Protein AF-0000000080382868 (afdb_homodimer)

Secondary structure (DSSP, 8-state):
-----B-S----EEEEEEEEEBTEEEETT--EEEESSHHHHT-TT-BT-HHHHHHHHHHHHH-S---TTEE-HHHHHHHHHHHHHHS--EEEEESSHHHHHHHHHHHHHHHHHHTT-SS-EEEEETT----SSHHHHHTS--GGGGTTS-SPP--EEEE-TT-HHHHHHHHHHHTTTEEEEEE-SEETTTT-EEPPHHHHHHHHHHHHHHT-EEEEE-TTTTTTTTSSSSGGGGGT---SEEEE-GGGTTTS--EEEEE-HHHHTT--TTSS--SSTT-HHHHHHHHHHHHHHHHTTHHHHHHHHHHHHHHHHHHHTTTSTTEEEEEEETTEEEEEESS--THHHHHHHHHH-EE-EEETTTEEEE---TT--HHHHHHHHHHHHHHHHT-/-----B-S----EEEEEEEEEBTEEEETT--EEEESSHHHHT-TT-BT-HHHHHHHHHHHHH-S---TTEE-HHHHHHHHHHHHHHS--EEEEESSHHHHHHHHHHHHHHHHHHTT-SS-EEEEETT----SSHHHHHTS--GGGGTTS-SPP--EEEE-TT-HHHHHHHHHHHTTTEEEEEE-SEETTTT-EEPPHHHHHHHHHHHHHHT-EEEEE-TTTTTTTTSSSSGGGGGT---SEEEE-GGGTTTS--EEEEE-HHHHTT--TTSS--SSTT-HHHHHHHHHHHHHHHHTTHHHHHHHHHHHHHHHHHHHTTTSTTEEEEEEETTEEEEEESS--THHHHHHHHHH-EE-EEETTTEEEE---TT--HHHHHHHHHHHHHHHHT-

Nearest PDB structures (foldseek):
  4jev-assembly1_B  TM=9.498E-01  e=2.005E-46  Salmonella enterica subsp. enterica serovar Typhimurium str. LT2
  4jey-assembly1_B  TM=9.393E-01  e=4.406E-46  Salmonella enterica subsp. enterica serovar Typhimurium str. LT2
  7lom-assembly1_A  TM=9.506E-01  e=3.240E-43  Homo sapiens
  1szk-assembly1_D  TM=9.385E-01  e=1.085E-40  Escherichia coli
  3q8n-assembly2_B  TM=9.377E-01  e=1.557E-39  Mycolicibacterium smegmatis MC2 155

Radius of gyration: 25.49 Å; Cα contacts (8 Å, |Δi|>4): 1921; chains: 2; bounding box: 60×80×65 Å

Solvent-accessible surface area (backbone atoms only — not comparable to full-atom values): 37354 Å² total; per-residue (Å²): 126,85,84,75,16,50,40,44,25,59,78,44,49,100,45,41,66,59,33,29,47,45,54,34,37,24,32,77,88,65,50,66,27,45,39,30,20,24,45,74,33,13,24,32,78,22,28,45,34,68,70,54,29,48,50,50,32,54,31,35,57,24,38,39,61,65,36,62,60,31,48,48,69,34,30,50,54,31,22,46,54,49,20,67,74,67,72,34,43,17,29,43,46,25,42,29,44,34,50,9,41,43,51,48,54,49,46,33,34,36,52,13,40,76,70,70,26,84,69,34,26,33,37,25,28,54,53,27,79,39,41,68,41,64,53,26,38,42,48,24,43,56,73,63,58,46,60,66,54,60,84,63,44,68,49,58,45,76,37,57,68,87,37,66,66,49,53,52,50,48,40,71,76,43,45,84,34,43,17,23,38,43,43,47,60,50,30,58,72,62,41,30,51,68,58,51,48,67,53,55,45,48,50,51,53,52,22,64,75,68,69,28,41,40,30,36,48,26,31,64,42,25,71,22,34,44,30,35,58,38,55,58,56,80,43,72,57,81,69,42,30,40,24,30,12,42,29,45,28,45,40,45,62,30,10,27,27,35,13,29,60,77,60,28,57,71,45,40,65,57,46,49,73,50,78,56,29,41,27,40,44,46,21,42,36,30,42,48,45,55,48,47,38,61,74,66,43,24,28,59,36,10,35,53,48,14,51,50,41,53,51,46,37,46,72,70,36,42,76,40,89,56,37,70,45,66,42,59,50,25,38,38,35,14,43,29,37,82,47,80,45,54,66,49,34,58,47,34,36,73,76,66,26,31,41,52,40,50,34,85,40,26,14,40,37,37,20,36,24,39,72,60,48,70,69,54,41,51,49,51,48,52,50,54,38,54,56,58,71,71,102,126,84,82,75,17,51,38,44,26,59,78,43,48,101,45,42,66,59,32,30,47,46,56,32,36,23,32,77,86,65,52,65,27,45,38,30,20,24,45,74,32,13,23,33,79,22,29,45,34,67,69,56,28,49,50,50,34,54,30,34,58,24,38,37,61,64,37,62,60,31,48,49,69,34,30,50,52,33,22,44,54,49,19,67,73,67,73,34,42,17,29,44,46,26,42,29,43,35,52,8,41,44,52,49,53,49,46,33,35,36,51,13,40,75,70,70,26,84,71,33,26,33,38,23,29,55,53,27,79,42,41,71,41,63,53,26,39,45,46,24,42,57,72,64,58,46,61,66,56,61,82,62,44,70,50,59,45,75,36,57,68,88,37,68,65,50,53,52,51,48,41,73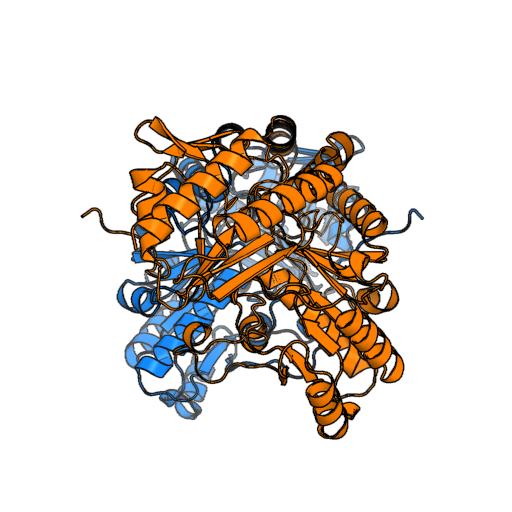,74,41,45,85,34,43,18,23,38,45,44,48,62,51,30,59,72,64,41,30,50,68,57,51,47,67,54,55,44,49,48,53,51,51,21,64,76,66,69,28,40,40,30,35,49,27,32,65,38,25,70,24,33,44,30,36,58,38,56,58,57,81,44,72,58,81,70,43,28,40,26,30,12,42,29,45,28,47,42,45,61,30,11,27,27,34,13,28,60,77,59,29,56,70,44,39,64,58,45,50,74,51,78,56,28,43,28,40,44,44,20,41,36,29,42,50,45,55,49,47,37,61,77,67,43,25,28,59,37,10,36,51,46,13,51,52,42,53,50,47,37,45,70,70,37,41,76,41,89,58,40,71,45,66,43,60,48,25,38,38,34,15,44,28,38,81,47,79,45,54,66,50,32,57,46,34,36,73,75,67,26,31,40,53,40,49,32,86,39,25,14,41,37,38,22,37,22,38,71,60,48,71,68,53,41,50,48,52,46,53,50,53,39,52,57,58,70,71,101

Structure (mmCIF, N/CA/C/O backbone):
data_AF-0000000080382868-model_v1
#
loop_
_entity.id
_entity.type
_entity.pdbx_description
1 polymer 'Acetylornithine aminotransferase'
#
loop_
_atom_site.group_PDB
_atom_site.id
_atom_site.type_symbol
_atom_site.label_atom_id
_atom_site.label_alt_id
_atom_site.label_comp_id
_atom_site.label_asym_id
_atom_site.label_entity_id
_atom_site.label_seq_id
_atom_site.pdbx_PDB_ins_code
_atom_site.Cartn_x
_atom_site.Cartn_y
_atom_site.Cartn_z
_atom_site.occupancy
_atom_site.B_iso_or_equiv
_atom_site.auth_seq_id
_atom_site.auth_comp_id
_atom_site.auth_asym_id
_atom_site.auth_atom_id
_atom_site.pdbx_PDB_model_num
ATOM 1 N N . MET A 1 1 ? -24.797 -14.016 15.398 1 31.77 1 MET A N 1
ATOM 2 C CA . MET A 1 1 ? -23.594 -14.039 14.562 1 31.77 1 MET A CA 1
ATOM 3 C C . MET A 1 1 ? -22.781 -12.758 14.727 1 31.77 1 MET A C 1
ATOM 5 O O . MET A 1 1 ? -23.312 -11.656 14.57 1 31.77 1 MET A O 1
ATOM 9 N N . SER A 1 2 ? -21.859 -12.617 15.641 1 42.12 2 SER A N 1
ATOM 10 C CA . SER A 1 2 ? -21.156 -11.406 16.062 1 42.12 2 SER A CA 1
ATOM 11 C C . SER A 1 2 ? -20.922 -10.477 14.867 1 42.12 2 SER A C 1
ATOM 13 O O . SER A 1 2 ? -20.578 -10.93 13.781 1 42.12 2 SER A O 1
ATOM 15 N N . ALA A 1 3 ? -21.531 -9.281 14.805 1 57.56 3 ALA A N 1
ATOM 16 C CA . ALA A 1 3 ? -21.609 -8.281 13.742 1 57.56 3 ALA A CA 1
ATOM 17 C C . ALA A 1 3 ? -20.234 -8.047 13.109 1 57.56 3 ALA A C 1
ATOM 19 O O . ALA A 1 3 ? -19.266 -7.75 13.805 1 57.56 3 ALA A O 1
ATOM 20 N N . HIS A 1 4 ? -19.844 -8.578 11.789 1 88.12 4 HIS A N 1
ATOM 21 C CA . HIS A 1 4 ? -18.578 -8.414 11.062 1 88.12 4 HIS A CA 1
ATOM 22 C C . HIS A 1 4 ? -18.391 -6.973 10.602 1 88.12 4 HIS A C 1
ATOM 24 O O . HIS A 1 4 ? -19.344 -6.336 10.133 1 88.12 4 HIS A O 1
ATOM 30 N N . HIS A 1 5 ? -17.406 -6.348 11.156 1 97.62 5 HIS A N 1
ATOM 31 C CA . HIS A 1 5 ? -17.109 -4.953 10.836 1 97.62 5 HIS A CA 1
ATOM 32 C C . HIS A 1 5 ? -16.141 -4.84 9.672 1 97.62 5 HIS A C 1
ATOM 34 O O . HIS A 1 5 ? -15.281 -3.955 9.664 1 97.62 5 HIS A O 1
ATOM 40 N N . LEU A 1 6 ? -16.25 -5.898 8.836 1 98.31 6 LEU A N 1
ATOM 41 C CA . LEU A 1 6 ? -15.438 -5.887 7.629 1 98.31 6 LEU A CA 1
ATOM 42 C C . LEU A 1 6 ? -16.312 -5.816 6.383 1 98.31 6 LEU A C 1
ATOM 44 O O . LEU A 1 6 ? -17.375 -6.426 6.336 1 98.31 6 LEU A O 1
ATOM 48 N N . MET A 1 7 ? -15.883 -5.023 5.391 1 98.25 7 MET A N 1
ATOM 49 C CA . MET A 1 7 ? -16.562 -5.066 4.102 1 98.25 7 MET A CA 1
ATOM 50 C C . MET A 1 7 ? -16.531 -6.477 3.518 1 98.25 7 MET A C 1
ATOM 52 O O . MET A 1 7 ? -15.547 -7.195 3.672 1 98.25 7 MET A O 1
ATOM 56 N N . PRO A 1 8 ? -17.609 -6.914 2.869 1 96.31 8 PRO A N 1
ATOM 57 C CA . PRO A 1 8 ? -17.703 -8.297 2.389 1 96.31 8 PRO A CA 1
ATOM 58 C C . PRO A 1 8 ? -16.984 -8.508 1.058 1 96.31 8 PRO A C 1
ATOM 60 O O . PRO A 1 8 ? -17.594 -8.969 0.091 1 96.31 8 PRO A O 1
ATOM 63 N N . THR A 1 9 ? -15.68 -8.32 1.041 1 95.69 9 THR A N 1
ATOM 64 C CA . THR A 1 9 ? -14.883 -8.453 -0.176 1 95.69 9 THR A CA 1
ATOM 65 C C . THR A 1 9 ? -14.289 -9.852 -0.289 1 95.69 9 THR A C 1
ATOM 67 O O . THR A 1 9 ? -13.852 -10.258 -1.366 1 95.69 9 THR A O 1
ATOM 70 N N . TYR A 1 10 ? -14.234 -10.586 0.855 1 93.56 10 TYR A N 1
ATOM 71 C CA . TYR A 1 10 ? -13.672 -11.93 0.896 1 93.56 10 TYR A CA 1
ATOM 72 C C . TYR A 1 10 ? -14.711 -12.945 1.37 1 93.56 10 TYR A C 1
ATOM 74 O O . TYR A 1 10 ? -15.734 -12.57 1.937 1 93.56 10 TYR A O 1
ATOM 82 N N . GLN A 1 11 ? -14.453 -14.195 1.038 1 92.19 11 GLN A N 1
ATOM 83 C CA . GLN A 1 11 ? -15.188 -15.352 1.556 1 92.19 11 GLN A CA 1
ATOM 84 C C . GLN A 1 11 ? -14.242 -16.375 2.182 1 92.19 11 GLN A C 1
ATOM 86 O O . GLN A 1 11 ? -13.984 -17.422 1.602 1 92.19 11 GLN A O 1
ATOM 91 N N . PRO A 1 12 ? -13.828 -16.047 3.334 1 94.88 12 PRO A N 1
ATOM 92 C CA . PRO A 1 12 ? -12.812 -16.922 3.945 1 94.88 12 PRO A CA 1
ATOM 93 C C . PRO A 1 12 ? -13.352 -18.297 4.301 1 94.88 12 PRO A C 1
ATOM 95 O O . PRO A 1 12 ? -14.523 -18.438 4.672 1 94.88 12 PRO A O 1
ATOM 98 N N . LEU A 1 13 ? -12.469 -19.312 4.168 1 96.12 13 LEU A N 1
ATOM 99 C CA . LEU A 1 13 ? -12.773 -20.609 4.781 1 96.12 13 LEU A CA 1
ATOM 100 C C . LEU A 1 13 ? -12.984 -20.453 6.285 1 96.12 13 LEU A C 1
ATOM 102 O O . LEU A 1 13 ? -12.477 -19.5 6.895 1 96.12 13 LEU A O 1
ATOM 106 N N . PRO A 1 14 ? -13.789 -21.281 6.832 1 94.62 14 PRO A N 1
ATOM 107 C CA . PRO A 1 14 ? -13.992 -21.203 8.281 1 94.62 14 PRO A CA 1
ATOM 108 C C . PRO A 1 14 ? -12.789 -21.703 9.07 1 94.62 14 PRO A C 1
ATOM 110 O O . PRO A 1 14 ? -12.906 -22.672 9.836 1 94.62 14 PRO A O 1
ATOM 113 N N . LEU A 1 15 ? -11.641 -21.125 8.805 1 97 15 LEU A N 1
ATOM 114 C CA . LEU A 1 15 ? -10.367 -21.422 9.453 1 97 15 LEU A CA 1
ATOM 115 C C . LEU A 1 15 ? -9.719 -20.141 9.977 1 97 15 LEU A C 1
ATOM 117 O O . LEU A 1 15 ? -9.812 -19.078 9.344 1 97 15 LEU A O 1
ATOM 121 N N . MET A 1 16 ? -9.18 -20.203 11.086 1 97.62 16 MET A N 1
ATOM 122 C CA . MET A 1 16 ? -8.391 -19.156 11.711 1 97.62 16 MET A CA 1
ATOM 123 C C . MET A 1 16 ? -7.129 -19.719 12.344 1 97.62 16 MET A C 1
ATOM 125 O O . MET A 1 16 ? -7.195 -20.688 13.102 1 97.62 16 MET A O 1
ATOM 129 N N . PHE A 1 17 ? -6.055 -19.109 12.102 1 98.56 17 PHE A N 1
ATOM 130 C CA . PHE A 1 17 ? -4.785 -19.656 12.57 1 98.56 17 PHE A CA 1
ATOM 131 C C . PHE A 1 17 ? -4.23 -18.812 13.719 1 98.56 17 PHE A C 1
ATOM 133 O O . PHE A 1 17 ? -4.328 -17.578 13.703 1 98.56 17 PHE A O 1
ATOM 140 N N . SER A 1 18 ? -3.613 -19.484 14.648 1 98.12 18 SER A N 1
ATOM 141 C CA . SER A 1 18 ? -3.049 -18.797 15.812 1 98.12 18 SER A CA 1
ATOM 142 C C . SER A 1 18 ? -1.556 -18.547 15.633 1 98.12 18 SER A C 1
ATOM 144 O O . SER A 1 18 ? -1.031 -17.531 16.094 1 98.12 18 SER A O 1
ATOM 146 N N . HIS A 1 19 ? -0.896 -19.5 15.023 1 98.62 19 HIS A N 1
ATOM 147 C CA . HIS A 1 19 ? 0.542 -19.375 14.82 1 98.62 19 HIS A CA 1
ATOM 148 C C . HIS A 1 19 ? 1.031 -20.266 13.688 1 98.62 19 HIS A C 1
ATOM 150 O O . HIS A 1 19 ? 0.293 -21.125 13.211 1 98.62 19 HIS A O 1
ATOM 156 N N . GLY A 1 20 ? 2.193 -19.953 13.156 1 98.69 20 GLY A N 1
ATOM 157 C CA . GLY A 1 20 ? 2.855 -20.734 12.125 1 98.69 20 GLY A CA 1
ATOM 158 C C . GLY A 1 20 ? 4.34 -20.906 12.375 1 98.69 20 GLY A C 1
ATOM 159 O O . GLY A 1 20 ? 4.957 -20.109 13.086 1 98.69 20 GLY A O 1
ATOM 160 N N . ARG A 1 21 ? 4.91 -21.969 11.836 1 98.56 21 ARG A N 1
ATOM 161 C CA . ARG A 1 21 ? 6.332 -22.281 11.891 1 98.56 21 ARG A CA 1
ATOM 162 C C . ARG A 1 21 ? 6.773 -23.047 10.641 1 98.56 21 ARG A C 1
ATOM 164 O O . ARG A 1 21 ? 6.242 -24.109 10.352 1 98.56 21 ARG A O 1
ATOM 171 N N . GLY A 1 22 ? 7.793 -22.484 10.031 1 98.5 22 GLY A N 1
ATOM 172 C CA . GLY A 1 22 ? 8.211 -23.156 8.805 1 98.5 22 GLY A CA 1
ATOM 173 C C . GLY A 1 22 ? 7.086 -23.297 7.797 1 98.5 22 GLY A C 1
ATOM 174 O O . GLY A 1 22 ? 6.426 -22.328 7.445 1 98.5 22 GLY A O 1
ATOM 175 N N . THR A 1 23 ? 6.789 -24.531 7.398 1 98.81 23 THR A N 1
ATOM 176 C CA . THR A 1 23 ? 5.75 -24.812 6.41 1 98.81 23 THR A CA 1
ATOM 177 C C . THR A 1 23 ? 4.438 -25.172 7.09 1 98.81 23 THR A C 1
ATOM 179 O O . THR A 1 23 ? 3.52 -25.688 6.441 1 98.81 23 THR A O 1
ATOM 182 N N . ARG A 1 24 ? 4.336 -24.875 8.406 1 98.81 24 ARG A N 1
ATOM 183 C CA . ARG A 1 24 ? 3.174 -25.344 9.156 1 98.81 24 ARG A CA 1
ATOM 184 C C . ARG A 1 24 ? 2.387 -24.188 9.742 1 98.81 24 ARG A C 1
ATOM 186 O O . ARG A 1 24 ? 2.963 -23.141 10.086 1 98.81 24 ARG A O 1
ATOM 193 N N . LEU A 1 25 ? 1.116 -24.344 9.812 1 98.81 25 LEU A N 1
ATOM 194 C CA . LEU A 1 25 ? 0.186 -23.469 10.508 1 98.81 25 LEU A CA 1
ATOM 195 C C . LEU A 1 25 ? -0.655 -24.25 11.516 1 98.81 25 LEU A C 1
ATOM 197 O O . LEU A 1 25 ? -0.974 -25.422 11.289 1 98.81 25 LEU A O 1
ATOM 201 N N . TRP A 1 26 ? -1.01 -23.641 12.562 1 98.81 26 TRP A N 1
ATOM 202 C CA . TRP A 1 26 ? -1.921 -24.219 13.555 1 98.81 26 TRP A CA 1
ATOM 203 C C . TRP A 1 26 ? -3.152 -23.328 13.734 1 98.81 26 TRP A C 1
ATOM 205 O O . TRP A 1 26 ? -3.029 -22.125 13.93 1 98.81 26 TRP A O 1
ATOM 215 N N . ASP A 1 27 ? -4.332 -23.938 13.617 1 98.19 27 ASP A N 1
ATOM 216 C CA . ASP A 1 27 ? -5.555 -23.156 13.82 1 98.19 27 ASP A CA 1
ATOM 217 C C . ASP A 1 27 ? -5.828 -22.938 15.305 1 98.19 27 ASP A C 1
ATOM 219 O O . ASP A 1 27 ? -5.055 -23.375 16.156 1 98.19 27 ASP A O 1
ATOM 223 N N . THR A 1 28 ? -6.852 -22.266 15.648 1 96.94 28 THR A N 1
ATOM 224 C CA . THR A 1 28 ? -7.148 -21.859 17.016 1 96.94 28 THR A CA 1
ATOM 225 C C . THR A 1 28 ? -7.562 -23.062 17.859 1 96.94 28 THR A C 1
ATOM 227 O O . THR A 1 28 ? -7.555 -22.984 19.094 1 96.94 28 THR A O 1
ATOM 230 N N . ALA A 1 29 ? -7.867 -24.172 17.234 1 97.25 29 ALA A N 1
ATOM 231 C CA . ALA A 1 29 ? -8.211 -25.391 17.953 1 97.25 29 ALA A CA 1
ATOM 232 C C . ALA A 1 29 ? -6.98 -26.281 18.125 1 97.25 29 ALA A C 1
ATOM 234 O O . ALA A 1 29 ? -7.059 -27.344 18.766 1 97.25 29 ALA A O 1
ATOM 235 N N . GLY A 1 30 ? -5.863 -25.922 17.531 1 98.06 30 GLY A N 1
ATOM 236 C CA . GLY A 1 30 ? -4.613 -26.625 17.734 1 98.06 30 GLY A CA 1
ATOM 237 C C . GLY A 1 30 ? -4.289 -27.609 16.625 1 98.06 30 GLY A C 1
ATOM 238 O O . GLY A 1 30 ? -3.27 -28.312 16.688 1 98.06 30 GLY A O 1
ATOM 239 N N . ARG A 1 31 ? -5.105 -27.672 15.648 1 98.44 31 ARG A N 1
ATOM 240 C CA . ARG A 1 31 ? -4.836 -28.562 14.531 1 98.44 31 ARG A CA 1
ATOM 241 C C . ARG A 1 31 ? -3.752 -28 13.625 1 98.44 31 ARG A C 1
ATOM 243 O O . ARG A 1 31 ? -3.73 -26.797 13.344 1 98.44 31 ARG A O 1
ATOM 250 N N . GLU A 1 32 ? -2.898 -28.938 13.188 1 98.69 32 GLU A N 1
ATOM 251 C CA . GLU A 1 32 ? -1.775 -28.562 12.328 1 98.69 32 GLU A CA 1
ATOM 252 C C . GLU A 1 32 ? -2.137 -28.719 10.852 1 98.69 32 GLU A C 1
ATOM 254 O O . GLU A 1 32 ? -2.82 -29.672 10.469 1 98.69 32 GLU A O 1
ATOM 259 N N . TYR A 1 33 ? -1.642 -27.781 10.031 1 98.88 33 TYR A N 1
ATOM 260 C CA . TYR A 1 33 ? -1.825 -27.797 8.586 1 98.88 33 TYR A CA 1
ATOM 261 C C . TYR A 1 33 ? -0.493 -27.641 7.863 1 98.88 33 TYR A C 1
ATOM 263 O O . TYR A 1 33 ? 0.356 -26.859 8.281 1 98.88 33 TYR A O 1
ATOM 271 N N . LEU A 1 34 ? -0.28 -28.438 6.812 1 98.94 34 LEU A N 1
ATOM 272 C CA . LEU A 1 34 ? 0.799 -28.156 5.871 1 98.94 34 LEU A CA 1
ATOM 273 C C . LEU A 1 34 ? 0.405 -27.031 4.922 1 98.94 34 LEU A C 1
ATOM 275 O O . LEU A 1 34 ? -0.639 -27.109 4.266 1 98.94 34 LEU A O 1
ATOM 279 N N . ASP A 1 35 ? 1.186 -26.047 4.895 1 98.81 35 ASP A N 1
ATOM 280 C CA . ASP A 1 35 ? 0.912 -24.875 4.07 1 98.81 35 ASP A CA 1
ATOM 281 C C . ASP A 1 35 ? 1.501 -25.031 2.67 1 98.81 35 ASP A C 1
ATOM 283 O O . ASP A 1 35 ? 2.693 -24.797 2.461 1 98.81 35 ASP A O 1
ATOM 287 N N . ALA A 1 36 ? 0.71 -25.297 1.686 1 98.88 36 ALA A N 1
ATOM 288 C CA . ALA A 1 36 ? 1.163 -25.438 0.303 1 98.88 36 ALA A CA 1
ATOM 289 C C . ALA A 1 36 ? 0.803 -24.188 -0.512 1 98.88 36 ALA A C 1
ATOM 291 O O . ALA A 1 36 ? 0.75 -24.25 -1.742 1 98.88 36 ALA A O 1
ATOM 292 N N . LEU A 1 37 ? 0.557 -23.094 0.195 1 98.44 37 LEU A N 1
ATOM 293 C CA . LEU A 1 37 ? 0.085 -21.891 -0.459 1 98.44 37 LEU A CA 1
ATOM 294 C C . LEU A 1 37 ? 0.955 -20.688 -0.081 1 98.44 37 LEU A C 1
ATOM 296 O O . LEU A 1 37 ? 1.104 -19.75 -0.867 1 98.44 37 LEU A O 1
ATOM 300 N N . ALA A 1 38 ? 1.438 -20.672 1.196 1 98.31 38 ALA A N 1
ATOM 301 C CA . ALA A 1 38 ? 2.289 -19.609 1.734 1 98.31 38 ALA A CA 1
ATOM 302 C C . ALA A 1 38 ? 1.607 -18.25 1.629 1 98.31 38 ALA A C 1
ATOM 304 O O . ALA A 1 38 ? 2.234 -17.266 1.238 1 98.31 38 ALA A O 1
ATOM 305 N N . GLY A 1 39 ? 0.307 -18.188 1.893 1 98.12 39 GLY A N 1
ATOM 306 C CA . GLY A 1 39 ? -0.418 -16.922 1.81 1 98.12 39 GLY A CA 1
ATOM 307 C C . GLY A 1 39 ? -0.44 -16.344 0.411 1 98.12 39 GLY A C 1
ATOM 308 O O . GLY A 1 39 ? -0.399 -15.117 0.242 1 98.12 39 GLY A O 1
ATOM 309 N N . VAL A 1 40 ? -0.392 -17.156 -0.602 1 97.88 40 VAL A N 1
ATOM 310 C CA . VAL A 1 40 ? -0.294 -16.828 -2.021 1 97.88 40 VAL A CA 1
ATOM 311 C C . VAL A 1 40 ? 1.094 -16.266 -2.328 1 97.88 40 VAL A C 1
ATOM 313 O O . VAL A 1 40 ? 1.228 -15.125 -2.768 1 97.88 40 VAL A O 1
ATOM 316 N N . ALA A 1 41 ? 2.076 -17.047 -2.092 1 98.56 41 ALA A N 1
ATOM 317 C CA . ALA A 1 41 ? 3.477 -16.844 -2.457 1 98.56 41 ALA A CA 1
ATOM 318 C C . ALA A 1 41 ? 4.121 -15.766 -1.599 1 98.56 41 ALA A C 1
ATOM 320 O O . ALA A 1 41 ? 5.004 -15.039 -2.062 1 98.56 41 ALA A O 1
ATOM 321 N N . VAL A 1 42 ? 3.709 -15.609 -0.339 1 98.81 42 VAL A N 1
ATOM 322 C CA . VAL A 1 42 ? 4.188 -14.516 0.495 1 98.81 42 VAL A CA 1
ATOM 323 C C . VAL A 1 42 ? 5.25 -15.031 1.464 1 98.81 42 VAL A C 1
ATOM 325 O O . VAL A 1 42 ? 6.367 -14.508 1.509 1 98.81 42 VAL A O 1
ATOM 328 N N . THR A 1 43 ? 4.961 -16.109 2.209 1 98.75 43 THR A N 1
ATOM 329 C CA . THR A 1 43 ? 5.855 -16.594 3.252 1 98.75 43 THR A CA 1
ATOM 330 C C . THR A 1 43 ? 6.852 -17.594 2.684 1 98.75 43 THR A C 1
ATOM 332 O O . THR A 1 43 ? 6.883 -18.75 3.111 1 98.75 43 THR A O 1
ATOM 335 N N . SER A 1 44 ? 7.711 -17.094 1.873 1 98.5 44 SER A N 1
ATOM 336 C CA . SER A 1 44 ? 8.57 -17.938 1.055 1 98.5 44 SER A CA 1
ATOM 337 C C . SER A 1 44 ? 9.648 -18.609 1.898 1 98.5 44 SER A C 1
ATOM 339 O O . SER A 1 44 ? 10.094 -19.719 1.584 1 98.5 44 SER A O 1
ATOM 341 N N . VAL A 1 45 ? 10.109 -17.984 3.002 1 98.88 45 VAL A N 1
ATOM 342 C CA . VAL A 1 45 ? 11.164 -18.594 3.807 1 98.88 45 VAL A CA 1
ATOM 343 C C . VAL A 1 45 ? 10.555 -19.281 5.023 1 98.88 45 VAL A C 1
ATOM 345 O O . VAL A 1 45 ? 11.273 -19.688 5.938 1 98.88 45 VAL A O 1
ATOM 348 N N . GLY A 1 46 ? 9.227 -19.422 5.004 1 98.69 46 GLY A N 1
ATOM 349 C CA . GLY A 1 46 ? 8.516 -20.094 6.082 1 98.69 46 GLY A CA 1
ATOM 350 C C . GLY A 1 46 ? 7.973 -19.141 7.129 1 98.69 46 GLY A C 1
ATOM 351 O O . GLY A 1 46 ? 8.43 -18 7.238 1 98.69 46 GLY A O 1
ATOM 352 N N . HIS A 1 47 ? 7.039 -19.641 7.902 1 98.75 47 HIS A N 1
ATOM 353 C CA . HIS A 1 47 ? 6.426 -18.859 8.977 1 98.75 47 HIS A CA 1
ATOM 354 C C . HIS A 1 47 ? 7.371 -18.734 10.164 1 98.75 47 HIS A C 1
ATOM 356 O O . HIS A 1 47 ? 8.047 -19.688 10.547 1 98.75 47 HIS A O 1
ATOM 362 N N . SER A 1 48 ? 7.422 -17.531 10.688 1 98.44 48 SER A N 1
ATOM 363 C CA . SER A 1 48 ? 8.117 -17.234 11.938 1 98.44 48 SER A CA 1
ATOM 364 C C . SER A 1 48 ? 9.562 -17.719 11.891 1 98.44 48 SER A C 1
ATOM 366 O O . SER A 1 48 ? 10.039 -18.359 12.836 1 98.44 48 SER A O 1
ATOM 368 N N . HIS A 1 49 ? 10.164 -17.578 10.711 1 98.75 49 HIS A N 1
ATOM 369 C CA . HIS A 1 49 ? 11.594 -17.859 10.656 1 98.75 49 HIS A CA 1
ATOM 370 C C . HIS A 1 49 ? 12.352 -17.094 11.727 1 98.75 49 HIS A C 1
ATOM 372 O O . HIS A 1 49 ? 12.18 -15.875 11.867 1 98.75 49 HIS A O 1
ATOM 378 N N . PRO A 1 50 ? 13.227 -17.703 12.484 1 98.69 50 PRO A N 1
ATOM 379 C CA . PRO A 1 50 ? 13.859 -17.047 13.633 1 98.69 50 PRO A CA 1
ATOM 380 C C . PRO A 1 50 ? 14.609 -15.781 13.25 1 98.69 50 PRO A C 1
ATOM 382 O O . PRO A 1 50 ? 14.578 -14.789 13.984 1 98.69 50 PRO A O 1
ATOM 385 N N . ASP A 1 51 ? 15.312 -15.766 12.117 1 98.81 51 ASP A N 1
ATOM 386 C CA . ASP A 1 51 ? 16.062 -14.586 11.68 1 98.81 51 ASP A CA 1
ATOM 387 C C . ASP A 1 51 ? 15.117 -13.43 11.344 1 98.81 51 ASP A C 1
ATOM 389 O O . ASP A 1 51 ? 15.438 -12.266 11.594 1 98.81 51 ASP A O 1
ATOM 393 N N . VAL A 1 52 ? 13.977 -13.742 10.734 1 98.88 52 VAL A N 1
ATOM 394 C CA . VAL A 1 52 ? 12.992 -12.719 10.398 1 98.88 52 VAL A CA 1
ATOM 395 C C . VAL A 1 52 ? 12.391 -12.141 11.68 1 98.88 52 VAL A C 1
ATOM 397 O O . VAL A 1 52 ? 12.266 -10.922 11.82 1 98.88 52 VAL A O 1
ATOM 400 N N . VAL A 1 53 ? 12.016 -13.039 12.633 1 98.88 53 VAL A N 1
ATOM 401 C CA . VAL A 1 53 ? 11.438 -12.625 13.898 1 98.88 53 VAL A CA 1
ATOM 402 C C . VAL A 1 53 ? 12.406 -11.703 14.641 1 98.88 53 VAL A C 1
ATOM 404 O O . VAL A 1 53 ? 12.008 -10.656 15.156 1 98.88 53 VAL A O 1
ATOM 407 N N . ALA A 1 54 ? 13.664 -12.062 14.664 1 98.88 54 ALA A N 1
ATOM 408 C CA . ALA A 1 54 ? 14.68 -11.273 15.352 1 98.88 54 ALA A CA 1
ATOM 409 C C . ALA A 1 54 ? 14.836 -9.898 14.719 1 98.88 54 ALA A C 1
ATOM 411 O O . ALA A 1 54 ? 14.93 -8.891 15.422 1 98.88 54 ALA A O 1
ATOM 412 N N . ALA A 1 55 ? 14.891 -9.867 13.391 1 98.88 55 ALA A N 1
ATOM 413 C CA . ALA A 1 55 ? 15.031 -8.602 12.664 1 98.88 55 ALA A CA 1
ATOM 414 C C . ALA A 1 55 ? 13.859 -7.668 12.969 1 98.88 55 ALA A C 1
ATOM 416 O O . ALA A 1 55 ? 14.062 -6.469 13.195 1 98.88 55 ALA A O 1
ATOM 417 N N . ILE A 1 56 ? 12.656 -8.242 12.977 1 98.88 56 ILE A N 1
ATOM 418 C CA . ILE A 1 56 ? 11.461 -7.441 13.219 1 98.88 56 ILE A CA 1
ATOM 419 C C . ILE A 1 56 ? 11.477 -6.91 14.648 1 98.88 56 ILE A C 1
ATOM 421 O O . ILE A 1 56 ? 11.25 -5.719 14.875 1 98.88 56 ILE A O 1
ATOM 425 N N . ALA A 1 57 ? 11.727 -7.762 15.586 1 98.81 57 ALA A N 1
ATOM 426 C CA . ALA A 1 57 ? 11.711 -7.383 17 1 98.81 57 ALA A CA 1
ATOM 427 C C . ALA A 1 57 ? 12.758 -6.312 17.297 1 98.81 57 ALA A C 1
ATOM 429 O O . ALA A 1 57 ? 12.461 -5.32 17.969 1 98.81 57 ALA A O 1
ATOM 430 N N . GLU A 1 58 ? 13.953 -6.523 16.781 1 98.81 58 GLU A N 1
ATOM 431 C CA . GLU A 1 58 ? 15.031 -5.566 17.031 1 98.81 58 GLU A CA 1
ATOM 432 C C . GLU A 1 58 ? 14.711 -4.207 16.406 1 98.81 58 GLU A C 1
ATOM 434 O O . GLU A 1 58 ? 14.867 -3.174 17.062 1 98.81 58 GLU A O 1
ATOM 439 N N . GLN A 1 59 ? 14.281 -4.191 15.164 1 98.81 59 GLN A N 1
ATOM 440 C CA . GLN A 1 59 ? 14.023 -2.939 14.453 1 98.81 59 GLN A CA 1
ATOM 441 C C . GLN A 1 59 ? 12.867 -2.176 15.094 1 98.81 59 GLN A C 1
ATOM 443 O O . GLN A 1 59 ? 12.867 -0.943 15.109 1 98.81 59 GLN A O 1
ATOM 448 N N . ALA A 1 60 ? 11.852 -2.938 15.609 1 98.62 60 ALA A N 1
ATOM 449 C CA . ALA A 1 60 ? 10.727 -2.312 16.297 1 98.62 60 ALA A CA 1
ATOM 450 C C . ALA A 1 60 ? 11.203 -1.487 17.484 1 98.62 60 ALA A C 1
ATOM 452 O O . ALA A 1 60 ? 10.617 -0.449 17.812 1 98.62 60 ALA A O 1
ATOM 453 N N . GLY A 1 61 ? 12.25 -1.926 18.109 1 98.44 61 GLY A N 1
ATOM 454 C CA . GLY A 1 61 ? 12.781 -1.243 19.281 1 98.44 61 GLY A CA 1
ATOM 455 C C . GLY A 1 61 ? 13.727 -0.107 18.922 1 98.44 61 GLY A C 1
ATOM 456 O O . GLY A 1 61 ? 14.086 0.695 19.797 1 98.44 61 GLY A O 1
ATOM 457 N N . LEU A 1 62 ? 14.133 -0.013 17.688 1 98.56 62 LEU A N 1
ATOM 458 C CA . LEU A 1 62 ? 15.078 1.007 17.25 1 98.56 62 LEU A CA 1
ATOM 459 C C . LEU A 1 62 ? 14.359 2.156 16.547 1 98.56 62 LEU A C 1
ATOM 461 O O . LEU A 1 62 ? 14.352 3.283 17.047 1 98.56 62 LEU A O 1
ATOM 465 N N . LEU A 1 63 ? 13.688 1.803 15.453 1 98.5 63 LEU A N 1
ATOM 466 C CA . LEU A 1 63 ? 13.117 2.848 14.609 1 98.5 63 LEU A CA 1
ATOM 467 C C . LEU A 1 63 ? 12.203 2.246 13.547 1 98.5 63 LEU A C 1
ATOM 469 O O . LEU A 1 63 ? 12.656 1.471 12.695 1 98.5 63 LEU A O 1
ATOM 473 N N . LEU A 1 64 ? 10.977 2.691 13.602 1 98.56 64 LEU A N 1
ATOM 474 C CA . LEU A 1 64 ? 10.016 2.156 12.641 1 98.56 64 LEU A CA 1
ATOM 475 C C . LEU A 1 64 ? 9.852 3.102 11.453 1 98.56 64 LEU A C 1
ATOM 477 O O . LEU A 1 64 ? 9.594 2.658 10.336 1 98.56 64 LEU A O 1
ATOM 481 N N . HIS A 1 65 ? 9.938 4.398 11.703 1 98.38 65 HIS A N 1
ATOM 482 C CA . HIS A 1 65 ? 9.555 5.348 10.664 1 98.38 65 HIS A CA 1
ATOM 483 C C . HIS A 1 65 ? 10.148 6.727 10.922 1 98.38 65 HIS A C 1
ATOM 485 O O . HIS A 1 65 ? 10.102 7.219 12.055 1 98.38 65 HIS A O 1
ATOM 491 N N . THR A 1 66 ? 10.695 7.387 9.891 1 96.44 66 THR A N 1
ATOM 492 C CA . THR A 1 66 ? 11.156 8.766 9.969 1 96.44 66 THR A CA 1
ATOM 493 C C . THR A 1 66 ? 10.641 9.578 8.781 1 96.44 66 THR A C 1
ATOM 495 O O . THR A 1 66 ? 10.719 10.805 8.781 1 96.44 66 THR A O 1
ATOM 498 N N . SER A 1 67 ? 10.086 8.945 7.758 1 93.81 67 SER A N 1
ATOM 499 C CA . SER A 1 67 ? 9.727 9.492 6.449 1 93.81 67 SER A CA 1
ATOM 500 C C . SER A 1 67 ? 10.938 9.539 5.52 1 93.81 67 SER A C 1
ATOM 502 O O . SER A 1 67 ? 12.07 9.32 5.953 1 93.81 67 SER A O 1
ATOM 504 N N . ASN A 1 68 ? 10.68 9.852 4.297 1 94.44 68 ASN A N 1
ATOM 505 C CA . ASN A 1 68 ? 11.734 9.93 3.289 1 94.44 68 ASN A CA 1
ATOM 506 C C . ASN A 1 68 ? 12.32 11.336 3.199 1 94.44 68 ASN A C 1
ATOM 508 O O . ASN A 1 68 ? 13.047 11.648 2.252 1 94.44 68 ASN A O 1
ATOM 512 N N . LEU A 1 69 ? 12 12.18 4.211 1 95.94 69 LEU A N 1
ATOM 513 C CA . LEU A 1 69 ? 12.672 13.469 4.355 1 95.94 69 LEU A CA 1
ATOM 514 C C . LEU A 1 69 ? 14.117 13.281 4.809 1 95.94 69 LEU A C 1
ATOM 516 O O . LEU A 1 69 ? 14.922 14.211 4.715 1 95.94 69 LEU A O 1
ATOM 520 N N . TYR A 1 70 ? 14.391 12.102 5.301 1 97.5 70 TYR A N 1
ATOM 521 C CA . TYR A 1 70 ? 15.727 11.734 5.773 1 97.5 70 TYR A CA 1
ATOM 522 C C . TYR A 1 70 ? 16.219 10.469 5.082 1 97.5 70 TYR A C 1
ATOM 524 O O . TYR A 1 70 ? 15.438 9.742 4.469 1 97.5 70 TYR A O 1
ATOM 532 N N . ALA A 1 71 ? 17.516 10.273 5.145 1 96.88 71 ALA A N 1
ATOM 533 C CA . ALA A 1 71 ? 18.078 9.047 4.602 1 96.88 71 ALA A CA 1
ATOM 534 C C . ALA A 1 71 ? 17.734 7.844 5.48 1 96.88 71 ALA A C 1
ATOM 536 O O . ALA A 1 71 ? 17.719 7.953 6.711 1 96.88 71 ALA A O 1
ATOM 537 N N . ILE A 1 72 ? 17.5 6.734 4.879 1 97.44 72 ILE A N 1
ATOM 538 C CA . ILE A 1 72 ? 17.156 5.5 5.574 1 97.44 72 ILE A CA 1
ATOM 539 C C . ILE A 1 72 ? 18.141 4.398 5.184 1 97.44 72 ILE A C 1
ATOM 541 O O . ILE A 1 72 ? 18.156 3.951 4.035 1 97.44 72 ILE A O 1
ATOM 545 N N . ASP A 1 73 ? 18.875 3.947 6.094 1 97.19 73 ASP A N 1
ATOM 546 C CA . ASP A 1 73 ? 19.984 3.021 5.852 1 97.19 73 ASP A CA 1
ATOM 547 C C . ASP A 1 73 ? 19.484 1.718 5.238 1 97.19 73 ASP A C 1
ATOM 549 O O . ASP A 1 73 ? 20 1.273 4.207 1 97.19 73 ASP A O 1
ATOM 553 N N . TRP A 1 74 ? 18.484 1.13 5.824 1 98.44 74 TRP A N 1
ATOM 554 C CA . TRP A 1 74 ? 17.984 -0.166 5.371 1 98.44 74 TRP A CA 1
ATOM 555 C C . TRP A 1 74 ? 17.375 -0.059 3.975 1 98.44 74 TRP A C 1
ATOM 557 O O . TRP A 1 74 ? 17.438 -1.011 3.193 1 98.44 74 TRP A O 1
ATOM 567 N N . GLN A 1 75 ? 16.797 1.111 3.646 1 98.38 75 GLN A N 1
ATOM 568 C CA . GLN A 1 75 ? 16.297 1.357 2.299 1 98.38 75 GLN A CA 1
ATOM 569 C C . GLN A 1 75 ? 17.422 1.272 1.27 1 98.38 75 GLN A C 1
ATOM 571 O O . GLN A 1 75 ? 17.266 0.644 0.22 1 98.38 75 GLN A O 1
ATOM 576 N N . GLN A 1 76 ? 18.531 1.865 1.581 1 97.88 76 GLN A N 1
ATOM 577 C CA . GLN A 1 76 ? 19.688 1.863 0.7 1 97.88 76 GLN A CA 1
ATOM 578 C C . GLN A 1 76 ? 20.281 0.461 0.567 1 97.88 76 GLN A C 1
ATOM 580 O O . GLN A 1 76 ? 20.625 0.031 -0.534 1 97.88 76 GLN A O 1
ATOM 585 N N . ARG A 1 77 ? 20.359 -0.245 1.663 1 98.62 77 ARG A N 1
ATOM 586 C CA . ARG A 1 77 ? 20.922 -1.593 1.661 1 98.62 77 ARG A CA 1
ATOM 587 C C . ARG A 1 77 ? 20.078 -2.539 0.817 1 98.62 77 ARG A C 1
ATOM 589 O O . ARG A 1 77 ? 20.609 -3.314 0.022 1 98.62 77 ARG A O 1
ATOM 596 N N . LEU A 1 78 ? 18.781 -2.457 0.984 1 98.88 78 LEU A N 1
ATOM 597 C CA . LEU A 1 78 ? 17.906 -3.328 0.202 1 98.88 78 LEU A CA 1
ATOM 598 C C . LEU A 1 78 ? 17.969 -2.975 -1.279 1 98.88 78 LEU A C 1
ATOM 600 O O . LEU A 1 78 ? 17.984 -3.863 -2.135 1 98.88 78 LEU A O 1
ATOM 604 N N . GLY A 1 79 ? 17.969 -1.621 -1.575 1 98.81 79 GLY A N 1
ATOM 605 C CA . GLY A 1 79 ? 18.141 -1.206 -2.959 1 98.81 79 GLY A CA 1
ATOM 606 C C . GLY A 1 79 ? 19.391 -1.785 -3.604 1 98.81 79 GLY A C 1
ATOM 607 O O . GLY A 1 79 ? 19.328 -2.273 -4.734 1 98.81 79 GLY A O 1
ATOM 608 N N . ALA A 1 80 ? 20.453 -1.794 -2.879 1 98.75 80 ALA A N 1
ATOM 609 C CA . ALA A 1 80 ? 21.719 -2.297 -3.387 1 98.75 80 ALA A CA 1
ATOM 610 C C . ALA A 1 80 ? 21.656 -3.803 -3.629 1 98.75 80 ALA A C 1
ATOM 612 O O . ALA A 1 80 ? 22.156 -4.293 -4.648 1 98.75 80 ALA A O 1
ATOM 613 N N . LYS A 1 81 ? 21.109 -4.562 -2.721 1 98.81 81 LYS A N 1
ATOM 614 C CA . LYS A 1 81 ? 21.016 -6.012 -2.861 1 98.81 81 LYS A CA 1
ATOM 615 C C . LYS A 1 81 ? 20.141 -6.391 -4.055 1 98.81 81 LYS A C 1
ATOM 617 O O . LYS A 1 81 ? 20.469 -7.316 -4.801 1 98.81 81 LYS A O 1
ATOM 622 N N . LEU A 1 82 ? 19.047 -5.68 -4.223 1 98.94 82 LEU A N 1
ATOM 623 C CA . LEU A 1 82 ? 18.141 -5.973 -5.328 1 98.94 82 LEU A CA 1
ATOM 624 C C . LEU A 1 82 ? 18.781 -5.617 -6.664 1 98.94 82 LEU A C 1
ATOM 626 O O . LEU A 1 82 ? 18.562 -6.309 -7.664 1 98.94 82 LEU A O 1
ATOM 630 N N . ALA A 1 83 ? 19.5 -4.516 -6.645 1 98.75 83 ALA A N 1
ATOM 631 C CA . ALA A 1 83 ? 20.219 -4.152 -7.859 1 98.75 83 ALA A CA 1
ATOM 632 C C . ALA A 1 83 ? 21.203 -5.25 -8.266 1 98.75 83 ALA A C 1
ATOM 634 O O . ALA A 1 83 ? 21.281 -5.621 -9.438 1 98.75 83 ALA A O 1
ATOM 635 N N . GLU A 1 84 ? 21.891 -5.734 -7.336 1 98.56 84 GLU A N 1
ATOM 636 C CA . GLU A 1 84 ? 22.875 -6.785 -7.578 1 98.56 84 GLU A CA 1
ATOM 637 C C . GLU A 1 84 ? 22.219 -8.039 -8.141 1 98.56 84 GLU A C 1
ATOM 639 O O . GLU A 1 84 ? 22.703 -8.617 -9.117 1 98.56 84 GLU A O 1
ATOM 644 N N . LYS A 1 85 ? 21.156 -8.438 -7.613 1 98.75 85 LYS A N 1
ATOM 645 C CA . LYS A 1 85 ? 20.531 -9.719 -7.949 1 98.75 85 LYS A CA 1
ATOM 646 C C . LYS A 1 85 ? 19.719 -9.617 -9.242 1 98.75 85 LYS A C 1
ATOM 648 O O . LYS A 1 85 ? 19.547 -10.609 -9.945 1 98.75 85 LYS A O 1
ATOM 653 N N . SER A 1 86 ? 19.219 -8.438 -9.547 1 98.75 86 SER A N 1
ATOM 654 C CA . SER A 1 86 ? 18.328 -8.273 -10.695 1 98.75 86 SER A CA 1
ATOM 655 C C . SER A 1 86 ? 19.094 -7.812 -11.93 1 98.75 86 SER A C 1
ATOM 657 O O . SER A 1 86 ? 18.641 -8.008 -13.062 1 98.75 86 SER A O 1
ATOM 659 N N . GLY A 1 87 ? 20.234 -7.16 -11.711 1 98.44 87 GLY A N 1
ATOM 660 C CA . GLY A 1 87 ? 20.938 -6.508 -12.805 1 98.44 87 GLY A CA 1
ATOM 661 C C . GLY A 1 87 ? 20.344 -5.156 -13.164 1 98.44 87 GLY A C 1
ATOM 662 O O . GLY A 1 87 ? 20.828 -4.484 -14.078 1 98.44 87 GLY A O 1
ATOM 663 N N . LEU A 1 88 ? 19.297 -4.766 -12.516 1 98.5 88 LEU A N 1
ATOM 664 C CA . LEU A 1 88 ? 18.75 -3.418 -12.641 1 98.5 88 LEU A CA 1
ATOM 665 C C . LEU A 1 88 ? 19.438 -2.461 -11.68 1 98.5 88 LEU A C 1
ATOM 667 O O . LEU A 1 88 ? 20.219 -2.889 -10.82 1 98.5 88 LEU A O 1
ATOM 671 N N . ALA A 1 89 ? 19.172 -1.126 -11.773 1 98.25 89 ALA A N 1
ATOM 672 C CA . ALA A 1 89 ? 20.062 -0.171 -11.125 1 98.25 89 ALA A CA 1
ATOM 673 C C . ALA A 1 89 ? 19.375 0.525 -9.961 1 98.25 89 ALA A C 1
ATOM 675 O O . ALA A 1 89 ? 20 0.818 -8.938 1 98.25 89 ALA A O 1
ATOM 676 N N . LEU A 1 90 ? 18.062 0.799 -10.141 1 98.75 90 LEU A N 1
ATOM 677 C CA . LEU A 1 90 ? 17.406 1.685 -9.188 1 98.75 90 LEU A CA 1
ATOM 678 C C . LEU A 1 90 ? 16.109 1.064 -8.68 1 98.75 90 LEU A C 1
ATOM 680 O O . LEU A 1 90 ? 15.383 0.408 -9.438 1 98.75 90 LEU A O 1
ATOM 684 N N . ALA A 1 91 ? 15.828 1.302 -7.445 1 98.88 91 ALA A N 1
ATOM 685 C CA . ALA A 1 91 ? 14.602 0.806 -6.828 1 98.88 91 ALA A CA 1
ATOM 686 C C . ALA A 1 91 ? 13.758 1.954 -6.281 1 98.88 91 ALA A C 1
ATOM 688 O O . ALA A 1 91 ? 14.297 2.955 -5.805 1 98.88 91 ALA A O 1
ATOM 689 N N . PHE A 1 92 ? 12.508 1.885 -6.414 1 98.81 92 PHE A N 1
ATOM 690 C CA . PHE A 1 92 ? 11.531 2.602 -5.598 1 98.81 92 PHE A CA 1
ATOM 691 C C . PHE A 1 92 ? 10.703 1.63 -4.762 1 98.81 92 PHE A C 1
ATOM 693 O O . PHE A 1 92 ? 10.172 0.652 -5.285 1 98.81 92 PHE A O 1
ATOM 700 N N . PHE A 1 93 ? 10.602 1.931 -3.473 1 98.81 93 PHE A N 1
ATOM 701 C CA . PHE A 1 93 ? 9.906 1.015 -2.572 1 98.81 93 PHE A CA 1
ATOM 702 C C . PHE A 1 93 ? 8.492 1.503 -2.285 1 98.81 93 PHE A C 1
ATOM 704 O O . PHE A 1 93 ? 8.273 2.699 -2.076 1 98.81 93 PHE A O 1
ATOM 711 N N . ASN A 1 94 ? 7.57 0.552 -2.375 1 98.5 94 ASN A N 1
ATOM 712 C CA . ASN A 1 94 ? 6.152 0.729 -2.086 1 98.5 94 ASN A CA 1
ATOM 713 C C . ASN A 1 94 ? 5.691 -0.185 -0.954 1 98.5 94 ASN A C 1
ATOM 715 O O . ASN A 1 94 ? 6.512 -0.702 -0.195 1 98.5 94 ASN A O 1
ATOM 719 N N . ASN A 1 95 ? 4.312 -0.311 -0.805 1 98.69 95 ASN A N 1
ATOM 720 C CA . ASN A 1 95 ? 3.768 -1.089 0.303 1 98.69 95 ASN A CA 1
ATOM 721 C C . ASN A 1 95 ? 3.062 -2.35 -0.191 1 98.69 95 ASN A C 1
ATOM 723 O O . ASN A 1 95 ? 2.652 -3.191 0.611 1 98.69 95 ASN A O 1
ATOM 727 N N . SER A 1 96 ? 2.9 -2.488 -1.505 1 98.81 96 SER A N 1
ATOM 728 C CA . SER A 1 96 ? 2.199 -3.625 -2.096 1 98.81 96 SER A CA 1
ATOM 729 C C . SER A 1 96 ? 2.592 -3.816 -3.557 1 98.81 96 SER A C 1
ATOM 731 O O . SER A 1 96 ? 3.277 -2.973 -4.137 1 98.81 96 SER A O 1
ATOM 733 N N . GLY A 1 97 ? 2.184 -4.961 -4.109 1 98.75 97 GLY A N 1
ATOM 734 C CA . GLY A 1 97 ? 2.379 -5.191 -5.535 1 98.75 97 GLY A CA 1
ATOM 735 C C . GLY A 1 97 ? 1.615 -4.211 -6.402 1 98.75 97 GLY A C 1
ATOM 736 O O . GLY A 1 97 ? 2.115 -3.775 -7.445 1 98.75 97 GLY A O 1
ATOM 737 N N . ALA A 1 98 ? 0.378 -3.865 -5.996 1 98.69 98 ALA A N 1
ATOM 738 C CA . ALA A 1 98 ? -0.425 -2.896 -6.738 1 98.69 98 ALA A CA 1
ATOM 739 C C . ALA A 1 98 ? 0.292 -1.553 -6.836 1 98.69 98 ALA A C 1
ATOM 741 O O . ALA A 1 98 ? 0.329 -0.94 -7.906 1 98.69 98 ALA A O 1
ATOM 742 N N . GLU A 1 99 ? 0.884 -1.11 -5.758 1 98.88 99 GLU A N 1
ATOM 743 C CA . GLU A 1 99 ? 1.6 0.162 -5.766 1 98.88 99 GLU A CA 1
ATOM 744 C C . GLU A 1 99 ? 2.887 0.066 -6.578 1 98.88 99 GLU A C 1
ATOM 746 O O . GLU A 1 99 ? 3.295 1.034 -7.223 1 98.88 99 GLU A O 1
ATOM 751 N N . ALA A 1 100 ? 3.533 -1.08 -6.539 1 98.94 100 ALA A N 1
ATOM 752 C CA . ALA A 1 100 ? 4.707 -1.283 -7.383 1 98.94 100 ALA A CA 1
ATOM 753 C C . ALA A 1 100 ? 4.344 -1.181 -8.859 1 98.94 100 ALA A C 1
ATOM 755 O O . ALA A 1 100 ? 5.066 -0.554 -9.641 1 98.94 100 ALA A O 1
ATOM 756 N N . ASN A 1 101 ? 3.219 -1.775 -9.234 1 98.88 101 ASN A N 1
ATOM 757 C CA . ASN A 1 101 ? 2.777 -1.713 -10.625 1 98.88 101 ASN A CA 1
ATOM 758 C C . ASN A 1 101 ? 2.279 -0.318 -10.992 1 98.88 101 ASN A C 1
ATOM 760 O O . ASN A 1 101 ? 2.428 0.117 -12.133 1 98.88 101 ASN A O 1
ATOM 764 N N . GLU A 1 102 ? 1.704 0.422 -10.016 1 98.19 102 GLU A N 1
ATOM 765 C CA . GLU A 1 102 ? 1.416 1.837 -10.227 1 98.19 102 GLU A CA 1
ATOM 766 C C . GLU A 1 102 ? 2.68 2.607 -10.594 1 98.19 102 GLU A C 1
ATOM 768 O O . GLU A 1 102 ? 2.652 3.471 -11.477 1 98.19 102 GLU A O 1
ATOM 773 N N . THR A 1 103 ? 3.746 2.318 -9.883 1 98.69 103 THR A N 1
ATOM 774 C CA . THR A 1 103 ? 5.023 2.961 -10.164 1 98.69 103 THR A CA 1
ATOM 775 C C . THR A 1 103 ? 5.508 2.607 -11.57 1 98.69 103 THR A C 1
ATOM 777 O O . THR A 1 103 ? 5.949 3.484 -12.32 1 98.69 103 THR A O 1
ATOM 780 N N . ALA A 1 104 ? 5.387 1.334 -11.938 1 98.81 104 ALA A N 1
ATOM 781 C CA . ALA A 1 104 ? 5.801 0.875 -13.266 1 98.81 104 ALA A CA 1
ATOM 782 C C . ALA A 1 104 ? 4.98 1.544 -14.359 1 98.81 104 ALA A C 1
ATOM 784 O O . ALA A 1 104 ? 5.523 1.964 -15.383 1 98.81 104 ALA A O 1
ATOM 785 N N . LEU A 1 105 ? 3.684 1.622 -14.164 1 97.75 105 LEU A N 1
ATOM 786 C CA . LEU A 1 105 ? 2.801 2.236 -15.148 1 97.75 105 LEU A CA 1
ATOM 787 C C . LEU A 1 105 ? 3.119 3.719 -15.32 1 97.75 105 LEU A C 1
ATOM 789 O O . LEU A 1 105 ? 3.023 4.258 -16.422 1 97.75 105 LEU A O 1
ATOM 793 N N . LYS A 1 106 ? 3.482 4.387 -14.266 1 97.06 106 LYS A N 1
ATOM 794 C CA . LYS A 1 106 ? 3.887 5.785 -14.359 1 97.06 106 LYS A CA 1
ATOM 795 C C . LYS A 1 106 ? 5.207 5.93 -15.117 1 97.06 106 LYS A C 1
ATOM 797 O O . LYS A 1 106 ? 5.387 6.871 -15.891 1 97.06 106 LYS A O 1
ATOM 802 N N . LEU A 1 107 ? 6.137 4.984 -14.859 1 98.38 107 LEU A N 1
ATOM 803 C CA . LEU A 1 107 ? 7.379 4.984 -15.625 1 98.38 107 LEU A CA 1
ATOM 804 C C . LEU A 1 107 ? 7.102 4.836 -17.109 1 98.38 107 LEU A C 1
ATOM 806 O O . LEU A 1 107 ? 7.746 5.488 -17.938 1 98.38 107 LEU A O 1
ATOM 810 N N . ALA A 1 108 ? 6.145 3.947 -17.438 1 98 108 ALA A N 1
ATOM 811 C CA . ALA A 1 108 ? 5.773 3.758 -18.844 1 98 108 ALA A CA 1
ATOM 812 C C . ALA A 1 108 ? 5.258 5.055 -19.453 1 98 108 ALA A C 1
ATOM 814 O O . ALA A 1 108 ? 5.609 5.398 -20.594 1 98 108 ALA A O 1
ATOM 815 N N . ARG A 1 109 ? 4.414 5.754 -18.75 1 96.56 109 ARG A N 1
ATOM 816 C CA . ARG A 1 109 ? 3.893 7.035 -19.234 1 96.56 109 ARG A CA 1
ATOM 817 C C . ARG A 1 109 ? 5.02 8.047 -19.422 1 96.56 109 ARG A C 1
ATOM 819 O O . ARG A 1 109 ? 5.074 8.727 -20.453 1 96.56 109 ARG A O 1
ATOM 826 N N . LEU A 1 110 ? 5.879 8.172 -18.406 1 97.31 110 LEU A N 1
ATOM 827 C CA . LEU A 1 110 ? 7.004 9.102 -18.484 1 97.31 110 LEU A CA 1
ATOM 828 C C . LEU A 1 110 ? 7.902 8.773 -19.672 1 97.31 110 LEU A C 1
ATOM 830 O O . LEU A 1 110 ? 8.359 9.672 -20.375 1 97.31 110 LEU A O 1
ATOM 834 N N . HIS A 1 111 ? 8.125 7.48 -19.844 1 98.12 111 HIS A N 1
ATOM 835 C CA . HIS A 1 111 ? 8.922 7.035 -20.984 1 98.12 111 HIS A CA 1
ATOM 836 C C . HIS A 1 111 ? 8.281 7.434 -22.312 1 98.12 111 HIS A C 1
ATOM 838 O O . HIS A 1 111 ? 8.953 7.984 -23.188 1 98.12 111 HIS A O 1
ATOM 844 N N . GLY A 1 112 ? 7 7.172 -22.453 1 97.69 112 GLY A N 1
ATOM 845 C CA . GLY A 1 112 ? 6.289 7.57 -23.656 1 97.69 112 GLY A CA 1
ATOM 846 C C . GLY A 1 112 ? 6.363 9.062 -23.938 1 97.69 112 GLY A C 1
ATOM 847 O O . GLY A 1 112 ? 6.668 9.477 -25.062 1 97.69 112 GLY A O 1
ATOM 848 N N . HIS A 1 113 ? 6.137 9.812 -22.938 1 96.25 113 HIS A N 1
ATOM 849 C CA . HIS A 1 113 ? 6.164 11.266 -23.094 1 96.25 113 HIS A CA 1
ATOM 850 C C . HIS A 1 113 ? 7.559 11.75 -23.453 1 96.25 113 HIS A C 1
ATOM 852 O O . HIS A 1 113 ? 7.711 12.68 -24.25 1 96.25 113 HIS A O 1
ATOM 858 N N . SER A 1 114 ? 8.523 11.148 -22.828 1 95.94 114 SER A N 1
ATOM 859 C CA . SER A 1 114 ? 9.906 11.531 -23.125 1 95.94 114 SER A CA 1
ATOM 860 C C . SER A 1 114 ? 10.25 11.258 -24.578 1 95.94 114 SER A C 1
ATOM 862 O O . SER A 1 114 ? 11.172 11.852 -25.141 1 95.94 114 SER A O 1
ATOM 864 N N . ARG A 1 115 ? 9.453 10.445 -25.234 1 96.25 115 ARG A N 1
ATOM 865 C CA . ARG A 1 115 ? 9.672 10.086 -26.625 1 96.25 115 ARG A CA 1
ATOM 866 C C . ARG A 1 115 ? 8.719 10.836 -27.547 1 96.25 115 ARG A C 1
ATOM 868 O O . ARG A 1 115 ? 8.641 10.547 -28.734 1 96.25 115 ARG A O 1
ATOM 875 N N . GLY A 1 116 ? 7.949 11.727 -26.969 1 96 116 GLY A N 1
ATOM 876 C CA . GLY A 1 116 ? 7.082 12.586 -27.766 1 96 116 GLY A CA 1
ATOM 877 C C . GLY A 1 116 ? 5.703 11.992 -27.984 1 96 116 GLY A C 1
ATOM 878 O O . GLY A 1 116 ? 4.938 12.492 -28.812 1 96 116 GLY A O 1
ATOM 879 N N . ILE A 1 117 ? 5.371 10.945 -27.266 1 96.38 117 ILE A N 1
ATOM 880 C CA . ILE A 1 117 ? 4.055 10.336 -27.406 1 96.38 117 ILE A CA 1
ATOM 881 C C . ILE A 1 117 ? 3.061 11.055 -26.5 1 96.38 117 ILE A C 1
ATOM 883 O O . ILE A 1 117 ? 3.209 11.031 -25.266 1 96.38 117 ILE A O 1
ATOM 887 N N . ALA A 1 118 ? 2.031 11.617 -26.984 1 92.94 118 ALA A N 1
ATOM 888 C CA . ALA A 1 118 ? 1.089 12.438 -26.219 1 92.94 118 ALA A CA 1
ATOM 889 C C . ALA A 1 118 ? 0.216 11.562 -25.328 1 92.94 118 ALA A C 1
ATOM 891 O O . ALA A 1 118 ? -0.087 11.945 -24.188 1 92.94 118 ALA A O 1
ATOM 892 N N . LYS A 1 119 ? -0.201 10.398 -25.844 1 93.12 119 LYS A N 1
ATOM 893 C CA . LYS A 1 119 ? -1.046 9.445 -25.125 1 93.12 119 LYS A CA 1
ATOM 894 C C . LYS A 1 119 ? -0.462 8.039 -25.188 1 93.12 119 LYS A C 1
ATOM 896 O O . LYS A 1 119 ? -0.964 7.188 -25.938 1 93.12 119 LYS A O 1
ATOM 901 N N . PRO A 1 120 ? 0.504 7.801 -24.375 1 96.31 120 PRO A N 1
ATOM 902 C CA . PRO A 1 120 ? 1.207 6.516 -24.438 1 96.31 120 PRO A CA 1
ATOM 903 C C . PRO A 1 120 ? 0.307 5.332 -24.078 1 96.31 120 PRO A C 1
ATOM 905 O O . PRO A 1 120 ? -0.575 5.457 -23.234 1 96.31 120 PRO A O 1
ATOM 908 N N . LEU A 1 121 ? 0.542 4.219 -24.75 1 97.62 121 LEU A N 1
ATOM 909 C CA . LEU A 1 121 ? -0.176 2.973 -24.5 1 97.62 121 LEU A CA 1
ATOM 910 C C . LEU A 1 121 ? 0.752 1.92 -23.906 1 97.62 121 LEU A C 1
ATOM 912 O O . LEU A 1 121 ? 1.947 1.896 -24.203 1 97.62 121 LEU A O 1
ATOM 916 N N . VAL A 1 122 ? 0.226 1.125 -23.047 1 98.44 122 VAL A N 1
ATOM 917 C CA . VAL A 1 122 ? 0.921 -0.045 -22.516 1 98.44 122 VAL A CA 1
ATOM 918 C C . VAL A 1 122 ? 0.227 -1.318 -23 1 98.44 122 VAL A C 1
ATOM 920 O O . VAL A 1 122 ? -0.983 -1.477 -22.812 1 98.44 122 VAL A O 1
ATOM 923 N N . VAL A 1 123 ? 0.976 -2.172 -23.641 1 98.81 123 VAL A N 1
ATOM 924 C CA . VAL A 1 123 ? 0.452 -3.48 -24.016 1 98.81 123 VAL A CA 1
ATOM 925 C C . VAL A 1 123 ? 0.426 -4.395 -22.797 1 98.81 123 VAL A C 1
ATOM 927 O O . VAL A 1 123 ? 1.44 -4.555 -22.109 1 98.81 123 VAL A O 1
ATOM 930 N N . VAL A 1 124 ? -0.74 -4.961 -22.469 1 98.56 124 VAL A N 1
ATOM 931 C CA . VAL A 1 124 ? -0.907 -5.918 -21.375 1 98.56 124 VAL A CA 1
ATOM 932 C C . VAL A 1 124 ? -1.503 -7.219 -21.922 1 98.56 124 VAL A C 1
ATOM 934 O O . VAL A 1 124 ? -1.73 -7.348 -23.125 1 98.56 124 VAL A O 1
ATOM 937 N N . MET A 1 125 ? -1.721 -8.195 -21.062 1 98.75 125 MET A N 1
ATOM 938 C CA . MET A 1 125 ? -2.059 -9.531 -21.547 1 98.75 125 MET A CA 1
ATOM 939 C C . MET A 1 125 ? -3.475 -9.914 -21.141 1 98.75 125 MET A C 1
ATOM 941 O O . MET A 1 125 ? -3.939 -9.523 -20.062 1 98.75 125 MET A O 1
ATOM 945 N N . ASP A 1 126 ? -4.062 -10.711 -21.984 1 97.38 126 ASP A N 1
ATOM 946 C CA . ASP A 1 126 ? -5.258 -11.422 -21.547 1 97.38 126 ASP A CA 1
ATOM 947 C C . ASP A 1 126 ? -4.977 -12.258 -20.297 1 97.38 126 ASP A C 1
ATOM 949 O O . ASP A 1 126 ? -3.904 -12.844 -20.156 1 97.38 126 ASP A O 1
ATOM 953 N N . ASN A 1 127 ? -5.895 -12.195 -19.312 1 95.88 127 ASN A N 1
ATOM 954 C CA . ASN A 1 127 ? -5.879 -13.008 -18.094 1 95.88 127 ASN A CA 1
ATOM 955 C C . ASN A 1 127 ? -4.832 -12.516 -17.094 1 95.88 127 ASN A C 1
ATOM 957 O O . ASN A 1 127 ? -4.555 -13.18 -16.094 1 95.88 127 ASN A O 1
ATOM 961 N N . ALA A 1 128 ? -4.289 -11.328 -17.359 1 97.75 128 ALA A N 1
ATOM 962 C CA . ALA A 1 128 ? -3.27 -10.781 -16.469 1 97.75 128 ALA A CA 1
ATOM 963 C C . ALA A 1 128 ? -3.891 -10.297 -15.164 1 97.75 128 ALA A C 1
ATOM 965 O O . ALA A 1 128 ? -5.098 -10.055 -15.094 1 97.75 128 ALA A O 1
ATOM 966 N N . PHE A 1 129 ? -3.166 -10.211 -14.148 1 97.75 129 PHE A N 1
ATOM 967 C CA . PHE A 1 129 ? -3.5 -9.594 -12.875 1 97.75 129 PHE A CA 1
ATOM 968 C C . PHE A 1 129 ? -2.344 -8.742 -12.367 1 97.75 129 PHE A C 1
ATOM 970 O O . PHE A 1 129 ? -1.254 -9.25 -12.102 1 97.75 129 PHE A O 1
ATOM 977 N N . HIS A 1 130 ? -2.615 -7.43 -12.141 1 98.31 130 HIS A N 1
ATOM 978 C CA . HIS A 1 130 ? -1.529 -6.527 -11.773 1 98.31 130 HIS A CA 1
ATOM 979 C C . HIS A 1 130 ? -1.879 -5.723 -10.523 1 98.31 130 HIS A C 1
ATOM 981 O O . HIS A 1 130 ? -1.141 -4.816 -10.141 1 98.31 130 HIS A O 1
ATOM 987 N N . GLY A 1 131 ? -2.994 -6.012 -9.891 1 97 131 GLY A N 1
ATOM 988 C CA . GLY A 1 131 ? -3.357 -5.32 -8.664 1 97 131 GLY A CA 1
ATOM 989 C C . GLY A 1 131 ? -4.785 -4.809 -8.672 1 97 131 GLY A C 1
ATOM 990 O O . GLY A 1 131 ? -5.52 -5.008 -9.641 1 97 131 GLY A O 1
ATOM 991 N N . ARG A 1 132 ? -5.184 -4.102 -7.594 1 96.38 132 ARG A N 1
ATOM 992 C CA . ARG A 1 132 ? -6.59 -3.766 -7.395 1 96.38 132 ARG A CA 1
ATOM 993 C C . ARG A 1 132 ? -6.793 -2.254 -7.367 1 96.38 132 ARG A C 1
ATOM 995 O O . ARG A 1 132 ? -7.879 -1.774 -7.027 1 96.38 132 ARG A O 1
ATOM 1002 N N . THR A 1 133 ? -5.789 -1.401 -7.648 1 96.31 133 THR A N 1
ATOM 1003 C CA . THR A 1 133 ? -6.074 0.005 -7.914 1 96.31 133 THR A CA 1
ATOM 1004 C C . THR A 1 133 ? -6.777 0.17 -9.258 1 96.31 133 THR A C 1
ATOM 1006 O O . THR A 1 133 ? -6.754 -0.738 -10.094 1 96.31 133 THR A O 1
ATOM 1009 N N . LEU A 1 134 ? -7.355 1.3 -9.508 1 95.44 134 LEU A N 1
ATOM 1010 C CA . LEU A 1 134 ? -8.102 1.502 -10.742 1 95.44 134 LEU A CA 1
ATOM 1011 C C . LEU A 1 134 ? -7.188 1.364 -11.961 1 95.44 134 LEU A C 1
ATOM 1013 O O . LEU A 1 134 ? -7.555 0.733 -12.953 1 95.44 134 LEU A O 1
ATOM 1017 N N . ALA A 1 135 ? -5.953 1.878 -11.867 1 95.38 135 ALA A N 1
ATOM 1018 C CA . ALA A 1 135 ? -5.027 1.793 -12.992 1 95.38 135 ALA A CA 1
ATOM 1019 C C . ALA A 1 135 ? -4.527 0.365 -13.188 1 95.38 135 ALA A C 1
ATOM 1021 O O . ALA A 1 135 ? -4.41 -0.112 -14.32 1 95.38 135 ALA A O 1
ATOM 1022 N N . THR A 1 136 ? -4.223 -0.308 -12.062 1 96.81 136 THR A N 1
ATOM 1023 C CA . THR A 1 136 ? -3.715 -1.669 -12.188 1 96.81 136 THR A CA 1
ATOM 1024 C C . THR A 1 136 ? -4.828 -2.625 -12.617 1 96.81 136 THR A C 1
ATOM 1026 O O . THR A 1 136 ? -4.574 -3.605 -13.312 1 96.81 136 THR A O 1
ATOM 1029 N N . LEU A 1 137 ? -6.062 -2.326 -12.273 1 95.56 137 LEU A N 1
ATOM 1030 C CA . LEU A 1 137 ? -7.195 -3.109 -12.758 1 95.56 137 LEU A CA 1
ATOM 1031 C C . LEU A 1 137 ? -7.336 -2.982 -14.273 1 95.56 137 LEU A C 1
ATOM 1033 O O . LEU A 1 137 ? -7.625 -3.967 -14.953 1 95.56 137 LEU A O 1
ATOM 1037 N N . ALA A 1 138 ? -7.129 -1.75 -14.719 1 94.5 138 ALA A N 1
ATOM 1038 C CA . ALA A 1 138 ? -7.199 -1.526 -16.156 1 94.5 138 ALA A CA 1
ATOM 1039 C C . ALA A 1 138 ? -6.145 -2.354 -16.891 1 94.5 138 ALA A C 1
ATOM 1041 O O . ALA A 1 138 ? -6.371 -2.795 -18.016 1 94.5 138 ALA A O 1
ATOM 1042 N N . ALA A 1 139 ? -5.043 -2.605 -16.234 1 96.5 139 ALA A N 1
ATOM 1043 C CA . ALA A 1 139 ? -3.951 -3.381 -16.812 1 96.5 139 ALA A CA 1
ATOM 1044 C C . ALA A 1 139 ? -4.168 -4.875 -16.594 1 96.5 139 ALA A C 1
ATOM 1046 O O . ALA A 1 139 ? -3.416 -5.699 -17.125 1 96.5 139 ALA A O 1
ATOM 1047 N N . SER A 1 140 ? -5.164 -5.195 -15.797 1 96.31 140 SER A N 1
ATOM 1048 C CA . SER A 1 140 ? -5.523 -6.586 -15.523 1 96.31 140 SER A CA 1
ATOM 1049 C C . SER A 1 140 ? -6.676 -7.047 -16.406 1 96.31 140 SER A C 1
ATOM 1051 O O . SER A 1 140 ? -7.211 -6.266 -17.188 1 96.31 140 SER A O 1
ATOM 1053 N N . ASP A 1 141 ? -6.941 -8.359 -16.328 1 90.19 141 ASP A N 1
ATOM 1054 C CA . ASP A 1 141 ? -8.039 -8.914 -17.109 1 90.19 141 ASP A CA 1
ATOM 1055 C C . ASP A 1 141 ? -8.93 -9.805 -16.25 1 90.19 141 ASP A C 1
ATOM 1057 O O . ASP A 1 141 ? -8.453 -10.445 -15.312 1 90.19 141 ASP A O 1
ATOM 1061 N N . GLY A 1 142 ? -10.234 -9.734 -16.562 1 78.88 142 GLY A N 1
ATOM 1062 C CA . GLY A 1 142 ? -11.25 -10.5 -15.859 1 78.88 142 GLY A CA 1
ATOM 1063 C C . GLY A 1 142 ? -12.484 -9.68 -15.516 1 78.88 142 GLY A C 1
ATOM 1064 O O . GLY A 1 142 ? -12.398 -8.703 -14.781 1 78.88 142 GLY A O 1
ATOM 1065 N N . ALA A 1 143 ? -13.578 -10 -16.078 1 74.12 143 ALA A N 1
ATOM 1066 C CA . ALA A 1 143 ? -14.828 -9.266 -15.906 1 74.12 143 ALA A CA 1
ATOM 1067 C C . ALA A 1 143 ? -15.195 -9.148 -14.43 1 74.12 143 ALA A C 1
ATOM 1069 O O . ALA A 1 143 ? -15.703 -8.117 -13.984 1 74.12 143 ALA A O 1
ATOM 1070 N N . HIS A 1 144 ? -14.75 -10.141 -13.703 1 77.31 144 HIS A N 1
ATOM 1071 C CA . HIS A 1 144 ? -15.133 -10.188 -12.297 1 77.31 144 HIS A CA 1
ATOM 1072 C C . HIS A 1 144 ? -14.32 -9.188 -11.477 1 77.31 144 HIS A C 1
ATOM 1074 O O . HIS A 1 144 ? -14.789 -8.719 -10.438 1 77.31 144 HIS A O 1
ATOM 1080 N N . LEU A 1 145 ? -13.227 -8.797 -11.922 1 79.88 145 LEU A N 1
ATOM 1081 C CA . LEU A 1 145 ? -12.344 -7.902 -11.18 1 79.88 145 LEU A CA 1
ATOM 1082 C C . LEU A 1 145 ? -12.867 -6.469 -11.219 1 79.88 145 LEU A C 1
ATOM 1084 O O . LEU A 1 145 ? -12.633 -5.695 -10.281 1 79.88 145 LEU A O 1
ATOM 1088 N N . SER A 1 146 ? -13.594 -6.176 -12.258 1 78.94 146 SER A N 1
ATOM 1089 C CA . SER A 1 146 ? -14.016 -4.789 -12.43 1 78.94 146 SER A CA 1
ATOM 1090 C C . SER A 1 146 ? -15.539 -4.668 -12.438 1 78.94 146 SER A C 1
ATOM 1092 O O . SER A 1 146 ? -16.078 -3.643 -12.844 1 78.94 146 SER A O 1
ATOM 1094 N N . ALA A 1 147 ? -16.109 -5.656 -12.016 1 81.56 147 ALA A N 1
ATOM 1095 C CA . ALA A 1 147 ? -17.578 -5.652 -12.031 1 81.56 147 ALA A CA 1
ATOM 1096 C C . ALA A 1 147 ? -18.125 -4.461 -11.258 1 81.56 147 ALA A C 1
ATOM 1098 O O . ALA A 1 147 ? -17.719 -4.199 -10.125 1 81.56 147 ALA A O 1
ATOM 1099 N N . GLY A 1 148 ? -18.922 -3.721 -11.945 1 83.25 148 GLY A N 1
ATOM 1100 C CA . GLY A 1 148 ? -19.625 -2.625 -11.289 1 83.25 148 GLY A CA 1
ATOM 1101 C C . GLY A 1 148 ? -18.828 -1.325 -11.305 1 83.25 148 GLY A C 1
ATOM 1102 O O . GLY A 1 148 ? -19.359 -0.267 -10.969 1 83.25 148 GLY A O 1
ATOM 1103 N N . LEU A 1 149 ? -17.641 -1.352 -11.781 1 87.38 149 LEU A N 1
ATOM 1104 C CA . LEU A 1 149 ? -16.797 -0.163 -11.703 1 87.38 149 LEU A CA 1
ATOM 1105 C C . LEU A 1 149 ? -16.875 0.64 -13 1 87.38 149 LEU A C 1
ATOM 1107 O O . LEU A 1 149 ? -16.312 1.736 -13.086 1 87.38 149 LEU A O 1
ATOM 1111 N N . GLY A 1 150 ? -17.562 0.128 -13.938 1 84.44 150 GLY A N 1
ATOM 1112 C CA . GLY A 1 150 ? -17.672 0.815 -15.211 1 84.44 150 GLY A CA 1
ATOM 1113 C C . GLY A 1 150 ? -16.375 0.819 -15.992 1 84.44 150 GLY A C 1
ATOM 1114 O O . GLY A 1 150 ? -15.539 -0.077 -15.828 1 84.44 150 GLY A O 1
ATOM 1115 N N . GLN A 1 151 ? -16.266 1.795 -16.844 1 82 151 GLN A N 1
ATOM 1116 C CA . GLN A 1 151 ? -15.07 1.893 -17.672 1 82 151 GLN A CA 1
ATOM 1117 C C . GLN A 1 151 ? -13.859 2.307 -16.844 1 82 151 GLN A C 1
ATOM 1119 O O . GLN A 1 151 ? -13.914 3.291 -16.094 1 82 151 GLN A O 1
ATOM 1124 N N . LEU A 1 152 ? -12.891 1.458 -16.953 1 85.81 152 LEU A N 1
ATOM 1125 C CA . LEU A 1 152 ? -11.664 1.765 -16.219 1 85.81 152 LEU A CA 1
ATOM 1126 C C . LEU A 1 152 ? -10.773 2.709 -17.016 1 85.81 152 LEU A C 1
ATOM 1128 O O . LEU A 1 152 ? -10.688 2.594 -18.25 1 85.81 152 LEU A O 1
ATOM 1132 N N . PRO A 1 153 ? -10.172 3.625 -16.203 1 72.56 153 PRO A N 1
ATOM 1133 C CA . PRO A 1 153 ? -9.273 4.562 -16.875 1 72.56 153 PRO A CA 1
ATOM 1134 C C . PRO A 1 153 ? -7.91 3.949 -17.188 1 72.56 153 PRO A C 1
ATOM 1136 O O . PRO A 1 153 ? -7.41 3.121 -16.422 1 72.56 153 PRO A O 1
ATOM 1139 N N . GLY A 1 154 ? -7.496 3.988 -18.469 1 72.12 154 GLY A N 1
ATOM 1140 C CA . GLY A 1 154 ? -6.121 3.564 -18.688 1 72.12 154 GLY A CA 1
ATOM 1141 C C . GLY A 1 154 ? -5.754 3.459 -20.156 1 72.12 154 GLY A C 1
ATOM 1142 O O . GLY A 1 154 ? -6.621 3.541 -21.031 1 72.12 154 GLY A O 1
ATOM 1143 N N . ASP A 1 155 ? -4.688 3.525 -20.375 1 88.06 155 ASP A N 1
ATOM 1144 C CA . ASP A 1 155 ? -4.066 3.518 -21.688 1 88.06 155 ASP A CA 1
ATOM 1145 C C . ASP A 1 155 ? -3.393 2.18 -21.984 1 88.06 155 ASP A C 1
ATOM 1147 O O . ASP A 1 155 ? -2.225 2.139 -22.375 1 88.06 155 ASP A O 1
ATOM 1151 N N . CYS A 1 156 ? -4.324 1.076 -21.844 1 95.5 156 CYS A N 1
ATOM 1152 C CA . CYS A 1 156 ? -3.779 -0.26 -22.062 1 95.5 156 CYS A CA 1
ATOM 1153 C C . CYS A 1 156 ? -4.402 -0.912 -23.297 1 95.5 156 CYS A C 1
ATOM 1155 O O . CYS A 1 156 ? -5.555 -0.637 -23.625 1 95.5 156 CYS A O 1
ATOM 1157 N N . ILE A 1 157 ? -3.662 -1.647 -23.984 1 97.06 157 ILE A N 1
ATOM 1158 C CA . ILE A 1 157 ? -4.121 -2.529 -25.062 1 97.06 157 ILE A CA 1
ATOM 1159 C C . ILE A 1 157 ? -3.832 -3.982 -24.688 1 97.06 157 ILE A C 1
ATOM 1161 O O . ILE A 1 157 ? -2.697 -4.328 -24.359 1 97.06 157 ILE A O 1
ATOM 1165 N N . LYS A 1 158 ? -4.863 -4.824 -24.781 1 97.5 158 LYS A N 1
ATOM 1166 C CA . LYS A 1 158 ? -4.719 -6.211 -24.344 1 97.5 158 LYS A CA 1
ATOM 1167 C C . LYS A 1 158 ? -4.516 -7.141 -25.547 1 97.5 158 LYS A C 1
ATOM 1169 O O . LYS A 1 158 ? -5.176 -6.988 -26.578 1 97.5 158 LYS A O 1
ATOM 1174 N N . ILE A 1 159 ? -3.566 -7.992 -25.391 1 98.5 159 ILE A N 1
ATOM 1175 C CA . ILE A 1 159 ? -3.355 -9.023 -26.406 1 98.5 159 ILE A CA 1
ATOM 1176 C C . ILE A 1 159 ? -3.307 -10.398 -25.75 1 98.5 159 ILE A C 1
ATOM 1178 O O . ILE A 1 159 ? -3.152 -10.5 -24.531 1 98.5 159 ILE A O 1
ATOM 1182 N N . ARG A 1 160 ? -3.354 -11.492 -26.578 1 98.44 160 ARG A N 1
ATOM 1183 C CA . ARG A 1 160 ? -3.301 -12.859 -26.062 1 98.44 160 ARG A CA 1
ATOM 1184 C C . ARG A 1 160 ? -1.916 -13.188 -25.516 1 98.44 160 ARG A C 1
ATOM 1186 O O . ARG A 1 160 ? -0.903 -12.898 -26.156 1 98.44 160 ARG A O 1
ATOM 1193 N N . PHE A 1 161 ? -1.915 -13.766 -24.422 1 98.31 161 PHE A N 1
ATOM 1194 C CA . PHE A 1 161 ? -0.688 -14.188 -23.766 1 98.31 161 PHE A CA 1
ATOM 1195 C C . PHE A 1 161 ? 0.062 -15.211 -24.609 1 98.31 161 PHE A C 1
ATOM 1197 O O . PHE A 1 161 ? -0.536 -16.156 -25.109 1 98.31 161 PHE A O 1
ATOM 1204 N N . GLY A 1 162 ? 1.346 -14.922 -24.812 1 98.12 162 GLY A N 1
ATOM 1205 C CA . GLY A 1 162 ? 2.178 -15.867 -25.547 1 98.12 162 GLY A CA 1
ATOM 1206 C C . GLY A 1 162 ? 1.974 -15.797 -27.047 1 98.12 162 GLY A C 1
ATOM 1207 O O . GLY A 1 162 ? 2.4 -16.703 -27.781 1 98.12 162 GLY A O 1
ATOM 1208 N N . ASP A 1 163 ? 1.355 -14.789 -27.609 1 98.5 163 ASP A N 1
ATOM 1209 C CA . ASP A 1 163 ? 0.969 -14.695 -29.016 1 98.5 163 ASP A CA 1
ATOM 1210 C C . ASP A 1 163 ? 1.756 -13.602 -29.734 1 98.5 163 ASP A C 1
ATOM 1212 O O . ASP A 1 163 ? 1.348 -12.438 -29.734 1 98.5 163 ASP A O 1
ATOM 1216 N N . LEU A 1 164 ? 2.789 -14.031 -30.484 1 98.31 164 LEU A N 1
ATOM 1217 C CA . LEU A 1 164 ? 3.646 -13.07 -31.172 1 98.31 164 LEU A CA 1
ATOM 1218 C C . LEU A 1 164 ? 2.926 -12.445 -32.375 1 98.31 164 LEU A C 1
ATOM 1220 O O . LEU A 1 164 ? 3.238 -11.32 -32.75 1 98.31 164 LEU A O 1
ATOM 1224 N N . ASP A 1 165 ? 1.957 -13.148 -32.906 1 98.56 165 ASP A N 1
ATOM 1225 C CA . ASP A 1 165 ? 1.158 -12.562 -34 1 98.56 165 ASP A CA 1
ATOM 1226 C C . ASP A 1 165 ? 0.309 -11.406 -33.469 1 98.56 165 ASP A C 1
ATOM 1228 O O . ASP A 1 165 ? 0.182 -10.375 -34.125 1 98.56 165 ASP A O 1
ATOM 1232 N N . ALA A 1 166 ? -0.264 -11.625 -32.312 1 98.62 166 ALA A N 1
ATOM 1233 C CA . ALA A 1 166 ? -1.029 -10.547 -31.703 1 98.62 166 ALA A CA 1
ATOM 1234 C C . ALA A 1 166 ? -0.146 -9.336 -31.422 1 98.62 166 ALA A C 1
ATOM 1236 O O . ALA A 1 166 ? -0.581 -8.195 -31.594 1 98.62 166 ALA A O 1
ATOM 1237 N N . LEU A 1 167 ? 1.075 -9.594 -31 1 98.62 167 LEU A N 1
ATOM 1238 C CA . LEU A 1 167 ? 2.035 -8.516 -30.766 1 98.62 167 LEU A CA 1
ATOM 1239 C C . LEU A 1 167 ? 2.33 -7.766 -32.062 1 98.62 167 LEU A C 1
ATOM 1241 O O . LEU A 1 167 ? 2.375 -6.531 -32.062 1 98.62 167 LEU A O 1
ATOM 1245 N N . ALA A 1 168 ? 2.527 -8.484 -33.125 1 98.44 168 ALA A N 1
ATOM 1246 C CA . ALA A 1 168 ? 2.797 -7.879 -34.438 1 98.44 168 ALA A CA 1
ATOM 1247 C C . ALA A 1 168 ? 1.617 -7.027 -34.906 1 98.44 168 ALA A C 1
ATOM 1249 O O . ALA A 1 168 ? 1.806 -5.93 -35.438 1 98.44 168 ALA A O 1
ATOM 1250 N N . ASN A 1 169 ? 0.457 -7.512 -34.688 1 98.69 169 ASN A N 1
ATOM 1251 C CA . ASN A 1 169 ? -0.751 -6.816 -35.125 1 98.69 169 ASN A CA 1
ATOM 1252 C C . ASN A 1 169 ? -0.927 -5.492 -34.406 1 98.69 169 ASN A C 1
ATOM 1254 O O . ASN A 1 169 ? -1.225 -4.465 -35 1 98.69 169 ASN A O 1
ATOM 1258 N N . VAL A 1 170 ? -0.737 -5.535 -33.094 1 98.44 170 VAL A N 1
ATOM 1259 C CA . VAL A 1 170 ? -0.926 -4.301 -32.312 1 98.44 170 VAL A CA 1
ATOM 1260 C C . VAL A 1 170 ? 0.197 -3.32 -32.656 1 98.44 170 VAL A C 1
ATOM 1262 O O . VAL A 1 170 ? 0.003 -2.104 -32.594 1 98.44 170 VAL A O 1
ATOM 1265 N N . THR A 1 171 ? 1.372 -3.832 -32.938 1 98.62 171 THR A N 1
ATOM 1266 C CA . THR A 1 171 ? 2.477 -2.973 -33.344 1 98.62 171 THR A CA 1
ATOM 1267 C C . THR A 1 171 ? 2.137 -2.232 -34.656 1 98.62 171 THR A C 1
ATOM 1269 O O . THR A 1 171 ? 2.395 -1.034 -34.75 1 98.62 171 THR A O 1
ATOM 1272 N N . GLN A 1 172 ? 1.565 -2.926 -35.562 1 98.38 172 GLN A N 1
ATOM 1273 C CA . GLN A 1 172 ? 1.176 -2.314 -36.812 1 98.38 172 GLN A CA 1
ATOM 1274 C C . GLN A 1 172 ? 0.105 -1.247 -36.625 1 98.38 172 GLN A C 1
ATOM 1276 O O . GLN A 1 172 ? 0.164 -0.173 -37.219 1 98.38 172 GLN A O 1
ATOM 1281 N N . ALA A 1 173 ? -0.782 -1.495 -35.781 1 98.19 173 ALA A N 1
ATOM 1282 C CA . ALA A 1 173 ? -1.944 -0.63 -35.594 1 98.19 173 ALA A CA 1
ATOM 1283 C C . ALA A 1 173 ? -1.604 0.563 -34.688 1 98.19 173 ALA A C 1
ATOM 1285 O O . ALA A 1 173 ? -2.09 1.674 -34.938 1 98.19 173 ALA A O 1
ATOM 1286 N N . PHE A 1 174 ? -0.742 0.3 -33.594 1 97.75 174 PHE A N 1
ATOM 1287 C CA . PHE A 1 174 ? -0.617 1.3 -32.562 1 97.75 174 PHE A CA 1
ATOM 1288 C C . PHE A 1 174 ? 0.848 1.543 -32.219 1 97.75 174 PHE A C 1
ATOM 1290 O O . PHE A 1 174 ? 1.156 2.238 -31.234 1 97.75 174 PHE A O 1
ATOM 1297 N N . GLY A 1 175 ? 1.747 1.029 -32.938 1 97.44 175 GLY A N 1
ATOM 1298 C CA . GLY A 1 175 ? 3.16 0.987 -32.594 1 97.44 175 GLY A CA 1
ATOM 1299 C C . GLY A 1 175 ? 3.729 2.35 -32.25 1 97.44 175 GLY A C 1
ATOM 1300 O O . GLY A 1 175 ? 4.586 2.461 -31.375 1 97.44 175 GLY A O 1
ATOM 1301 N N . GLN A 1 176 ? 3.232 3.373 -32.812 1 97.06 176 GLN A N 1
ATOM 1302 C CA . GLN A 1 176 ? 3.75 4.723 -32.625 1 97.06 176 GLN A CA 1
ATOM 1303 C C . GLN A 1 176 ? 3.326 5.27 -31.25 1 97.06 176 GLN A C 1
ATOM 1305 O O . GLN A 1 176 ? 3.912 6.23 -30.75 1 97.06 176 GLN A O 1
ATOM 1310 N N . ARG A 1 177 ? 2.373 4.617 -30.656 1 97.62 177 ARG A N 1
ATOM 1311 C CA . ARG A 1 177 ? 1.848 5.105 -29.375 1 97.62 177 ARG A CA 1
ATOM 1312 C C . ARG A 1 177 ? 2.256 4.191 -28.234 1 97.62 177 ARG A C 1
ATOM 1314 O O . ARG A 1 177 ? 2.117 4.555 -27.062 1 97.62 177 ARG A O 1
ATOM 1321 N N . ILE A 1 178 ? 2.775 3.049 -28.516 1 98.69 178 ILE A N 1
ATOM 1322 C CA . ILE A 1 178 ? 3.076 2.08 -27.469 1 98.69 178 ILE A CA 1
ATOM 1323 C C . ILE A 1 178 ? 4.398 2.439 -26.797 1 98.69 178 ILE A C 1
ATOM 1325 O O . ILE A 1 178 ? 5.406 2.65 -27.469 1 98.69 178 ILE A O 1
ATOM 1329 N N . ALA A 1 179 ? 4.324 2.525 -25.422 1 98.44 179 ALA A N 1
ATOM 1330 C CA . ALA A 1 179 ? 5.504 2.9 -24.656 1 98.44 179 ALA A CA 1
ATOM 1331 C C . ALA A 1 179 ? 6.121 1.682 -23.969 1 98.44 179 ALA A C 1
ATOM 1333 O O . ALA A 1 179 ? 7.316 1.673 -23.672 1 98.44 179 ALA A O 1
ATOM 1334 N N . ALA A 1 180 ? 5.285 0.66 -23.734 1 98.88 180 ALA A N 1
ATOM 1335 C CA . ALA A 1 180 ? 5.773 -0.45 -22.922 1 98.88 180 ALA A CA 1
ATOM 1336 C C . ALA A 1 180 ? 4.902 -1.689 -23.094 1 98.88 180 ALA A C 1
ATOM 1338 O O . ALA A 1 180 ? 3.781 -1.6 -23.594 1 98.88 180 ALA A O 1
ATOM 1339 N N . VAL A 1 181 ? 5.457 -2.805 -22.781 1 98.94 181 VAL A N 1
ATOM 1340 C CA . VAL A 1 181 ? 4.746 -4.062 -22.562 1 98.94 181 VAL A CA 1
ATOM 1341 C C . VAL A 1 181 ? 4.879 -4.488 -21.094 1 98.94 181 VAL A C 1
ATOM 1343 O O . VAL A 1 181 ? 5.969 -4.445 -20.531 1 98.94 181 VAL A O 1
ATOM 1346 N N . LEU A 1 182 ? 3.742 -4.789 -20.469 1 98.94 182 LEU A N 1
ATOM 1347 C CA . LEU A 1 182 ? 3.701 -5.277 -19.094 1 98.94 182 LEU A CA 1
ATOM 1348 C C . LEU A 1 182 ? 3.084 -6.672 -19.031 1 98.94 182 LEU A C 1
ATOM 1350 O O . LEU A 1 182 ? 1.978 -6.891 -19.531 1 98.94 182 LEU A O 1
ATOM 1354 N N . LEU A 1 183 ? 3.799 -7.629 -18.438 1 98.88 183 LEU A N 1
ATOM 1355 C CA . LEU A 1 183 ? 3.236 -8.969 -18.297 1 98.88 183 LEU A CA 1
ATOM 1356 C C . LEU A 1 183 ? 3.875 -9.711 -17.141 1 98.88 183 LEU A C 1
ATOM 1358 O O . LEU A 1 183 ? 4.926 -9.297 -16.641 1 98.88 183 LEU A O 1
ATOM 1362 N N . GLU A 1 184 ? 3.229 -10.719 -16.672 1 98.88 184 GLU A N 1
ATOM 1363 C CA . GLU A 1 184 ? 3.795 -11.711 -15.766 1 98.88 184 GLU A CA 1
ATOM 1364 C C . GLU A 1 184 ? 4.555 -12.789 -16.531 1 98.88 184 GLU A C 1
ATOM 1366 O O . GLU A 1 184 ? 4.031 -13.375 -17.484 1 98.88 184 GLU A O 1
ATOM 1371 N N . PRO A 1 185 ? 5.762 -13.109 -16.062 1 98.88 185 PRO A N 1
ATOM 1372 C CA . PRO A 1 185 ? 6.406 -14.25 -16.719 1 98.88 185 PRO A CA 1
ATOM 1373 C C . PRO A 1 185 ? 5.621 -15.547 -16.547 1 98.88 185 PRO A C 1
ATOM 1375 O O . PRO A 1 185 ? 5.68 -16.422 -17.422 1 98.88 185 PRO A O 1
ATOM 1378 N N . ILE A 1 186 ? 5 -15.711 -15.414 1 98.88 186 ILE A N 1
ATOM 1379 C CA . ILE A 1 186 ? 4.023 -16.75 -15.141 1 98.88 186 ILE A CA 1
ATOM 1380 C C . ILE A 1 186 ? 2.736 -16.125 -14.609 1 98.88 186 ILE A C 1
ATOM 1382 O O . ILE A 1 186 ? 2.748 -15.445 -13.578 1 98.88 186 ILE A O 1
ATOM 1386 N N . GLN A 1 187 ? 1.651 -16.312 -15.352 1 98.56 187 GLN A N 1
ATOM 1387 C CA . GLN A 1 187 ? 0.375 -15.789 -14.875 1 98.56 187 GLN A CA 1
ATOM 1388 C C . GLN A 1 187 ? -0.19 -16.656 -13.758 1 98.56 187 GLN A C 1
ATOM 1390 O O . GLN A 1 187 ? -0.808 -17.688 -14.016 1 98.56 187 GLN A O 1
ATOM 1395 N N . GLY A 1 188 ? -0.045 -16.188 -12.547 1 97.81 188 GLY A N 1
ATOM 1396 C CA . GLY A 1 188 ? -0.423 -16.969 -11.375 1 97.81 188 GLY A CA 1
ATOM 1397 C C . GLY A 1 188 ? -1.924 -17.031 -11.156 1 97.81 188 GLY A C 1
ATOM 1398 O O . GLY A 1 188 ? -2.498 -18.109 -11.07 1 97.81 188 GLY A O 1
ATOM 1399 N N . GLU A 1 189 ? -2.59 -15.891 -11.156 1 95.94 189 GLU A N 1
ATOM 1400 C CA . GLU A 1 189 ? -4.008 -15.789 -10.828 1 95.94 189 GLU A CA 1
ATOM 1401 C C . GLU A 1 189 ? -4.863 -16.516 -11.867 1 95.94 189 GLU A C 1
ATOM 1403 O O . GLU A 1 189 ? -5.934 -17.031 -11.539 1 95.94 189 GLU A O 1
ATOM 1408 N N . SER A 1 190 ? -4.363 -16.594 -13.094 1 96.06 190 SER A N 1
ATOM 1409 C CA . SER A 1 190 ? -5.191 -17.156 -14.156 1 96.06 190 SER A CA 1
ATOM 1410 C C . SER A 1 190 ? -4.988 -18.656 -14.273 1 96.06 190 SER A C 1
ATOM 1412 O O . SER A 1 190 ? -5.668 -19.312 -15.062 1 96.06 190 SER A O 1
ATOM 1414 N N . GLY A 1 191 ? -4.062 -19.219 -13.492 1 97.44 191 GLY A N 1
ATOM 1415 C CA . GLY A 1 191 ? -3.951 -20.672 -13.508 1 97.44 191 GLY A CA 1
ATOM 1416 C C . GLY A 1 191 ? -2.543 -21.156 -13.789 1 97.44 191 GLY A C 1
ATOM 1417 O O . GLY A 1 191 ? -2.355 -22.234 -14.367 1 97.44 191 GLY A O 1
ATOM 1418 N N . VAL A 1 192 ? -1.549 -20.328 -13.5 1 98.5 192 VAL A N 1
ATOM 1419 C CA . VAL A 1 192 ? -0.133 -20.672 -13.602 1 98.5 192 VAL A CA 1
ATOM 1420 C C . VAL A 1 192 ? 0.234 -20.953 -15.055 1 98.5 192 VAL A C 1
ATOM 1422 O O . VAL A 1 192 ? 0.782 -22.016 -15.367 1 98.5 192 VAL A O 1
ATOM 1425 N N . HIS A 1 193 ? -0.05 -20.047 -15.906 1 98.56 193 HIS A N 1
ATOM 1426 C CA . HIS A 1 193 ? 0.364 -20.141 -17.297 1 98.56 193 HIS A CA 1
ATOM 1427 C C . HIS A 1 193 ? 1.775 -19.594 -17.5 1 98.56 193 HIS A C 1
ATOM 1429 O O . HIS A 1 193 ? 2.018 -18.391 -17.297 1 98.56 193 HIS A O 1
ATOM 1435 N N . VAL A 1 194 ? 2.686 -20.453 -17.922 1 98.62 194 VAL A N 1
ATOM 1436 C CA . VAL A 1 194 ? 4.105 -20.125 -18 1 98.62 194 VAL A CA 1
ATOM 1437 C C . VAL A 1 194 ? 4.445 -19.594 -19.391 1 98.62 194 VAL A C 1
ATOM 1439 O O . VAL A 1 194 ? 4.18 -20.25 -20.391 1 98.62 194 VAL A O 1
ATOM 1442 N N . ALA A 1 195 ? 4.98 -18.375 -19.469 1 98.56 195 ALA A N 1
ATOM 1443 C CA . ALA A 1 195 ? 5.543 -17.906 -20.719 1 98.56 195 ALA A CA 1
ATOM 1444 C C . ALA A 1 195 ? 6.77 -18.719 -21.125 1 98.56 195 ALA A C 1
ATOM 1446 O O . ALA A 1 195 ? 7.625 -19.016 -20.281 1 98.56 195 ALA A O 1
ATOM 1447 N N . SER A 1 196 ? 6.859 -19.109 -22.359 1 98.38 196 SER A N 1
ATOM 1448 C CA . SER A 1 196 ? 8.07 -19.797 -22.812 1 98.38 196 SER A CA 1
ATOM 1449 C C . SER A 1 196 ? 9.266 -18.844 -22.844 1 98.38 196 SER A C 1
ATOM 1451 O O . SER A 1 196 ? 9.094 -17.625 -23 1 98.38 196 SER A O 1
ATOM 1453 N N . THR A 1 197 ? 10.438 -19.391 -22.656 1 98.31 197 THR A N 1
ATOM 1454 C CA . THR A 1 197 ? 11.641 -18.562 -22.734 1 98.31 197 THR A CA 1
ATOM 1455 C C . THR A 1 197 ? 11.797 -17.969 -24.125 1 98.31 197 THR A C 1
ATOM 1457 O O . THR A 1 197 ? 12.273 -16.828 -24.266 1 98.31 197 THR A O 1
ATOM 1460 N N . ALA A 1 198 ? 11.359 -18.703 -25.156 1 98.5 198 ALA A N 1
ATOM 1461 C CA . ALA A 1 198 ? 11.398 -18.188 -26.516 1 98.5 198 ALA A CA 1
ATOM 1462 C C . ALA A 1 198 ? 10.508 -16.953 -26.672 1 98.5 198 ALA A C 1
ATOM 1464 O O . ALA A 1 198 ? 10.883 -15.984 -27.328 1 98.5 198 ALA A O 1
ATOM 1465 N N . TYR A 1 199 ? 9.336 -17.031 -26.141 1 98.62 199 TYR A N 1
ATOM 1466 C CA . TYR A 1 199 ? 8.406 -15.898 -26.172 1 98.62 199 TYR A CA 1
ATOM 1467 C C . TYR A 1 199 ? 9 -14.68 -25.469 1 98.62 199 TYR A C 1
ATOM 1469 O O . TYR A 1 199 ? 8.953 -13.57 -26 1 98.62 199 TYR A O 1
ATOM 1477 N N . LEU A 1 200 ? 9.586 -14.828 -24.25 1 98.88 200 LEU A N 1
ATOM 1478 C CA . LEU A 1 200 ? 10.172 -13.734 -23.484 1 98.88 200 LEU A CA 1
ATOM 1479 C C . LEU A 1 200 ? 11.344 -13.109 -24.25 1 98.88 200 LEU A C 1
ATOM 1481 O O . LEU A 1 200 ? 11.5 -11.891 -24.25 1 98.88 200 LEU A O 1
ATOM 1485 N N . ARG A 1 201 ? 12.172 -13.984 -24.906 1 98.88 201 ARG A N 1
ATOM 1486 C CA . ARG A 1 201 ? 13.289 -13.484 -25.703 1 98.88 201 ARG A CA 1
ATOM 1487 C C . ARG A 1 201 ? 12.781 -12.672 -26.891 1 98.88 201 ARG A C 1
ATOM 1489 O O . ARG A 1 201 ? 13.344 -11.625 -27.219 1 98.88 201 ARG A O 1
ATOM 1496 N N . ALA A 1 202 ? 11.742 -13.18 -27.484 1 98.81 202 ALA A N 1
ATOM 1497 C CA . ALA A 1 202 ? 11.156 -12.469 -28.609 1 98.81 202 ALA A CA 1
ATOM 1498 C C . ALA A 1 202 ? 10.586 -11.117 -28.188 1 98.81 202 ALA A C 1
ATOM 1500 O O . ALA A 1 202 ? 10.703 -10.125 -28.906 1 98.81 202 ALA A O 1
ATOM 1501 N N . LEU A 1 203 ? 9.914 -11.047 -27.047 1 98.75 203 LEU A N 1
ATOM 1502 C CA . LEU A 1 203 ? 9.398 -9.797 -26.5 1 98.75 203 LEU A CA 1
ATOM 1503 C C . LEU A 1 203 ? 10.531 -8.797 -26.25 1 98.75 203 LEU A C 1
ATOM 1505 O O . LEU A 1 203 ? 10.398 -7.613 -26.562 1 98.75 203 LEU A O 1
ATOM 1509 N N . ARG A 1 204 ? 11.602 -9.297 -25.625 1 98.81 204 ARG A N 1
ATOM 1510 C CA . ARG A 1 204 ? 12.75 -8.438 -25.344 1 98.81 204 ARG A CA 1
ATOM 1511 C C . ARG A 1 204 ? 13.297 -7.812 -26.625 1 98.81 204 ARG A C 1
ATOM 1513 O O . ARG A 1 204 ? 13.547 -6.605 -26.672 1 98.81 204 ARG A O 1
ATOM 1520 N N . GLU A 1 205 ? 13.484 -8.672 -27.625 1 98.75 205 GLU A N 1
ATOM 1521 C CA . GLU A 1 205 ? 13.992 -8.203 -28.906 1 98.75 205 GLU A CA 1
ATOM 1522 C C . GLU A 1 205 ? 13.031 -7.199 -29.531 1 98.75 205 GLU A C 1
ATOM 1524 O O . GLU A 1 205 ? 13.461 -6.168 -30.062 1 98.75 205 GLU A O 1
ATOM 1529 N N . HIS A 1 206 ? 11.766 -7.527 -29.516 1 98.81 206 HIS A N 1
ATOM 1530 C CA . HIS A 1 206 ? 10.742 -6.664 -30.094 1 98.81 206 HIS A CA 1
ATOM 1531 C C . HIS A 1 206 ? 10.734 -5.293 -29.422 1 98.81 206 HIS A C 1
ATOM 1533 O O . HIS A 1 206 ? 10.672 -4.266 -30.109 1 98.81 206 HIS A O 1
ATOM 1539 N N . CYS A 1 207 ? 10.773 -5.289 -28.109 1 98.75 207 CYS A N 1
ATOM 1540 C CA . CYS A 1 207 ? 10.789 -4.035 -27.359 1 98.75 207 CYS A CA 1
ATOM 1541 C C . CYS A 1 207 ? 12.023 -3.21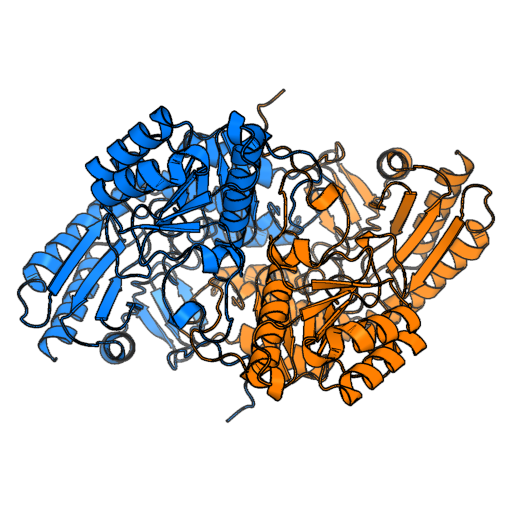1 -27.703 1 98.75 207 CYS A C 1
ATOM 1543 O O . CYS A 1 207 ? 11.938 -1.994 -27.875 1 98.75 207 CYS A O 1
ATOM 1545 N N . ASP A 1 208 ? 13.195 -3.863 -27.844 1 98.5 208 ASP A N 1
ATOM 1546 C CA . ASP A 1 208 ? 14.422 -3.174 -28.219 1 98.5 208 ASP A CA 1
ATOM 1547 C C . ASP A 1 208 ? 14.281 -2.51 -29.594 1 98.5 208 ASP A C 1
ATOM 1549 O O . ASP A 1 208 ? 14.68 -1.357 -29.766 1 98.5 208 ASP A O 1
ATOM 1553 N N . ASN A 1 209 ? 13.688 -3.211 -30.469 1 98.38 209 ASN A N 1
ATOM 1554 C CA . ASN A 1 209 ? 13.586 -2.746 -31.844 1 98.38 209 ASN A CA 1
ATOM 1555 C C . ASN A 1 209 ? 12.625 -1.564 -31.969 1 98.38 209 ASN A C 1
ATOM 1557 O O . ASN A 1 209 ? 12.688 -0.806 -32.938 1 98.38 209 ASN A O 1
ATOM 1561 N N . HIS A 1 210 ? 11.742 -1.342 -31.016 1 98.44 210 HIS A N 1
ATOM 1562 C CA . HIS A 1 210 ? 10.711 -0.326 -31.156 1 98.44 210 HIS A CA 1
ATOM 1563 C C . HIS A 1 210 ? 10.836 0.749 -30.094 1 98.44 210 HIS A C 1
ATOM 1565 O O . HIS A 1 210 ? 10.023 1.67 -30.031 1 98.44 210 HIS A O 1
ATOM 1571 N N . GLY A 1 211 ? 11.82 0.58 -29.203 1 98.19 211 GLY A N 1
ATOM 1572 C CA . GLY A 1 211 ? 12 1.535 -28.109 1 98.19 211 GLY A CA 1
ATOM 1573 C C . GLY A 1 211 ? 10.953 1.412 -27.031 1 98.19 211 GLY A C 1
ATOM 1574 O O . GLY A 1 211 ? 10.602 2.402 -26.375 1 98.19 211 GLY A O 1
ATOM 1575 N N . TRP A 1 212 ? 10.273 0.236 -26.891 1 98.81 212 TRP A N 1
ATOM 1576 C CA . TRP A 1 212 ? 9.305 -0.031 -25.812 1 98.81 212 TRP A CA 1
ATOM 1577 C C . TRP A 1 212 ? 10.016 -0.52 -24.562 1 98.81 212 TRP A C 1
ATOM 1579 O O . TRP A 1 212 ? 11.086 -1.122 -24.625 1 98.81 212 TRP A O 1
ATOM 1589 N N . LEU A 1 213 ? 9.477 -0.185 -23.406 1 98.94 213 LEU A N 1
ATOM 1590 C CA . LEU A 1 213 ? 9.961 -0.811 -22.172 1 98.94 213 LEU A CA 1
ATOM 1591 C C . LEU A 1 213 ? 9.414 -2.227 -22.031 1 98.94 213 LEU A C 1
ATOM 1593 O O . LEU A 1 213 ? 8.227 -2.465 -22.281 1 98.94 213 LEU A O 1
ATOM 1597 N N . LEU A 1 214 ? 10.258 -3.162 -21.734 1 98.94 214 LEU A N 1
ATOM 1598 C CA . LEU A 1 214 ? 9.805 -4.457 -21.234 1 98.94 214 LEU A CA 1
ATOM 1599 C C . LEU A 1 214 ? 9.672 -4.445 -19.719 1 98.94 214 LEU A C 1
ATOM 1601 O O . LEU A 1 214 ? 10.68 -4.363 -19 1 98.94 214 LEU A O 1
ATOM 1605 N N . MET A 1 215 ? 8.461 -4.512 -19.219 1 99 215 MET A N 1
ATOM 1606 C CA . MET A 1 215 ? 8.172 -4.5 -17.797 1 99 215 MET A CA 1
ATOM 1607 C C . MET A 1 215 ? 7.617 -5.848 -17.344 1 99 215 MET A C 1
ATOM 1609 O O . MET A 1 215 ? 6.633 -6.34 -17.906 1 99 215 MET A O 1
ATOM 1613 N N . LEU A 1 216 ? 8.242 -6.398 -16.344 1 99 216 LEU A N 1
ATOM 1614 C CA . LEU A 1 216 ? 7.828 -7.723 -15.883 1 99 216 LEU A CA 1
ATOM 1615 C C . LEU A 1 216 ? 7.297 -7.656 -14.453 1 99 216 LEU A C 1
ATOM 1617 O O . LEU A 1 216 ? 7.996 -7.195 -13.547 1 99 216 LEU A O 1
ATOM 1621 N N . ASP A 1 217 ? 6.07 -8.078 -14.305 1 98.94 217 ASP A N 1
ATOM 1622 C CA . ASP A 1 217 ? 5.457 -8.258 -12.984 1 98.94 217 ASP A CA 1
ATOM 1623 C C . ASP A 1 217 ? 5.914 -9.562 -12.344 1 98.94 217 ASP A C 1
ATOM 1625 O O . ASP A 1 217 ? 5.355 -10.625 -12.625 1 98.94 217 ASP A O 1
ATOM 1629 N N . GLU A 1 218 ? 6.891 -9.469 -11.477 1 98.94 218 GLU A N 1
ATOM 1630 C CA . GLU A 1 218 ? 7.461 -10.633 -10.805 1 98.94 218 GLU A CA 1
ATOM 1631 C C . GLU A 1 218 ? 7.035 -10.688 -9.336 1 98.94 218 GLU A C 1
ATOM 1633 O O . GLU A 1 218 ? 7.793 -11.156 -8.484 1 98.94 218 GLU A O 1
ATOM 1638 N N . ILE A 1 219 ? 5.898 -10.195 -9.07 1 98.94 219 ILE A N 1
ATOM 1639 C CA . ILE A 1 219 ? 5.371 -10.133 -7.711 1 98.94 219 ILE A CA 1
ATOM 1640 C C . ILE A 1 219 ? 5.184 -11.547 -7.168 1 98.94 219 ILE A C 1
ATOM 1642 O O . ILE A 1 219 ? 5.5 -11.82 -6.008 1 98.94 219 ILE A O 1
ATOM 1646 N N . GLN A 1 220 ? 4.711 -12.484 -7.992 1 98.75 220 GLN A N 1
ATOM 1647 C CA . GLN A 1 220 ? 4.559 -13.859 -7.527 1 98.75 220 GLN A CA 1
ATOM 1648 C C . GLN A 1 220 ? 5.801 -14.688 -7.844 1 98.75 220 GLN A C 1
ATOM 1650 O O . GLN A 1 220 ? 6.203 -15.547 -7.051 1 98.75 220 GLN A O 1
ATOM 1655 N N . THR A 1 221 ? 6.473 -14.422 -8.977 1 98.81 221 THR A N 1
ATOM 1656 C CA . THR A 1 221 ? 7.551 -15.281 -9.461 1 98.81 221 THR A CA 1
ATOM 1657 C C . THR A 1 221 ? 8.875 -14.898 -8.812 1 98.81 221 THR A C 1
ATOM 1659 O O . THR A 1 221 ? 9.766 -15.742 -8.656 1 98.81 221 THR A O 1
ATOM 1662 N N . GLY A 1 222 ? 9.016 -13.602 -8.531 1 98.19 222 GLY A N 1
ATOM 1663 C CA . GLY A 1 222 ? 10.281 -13.133 -7.992 1 98.19 222 GLY A CA 1
ATOM 1664 C C . GLY A 1 222 ? 10.562 -13.648 -6.594 1 98.19 222 GLY A C 1
ATOM 1665 O O . GLY A 1 222 ? 9.688 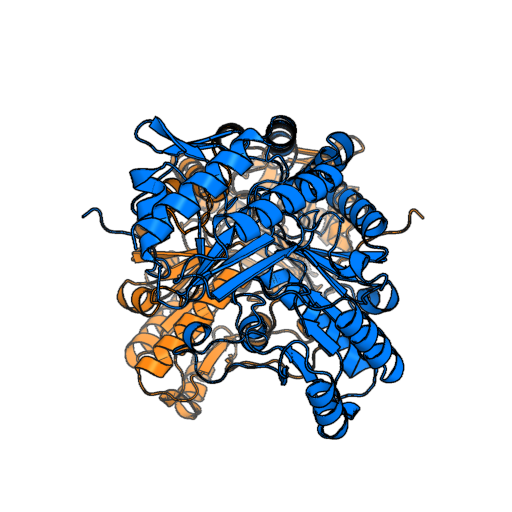-14.234 -5.953 1 98.19 222 GLY A O 1
ATOM 1666 N N . ILE A 1 223 ? 11.75 -13.477 -6.227 1 98.62 223 ILE A N 1
ATOM 1667 C CA . ILE A 1 223 ? 12.484 -13.766 -4.996 1 98.62 223 ILE A CA 1
ATOM 1668 C C . ILE A 1 223 ? 12.562 -15.273 -4.789 1 98.62 223 ILE A C 1
ATOM 1670 O O . ILE A 1 223 ? 12.109 -15.797 -3.771 1 98.62 223 ILE A O 1
ATOM 1674 N N . GLY A 1 224 ? 12.938 -16.031 -5.848 1 98.81 224 GLY A N 1
ATOM 1675 C CA . GLY A 1 224 ? 13.398 -17.391 -5.707 1 98.81 224 GLY A CA 1
ATOM 1676 C C . GLY A 1 224 ? 12.352 -18.422 -6.086 1 98.81 224 GLY A C 1
ATOM 1677 O O . GLY A 1 224 ? 12.633 -19.625 -6.121 1 98.81 224 GLY A O 1
ATOM 1678 N N . ARG A 1 225 ? 11.086 -18.047 -6.461 1 98.88 225 ARG A N 1
ATOM 1679 C CA . ARG A 1 225 ? 9.93 -18.922 -6.625 1 98.88 225 ARG A CA 1
ATOM 1680 C C . ARG A 1 225 ? 10.18 -19.969 -7.707 1 98.88 225 ARG A C 1
ATOM 1682 O O . ARG A 1 225 ? 9.773 -21.109 -7.566 1 98.88 225 ARG A O 1
ATOM 1689 N N . THR A 1 226 ? 10.969 -19.609 -8.789 1 98.81 226 THR A N 1
ATOM 1690 C CA . THR A 1 226 ? 11.109 -20.469 -9.961 1 98.81 226 THR A CA 1
ATOM 1691 C C . THR A 1 226 ? 12.484 -21.141 -9.969 1 98.81 226 THR A C 1
ATOM 1693 O O . THR A 1 226 ? 12.852 -21.812 -10.938 1 98.81 226 THR A O 1
ATOM 1696 N N . GLY A 1 227 ? 13.227 -20.922 -8.938 1 98.81 227 GLY A N 1
ATOM 1697 C CA . GLY A 1 227 ? 14.547 -21.516 -8.859 1 98.81 227 GLY A CA 1
ATOM 1698 C C . GLY A 1 227 ? 15.656 -20.531 -9.188 1 98.81 227 GLY A C 1
ATOM 1699 O O . GLY A 1 227 ? 16.844 -20.844 -9.023 1 98.81 227 GLY A O 1
ATOM 1700 N N . GLN A 1 228 ? 15.336 -19.391 -9.703 1 98.81 228 GLN A N 1
ATOM 1701 C CA . GLN A 1 228 ? 16.203 -18.219 -9.859 1 98.81 228 GLN A CA 1
ATOM 1702 C C . GLN A 1 228 ? 15.672 -17.031 -9.047 1 98.81 228 GLN A C 1
ATOM 1704 O O . GLN A 1 228 ? 14.531 -17.062 -8.57 1 98.81 228 GLN A O 1
ATOM 1709 N N . TRP A 1 229 ? 16.516 -16.031 -8.82 1 98.94 229 TRP A N 1
ATOM 1710 C CA . TRP A 1 229 ? 16.016 -14.859 -8.102 1 98.94 229 TRP A CA 1
ATOM 1711 C C . TRP A 1 229 ? 14.766 -14.297 -8.766 1 98.94 229 TRP A C 1
ATOM 1713 O O . TRP A 1 229 ? 13.805 -13.922 -8.086 1 98.94 229 TRP A O 1
ATOM 1723 N N . PHE A 1 230 ? 14.828 -14.258 -10.109 1 98.94 230 PHE A N 1
ATOM 1724 C CA . PHE A 1 230 ? 13.734 -13.766 -10.938 1 98.94 230 PHE A CA 1
ATOM 1725 C C . PHE A 1 230 ? 13.5 -14.688 -12.125 1 98.94 230 PHE A C 1
ATOM 1727 O O . PHE A 1 230 ? 14.453 -15.219 -12.703 1 98.94 230 PHE A O 1
ATOM 1734 N N . ALA A 1 231 ? 12.25 -14.828 -12.516 1 98.94 231 ALA A N 1
ATOM 1735 C CA . ALA A 1 231 ? 11.859 -15.789 -13.547 1 98.94 231 ALA A CA 1
ATOM 1736 C C . ALA A 1 231 ? 12.484 -15.43 -14.891 1 98.94 231 ALA A C 1
ATOM 1738 O O . ALA A 1 231 ? 12.844 -16.312 -15.672 1 98.94 231 ALA A O 1
ATOM 1739 N N . TYR A 1 232 ? 12.617 -14.125 -15.203 1 98.88 232 TYR A N 1
ATOM 1740 C CA . TYR A 1 232 ? 13.125 -13.703 -16.5 1 98.88 232 TYR A CA 1
ATOM 1741 C C . TYR A 1 232 ? 14.547 -14.203 -16.719 1 98.88 232 TYR A C 1
ATOM 1743 O O . TYR A 1 232 ? 15.016 -14.273 -17.859 1 98.88 232 TYR A O 1
ATOM 1751 N N . GLN A 1 233 ? 15.227 -14.539 -15.656 1 98.88 233 GLN A N 1
ATOM 1752 C CA . GLN A 1 233 ? 16.625 -14.984 -15.75 1 98.88 233 GLN A CA 1
ATOM 1753 C C . GLN A 1 233 ? 16.719 -16.328 -16.453 1 98.88 233 GLN A C 1
ATOM 1755 O O . GLN A 1 233 ? 17.75 -16.641 -17.062 1 98.88 233 GLN A O 1
ATOM 1760 N N . HIS A 1 234 ? 15.648 -17.141 -16.391 1 98.75 234 HIS A N 1
ATOM 1761 C CA . HIS A 1 234 ? 15.617 -18.406 -17.125 1 98.75 234 HIS A CA 1
ATOM 1762 C C . HIS A 1 234 ? 15.703 -18.172 -18.625 1 98.75 234 HIS A C 1
ATOM 1764 O O . HIS A 1 234 ? 16.172 -19.047 -19.359 1 98.75 234 HIS A O 1
ATOM 1770 N N . ALA A 1 235 ? 15.242 -17 -19.078 1 98.75 235 ALA A N 1
ATOM 1771 C CA . ALA A 1 235 ? 15.242 -16.688 -20.5 1 98.75 235 ALA A CA 1
ATOM 1772 C C . ALA A 1 235 ? 16.531 -15.961 -20.906 1 98.75 235 ALA A C 1
ATOM 1774 O O . ALA A 1 235 ? 16.75 -15.695 -22.094 1 98.75 235 ALA A O 1
ATOM 1775 N N . GLY A 1 236 ? 17.375 -15.602 -19.953 1 98.56 236 GLY A N 1
ATOM 1776 C CA . GLY A 1 236 ? 18.625 -14.898 -20.234 1 98.56 236 GLY A CA 1
ATOM 1777 C C . GLY A 1 236 ? 18.406 -13.492 -20.766 1 98.56 236 GLY A C 1
ATOM 1778 O O . GLY A 1 236 ? 19.188 -13.008 -21.578 1 98.56 236 GLY A O 1
ATOM 1779 N N . ILE A 1 237 ? 17.328 -12.836 -20.375 1 98.75 237 ILE A N 1
ATOM 1780 C CA . ILE A 1 237 ? 17.047 -11.484 -20.844 1 98.75 237 ILE A CA 1
ATOM 1781 C C . ILE A 1 237 ? 17.188 -10.5 -19.688 1 98.75 237 ILE A C 1
ATOM 1783 O O . ILE A 1 237 ? 17.312 -10.898 -18.531 1 98.75 237 ILE A O 1
ATOM 1787 N N . GLN A 1 238 ? 17.219 -9.227 -20 1 98.69 238 GLN A N 1
ATOM 1788 C CA . GLN A 1 238 ? 17.219 -8.133 -19.031 1 98.69 238 GLN A CA 1
ATOM 1789 C C . GLN A 1 238 ? 16.031 -7.195 -19.281 1 98.69 238 GLN A C 1
ATOM 1791 O O . GLN A 1 238 ? 15.992 -6.48 -20.281 1 98.69 238 GLN A O 1
ATOM 1796 N N . PRO A 1 239 ? 15.047 -7.223 -18.406 1 98.88 239 PRO A N 1
ATOM 1797 C CA . PRO A 1 239 ? 13.945 -6.266 -18.547 1 98.88 239 PRO A CA 1
ATOM 1798 C C . PRO A 1 239 ? 14.367 -4.836 -18.203 1 98.88 239 PRO A C 1
ATOM 1800 O O . PRO A 1 239 ? 15.461 -4.617 -17.688 1 98.88 239 PRO A O 1
ATOM 1803 N N . ASP A 1 240 ? 13.477 -3.873 -18.516 1 98.94 240 ASP A N 1
ATOM 1804 C CA . ASP A 1 240 ? 13.719 -2.48 -18.156 1 98.94 240 ASP A CA 1
ATOM 1805 C C . ASP A 1 240 ? 13.164 -2.172 -16.766 1 98.94 240 ASP A C 1
ATOM 1807 O O . ASP A 1 240 ? 13.656 -1.278 -16.078 1 98.94 240 ASP A O 1
ATOM 1811 N N . VAL A 1 241 ? 12.102 -2.861 -16.438 1 98.94 241 VAL A N 1
ATOM 1812 C CA . VAL A 1 241 ? 11.391 -2.664 -15.164 1 98.94 241 VAL A CA 1
ATOM 1813 C C . VAL A 1 241 ? 10.938 -4.012 -14.609 1 98.94 241 VAL A C 1
ATOM 1815 O O . VAL A 1 241 ? 10.484 -4.879 -15.367 1 98.94 241 VAL A O 1
ATOM 1818 N N . VAL A 1 242 ? 11.086 -4.219 -13.328 1 99 242 VAL A N 1
ATOM 1819 C CA . VAL A 1 242 ? 10.594 -5.398 -12.625 1 99 242 VAL A CA 1
ATOM 1820 C C . VAL A 1 242 ? 9.883 -4.973 -11.344 1 99 242 VAL A C 1
ATOM 1822 O O . VAL A 1 242 ? 10.383 -4.141 -10.586 1 99 242 VAL A O 1
ATOM 1825 N N . THR A 1 243 ? 8.695 -5.488 -11.141 1 98.94 243 THR A N 1
ATOM 1826 C CA . THR A 1 243 ? 7.98 -5.188 -9.906 1 98.94 243 THR A CA 1
ATOM 1827 C C . THR A 1 243 ? 7.98 -6.395 -8.977 1 98.94 243 THR A C 1
ATOM 1829 O O . THR A 1 243 ? 7.91 -7.539 -9.43 1 98.94 243 THR A O 1
ATOM 1832 N N . LEU A 1 244 ? 8.141 -6.125 -7.68 1 98.94 244 LEU A N 1
ATOM 1833 C CA . LEU A 1 244 ? 8.25 -7.137 -6.633 1 98.94 244 LEU A CA 1
ATOM 1834 C C . LEU A 1 244 ? 7.309 -6.824 -5.477 1 98.94 244 LEU A C 1
ATOM 1836 O O . LEU A 1 244 ? 6.926 -5.668 -5.273 1 98.94 244 LEU A O 1
ATOM 1840 N N . ALA A 1 245 ? 6.938 -7.809 -4.742 1 98.88 245 ALA A N 1
ATOM 1841 C CA . ALA A 1 245 ? 6.234 -7.746 -3.463 1 98.88 245 ALA A CA 1
ATOM 1842 C C . ALA A 1 245 ? 6.234 -9.102 -2.768 1 98.88 245 ALA A C 1
ATOM 1844 O O . ALA A 1 245 ? 7.266 -9.781 -2.713 1 98.88 245 ALA A O 1
ATOM 1845 N N . LYS A 1 246 ? 5.27 -9.422 -2.119 1 98.69 246 LYS A N 1
ATOM 1846 C CA . LYS A 1 246 ? 4.961 -10.719 -1.525 1 98.69 246 LYS A CA 1
ATOM 1847 C C . LYS A 1 246 ? 6.195 -11.32 -0.857 1 98.69 246 LYS A C 1
ATOM 1849 O O . LYS A 1 246 ? 6.605 -10.875 0.214 1 98.69 246 LYS A O 1
ATOM 1854 N N . ALA A 1 247 ? 6.906 -12.227 -1.512 1 98.88 247 ALA A N 1
ATOM 1855 C CA . ALA A 1 247 ? 8.031 -12.969 -0.948 1 98.88 247 ALA A CA 1
ATOM 1856 C C . ALA A 1 247 ? 9.109 -12.023 -0.429 1 98.88 247 ALA A C 1
ATOM 1858 O O . ALA A 1 247 ? 9.867 -12.375 0.475 1 98.88 247 ALA A O 1
ATOM 1859 N N . LEU A 1 248 ? 9.133 -10.82 -0.923 1 98.88 248 LEU A N 1
ATOM 1860 C CA . LEU A 1 248 ? 10.156 -9.852 -0.563 1 98.88 248 LEU A CA 1
ATOM 1861 C C . LEU A 1 248 ? 10.133 -9.562 0.935 1 98.88 248 LEU A C 1
ATOM 1863 O O . LEU A 1 248 ? 11.188 -9.359 1.548 1 98.88 248 LEU A O 1
ATOM 1867 N N . GLY A 1 249 ? 8.945 -9.562 1.521 1 98.69 249 GLY A N 1
ATOM 1868 C CA . GLY A 1 249 ? 8.812 -9.164 2.914 1 98.69 249 GLY A CA 1
ATOM 1869 C C . GLY A 1 249 ? 8.422 -10.312 3.828 1 98.69 249 GLY A C 1
ATOM 1870 O O . GLY A 1 249 ? 8.297 -10.125 5.043 1 98.69 249 GLY A O 1
ATOM 1871 N N . ASN A 1 250 ? 8.078 -11.492 3.24 1 98.81 250 ASN A N 1
ATOM 1872 C CA . ASN A 1 250 ? 7.699 -12.68 3.994 1 98.81 250 ASN A CA 1
ATOM 1873 C C . ASN A 1 250 ? 6.59 -12.375 4.992 1 98.81 250 ASN A C 1
ATOM 1875 O O . ASN A 1 250 ? 6.605 -12.875 6.121 1 98.81 250 ASN A O 1
ATOM 1879 N N . GLY A 1 251 ? 5.715 -11.57 4.656 1 98.5 251 GLY A N 1
ATOM 1880 C CA . GLY A 1 251 ? 4.578 -11.273 5.516 1 98.5 251 GLY A CA 1
ATOM 1881 C C . GLY A 1 251 ? 4.473 -9.797 5.871 1 98.5 251 GLY A C 1
ATOM 1882 O O . GLY A 1 251 ? 3.385 -9.297 6.156 1 98.5 251 GLY A O 1
ATOM 1883 N N . ILE A 1 252 ? 5.562 -9.039 5.875 1 98.75 252 ILE A N 1
ATOM 1884 C CA . ILE A 1 252 ? 5.578 -7.594 6.078 1 98.75 252 ILE A CA 1
ATOM 1885 C C . ILE A 1 252 ? 5.199 -6.887 4.781 1 98.75 252 ILE A C 1
ATOM 1887 O O . ILE A 1 252 ? 5.77 -7.168 3.723 1 98.75 252 ILE A O 1
ATOM 1891 N N . PRO A 1 253 ? 4.254 -5.934 4.824 1 98.69 253 PRO A N 1
ATOM 1892 C CA . PRO A 1 253 ? 3.879 -5.215 3.604 1 98.69 253 PRO A CA 1
ATOM 1893 C C . PRO A 1 253 ? 5.059 -4.488 2.959 1 98.69 253 PRO A C 1
ATOM 1895 O O . PRO A 1 253 ? 5.734 -3.697 3.621 1 98.69 253 PRO A O 1
ATOM 1898 N N . ILE A 1 254 ? 5.324 -4.77 1.688 1 98.81 254 ILE A N 1
ATOM 1899 C CA . ILE A 1 254 ? 6.383 -4.125 0.918 1 98.81 254 ILE A CA 1
ATOM 1900 C C . ILE A 1 254 ? 6.168 -4.383 -0.571 1 98.81 254 ILE A C 1
ATOM 1902 O O . ILE A 1 254 ? 5.648 -5.434 -0.957 1 98.81 254 ILE A O 1
ATOM 1906 N N . GLY A 1 255 ? 6.363 -3.447 -1.389 1 98.81 255 GLY A N 1
ATOM 1907 C CA . GLY A 1 255 ? 6.52 -3.527 -2.832 1 98.81 255 GLY A CA 1
ATOM 1908 C C . GLY A 1 255 ? 7.75 -2.805 -3.344 1 98.81 255 GLY A C 1
ATOM 1909 O O . GLY A 1 255 ? 8.297 -1.938 -2.658 1 98.81 255 GLY A O 1
ATOM 1910 N N . ALA A 1 256 ? 8.219 -3.191 -4.465 1 98.94 256 ALA A N 1
ATOM 1911 C CA . ALA A 1 256 ? 9.352 -2.521 -5.094 1 98.94 256 ALA A CA 1
ATOM 1912 C C . ALA A 1 256 ? 9.188 -2.469 -6.609 1 98.94 256 ALA A C 1
ATOM 1914 O O . ALA A 1 256 ? 8.664 -3.406 -7.219 1 98.94 256 ALA A O 1
ATOM 1915 N N . CYS A 1 257 ? 9.523 -1.427 -7.156 1 98.94 257 CYS A N 1
ATOM 1916 C CA . CYS A 1 257 ? 9.703 -1.27 -8.594 1 98.94 257 CYS A CA 1
ATOM 1917 C C . CYS A 1 257 ? 11.164 -1.035 -8.945 1 98.94 257 CYS A C 1
ATOM 1919 O O . CYS A 1 257 ? 11.75 -0.031 -8.531 1 98.94 257 CYS A O 1
ATOM 1921 N N . LEU A 1 258 ? 11.773 -1.963 -9.594 1 98.94 258 LEU A N 1
ATOM 1922 C CA . LEU A 1 258 ? 13.156 -1.861 -10.047 1 98.94 258 LEU A CA 1
ATOM 1923 C C . LEU A 1 258 ? 13.219 -1.387 -11.492 1 98.94 258 LEU A C 1
ATOM 1925 O O . LEU A 1 258 ? 12.352 -1.728 -12.297 1 98.94 258 LEU A O 1
ATOM 1929 N N . ALA A 1 259 ? 14.258 -0.633 -11.812 1 98.94 259 ALA A N 1
ATOM 1930 C CA . ALA A 1 259 ? 14.398 -0.147 -13.18 1 98.94 259 ALA A CA 1
ATOM 1931 C C . ALA A 1 259 ? 15.867 0.067 -13.539 1 98.94 259 ALA A C 1
ATOM 1933 O O . ALA A 1 259 ? 16.719 0.192 -12.656 1 98.94 259 ALA A O 1
ATOM 1934 N N . SER A 1 260 ? 16.156 0.056 -14.828 1 98.62 260 SER A N 1
ATOM 1935 C CA . SER A 1 260 ? 17.453 0.53 -15.297 1 98.62 260 SER A CA 1
ATOM 1936 C C . SER A 1 260 ? 17.688 1.985 -14.906 1 98.62 260 SER A C 1
ATOM 1938 O O . SER A 1 260 ? 16.75 2.689 -14.531 1 98.62 260 SER A O 1
ATOM 1940 N N . THR A 1 261 ? 18.938 2.393 -14.977 1 97.88 261 THR A N 1
ATOM 1941 C CA . THR A 1 261 ? 19.297 3.762 -14.609 1 97.88 261 THR A CA 1
ATOM 1942 C C . THR A 1 261 ? 18.5 4.762 -15.445 1 97.88 261 THR A C 1
ATOM 1944 O O . THR A 1 261 ? 17.922 5.703 -14.914 1 97.88 261 THR A O 1
ATOM 1947 N N . THR A 1 262 ? 18.453 4.508 -16.734 1 98 262 THR A N 1
ATOM 1948 C CA . THR A 1 262 ? 17.812 5.434 -17.672 1 98 262 THR A CA 1
ATOM 1949 C C . THR A 1 262 ? 16.328 5.562 -17.359 1 98 262 THR A C 1
ATOM 1951 O O . THR A 1 262 ? 15.781 6.668 -17.359 1 98 262 THR A O 1
ATOM 1954 N N . VAL A 1 263 ? 15.68 4.438 -17.094 1 98.56 263 VAL A N 1
ATOM 1955 C CA . VAL A 1 263 ? 14.234 4.438 -16.875 1 98.56 263 VAL A CA 1
ATOM 1956 C C . VAL A 1 263 ? 13.922 5 -15.492 1 98.56 263 VAL A C 1
ATOM 1958 O O . VAL A 1 263 ? 13.008 5.816 -15.336 1 98.56 263 VAL A O 1
ATOM 1961 N N . GLY A 1 264 ? 14.688 4.578 -14.477 1 98.19 264 GLY A N 1
ATOM 1962 C CA . GLY A 1 264 ? 14.453 5.039 -13.117 1 98.19 264 GLY A CA 1
ATOM 1963 C C . GLY A 1 264 ? 14.641 6.539 -12.953 1 98.19 264 GLY A C 1
ATOM 1964 O O . GLY A 1 264 ? 13.969 7.164 -12.133 1 98.19 264 GLY A O 1
ATOM 1965 N N . ARG A 1 265 ? 15.5 7.148 -13.734 1 97.56 265 ARG A N 1
ATOM 1966 C CA . ARG A 1 265 ? 15.828 8.562 -13.617 1 97.56 265 ARG A CA 1
ATOM 1967 C C . ARG A 1 265 ? 14.781 9.43 -14.312 1 97.56 265 ARG A C 1
ATOM 1969 O O . ARG A 1 265 ? 14.883 10.656 -14.305 1 97.56 265 ARG A O 1
ATOM 1976 N N . LEU A 1 266 ? 13.781 8.773 -14.898 1 97.31 266 LEU A N 1
ATOM 1977 C CA . LEU A 1 266 ? 12.656 9.547 -15.414 1 97.31 266 LEU A CA 1
ATOM 1978 C C . LEU A 1 266 ? 11.883 10.195 -14.273 1 97.31 266 LEU A C 1
ATOM 1980 O O . LEU A 1 266 ? 11.188 11.195 -14.477 1 97.31 266 LEU A O 1
ATOM 1984 N N . PHE A 1 267 ? 11.953 9.57 -13.102 1 96.5 267 PHE A N 1
ATOM 1985 C CA . PHE A 1 267 ? 11.398 10.227 -11.914 1 96.5 267 PHE A CA 1
ATOM 1986 C C . PHE A 1 267 ? 12.336 11.32 -11.422 1 96.5 267 PHE A C 1
ATOM 1988 O O . PHE A 1 267 ? 13.555 11.211 -11.547 1 96.5 267 PHE A O 1
ATOM 1995 N N . THR A 1 268 ? 11.75 12.336 -10.875 1 94.12 268 THR A N 1
ATOM 1996 C CA . THR A 1 268 ? 12.477 13.461 -10.289 1 94.12 268 THR A CA 1
ATOM 1997 C C . THR A 1 268 ? 11.984 13.742 -8.875 1 94.12 268 THR A C 1
ATOM 1999 O O . THR A 1 268 ? 10.945 13.219 -8.461 1 94.12 268 THR A O 1
ATOM 2002 N N . PRO A 1 269 ? 12.688 14.5 -8.133 1 91.88 269 PRO A N 1
ATOM 2003 C CA . PRO A 1 269 ? 12.242 14.797 -6.77 1 91.88 269 PRO A CA 1
ATOM 2004 C C . PRO A 1 269 ? 10.82 15.359 -6.723 1 91.88 269 PRO A C 1
ATOM 2006 O O . PRO A 1 269 ? 10.516 16.328 -7.426 1 91.88 269 PRO A O 1
ATOM 2009 N N . GLY A 1 270 ? 10.016 14.688 -5.953 1 90.56 270 GLY A N 1
ATOM 2010 C CA . GLY A 1 270 ? 8.648 15.141 -5.793 1 90.56 270 GLY A CA 1
ATOM 2011 C C . GLY A 1 270 ? 7.684 14.492 -6.77 1 90.56 270 GLY A C 1
ATOM 2012 O O . GLY A 1 270 ? 6.465 14.539 -6.578 1 90.56 270 GLY A O 1
ATOM 2013 N N . SER A 1 271 ? 8.156 13.812 -7.785 1 92.5 271 SER A N 1
ATOM 2014 C CA . SER A 1 271 ? 7.305 13.281 -8.844 1 92.5 271 SER A CA 1
ATOM 2015 C C . SER A 1 271 ? 6.574 12.023 -8.383 1 92.5 271 SER A C 1
ATOM 2017 O O . SER A 1 271 ? 5.559 11.641 -8.969 1 92.5 271 SER A O 1
ATOM 2019 N N . HIS A 1 272 ? 7.121 11.398 -7.453 1 95.62 272 HIS A N 1
ATOM 2020 C CA . HIS A 1 272 ? 6.512 10.219 -6.848 1 95.62 272 HIS A CA 1
ATOM 2021 C C . HIS A 1 272 ? 6.938 10.062 -5.391 1 95.62 272 HIS A C 1
ATOM 2023 O O . HIS A 1 272 ? 7.832 10.773 -4.922 1 95.62 272 HIS A O 1
ATOM 2029 N N . GLY A 1 273 ? 6.152 9.234 -4.695 1 96 273 GLY A N 1
ATOM 2030 C CA . GLY A 1 273 ? 6.477 9.062 -3.289 1 96 273 GLY A CA 1
ATOM 2031 C C . GLY A 1 273 ? 5.523 8.125 -2.57 1 96 273 GLY A C 1
ATOM 2032 O O . GLY A 1 273 ? 4.504 7.719 -3.131 1 96 273 GLY A O 1
ATOM 2033 N N . SER A 1 274 ? 5.898 7.781 -1.432 1 97.62 274 SER A N 1
ATOM 2034 C CA . SER A 1 274 ? 5.141 6.938 -0.513 1 97.62 274 SER A CA 1
ATOM 2035 C C . SER A 1 274 ? 5.535 7.207 0.936 1 97.62 274 SER A C 1
ATOM 2037 O O . SER A 1 274 ? 6.723 7.234 1.268 1 97.62 274 SER A O 1
ATOM 2039 N N . THR A 1 275 ? 4.539 7.41 1.798 1 97.38 275 THR A N 1
ATOM 2040 C CA . THR A 1 275 ? 4.828 7.68 3.203 1 97.38 275 THR A CA 1
ATOM 2041 C C . THR A 1 275 ? 5.59 6.516 3.83 1 97.38 275 THR A C 1
ATOM 2043 O O . THR A 1 275 ? 6.633 6.715 4.453 1 97.38 275 THR A O 1
ATOM 2046 N N . PHE A 1 276 ? 5.16 5.324 3.588 1 98.06 276 PHE A N 1
ATOM 2047 C CA . PHE A 1 276 ? 5.711 4.156 4.266 1 98.06 276 PHE A CA 1
ATOM 2048 C C . PHE A 1 276 ? 6.797 3.5 3.422 1 98.06 276 PHE A C 1
ATOM 2050 O O . PHE A 1 276 ? 7.562 2.674 3.92 1 98.06 276 PHE A O 1
ATOM 2057 N N . GLY A 1 277 ? 6.746 3.791 2.08 1 98.25 277 GLY A N 1
ATOM 2058 C CA . GLY A 1 277 ? 7.648 3.094 1.179 1 98.25 277 GLY A CA 1
ATOM 2059 C C . GLY A 1 277 ? 9.109 3.234 1.568 1 98.25 277 GLY A C 1
ATOM 2060 O O . GLY A 1 277 ? 9.609 4.352 1.719 1 98.25 277 GLY A O 1
ATOM 2061 N N . GLY A 1 278 ? 9.781 2.129 1.795 1 98.19 278 GLY A N 1
ATOM 2062 C CA . GLY A 1 278 ? 11.195 2.145 2.119 1 98.19 278 GLY A CA 1
ATOM 2063 C C . GLY A 1 278 ? 11.469 2.295 3.604 1 98.19 278 GLY A C 1
ATOM 2064 O O . GLY A 1 278 ? 12.586 2.623 4.004 1 98.19 278 GLY A O 1
ATOM 2065 N N . ASN A 1 279 ? 10.492 2.08 4.469 1 98.44 279 ASN A N 1
ATOM 2066 C CA . ASN A 1 279 ? 10.688 2.221 5.906 1 98.44 279 ASN A CA 1
ATOM 2067 C C . ASN A 1 279 ? 11.727 1.231 6.43 1 98.44 279 ASN A C 1
ATOM 2069 O O . ASN A 1 279 ? 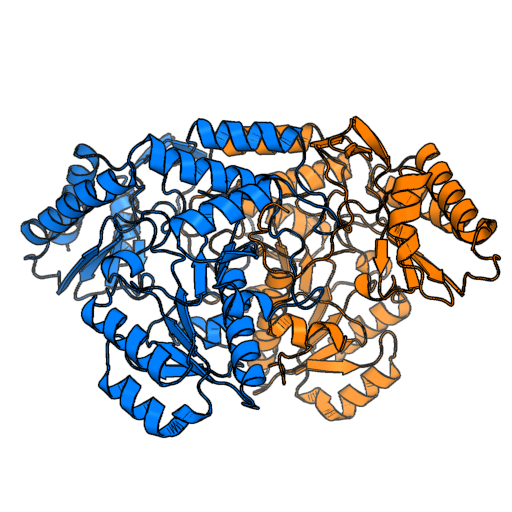11.953 0.183 5.824 1 98.44 279 ASN A O 1
ATOM 2073 N N . PRO A 1 280 ? 12.32 1.532 7.574 1 98.62 280 PRO A N 1
ATOM 2074 C CA . PRO A 1 280 ? 13.43 0.725 8.102 1 98.62 280 PRO A CA 1
ATOM 2075 C C . PRO A 1 280 ? 13.031 -0.731 8.336 1 98.62 280 PRO A C 1
ATOM 2077 O O . PRO A 1 280 ? 13.781 -1.645 7.992 1 98.62 280 PRO A O 1
ATOM 2080 N N . LEU A 1 281 ? 11.883 -0.98 8.836 1 98.81 281 LEU A N 1
ATOM 2081 C CA . LEU A 1 281 ? 11.477 -2.332 9.211 1 98.81 281 LEU A CA 1
ATOM 2082 C C . LEU A 1 281 ? 11.305 -3.209 7.973 1 98.81 281 LEU A C 1
ATOM 2084 O O . LEU A 1 281 ? 11.898 -4.289 7.887 1 98.81 281 LEU A O 1
ATOM 2088 N N . ALA A 1 282 ? 10.5 -2.77 7.02 1 98.88 282 ALA A N 1
ATOM 2089 C CA . ALA A 1 282 ? 10.227 -3.553 5.816 1 98.88 282 ALA A CA 1
ATOM 2090 C C . ALA A 1 282 ? 11.508 -3.822 5.031 1 98.88 282 ALA A C 1
ATOM 2092 O O . ALA A 1 282 ? 11.727 -4.934 4.547 1 98.88 282 ALA A O 1
ATOM 2093 N N . CYS A 1 283 ? 12.352 -2.809 4.934 1 98.88 283 CYS A N 1
ATOM 2094 C CA . CYS A 1 283 ? 13.57 -2.957 4.152 1 98.88 283 CYS A CA 1
ATOM 2095 C C . CYS A 1 283 ? 14.555 -3.887 4.852 1 98.88 283 CYS A C 1
ATOM 2097 O O . CYS A 1 283 ? 15.25 -4.668 4.195 1 98.88 283 CYS A O 1
ATOM 2099 N N . ARG A 1 284 ? 14.633 -3.758 6.18 1 98.88 284 ARG A N 1
ATOM 2100 C CA . ARG A 1 284 ? 15.492 -4.684 6.914 1 98.88 284 ARG A CA 1
ATOM 2101 C C . ARG A 1 284 ? 15.016 -6.121 6.75 1 98.88 284 ARG A C 1
ATOM 2103 O O . ARG A 1 284 ? 15.828 -7.035 6.582 1 98.88 284 ARG A O 1
ATOM 2110 N N . VAL A 1 285 ? 13.75 -6.336 6.832 1 98.94 285 VAL A N 1
ATOM 2111 C CA . VAL A 1 285 ? 13.188 -7.672 6.641 1 98.94 285 VAL A CA 1
ATOM 2112 C C . VAL A 1 285 ? 13.492 -8.156 5.227 1 98.94 285 VAL A C 1
ATOM 2114 O O . VAL A 1 285 ? 13.875 -9.312 5.031 1 98.94 285 VAL A O 1
ATOM 2117 N N . GLY A 1 286 ? 13.297 -7.238 4.223 1 98.94 286 GLY A N 1
ATOM 2118 C CA . GLY A 1 286 ? 13.656 -7.602 2.861 1 98.94 286 GLY A CA 1
ATOM 2119 C C . GLY A 1 286 ? 15.094 -8.086 2.736 1 98.94 286 GLY A C 1
ATOM 2120 O O . GLY A 1 286 ? 15.352 -9.117 2.109 1 98.94 286 GLY A O 1
ATOM 2121 N N . CYS A 1 287 ? 16 -7.367 3.348 1 98.94 287 CYS A N 1
ATOM 2122 C CA . CYS A 1 287 ? 17.406 -7.773 3.354 1 98.94 287 CYS A CA 1
ATOM 2123 C C . CYS A 1 287 ? 17.578 -9.133 4.02 1 98.94 287 CYS A C 1
ATOM 2125 O O . CYS A 1 287 ? 18.312 -9.984 3.516 1 98.94 287 CYS A O 1
ATOM 2127 N N . THR A 1 288 ? 16.906 -9.32 5.137 1 98.94 288 THR A N 1
ATOM 2128 C CA . THR A 1 288 ? 17 -10.555 5.906 1 98.94 288 THR A CA 1
ATOM 2129 C C . THR A 1 288 ? 16.5 -11.742 5.09 1 98.94 288 THR A C 1
ATOM 2131 O O . THR A 1 288 ? 17.109 -12.812 5.098 1 98.94 288 THR A O 1
ATOM 2134 N N . VAL A 1 289 ? 15.438 -11.57 4.375 1 98.94 289 VAL A N 1
ATOM 2135 C CA . VAL A 1 289 ? 14.859 -12.617 3.541 1 98.94 289 VAL A CA 1
ATOM 2136 C C . VAL A 1 289 ? 15.852 -13.016 2.451 1 98.94 289 VAL A C 1
ATOM 2138 O O . VAL A 1 289 ? 16.094 -14.211 2.225 1 98.94 289 VAL A O 1
ATOM 2141 N N . LEU A 1 290 ? 16.406 -12.023 1.76 1 98.94 290 LEU A N 1
ATOM 2142 C CA . LEU A 1 290 ? 17.391 -12.305 0.711 1 98.94 290 LEU A CA 1
ATOM 2143 C C . LEU A 1 290 ? 18.578 -13.062 1.271 1 98.94 290 LEU A C 1
ATOM 2145 O O . LEU A 1 290 ? 19.078 -14 0.64 1 98.94 290 LEU A O 1
ATOM 2149 N N . ASP A 1 291 ? 19.031 -12.68 2.457 1 98.94 291 ASP A N 1
ATOM 2150 C CA . ASP A 1 291 ? 20.156 -13.352 3.104 1 98.94 291 ASP A CA 1
ATOM 2151 C C . ASP A 1 291 ? 19.812 -14.805 3.422 1 98.94 291 ASP A C 1
ATOM 2153 O O . ASP A 1 291 ? 20.656 -15.695 3.24 1 98.94 291 ASP A O 1
ATOM 2157 N N . ILE A 1 292 ? 18.641 -15.055 3.918 1 98.94 292 ILE A N 1
ATOM 2158 C CA . ILE A 1 292 ? 18.203 -16.406 4.266 1 98.94 292 ILE A CA 1
ATOM 2159 C C . ILE A 1 292 ? 18.203 -17.281 3.02 1 98.94 292 ILE A C 1
ATOM 2161 O O . ILE A 1 292 ? 18.703 -18.406 3.047 1 98.94 292 ILE A O 1
ATOM 2165 N N . ILE A 1 293 ? 17.656 -16.766 1.928 1 98.94 293 ILE A N 1
ATOM 2166 C CA . ILE A 1 293 ? 17.531 -17.531 0.688 1 98.94 293 ILE A CA 1
ATOM 2167 C C . ILE A 1 293 ? 18.922 -17.938 0.196 1 98.94 293 ILE A C 1
ATOM 2169 O O . ILE A 1 293 ? 19.125 -19.078 -0.228 1 98.94 293 ILE A O 1
ATOM 2173 N N . GLU A 1 294 ? 19.828 -16.984 0.295 1 98.62 294 GLU A N 1
ATOM 2174 C CA . GLU A 1 294 ? 21.203 -17.266 -0.118 1 98.62 294 GLU A CA 1
ATOM 2175 C C . GLU A 1 294 ? 21.859 -18.266 0.822 1 98.62 294 GLU A C 1
ATOM 2177 O O . GLU A 1 294 ? 22.406 -19.281 0.374 1 98.62 294 GLU A O 1
ATOM 2182 N N . ARG A 1 295 ? 21.797 -18 2.072 1 98.69 295 ARG A N 1
ATOM 2183 C CA . ARG A 1 295 ? 22.5 -18.797 3.078 1 98.69 295 ARG A CA 1
ATOM 2184 C C . ARG A 1 295 ? 21.969 -20.219 3.121 1 98.69 295 ARG A C 1
ATOM 2186 O O . ARG A 1 295 ? 22.734 -21.172 3.27 1 98.69 295 ARG A O 1
ATOM 2193 N N . GLU A 1 296 ? 20.656 -20.359 2.939 1 98.69 296 GLU A N 1
ATOM 2194 C CA . GLU A 1 296 ? 20.031 -21.672 3.084 1 98.69 296 GLU A CA 1
ATOM 2195 C C . GLU A 1 296 ? 19.844 -22.344 1.729 1 98.69 296 GLU A C 1
ATOM 2197 O O . GLU A 1 296 ? 19.203 -23.391 1.636 1 98.69 296 GLU A O 1
ATOM 2202 N N . GLN A 1 297 ? 20.359 -21.781 0.7 1 98.75 297 GLN A N 1
ATOM 2203 C CA . GLN A 1 297 ? 20.375 -22.328 -0.653 1 98.75 297 GLN A CA 1
ATOM 2204 C C . GLN A 1 297 ? 18.953 -22.656 -1.11 1 98.75 297 GLN A C 1
ATOM 2206 O O . GLN A 1 297 ? 18.703 -23.766 -1.603 1 98.75 297 GLN A O 1
ATOM 2211 N N . LEU A 1 298 ? 18.094 -21.703 -0.923 1 98.94 298 LEU A N 1
ATOM 2212 C CA . LEU A 1 298 ? 16.672 -21.984 -1.157 1 98.94 298 LEU A CA 1
ATOM 2213 C C . LEU A 1 298 ? 16.359 -21.906 -2.645 1 98.94 298 LEU A C 1
ATOM 2215 O O . LEU A 1 298 ? 15.336 -22.453 -3.088 1 98.94 298 LEU A O 1
ATOM 2219 N N . LEU A 1 299 ? 17.188 -21.234 -3.494 1 98.88 299 LEU A N 1
ATOM 2220 C CA . LEU A 1 299 ? 16.984 -21.297 -4.938 1 98.88 299 LEU A CA 1
ATOM 2221 C C . LEU A 1 299 ? 17.156 -22.719 -5.445 1 98.88 299 LEU A C 1
ATOM 2223 O O . LEU A 1 299 ? 16.344 -23.219 -6.219 1 98.88 299 LEU A O 1
ATOM 2227 N N . GLU A 1 300 ? 18.203 -23.312 -4.973 1 98.81 300 GLU A N 1
ATOM 2228 C CA . GLU A 1 300 ? 18.453 -24.703 -5.344 1 98.81 300 GLU A CA 1
ATOM 2229 C C . GLU A 1 300 ? 17.344 -25.625 -4.844 1 98.81 300 GLU A C 1
ATOM 2231 O O . GLU A 1 300 ? 16.938 -26.547 -5.547 1 98.81 300 GLU A O 1
ATOM 2236 N N . ASN A 1 301 ? 16.922 -25.359 -3.639 1 98.88 301 ASN A N 1
ATOM 2237 C CA . ASN A 1 301 ? 15.844 -26.172 -3.096 1 98.88 301 ASN A CA 1
ATOM 2238 C C . ASN A 1 301 ? 14.562 -26.016 -3.902 1 98.88 301 ASN A C 1
ATOM 2240 O O . ASN A 1 301 ? 13.836 -26.984 -4.129 1 98.88 301 ASN A O 1
ATOM 2244 N N . ALA A 1 302 ? 14.234 -24.766 -4.281 1 98.88 302 ALA A N 1
ATOM 2245 C CA . ALA A 1 302 ? 13.055 -24.531 -5.105 1 98.88 302 ALA A CA 1
ATOM 2246 C C . ALA A 1 302 ? 13.133 -25.297 -6.418 1 98.88 302 ALA A C 1
ATOM 2248 O O . ALA A 1 302 ? 12.125 -25.828 -6.902 1 98.88 302 ALA A O 1
ATOM 2249 N N . THR A 1 303 ? 14.297 -25.344 -6.992 1 98.81 303 THR A N 1
ATOM 2250 C CA . THR A 1 303 ? 14.516 -26.094 -8.227 1 98.81 303 THR A CA 1
ATOM 2251 C C . THR A 1 303 ? 14.312 -27.594 -7.992 1 98.81 303 THR A C 1
ATOM 2253 O O . THR A 1 303 ? 13.555 -28.234 -8.711 1 98.81 303 THR A O 1
ATOM 2256 N N . ARG A 1 304 ? 14.953 -28.078 -6.984 1 98.81 304 ARG A N 1
ATOM 2257 C CA . ARG A 1 304 ? 14.93 -29.5 -6.688 1 98.81 304 ARG A CA 1
ATOM 2258 C C . ARG A 1 304 ? 13.516 -29.953 -6.32 1 98.81 304 ARG A C 1
ATOM 2260 O O . ARG A 1 304 ? 12.992 -30.906 -6.906 1 98.81 304 ARG A O 1
ATOM 2267 N N . GLN A 1 305 ? 12.945 -29.297 -5.324 1 98.88 305 GLN A N 1
ATOM 2268 C CA . GLN A 1 305 ? 11.609 -29.672 -4.859 1 98.88 305 GLN A CA 1
ATOM 2269 C C . GLN A 1 305 ? 10.555 -29.406 -5.93 1 98.88 305 GLN A C 1
ATOM 2271 O O . GLN A 1 305 ? 9.562 -30.125 -6.027 1 98.88 305 GLN A O 1
ATOM 2276 N N . GLY A 1 306 ? 10.781 -28.312 -6.73 1 98.81 306 GLY A N 1
ATOM 2277 C CA . GLY A 1 306 ? 9.883 -28.047 -7.844 1 98.81 306 GLY A CA 1
ATOM 2278 C C . GLY A 1 306 ? 9.852 -29.156 -8.867 1 98.81 306 GLY A C 1
ATOM 2279 O O . GLY A 1 306 ? 8.789 -29.562 -9.336 1 98.81 306 GLY A O 1
ATOM 2280 N N . HIS A 1 307 ? 11.031 -29.672 -9.234 1 98.75 307 HIS A N 1
ATOM 2281 C CA . HIS A 1 307 ? 11.125 -30.797 -10.164 1 98.75 307 HIS A CA 1
ATOM 2282 C C . HIS A 1 307 ? 10.445 -32.031 -9.594 1 98.75 307 HIS A C 1
ATOM 2284 O O . HIS A 1 307 ? 9.711 -32.719 -10.312 1 98.75 307 HIS A O 1
ATOM 2290 N N . ALA A 1 308 ? 10.695 -32.281 -8.328 1 98.81 308 ALA A N 1
ATOM 2291 C CA . ALA A 1 308 ? 10.109 -33.438 -7.684 1 98.81 308 ALA A CA 1
ATOM 2292 C C . ALA A 1 308 ? 8.586 -33.344 -7.633 1 98.81 308 ALA A C 1
ATOM 2294 O O . ALA 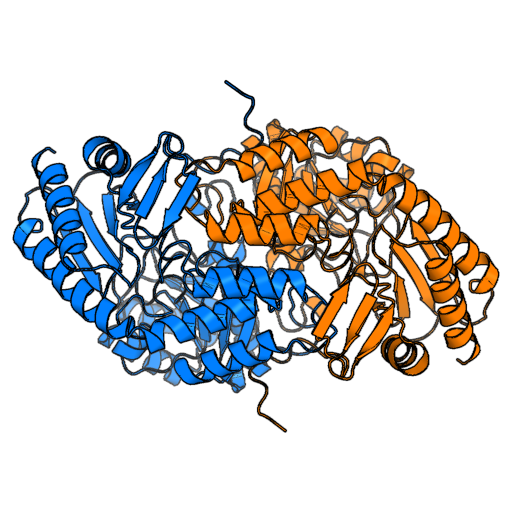A 1 308 ? 7.883 -34.312 -7.965 1 98.81 308 ALA A O 1
ATOM 2295 N N . LEU A 1 309 ? 8.102 -32.25 -7.184 1 98.88 309 LEU A N 1
ATOM 2296 C CA . LEU A 1 309 ? 6.668 -32.031 -7.023 1 98.88 309 LEU A CA 1
ATOM 2297 C C . LEU A 1 309 ? 5.957 -32.062 -8.375 1 98.88 309 LEU A C 1
ATOM 2299 O O . LEU A 1 309 ? 4.961 -32.781 -8.523 1 98.88 309 LEU A O 1
ATOM 2303 N N . LEU A 1 310 ? 6.469 -31.297 -9.352 1 98.69 310 LEU A N 1
ATOM 2304 C CA . LEU A 1 310 ? 5.895 -31.266 -10.695 1 98.69 310 LEU A CA 1
ATOM 2305 C C . LEU A 1 310 ? 5.949 -32.656 -11.336 1 98.69 310 LEU A C 1
ATOM 2307 O O . LEU A 1 310 ? 4.977 -33.094 -11.953 1 98.69 310 LEU A O 1
ATOM 2311 N N . GLY A 1 311 ? 7.109 -33.281 -11.227 1 98.62 311 GLY A N 1
ATOM 2312 C CA . GLY A 1 311 ? 7.273 -34.625 -11.789 1 98.62 311 GLY A CA 1
ATOM 2313 C C . GLY A 1 311 ? 6.289 -35.625 -11.227 1 98.62 311 GLY A C 1
ATOM 2314 O O . GLY A 1 311 ? 5.664 -36.375 -11.977 1 98.62 311 GLY A O 1
ATOM 2315 N N . ARG A 1 312 ? 6.145 -35.656 -9.953 1 98.69 312 ARG A N 1
ATOM 2316 C CA . ARG A 1 312 ? 5.242 -36.594 -9.305 1 98.69 312 ARG A CA 1
ATOM 2317 C C . ARG A 1 312 ? 3.789 -36.281 -9.633 1 98.69 312 ARG A C 1
ATOM 2319 O O . ARG A 1 312 ? 2.982 -37.188 -9.852 1 98.69 312 ARG A O 1
ATOM 2326 N N . LEU A 1 313 ? 3.426 -35 -9.617 1 98.88 313 LEU A N 1
ATOM 2327 C CA . LEU A 1 313 ? 2.062 -34.625 -9.984 1 98.88 313 LEU A CA 1
ATOM 2328 C C . LEU A 1 313 ? 1.739 -35.062 -11.406 1 98.88 313 LEU A C 1
ATOM 2330 O O . LEU A 1 313 ? 0.635 -35.531 -11.68 1 98.88 313 LEU A O 1
ATOM 2334 N N . ARG A 1 314 ? 2.672 -34.906 -12.336 1 98.56 314 ARG A N 1
ATOM 2335 C CA . ARG A 1 314 ? 2.465 -35.344 -13.719 1 98.56 314 ARG A CA 1
ATOM 2336 C C . ARG A 1 314 ? 2.311 -36.844 -13.82 1 98.56 314 ARG A C 1
ATOM 2338 O O . ARG A 1 314 ? 1.438 -37.344 -14.539 1 98.56 314 ARG A O 1
ATOM 2345 N N . SER A 1 315 ? 3.072 -37.531 -13.055 1 98.12 315 SER A N 1
ATOM 2346 C CA . SER A 1 315 ? 3.094 -39 -13.172 1 98.12 315 SER A CA 1
ATOM 2347 C C . SER A 1 315 ? 1.935 -39.625 -12.406 1 98.12 315 SER A C 1
ATOM 2349 O O . SER A 1 315 ? 1.333 -40.594 -12.875 1 98.12 315 SER A O 1
ATOM 2351 N N . GLU A 1 316 ? 1.613 -39.031 -11.258 1 97.69 316 GLU A N 1
ATOM 2352 C CA . GLU A 1 316 ? 0.667 -39.688 -10.375 1 97.69 316 GLU A CA 1
ATOM 2353 C C . GLU A 1 316 ? -0.734 -39.125 -10.516 1 97.69 316 GLU A C 1
ATOM 2355 O O . GLU A 1 316 ? -1.726 -39.781 -10.195 1 97.69 316 GLU A O 1
ATOM 2360 N N . VAL A 1 317 ? -0.841 -37.875 -10.953 1 97.38 317 VAL A N 1
ATOM 2361 C CA . VAL A 1 317 ? -2.111 -37.156 -10.938 1 97.38 317 VAL A CA 1
ATOM 2362 C C . VAL A 1 317 ? -2.51 -36.781 -12.367 1 97.38 317 VAL A C 1
ATOM 2364 O O . VAL A 1 317 ? -3.699 -36.688 -12.68 1 97.38 317 VAL A O 1
ATOM 2367 N N . GLY A 1 318 ? -1.586 -36.562 -13.227 1 97.31 318 GLY A N 1
ATOM 2368 C CA . GLY A 1 318 ? -1.791 -36.031 -14.562 1 97.31 318 GLY A CA 1
ATOM 2369 C C . GLY A 1 318 ? -2.66 -36.938 -15.43 1 97.31 318 GLY A C 1
ATOM 2370 O O . GLY A 1 318 ? -3.334 -36.438 -16.344 1 97.31 318 GLY A O 1
ATOM 2371 N N . SER A 1 319 ? -2.713 -38.219 -15.117 1 95.56 319 SER A N 1
ATOM 2372 C CA . SER A 1 319 ? -3.439 -39.156 -15.969 1 95.56 319 SER A CA 1
ATOM 2373 C C . SER A 1 319 ? -4.863 -39.375 -15.477 1 95.56 319 SER A C 1
ATOM 2375 O O . SER A 1 319 ? -5.664 -40.031 -16.125 1 95.56 319 SER A O 1
ATOM 2377 N N . LEU A 1 320 ? -5.133 -38.781 -14.398 1 97.06 320 LEU A N 1
ATOM 2378 C CA . LEU A 1 320 ? -6.496 -38.906 -13.898 1 97.06 320 LEU A CA 1
ATOM 2379 C C . LEU A 1 320 ? -7.492 -38.219 -14.828 1 97.06 320 LEU A C 1
ATOM 2381 O O . LEU A 1 320 ? -7.195 -37.156 -15.383 1 97.06 320 LEU A O 1
ATOM 2385 N N . PRO A 1 321 ? -8.672 -38.75 -15.023 1 95.38 321 PRO A N 1
ATOM 2386 C CA . PRO A 1 321 ? -9.633 -38.25 -16.016 1 95.38 321 PRO A CA 1
ATOM 2387 C C . PRO A 1 321 ? -10.008 -36.812 -15.805 1 95.38 321 PRO A C 1
ATOM 2389 O O . PRO A 1 321 ? -10.234 -36.062 -16.766 1 95.38 321 PRO A O 1
ATOM 2392 N N . ALA A 1 322 ? -9.977 -36.344 -14.578 1 96.5 322 ALA A N 1
ATOM 2393 C CA . ALA A 1 322 ? -10.438 -35 -14.289 1 96.5 322 ALA A CA 1
ATOM 2394 C C . ALA A 1 322 ? -9.352 -33.969 -14.578 1 96.5 322 ALA A C 1
ATOM 2396 O O . ALA A 1 322 ? -9.625 -32.75 -14.656 1 96.5 322 ALA A O 1
ATOM 2397 N N . VAL A 1 323 ? -8.109 -34.375 -14.797 1 98.56 323 VAL A N 1
ATOM 2398 C CA . VAL A 1 323 ? -6.98 -33.469 -14.883 1 98.56 323 VAL A CA 1
ATOM 2399 C C . VAL A 1 323 ? -6.75 -33.062 -16.344 1 98.56 323 VAL A C 1
ATOM 2401 O O . VAL A 1 323 ? -6.57 -33.938 -17.203 1 98.56 323 VAL A O 1
ATOM 2404 N N . LYS A 1 324 ? -6.762 -31.781 -16.609 1 98.5 324 LYS A N 1
ATOM 2405 C CA . LYS A 1 324 ? -6.535 -31.234 -17.938 1 98.5 324 LYS A CA 1
ATOM 2406 C C . LYS A 1 324 ? -5.055 -30.969 -18.188 1 98.5 324 LYS A C 1
ATOM 2408 O O . LYS A 1 324 ? -4.547 -31.156 -19.281 1 98.5 324 LYS A O 1
ATOM 2413 N N . ALA A 1 325 ? -4.418 -30.469 -17.172 1 98.5 325 ALA A N 1
ATOM 2414 C CA . ALA A 1 325 ? -3.02 -30.078 -17.328 1 98.5 325 ALA A CA 1
ATOM 2415 C C . ALA A 1 325 ? -2.326 -29.953 -15.977 1 98.5 325 ALA A C 1
ATOM 2417 O O . ALA A 1 325 ? -2.963 -29.625 -14.977 1 98.5 325 ALA A O 1
ATOM 2418 N N . VAL A 1 326 ? -1.113 -30.312 -15.922 1 98.75 326 VAL A N 1
ATOM 2419 C CA . VAL A 1 326 ? -0.185 -30.016 -14.836 1 98.75 326 VAL A CA 1
ATOM 2420 C C . VAL A 1 326 ? 0.961 -29.156 -15.359 1 98.75 326 VAL A C 1
ATOM 2422 O O . VAL A 1 326 ? 1.705 -29.578 -16.25 1 98.75 326 VAL A O 1
ATOM 2425 N N . ARG A 1 327 ? 1.058 -27.906 -14.875 1 98.5 327 ARG A N 1
ATOM 2426 C CA . ARG A 1 327 ? 2.047 -26.969 -15.391 1 98.5 327 ARG A CA 1
ATOM 2427 C C . ARG A 1 327 ? 2.711 -26.203 -14.25 1 98.5 327 ARG A C 1
ATOM 2429 O O . ARG A 1 327 ? 2.23 -26.219 -13.117 1 98.5 327 ARG A O 1
ATOM 2436 N N . GLY A 1 328 ? 3.854 -25.594 -14.578 1 98.44 328 GLY A N 1
ATOM 2437 C CA . GLY A 1 328 ? 4.512 -24.734 -13.609 1 98.44 328 GLY A CA 1
ATOM 2438 C C . GLY A 1 328 ? 6.023 -24.719 -13.742 1 98.44 328 GLY A C 1
ATOM 2439 O O . GLY A 1 328 ? 6.566 -25.297 -14.688 1 98.44 328 GLY A O 1
ATOM 2440 N N . MET A 1 329 ? 6.609 -23.984 -12.945 1 98.62 329 MET A N 1
ATOM 2441 C CA . MET A 1 329 ? 8.055 -23.859 -12.82 1 98.62 329 MET A CA 1
ATOM 2442 C C . MET A 1 329 ? 8.461 -23.625 -11.367 1 98.62 329 MET A C 1
ATOM 2444 O O . MET A 1 329 ? 7.848 -22.828 -10.664 1 98.62 329 MET A O 1
ATOM 2448 N N . GLY A 1 330 ? 9.531 -24.359 -10.898 1 98.75 330 GLY A N 1
ATOM 2449 C CA . GLY A 1 330 ? 9.867 -24.281 -9.484 1 98.75 330 GLY A CA 1
ATOM 2450 C C . GLY A 1 330 ? 8.711 -24.641 -8.578 1 98.75 330 GLY A C 1
ATOM 2451 O O . GLY A 1 330 ? 8.062 -25.672 -8.758 1 98.75 330 GLY A O 1
ATOM 2452 N N . LEU A 1 331 ? 8.469 -23.844 -7.59 1 98.88 331 LEU A N 1
ATOM 2453 C CA . LEU A 1 331 ? 7.422 -24.109 -6.613 1 98.88 331 LEU A CA 1
ATOM 2454 C C . LEU A 1 331 ? 6.207 -23.219 -6.859 1 98.88 331 LEU A C 1
ATOM 2456 O O . LEU A 1 331 ? 5.625 -22.672 -5.918 1 98.88 331 LEU A O 1
ATOM 2460 N N . MET A 1 332 ? 5.926 -23 -8.078 1 98.88 332 MET A N 1
ATOM 2461 C CA . MET A 1 332 ? 4.703 -22.391 -8.602 1 98.88 332 MET A CA 1
ATOM 2462 C C . MET A 1 332 ? 4.035 -23.328 -9.617 1 98.88 332 MET A C 1
ATOM 2464 O O . MET A 1 332 ? 4.441 -23.375 -10.781 1 98.88 332 MET A O 1
ATOM 2468 N N . ILE A 1 333 ? 2.979 -24.031 -9.148 1 98.88 333 ILE A N 1
ATOM 2469 C CA . ILE A 1 333 ? 2.461 -25.172 -9.914 1 98.88 333 ILE A CA 1
ATOM 2470 C C . ILE A 1 333 ? 0.938 -25.094 -9.969 1 98.88 333 ILE A C 1
ATOM 2472 O O . ILE A 1 333 ? 0.29 -24.703 -8.992 1 98.88 333 ILE A O 1
ATOM 2476 N N . GLY A 1 334 ? 0.372 -25.406 -11.117 1 98.81 334 GLY A N 1
ATOM 2477 C CA . GLY A 1 334 ? -1.066 -25.5 -11.32 1 98.81 334 GLY A CA 1
ATOM 2478 C C . GLY A 1 334 ? -1.519 -26.859 -11.805 1 98.81 334 GLY A C 1
ATOM 2479 O O . GLY A 1 334 ? -0.88 -27.453 -12.672 1 98.81 334 GLY A O 1
ATOM 2480 N N . VAL A 1 335 ? -2.475 -27.438 -11.18 1 98.88 335 VAL A N 1
ATOM 2481 C CA . VAL A 1 335 ? -3.186 -28.625 -11.641 1 98.88 335 VAL A CA 1
ATOM 2482 C C . VAL A 1 335 ? -4.594 -28.234 -12.094 1 98.88 335 VAL A C 1
ATOM 2484 O O . VAL A 1 335 ? -5.477 -28.016 -11.258 1 98.88 335 VAL A O 1
ATOM 2487 N N . GLU A 1 336 ? -4.805 -28.156 -13.352 1 98.81 336 GLU A N 1
ATOM 2488 C CA . GLU A 1 336 ? -6.078 -27.719 -13.914 1 98.81 336 GLU A CA 1
ATOM 2489 C C . GLU A 1 336 ? -7.031 -28.891 -14.109 1 98.81 336 GLU A C 1
ATOM 2491 O O . GLU A 1 336 ? -6.652 -29.906 -14.688 1 98.81 336 GLU A O 1
ATOM 2496 N N . LEU A 1 337 ? -8.188 -28.734 -13.625 1 98.75 337 LEU A N 1
ATOM 2497 C CA . LEU A 1 337 ? -9.227 -29.734 -13.789 1 98.75 337 LEU A CA 1
ATOM 2498 C C . LEU A 1 337 ? -10.219 -29.328 -14.875 1 98.75 337 LEU A C 1
ATOM 2500 O O . LEU A 1 337 ? -10.25 -28.156 -15.281 1 98.75 337 LEU A O 1
ATOM 2504 N N . ASP A 1 338 ? -11.023 -30.234 -15.398 1 98.12 338 ASP A N 1
ATOM 2505 C CA . ASP A 1 338 ? -12.008 -29.984 -16.453 1 98.12 338 ASP A CA 1
ATOM 2506 C C . ASP A 1 338 ? -13.352 -29.562 -15.852 1 98.12 338 ASP A C 1
ATOM 2508 O O . ASP A 1 338 ? -14.367 -29.578 -16.547 1 98.12 338 ASP A O 1
ATOM 2512 N N . ARG A 1 339 ? -13.375 -29.266 -14.555 1 97.75 339 ARG A N 1
ATOM 2513 C CA . ARG A 1 339 ? -14.586 -28.906 -13.82 1 97.75 339 ARG A CA 1
ATOM 2514 C C . ARG A 1 339 ? -14.273 -27.953 -12.664 1 97.75 339 ARG A C 1
ATOM 2516 O O . ARG A 1 339 ? -13.117 -27.859 -12.242 1 97.75 339 ARG A O 1
ATOM 2523 N N . PRO A 1 340 ? -15.281 -27.234 -12.227 1 97.75 340 PRO A N 1
ATOM 2524 C CA . PRO A 1 340 ? -15.062 -26.438 -11.016 1 97.75 340 PRO A CA 1
ATOM 2525 C C . PRO A 1 340 ? -14.625 -27.281 -9.82 1 97.75 340 PRO A C 1
ATOM 2527 O O . PRO A 1 340 ? -15.109 -28.406 -9.648 1 97.75 340 PRO A O 1
ATOM 2530 N N . CYS A 1 341 ? -13.711 -26.75 -9.031 1 97.88 341 CYS A N 1
ATOM 2531 C CA . CYS A 1 341 ? -13.18 -27.562 -7.949 1 97.88 341 CYS A CA 1
ATOM 2532 C C . CYS A 1 341 ? -12.875 -26.719 -6.723 1 97.88 341 CYS A C 1
ATOM 2534 O O . CYS A 1 341 ? -11.945 -27.016 -5.969 1 97.88 341 CYS A O 1
ATOM 2536 N N . ARG A 1 342 ? -13.523 -25.656 -6.516 1 96.62 342 ARG A N 1
ATOM 2537 C CA . ARG A 1 342 ? -13.273 -24.75 -5.395 1 96.62 342 ARG A CA 1
ATOM 2538 C C . ARG A 1 342 ? -13.43 -25.484 -4.066 1 96.62 342 ARG A C 1
ATOM 2540 O O . ARG A 1 342 ? -12.742 -25.156 -3.092 1 96.62 342 ARG A O 1
ATOM 2547 N N . GLU A 1 343 ? -14.273 -26.422 -4.047 1 97.19 343 GLU A N 1
ATOM 2548 C CA . GLU A 1 343 ? -14.562 -27.141 -2.811 1 97.19 343 GLU A CA 1
ATOM 2549 C C . GLU A 1 343 ? -13.344 -27.922 -2.322 1 97.19 343 GLU A C 1
ATOM 2551 O O . GLU A 1 343 ? -13.273 -28.297 -1.153 1 97.19 343 GLU A O 1
ATOM 2556 N N . LEU A 1 344 ? -12.383 -28.141 -3.211 1 98.25 344 LEU A N 1
ATOM 2557 C CA . LEU A 1 344 ? -11.203 -28.922 -2.852 1 98.25 344 LEU A CA 1
ATOM 2558 C C . LEU A 1 344 ? -10.352 -28.188 -1.822 1 98.25 344 LEU A C 1
ATOM 2560 O O . LEU A 1 344 ? -9.609 -28.812 -1.062 1 98.25 344 LEU A O 1
ATOM 2564 N N . MET A 1 345 ? -10.445 -26.859 -1.778 1 98.25 345 MET A N 1
ATOM 2565 C CA . MET A 1 345 ? -9.727 -26.094 -0.758 1 98.25 345 MET A CA 1
ATOM 2566 C C . MET A 1 345 ? -10.172 -26.516 0.641 1 98.25 345 MET A C 1
ATOM 2568 O O . MET A 1 345 ? -9.344 -26.812 1.499 1 98.25 345 MET A O 1
ATOM 2572 N N . GLN A 1 346 ? -11.477 -26.531 0.811 1 97.88 346 GLN A N 1
ATOM 2573 C CA . GLN A 1 346 ? -12.039 -26.891 2.105 1 97.88 346 GLN A CA 1
ATOM 2574 C C . GLN A 1 346 ? -11.766 -28.359 2.42 1 97.88 346 GLN A C 1
ATOM 2576 O O . GLN A 1 346 ? -11.422 -28.703 3.549 1 97.88 346 GLN A O 1
ATOM 2581 N N . ARG A 1 347 ? -11.906 -29.266 1.453 1 98.31 347 ARG A N 1
ATOM 2582 C CA . ARG A 1 347 ? -11.703 -30.688 1.669 1 98.31 347 ARG A CA 1
ATOM 2583 C C . ARG A 1 347 ? -10.25 -31 2.018 1 98.31 347 ARG A C 1
ATOM 2585 O O . ARG A 1 347 ? -9.977 -31.781 2.924 1 98.31 347 ARG A O 1
ATOM 2592 N N . ALA A 1 348 ? -9.367 -30.375 1.265 1 98.69 348 ALA A N 1
ATOM 2593 C CA . ALA A 1 348 ? -7.949 -30.562 1.546 1 98.69 348 ALA A CA 1
ATOM 2594 C C . ALA A 1 348 ? -7.609 -30.172 2.979 1 98.69 348 ALA A C 1
ATOM 2596 O O . ALA A 1 348 ? -6.879 -30.875 3.672 1 98.69 348 ALA A O 1
ATOM 2597 N N . ALA A 1 349 ? -8.141 -29.047 3.406 1 98.44 349 ALA A N 1
ATOM 2598 C CA . ALA A 1 349 ? -7.875 -28.531 4.75 1 98.44 349 ALA A CA 1
ATOM 2599 C C . ALA A 1 349 ? -8.516 -29.422 5.809 1 98.44 349 ALA A C 1
ATOM 2601 O O . ALA A 1 349 ? -7.863 -29.828 6.773 1 98.44 349 ALA A O 1
ATOM 2602 N N . GLN A 1 350 ? -9.742 -29.797 5.617 1 97.44 350 GLN A N 1
ATOM 2603 C CA . GLN A 1 350 ? -10.523 -30.5 6.633 1 97.44 350 GLN A CA 1
ATOM 2604 C C . GLN A 1 350 ? -10.141 -31.969 6.691 1 97.44 350 GLN A C 1
ATOM 2606 O O . GLN A 1 350 ? -10.016 -32.531 7.777 1 97.44 350 GLN A O 1
ATOM 2611 N N . GLU A 1 351 ? -9.953 -32.562 5.543 1 97.94 351 GLU A N 1
ATOM 2612 C CA . GLU A 1 351 ? -9.734 -34 5.492 1 97.94 351 GLU A CA 1
ATOM 2613 C C . GLU A 1 351 ? -8.258 -34.344 5.656 1 97.94 351 GLU A C 1
ATOM 2615 O O . GLU A 1 351 ? -7.918 -35.406 6.191 1 97.94 351 GLU A O 1
ATOM 2620 N N . HIS A 1 352 ? -7.406 -33.406 5.23 1 98.38 352 HIS A N 1
ATOM 2621 C CA . HIS A 1 352 ? -6.02 -33.844 5.117 1 98.38 352 HIS A CA 1
ATOM 2622 C C . HIS A 1 352 ? -5.074 -32.844 5.801 1 98.38 352 HIS A C 1
ATOM 2624 O O . HIS A 1 352 ? -3.871 -33.094 5.891 1 98.38 352 HIS A O 1
ATOM 2630 N N . GLY A 1 353 ? -5.562 -31.719 6.309 1 98.62 353 GLY A N 1
ATOM 2631 C CA . GLY A 1 353 ? -4.699 -30.719 6.918 1 98.62 353 GLY A CA 1
ATOM 2632 C C . GLY A 1 353 ? -3.74 -30.078 5.93 1 98.62 353 GLY A C 1
ATOM 2633 O O . GLY A 1 353 ? -2.59 -29.797 6.27 1 98.62 353 GLY A O 1
ATOM 2634 N N . LEU A 1 354 ? -4.16 -29.984 4.699 1 98.88 354 LEU A N 1
ATOM 2635 C CA . LEU A 1 354 ? -3.369 -29.359 3.643 1 98.88 354 LEU A CA 1
ATOM 2636 C C . LEU A 1 354 ? -4.035 -28.094 3.133 1 98.88 354 LEU A C 1
ATOM 2638 O O . LEU A 1 354 ? -5.227 -28.094 2.811 1 98.88 354 LEU A O 1
ATOM 2642 N N . LEU A 1 355 ? -3.303 -26.984 3.141 1 98.88 355 LEU A N 1
ATOM 2643 C CA . LEU A 1 355 ? -3.826 -25.719 2.627 1 98.88 355 LEU A CA 1
ATOM 2644 C C . LEU A 1 355 ? -3.428 -25.531 1.169 1 98.88 355 LEU A C 1
ATOM 2646 O O . LEU A 1 355 ? -2.238 -25.484 0.845 1 98.88 355 LEU A O 1
ATOM 2650 N N . ILE A 1 356 ? -4.395 -25.422 0.281 1 98.69 356 ILE A N 1
ATOM 2651 C CA . ILE A 1 356 ? -4.176 -25.172 -1.14 1 98.69 356 ILE A CA 1
ATOM 2652 C C . ILE A 1 356 ? -5.094 -24.047 -1.613 1 98.69 356 ILE A C 1
ATOM 2654 O O . ILE A 1 356 ? -5.922 -23.547 -0.846 1 98.69 356 ILE A O 1
ATOM 2658 N N . ASN A 1 357 ? -4.918 -23.625 -2.797 1 97.69 357 ASN A N 1
ATOM 2659 C CA . ASN A 1 357 ? -5.75 -22.625 -3.449 1 97.69 357 ASN A CA 1
ATOM 2660 C C . ASN A 1 357 ? -6.34 -23.141 -4.758 1 97.69 357 ASN A C 1
ATOM 2662 O O . ASN A 1 357 ? -5.707 -23.953 -5.449 1 97.69 357 ASN A O 1
ATOM 2666 N N . VAL A 1 358 ? -7.582 -22.812 -5.012 1 97.94 358 VAL A N 1
ATOM 2667 C CA . VAL A 1 358 ? -8.148 -22.984 -6.348 1 97.94 358 VAL A CA 1
ATOM 2668 C C . VAL A 1 358 ? -8.383 -21.625 -6.984 1 97.94 358 VAL A C 1
ATOM 2670 O O . VAL A 1 358 ? -9.141 -20.797 -6.461 1 97.94 358 VAL A O 1
ATOM 2673 N N . THR A 1 359 ? -7.727 -21.391 -8.055 1 95.81 359 THR A N 1
ATOM 2674 C CA . THR A 1 359 ? -7.891 -20.125 -8.766 1 95.81 359 THR A CA 1
ATOM 2675 C C . THR A 1 359 ? -8.734 -20.312 -10.023 1 95.81 359 THR A C 1
ATOM 2677 O O . THR A 1 359 ? -8.758 -21.406 -10.602 1 95.81 359 THR A O 1
ATOM 2680 N N . ARG A 1 360 ? -9.523 -19.312 -10.391 1 93.94 360 ARG A N 1
ATOM 2681 C CA . ARG A 1 360 ? -10.43 -19.297 -11.539 1 93.94 360 ARG A CA 1
ATOM 2682 C C . ARG A 1 360 ? -11.383 -20.484 -11.508 1 93.94 360 ARG A C 1
ATOM 2684 O O . ARG A 1 360 ? -11.828 -20.953 -12.555 1 93.94 360 ARG A O 1
ATOM 2691 N N . GLY A 1 361 ? -11.492 -21.078 -10.398 1 95.62 361 GLY A N 1
ATOM 2692 C CA . GLY A 1 361 ? -12.516 -22.062 -10.125 1 95.62 361 GLY A CA 1
ATOM 2693 C C . GLY A 1 361 ? -12.109 -23.469 -10.539 1 95.62 361 GLY A C 1
ATOM 2694 O O . GLY A 1 361 ? -12.711 -24.453 -10.102 1 95.62 361 GLY A O 1
ATOM 2695 N N . THR A 1 362 ? -10.977 -23.594 -11.336 1 98.06 362 THR A N 1
ATOM 2696 C CA . THR A 1 362 ? -10.75 -24.906 -11.914 1 98.06 362 THR A CA 1
ATOM 2697 C C . THR A 1 362 ? -9.297 -25.344 -11.703 1 98.06 362 THR A C 1
ATOM 2699 O O . THR A 1 362 ? -8.953 -26.5 -11.969 1 98.06 362 THR A O 1
ATOM 2702 N N . THR A 1 363 ? -8.438 -24.484 -11.211 1 98.69 363 THR A N 1
ATOM 2703 C CA . THR A 1 363 ? -7.023 -24.812 -11.133 1 98.69 363 THR A CA 1
ATOM 2704 C C . THR A 1 363 ? -6.551 -24.828 -9.68 1 98.69 363 THR A C 1
ATOM 2706 O O . THR A 1 363 ? -6.605 -23.812 -8.992 1 98.69 363 THR A O 1
ATOM 2709 N N . ILE A 1 364 ? -6.121 -26 -9.227 1 98.81 364 ILE A N 1
ATOM 2710 C CA . ILE A 1 364 ? -5.402 -26.062 -7.957 1 98.81 364 ILE A CA 1
ATOM 2711 C C . ILE A 1 364 ? -4.047 -25.391 -8.102 1 98.81 364 ILE A C 1
ATOM 2713 O O . ILE A 1 364 ? -3.242 -25.766 -8.961 1 98.81 364 ILE A O 1
ATOM 2717 N N . ARG A 1 365 ? -3.811 -24.359 -7.406 1 98.69 365 ARG A N 1
ATOM 2718 C CA . ARG A 1 365 ? -2.555 -23.609 -7.438 1 98.69 365 ARG A CA 1
ATOM 2719 C C . ARG A 1 365 ? -1.731 -23.875 -6.184 1 98.69 365 ARG A C 1
ATOM 2721 O O . ARG A 1 365 ? -2.219 -23.703 -5.062 1 98.69 365 ARG A O 1
ATOM 2728 N N . LEU A 1 366 ? -0.537 -24.375 -6.367 1 98.88 366 LEU A N 1
ATOM 2729 C CA . LEU A 1 366 ? 0.394 -24.703 -5.289 1 98.88 366 LEU A CA 1
ATOM 2730 C C . LEU A 1 366 ? 1.562 -23.719 -5.27 1 98.88 366 LEU A C 1
ATOM 2732 O O . LEU A 1 366 ? 2.244 -23.547 -6.281 1 98.88 366 LEU A O 1
ATOM 2736 N N . LEU A 1 367 ? 1.754 -23.047 -4.148 1 98.81 367 LEU A N 1
ATOM 2737 C CA . LEU A 1 367 ? 2.816 -22.062 -3.92 1 98.81 367 LEU A CA 1
ATOM 2738 C C . LEU A 1 367 ? 3.486 -22.297 -2.57 1 98.81 367 LEU A C 1
ATOM 2740 O O . LEU A 1 367 ? 3.619 -21.375 -1.769 1 98.81 367 LEU A O 1
ATOM 2744 N N . PRO A 1 368 ? 3.967 -23.516 -2.254 1 98.81 368 PRO A N 1
ATOM 2745 C CA . PRO A 1 368 ? 4.531 -23.766 -0.926 1 98.81 368 PRO A CA 1
ATOM 2746 C C . PRO A 1 368 ? 5.77 -22.922 -0.64 1 98.81 368 PRO A C 1
ATOM 2748 O O . PRO A 1 368 ? 6.371 -22.359 -1.564 1 98.81 368 PRO A O 1
ATOM 2751 N N . PRO A 1 369 ? 6.168 -22.781 0.652 1 98.88 369 PRO A N 1
ATOM 2752 C CA . PRO A 1 369 ? 7.438 -22.125 0.97 1 98.88 369 PRO A CA 1
ATOM 2753 C C . PRO A 1 369 ? 8.633 -22.781 0.277 1 98.88 369 PRO A C 1
ATOM 2755 O O . PRO A 1 369 ? 8.594 -23.984 -0.019 1 98.88 369 PRO A O 1
ATOM 2758 N N . LEU A 1 370 ? 9.648 -21.969 0.063 1 98.94 370 LEU A N 1
ATOM 2759 C CA . LEU A 1 370 ? 10.844 -22.438 -0.626 1 98.94 370 LEU A CA 1
ATOM 2760 C C . LEU A 1 370 ? 11.57 -23.484 0.211 1 98.94 370 LEU A C 1
ATOM 2762 O O . LEU A 1 370 ? 12.438 -24.203 -0.299 1 98.94 370 LEU A O 1
ATOM 2766 N N . THR A 1 371 ? 11.164 -23.672 1.438 1 98.81 371 THR A N 1
ATOM 2767 C CA . THR A 1 371 ? 11.828 -24.578 2.373 1 98.81 371 THR A CA 1
ATOM 2768 C C . THR A 1 371 ? 11.211 -25.969 2.324 1 98.81 371 THR A C 1
ATOM 2770 O O . THR A 1 371 ? 11.57 -26.844 3.117 1 98.81 371 THR A O 1
ATOM 2773 N N . LEU A 1 372 ? 10.281 -26.188 1.439 1 98.81 372 LEU A N 1
ATOM 2774 C CA . LEU A 1 372 ? 9.602 -27.469 1.267 1 98.81 372 LEU A CA 1
ATOM 2775 C C . LEU A 1 372 ? 10.602 -28.609 1.216 1 98.81 372 LEU A C 1
ATOM 2777 O O . LEU A 1 372 ? 11.648 -28.5 0.581 1 98.81 372 LEU A O 1
ATOM 2781 N N . ASP A 1 373 ? 10.281 -29.672 1.89 1 98.62 373 ASP A N 1
ATOM 2782 C CA . ASP A 1 373 ? 11.188 -30.812 1.854 1 98.62 373 ASP A CA 1
ATOM 2783 C C . ASP A 1 373 ? 10.539 -32 1.155 1 98.62 373 ASP A C 1
ATOM 2785 O O . ASP A 1 373 ? 9.406 -31.922 0.677 1 98.62 373 ASP A O 1
ATOM 2789 N N . ASP A 1 374 ? 11.258 -33.125 1.123 1 98.75 374 ASP A N 1
ATOM 2790 C CA . ASP A 1 374 ? 10.844 -34.312 0.349 1 98.75 374 ASP A CA 1
ATOM 2791 C C . ASP A 1 374 ? 9.57 -34.906 0.924 1 98.75 374 ASP A C 1
ATOM 2793 O O . ASP A 1 374 ? 8.688 -35.344 0.177 1 98.75 374 ASP A O 1
ATOM 2797 N N . ALA A 1 375 ? 9.531 -35 2.215 1 98.81 375 ALA A N 1
ATOM 2798 C CA . ALA A 1 375 ? 8.367 -35.594 2.865 1 98.81 375 ALA A CA 1
ATOM 2799 C C . ALA A 1 375 ? 7.109 -34.781 2.598 1 98.81 375 ALA A C 1
ATOM 2801 O O . ALA A 1 375 ? 6.023 -35.344 2.424 1 98.81 375 ALA A O 1
ATOM 2802 N N . GLU A 1 376 ? 7.262 -33.531 2.598 1 98.88 376 GLU A N 1
ATOM 2803 C CA . GLU A 1 376 ? 6.137 -32.625 2.348 1 98.88 376 GLU A CA 1
ATOM 2804 C C . GLU A 1 376 ? 5.688 -32.688 0.891 1 98.88 376 GLU A C 1
ATOM 2806 O O . GLU A 1 376 ? 4.492 -32.625 0.601 1 98.88 376 GLU A O 1
ATOM 2811 N N . VAL A 1 377 ? 6.656 -32.812 -0.029 1 98.88 377 VAL A N 1
ATOM 2812 C CA . VAL A 1 377 ? 6.316 -33.031 -1.43 1 98.88 377 VAL A CA 1
ATOM 2813 C C . VAL A 1 377 ? 5.438 -34.281 -1.551 1 98.88 377 VAL A C 1
ATOM 2815 O O . VAL A 1 377 ? 4.395 -34.25 -2.209 1 98.88 377 VAL A O 1
ATOM 2818 N N . GLN A 1 378 ? 5.828 -35.344 -0.896 1 98.62 378 GLN A N 1
ATOM 2819 C CA . GLN A 1 378 ? 5.07 -36.594 -0.938 1 98.62 378 GLN A CA 1
ATOM 2820 C C . GLN A 1 378 ? 3.67 -36.406 -0.361 1 98.62 378 GLN A C 1
ATOM 2822 O O . GLN A 1 378 ? 2.691 -36.906 -0.918 1 98.62 378 GLN A O 1
ATOM 2827 N N . ARG A 1 379 ? 3.596 -35.688 0.702 1 98.75 379 ARG A N 1
ATOM 2828 C CA . ARG A 1 379 ? 2.311 -35.469 1.353 1 98.75 379 ARG A CA 1
ATOM 2829 C C . ARG A 1 379 ? 1.381 -34.656 0.45 1 98.75 379 ARG A C 1
ATOM 2831 O O . ARG A 1 379 ? 0.191 -34.969 0.348 1 98.75 379 ARG A O 1
ATOM 2838 N N . ILE A 1 380 ? 1.921 -33.625 -0.195 1 98.94 380 ILE A N 1
ATOM 2839 C CA . ILE A 1 380 ? 1.12 -32.781 -1.084 1 98.94 380 ILE A CA 1
ATOM 2840 C C . ILE A 1 380 ? 0.594 -33.625 -2.246 1 98.94 380 ILE A C 1
ATOM 2842 O O . ILE A 1 380 ? -0.607 -33.625 -2.525 1 98.94 380 ILE A O 1
ATOM 2846 N N . VAL A 1 381 ? 1.482 -34.406 -2.869 1 98.81 381 VAL A N 1
ATOM 2847 C CA . VAL A 1 381 ? 1.105 -35.188 -4.031 1 98.81 381 VAL A CA 1
ATOM 2848 C C . VAL A 1 381 ? 0.079 -36.25 -3.619 1 98.81 381 VAL A C 1
ATOM 2850 O O . VAL A 1 381 ? -0.932 -36.438 -4.301 1 98.81 381 VAL A O 1
ATOM 2853 N N . GLY A 1 382 ? 0.369 -36.938 -2.518 1 98.62 382 GLY A N 1
ATOM 2854 C CA . GLY A 1 382 ? -0.551 -37.938 -2.031 1 98.62 382 GLY A CA 1
ATOM 2855 C C . GLY A 1 382 ? -1.937 -37.406 -1.736 1 98.62 382 GLY A C 1
ATOM 2856 O O . GLY A 1 382 ? -2.941 -38.062 -2.057 1 98.62 382 GLY A O 1
ATOM 2857 N N . THR A 1 383 ? -2.021 -36.25 -1.119 1 98.75 383 THR A N 1
ATOM 2858 C CA . THR A 1 383 ? -3.297 -35.625 -0.776 1 98.75 383 THR A CA 1
ATOM 2859 C C . THR A 1 383 ? -4.059 -35.25 -2.035 1 98.75 383 THR A C 1
ATOM 2861 O O . THR A 1 383 ? -5.258 -35.5 -2.148 1 98.75 383 THR A O 1
ATOM 2864 N N . ILE A 1 384 ? -3.357 -34.594 -2.994 1 98.69 384 ILE A N 1
ATOM 2865 C CA . ILE A 1 384 ? -4.004 -34.156 -4.23 1 98.69 384 ILE A CA 1
ATOM 2866 C C . ILE A 1 384 ? -4.531 -35.375 -4.988 1 98.69 384 ILE A C 1
ATOM 2868 O O . ILE A 1 384 ? -5.652 -35.375 -5.496 1 98.69 384 ILE A O 1
ATOM 2872 N N . ARG A 1 385 ? -3.727 -36.406 -5.055 1 98.31 385 ARG A N 1
ATOM 2873 C CA . ARG A 1 385 ? -4.148 -37.656 -5.707 1 98.31 385 ARG A CA 1
ATOM 2874 C C . ARG A 1 385 ? -5.414 -38.219 -5.059 1 98.31 385 ARG A C 1
ATOM 2876 O O . ARG A 1 385 ? -6.371 -38.562 -5.754 1 98.31 385 ARG A O 1
ATOM 2883 N N . ALA A 1 386 ? -5.438 -38.25 -3.768 1 98.12 386 ALA A N 1
ATOM 2884 C CA . ALA A 1 386 ? -6.582 -38.812 -3.035 1 98.12 386 ALA A CA 1
ATOM 2885 C C . ALA A 1 386 ? -7.836 -37.969 -3.287 1 98.12 386 ALA A C 1
ATOM 2887 O O . ALA A 1 386 ? -8.922 -38.531 -3.494 1 98.12 386 ALA A O 1
ATOM 2888 N N . LEU A 1 387 ? -7.688 -36.656 -3.219 1 98.06 387 LEU A N 1
ATOM 2889 C CA . LEU A 1 387 ? -8.812 -35.75 -3.432 1 98.06 387 LEU A CA 1
ATOM 2890 C C . LEU A 1 387 ? -9.398 -35.938 -4.832 1 98.06 387 LEU A C 1
ATOM 2892 O O . LEU A 1 387 ? -10.617 -35.938 -5.004 1 98.06 387 LEU A O 1
ATOM 2896 N N . LEU A 1 388 ? -8.523 -36.094 -5.836 1 97.88 388 LEU A N 1
ATOM 2897 C CA . LEU A 1 388 ? -8.969 -36.125 -7.227 1 97.88 388 LEU A CA 1
ATOM 2898 C C . LEU A 1 388 ? -9.555 -37.5 -7.555 1 97.88 388 LEU A C 1
ATOM 2900 O O . LEU A 1 388 ? -10.469 -37.625 -8.375 1 97.88 388 LEU A O 1
ATOM 2904 N N . GLN A 1 389 ? -9.062 -38.562 -6.898 1 96.38 389 GLN A N 1
ATOM 2905 C CA . GLN A 1 389 ? -9.609 -39.875 -7.102 1 96.38 389 GLN A CA 1
ATOM 2906 C C . GLN A 1 389 ? -11.016 -40 -6.527 1 96.38 389 GLN A C 1
ATOM 2908 O O . GLN A 1 389 ? -11.812 -40.844 -6.977 1 96.38 389 GLN A O 1
ATOM 2913 N N . ALA A 1 390 ? -11.305 -39.125 -5.602 1 93.56 390 ALA A N 1
ATOM 2914 C CA . ALA A 1 390 ? -12.602 -39.156 -4.938 1 93.56 390 ALA A CA 1
ATOM 2915 C C . ALA A 1 390 ? -13.617 -38.312 -5.676 1 93.56 390 ALA A C 1
ATOM 2917 O O . ALA A 1 390 ? -14.781 -38.219 -5.266 1 93.56 390 ALA A O 1
ATOM 2918 N N . LEU A 1 391 ? -13.203 -37.594 -6.68 1 90.44 391 LEU A N 1
ATOM 2919 C CA . LEU A 1 391 ? -14.117 -36.75 -7.453 1 90.44 391 LEU A CA 1
ATOM 2920 C C . LEU A 1 391 ? -15.016 -37.625 -8.336 1 90.44 391 LEU A C 1
ATOM 2922 O O . LEU A 1 391 ? -14.539 -38.562 -8.969 1 90.44 391 LEU A O 1
ATOM 2926 N N . MET B 1 1 ? 31.297 8.625 -4.465 1 32.16 1 MET B N 1
ATOM 2927 C CA . MET B 1 1 ? 29.984 8.805 -3.869 1 32.16 1 MET B CA 1
ATOM 2928 C C . MET B 1 1 ? 29.156 7.531 -3.988 1 32.16 1 MET B C 1
ATOM 2930 O O . MET B 1 1 ? 28.984 6.996 -5.086 1 32.16 1 MET B O 1
ATOM 2934 N N . SER B 1 2 ? 29.172 6.594 -3.086 1 42.56 2 SER B N 1
ATOM 2935 C CA . SER B 1 2 ? 28.609 5.242 -3.146 1 42.56 2 SER B CA 1
ATOM 2936 C C . SER B 1 2 ? 27.312 5.215 -3.926 1 42.56 2 SER B C 1
ATOM 2938 O O . SER B 1 2 ? 26.469 6.102 -3.762 1 42.56 2 SER B O 1
ATOM 2940 N N . ALA B 1 3 ? 27.266 4.582 -5.113 1 57 3 ALA B N 1
ATOM 2941 C CA . ALA B 1 3 ? 26.219 4.527 -6.129 1 57 3 ALA B CA 1
ATOM 2942 C C . ALA B 1 3 ? 24.844 4.301 -5.492 1 57 3 ALA B C 1
ATOM 2944 O O . ALA B 1 3 ? 24.656 3.35 -4.73 1 57 3 ALA B O 1
ATOM 2945 N N . HIS B 1 4 ? 23.812 5.344 -5.352 1 88.19 4 HIS B N 1
ATOM 2946 C CA . HIS B 1 4 ? 22.469 5.25 -4.801 1 88.19 4 HIS B CA 1
ATOM 2947 C C . HIS B 1 4 ? 21.562 4.391 -5.68 1 88.19 4 HIS B C 1
ATOM 2949 O O . HIS B 1 4 ? 21.625 4.48 -6.91 1 88.19 4 HIS B O 1
ATOM 2955 N N . HIS B 1 5 ? 21.125 3.299 -5.148 1 97.62 5 HIS B N 1
ATOM 2956 C CA . HIS B 1 5 ? 20.297 2.357 -5.875 1 97.62 5 HIS B CA 1
ATOM 2957 C C . HIS B 1 5 ? 18.812 2.654 -5.652 1 97.62 5 HIS B C 1
ATOM 2959 O O . HIS B 1 5 ? 18 1.734 -5.551 1 97.62 5 HIS B O 1
ATOM 2965 N N . LEU B 1 6 ? 18.609 3.975 -5.418 1 98.31 6 LEU B N 1
ATOM 2966 C CA . LEU B 1 6 ? 17.234 4.426 -5.266 1 98.31 6 LEU B CA 1
ATOM 2967 C C . LEU B 1 6 ? 16.844 5.383 -6.387 1 98.31 6 LEU B C 1
ATOM 2969 O O . LEU B 1 6 ? 17.672 6.203 -6.816 1 98.31 6 LEU B O 1
ATOM 2973 N N . MET B 1 7 ? 15.625 5.246 -6.906 1 98.25 7 MET B N 1
ATOM 2974 C CA . MET B 1 7 ? 15.125 6.262 -7.828 1 98.25 7 MET B CA 1
ATOM 2975 C C . MET B 1 7 ? 15.125 7.641 -7.18 1 98.25 7 MET B C 1
ATOM 2977 O O . MET B 1 7 ? 14.859 7.766 -5.984 1 98.25 7 MET B O 1
ATOM 2981 N N . PRO B 1 8 ? 15.453 8.695 -7.918 1 96.31 8 PRO B N 1
ATOM 2982 C CA . PRO B 1 8 ? 15.602 10.031 -7.34 1 96.31 8 PRO B CA 1
ATOM 2983 C C . PRO B 1 8 ? 14.273 10.75 -7.164 1 96.31 8 PRO B C 1
ATOM 2985 O O . PRO B 1 8 ? 14.086 11.859 -7.676 1 96.31 8 PRO B O 1
ATOM 2988 N N . THR B 1 9 ? 13.398 10.203 -6.328 1 95.69 9 THR B N 1
ATOM 2989 C CA . THR B 1 9 ? 12.07 10.766 -6.109 1 95.69 9 THR B CA 1
ATOM 2990 C C . THR B 1 9 ? 12.062 11.68 -4.891 1 95.69 9 THR B C 1
ATOM 2992 O O . THR B 1 9 ? 11.141 12.477 -4.711 1 95.69 9 THR B O 1
ATOM 2995 N N . TYR B 1 10 ? 13.094 11.523 -4.012 1 93.62 10 TYR B N 1
ATOM 2996 C CA . TYR B 1 10 ? 13.195 12.32 -2.793 1 93.62 10 TYR B CA 1
ATOM 2997 C C . TYR B 1 10 ? 14.492 13.117 -2.77 1 93.62 10 TYR B C 1
ATOM 2999 O O . TYR B 1 10 ? 15.414 12.836 -3.537 1 93.62 10 TYR B O 1
ATOM 3007 N N . GLN B 1 11 ? 14.492 14.164 -1.956 1 92.25 11 GLN B N 1
ATOM 3008 C CA . GLN B 1 11 ? 15.68 14.938 -1.624 1 92.25 11 GLN B CA 1
ATOM 3009 C C . GLN B 1 11 ? 15.875 15.031 -0.113 1 92.25 11 GLN B C 1
ATOM 3011 O O . GLN B 1 11 ? 15.633 16.078 0.489 1 92.25 11 GLN B O 1
ATOM 3016 N N . PRO B 1 12 ? 16.344 13.984 0.414 1 94.94 12 PRO B N 1
ATOM 3017 C CA . PRO B 1 12 ? 16.438 13.945 1.875 1 94.94 12 PRO B CA 1
ATOM 3018 C C . PRO B 1 12 ? 17.469 14.93 2.428 1 94.94 12 PRO B C 1
ATOM 3020 O O . PRO B 1 12 ? 18.5 15.172 1.795 1 94.94 12 PRO B O 1
ATOM 3023 N N . LEU B 1 13 ? 17.156 15.484 3.621 1 96.19 13 LEU B N 1
ATOM 3024 C CA . LEU B 1 13 ? 18.203 16.172 4.379 1 96.19 13 LEU B CA 1
ATOM 3025 C C . LEU B 1 13 ? 19.359 15.234 4.668 1 96.19 13 LEU B C 1
ATOM 3027 O O . LEU B 1 13 ? 19.203 14.016 4.691 1 96.19 13 LEU B O 1
ATOM 3031 N N . PRO B 1 14 ? 20.516 15.773 4.777 1 94.62 14 PRO B N 1
ATOM 3032 C CA . PRO B 1 14 ? 21.672 14.93 5.098 1 94.62 14 PRO B CA 1
ATOM 3033 C C . PRO B 1 14 ? 21.656 14.453 6.547 1 94.62 14 PRO B C 1
ATOM 3035 O O . PRO B 1 14 ? 22.578 14.758 7.309 1 94.62 14 PRO B O 1
ATOM 3038 N N . LEU B 1 15 ? 20.578 13.812 6.938 1 97 15 LEU B N 1
ATOM 3039 C CA . LEU B 1 15 ? 20.344 13.242 8.266 1 97 15 LEU B CA 1
ATOM 3040 C C . LEU B 1 15 ? 19.922 11.781 8.156 1 97 15 LEU B C 1
ATOM 3042 O O . LEU B 1 15 ? 19.203 11.406 7.234 1 97 15 LEU B O 1
ATOM 3046 N N . MET B 1 16 ? 20.422 11.008 8.984 1 97.69 16 MET B N 1
ATOM 3047 C CA . MET B 1 16 ? 20.047 9.602 9.148 1 97.69 16 MET B CA 1
ATOM 3048 C C . MET B 1 16 ? 19.906 9.25 10.625 1 97.69 16 MET B C 1
ATOM 3050 O O . MET B 1 16 ? 20.797 9.539 11.422 1 97.69 16 MET B O 1
ATOM 3054 N N . PHE B 1 17 ? 18.875 8.602 10.945 1 98.56 17 PHE B N 1
ATOM 3055 C CA . PHE B 1 17 ? 18.609 8.328 12.352 1 98.56 17 PHE B CA 1
ATOM 3056 C C . PHE B 1 17 ? 18.828 6.852 12.664 1 98.56 17 PHE B C 1
ATOM 3058 O O . PHE B 1 17 ? 18.5 5.98 11.859 1 98.56 17 PHE B O 1
ATOM 3065 N N . SER B 1 18 ? 19.328 6.609 13.844 1 98.12 18 SER B N 1
ATOM 3066 C CA . SER B 1 18 ? 19.609 5.238 14.258 1 98.12 18 SER B CA 1
ATOM 3067 C C . SER B 1 18 ? 18.484 4.688 15.125 1 98.12 18 SER B C 1
ATOM 3069 O O . SER B 1 18 ? 18.172 3.496 15.062 1 98.12 18 SER B O 1
ATOM 3071 N N . HIS B 1 19 ? 17.938 5.547 15.953 1 98.62 19 HIS B N 1
ATOM 3072 C CA . HIS B 1 19 ? 16.859 5.105 16.844 1 98.62 19 HIS B CA 1
ATOM 3073 C C . HIS B 1 19 ? 16.016 6.285 17.312 1 98.62 19 HIS B C 1
ATOM 3075 O O . HIS B 1 19 ? 16.406 7.441 17.125 1 98.62 19 HIS B O 1
ATOM 3081 N N . GLY B 1 20 ? 14.828 5.996 17.781 1 98.69 20 GLY B N 1
ATOM 3082 C CA . GLY B 1 20 ? 13.922 6.977 18.359 1 98.69 20 GLY B CA 1
ATOM 3083 C C . GLY B 1 20 ? 13.242 6.496 19.625 1 98.69 20 GLY B C 1
ATOM 3084 O O . GLY B 1 20 ? 13.117 5.289 19.844 1 98.69 20 GLY B O 1
ATOM 3085 N N . ARG B 1 21 ? 12.836 7.414 20.469 1 98.56 21 ARG B N 1
ATOM 3086 C CA . ARG B 1 21 ? 12.094 7.16 21.703 1 98.56 21 ARG B CA 1
ATOM 3087 C C . ARG B 1 21 ? 11.164 8.328 22.031 1 98.56 21 ARG B C 1
ATOM 3089 O O . ARG B 1 21 ? 11.617 9.461 22.188 1 98.56 21 ARG B O 1
ATOM 3096 N N . GLY B 1 22 ? 9.914 7.957 22.219 1 98.5 22 GLY B N 1
ATOM 3097 C CA . GLY B 1 22 ? 8.984 9.047 22.484 1 98.5 22 GLY B CA 1
ATOM 3098 C C . GLY B 1 22 ? 9 10.109 21.406 1 98.5 22 GLY B C 1
ATOM 3099 O O . GLY B 1 22 ? 8.844 9.805 20.219 1 98.5 22 GLY B O 1
ATOM 3100 N N . THR B 1 23 ? 9.281 11.359 21.781 1 98.81 23 THR B N 1
ATOM 3101 C CA . THR B 1 23 ? 9.289 12.477 20.844 1 98.81 23 THR B CA 1
ATOM 3102 C C . THR B 1 23 ? 10.711 12.758 20.359 1 98.81 23 THR B C 1
ATOM 3104 O O . THR B 1 23 ? 10.969 13.812 19.766 1 98.81 23 THR B O 1
ATOM 3107 N N . ARG B 1 24 ? 11.625 11.789 20.578 1 98.81 24 ARG B N 1
ATOM 3108 C CA . ARG B 1 24 ? 13.023 12.062 20.281 1 98.81 24 ARG B CA 1
ATOM 3109 C C . ARG B 1 24 ? 13.562 11.102 19.219 1 98.81 24 ARG B C 1
ATOM 3111 O O . ARG B 1 24 ? 13.141 9.945 19.156 1 98.81 24 ARG B O 1
ATOM 3118 N N . LEU B 1 25 ? 14.453 11.578 18.422 1 98.81 25 LEU B N 1
ATOM 3119 C CA . LEU B 1 25 ? 15.258 10.805 17.484 1 98.81 25 LEU B CA 1
ATOM 3120 C C . LEU B 1 25 ? 16.75 11.055 17.688 1 98.81 25 LEU B C 1
ATOM 3122 O O . LEU B 1 25 ? 17.141 12.148 18.094 1 98.81 25 LEU B O 1
ATOM 3126 N N . TRP B 1 26 ? 17.531 10.109 17.453 1 98.81 26 TRP B N 1
ATOM 3127 C CA . TRP B 1 26 ? 18.984 10.234 17.484 1 98.81 26 TRP B CA 1
ATOM 3128 C C . TRP B 1 26 ? 19.594 9.859 16.141 1 98.81 26 TRP B C 1
ATOM 3130 O O . TRP B 1 26 ? 19.266 8.812 15.57 1 98.81 26 TRP B O 1
ATOM 3140 N N . ASP B 1 27 ? 20.422 10.75 15.594 1 98.25 27 ASP B N 1
ATOM 3141 C CA . ASP B 1 27 ? 21.078 10.445 14.32 1 98.25 27 ASP B CA 1
ATOM 3142 C C . ASP B 1 27 ? 22.25 9.484 14.523 1 98.25 27 ASP B C 1
ATOM 3144 O O . ASP B 1 27 ? 22.531 9.062 15.641 1 98.25 27 ASP B O 1
ATOM 3148 N N . THR B 1 28 ? 22.906 9.109 13.508 1 96.94 28 THR B N 1
ATOM 3149 C CA . THR B 1 28 ? 23.953 8.086 13.539 1 96.94 28 THR B CA 1
ATOM 3150 C C . THR B 1 28 ? 25.188 8.609 14.258 1 96.94 28 THR B C 1
ATOM 3152 O O . THR B 1 28 ? 26.062 7.824 14.656 1 96.94 28 THR B O 1
ATOM 3155 N N . ALA B 1 29 ? 25.281 9.891 14.469 1 97.25 29 ALA B N 1
ATOM 3156 C CA . ALA B 1 29 ? 26.391 10.484 15.203 1 97.25 29 ALA B CA 1
ATOM 3157 C C . ALA B 1 29 ? 26.047 10.648 16.688 1 97.25 29 ALA B C 1
ATOM 3159 O O . ALA B 1 29 ? 26.875 11.086 17.484 1 97.25 29 ALA B O 1
ATOM 3160 N N . GLY B 1 30 ? 24.812 10.391 17.062 1 98.06 30 GLY B N 1
ATOM 3161 C CA . GLY B 1 30 ? 24.422 10.391 18.469 1 98.06 30 GLY B CA 1
ATOM 3162 C C . GLY B 1 30 ? 23.734 11.672 18.891 1 98.06 30 GLY B C 1
ATOM 3163 O O . GLY B 1 30 ? 23.359 11.828 20.047 1 98.06 30 GLY B O 1
ATOM 3164 N N . ARG B 1 31 ? 23.547 12.555 17.984 1 98.44 31 ARG B N 1
ATOM 3165 C CA . ARG B 1 31 ? 22.859 13.797 18.312 1 98.44 31 ARG B CA 1
ATOM 3166 C C . ARG B 1 31 ? 21.344 13.578 18.438 1 98.44 31 ARG B C 1
ATOM 3168 O O . ARG B 1 31 ? 20.75 12.852 17.641 1 98.44 31 ARG B O 1
ATOM 3175 N N . GLU B 1 32 ? 20.812 14.242 19.453 1 98.69 32 GLU B N 1
ATOM 3176 C CA . GLU B 1 32 ? 19.375 14.133 19.75 1 98.69 32 GLU B CA 1
ATOM 3177 C C . GLU B 1 32 ? 18.578 15.227 19.047 1 98.69 32 GLU B C 1
ATOM 3179 O O . GLU B 1 32 ? 19.031 16.375 18.984 1 98.69 32 GLU B O 1
ATOM 3184 N N . TYR B 1 33 ? 17.406 14.867 18.562 1 98.88 33 TYR B N 1
ATOM 3185 C CA . TYR B 1 33 ? 16.469 15.797 17.922 1 98.88 33 TYR B CA 1
ATOM 3186 C C . TYR B 1 33 ? 15.086 15.688 18.531 1 98.88 33 TYR B C 1
ATOM 3188 O O . TYR B 1 33 ? 14.617 14.578 18.828 1 98.88 33 TYR B O 1
ATOM 3196 N N . LEU B 1 34 ? 14.445 16.844 18.781 1 98.94 34 LEU B N 1
ATOM 3197 C CA . LEU B 1 34 ? 13.016 16.844 19.062 1 98.94 34 LEU B CA 1
ATOM 3198 C C . LEU B 1 34 ? 12.219 16.688 17.766 1 98.94 34 LEU B C 1
ATOM 3200 O O . LEU B 1 34 ? 12.406 17.469 16.828 1 98.94 34 LEU B O 1
ATOM 3204 N N . ASP B 1 35 ? 11.398 15.727 17.734 1 98.81 35 ASP B N 1
ATOM 3205 C CA . ASP B 1 35 ? 10.602 15.43 16.547 1 98.81 35 ASP B CA 1
ATOM 3206 C C . ASP B 1 35 ? 9.281 16.188 16.562 1 98.81 35 ASP B C 1
ATOM 3208 O O . ASP B 1 35 ? 8.32 15.766 17.219 1 98.81 35 ASP B O 1
ATOM 3212 N N . ALA B 1 36 ? 9.148 17.234 15.812 1 98.88 36 ALA B N 1
ATOM 3213 C CA . ALA B 1 36 ? 7.906 18 15.719 1 98.88 36 ALA B CA 1
ATOM 3214 C C . ALA B 1 36 ? 7.152 17.688 14.438 1 98.88 36 ALA B C 1
ATOM 3216 O O . ALA B 1 36 ? 6.309 18.469 13.992 1 98.88 36 ALA B O 1
ATOM 3217 N N . LEU B 1 37 ? 7.469 16.531 13.859 1 98.44 37 LEU B N 1
ATOM 3218 C CA . LEU B 1 37 ? 6.906 16.172 12.562 1 98.44 37 LEU B CA 1
ATOM 3219 C C . LEU B 1 37 ? 6.27 14.789 12.617 1 98.44 37 LEU B C 1
ATOM 3221 O O . LEU B 1 37 ? 5.32 14.508 11.883 1 98.44 37 LEU B O 1
ATOM 3225 N N . ALA B 1 38 ? 6.879 13.867 13.414 1 98.38 38 ALA B N 1
ATOM 3226 C CA . ALA B 1 38 ? 6.41 12.492 13.594 1 98.38 38 ALA B CA 1
ATOM 3227 C C . ALA B 1 38 ? 6.328 11.758 12.266 1 98.38 38 ALA B C 1
ATOM 3229 O O . ALA B 1 38 ? 5.348 11.062 11.992 1 98.38 38 ALA B O 1
ATOM 3230 N N . GLY B 1 39 ? 7.301 11.961 11.375 1 98.12 39 GLY B N 1
ATOM 3231 C CA . GLY B 1 39 ? 7.289 11.305 10.078 1 98.12 39 GLY B CA 1
ATOM 3232 C C . GLY B 1 39 ? 6.109 11.703 9.211 1 98.12 39 GLY B C 1
ATOM 3233 O O . GLY B 1 39 ? 5.578 10.891 8.461 1 98.12 39 GLY B O 1
ATOM 3234 N N . VAL B 1 40 ? 5.605 12.898 9.367 1 97.94 40 VAL B N 1
ATOM 3235 C CA . VAL B 1 40 ? 4.418 13.461 8.734 1 97.94 40 VAL B CA 1
ATOM 3236 C C . VAL B 1 40 ? 3.164 12.797 9.297 1 97.94 40 VAL B C 1
ATOM 3238 O O . VAL B 1 40 ? 2.398 12.18 8.555 1 97.94 40 VAL B O 1
ATOM 3241 N N . ALA B 1 41 ? 2.975 12.922 10.547 1 98.56 41 ALA B N 1
ATOM 3242 C CA . ALA B 1 41 ? 1.788 12.555 11.312 1 98.56 41 ALA B CA 1
ATOM 3243 C C . ALA B 1 41 ? 1.666 11.039 11.438 1 98.56 41 ALA B C 1
ATOM 3245 O O . ALA B 1 41 ? 0.557 10.5 11.492 1 98.56 41 ALA B O 1
ATOM 3246 N N . VAL B 1 42 ? 2.773 10.305 11.492 1 98.81 42 VAL B N 1
ATOM 3247 C CA . VAL B 1 42 ? 2.734 8.844 11.492 1 98.81 42 VAL B CA 1
ATOM 3248 C C . VAL B 1 42 ? 2.943 8.32 12.906 1 98.81 42 VAL B C 1
ATOM 3250 O O . VAL B 1 42 ? 2.121 7.555 13.414 1 98.81 42 VAL B O 1
ATOM 3253 N N . THR B 1 43 ? 4 8.766 13.602 1 98.75 43 THR B N 1
ATOM 3254 C CA . THR B 1 43 ? 4.355 8.219 14.906 1 98.75 43 THR B CA 1
ATOM 3255 C C . THR B 1 43 ? 3.652 8.992 16.016 1 98.75 43 THR B C 1
ATOM 3257 O O . THR B 1 43 ? 4.305 9.586 16.875 1 98.75 43 THR B O 1
ATOM 3260 N N . SER B 1 44 ? 2.371 8.828 16.062 1 98.5 44 SER B N 1
ATOM 3261 C CA . SER B 1 44 ? 1.519 9.672 16.891 1 98.5 44 SER B CA 1
ATOM 3262 C C . SER B 1 44 ? 1.67 9.32 18.375 1 98.5 44 SER B C 1
ATOM 3264 O O . SER B 1 44 ? 1.514 10.188 19.234 1 98.5 44 SER B O 1
ATOM 3266 N N . VAL B 1 45 ? 1.994 8.062 18.719 1 98.88 45 VAL B N 1
ATOM 3267 C CA . VAL B 1 45 ? 2.115 7.699 20.125 1 98.88 45 VAL B CA 1
ATOM 3268 C C . VAL B 1 45 ? 3.588 7.684 20.531 1 98.88 45 VAL B C 1
ATOM 3270 O O . VAL B 1 45 ? 3.934 7.215 21.609 1 98.88 45 VAL B O 1
ATOM 3273 N N . GLY B 1 46 ? 4.438 8.211 19.641 1 98.69 46 GLY B N 1
ATOM 3274 C CA . GLY B 1 46 ? 5.863 8.297 19.922 1 98.69 46 GLY B CA 1
ATOM 3275 C C . GLY B 1 46 ? 6.656 7.145 19.328 1 98.69 46 GLY B C 1
ATOM 3276 O O . GLY B 1 46 ? 6.098 6.09 19.031 1 98.69 46 GLY B O 1
ATOM 3277 N N . HIS B 1 47 ? 7.945 7.348 19.219 1 98.75 47 HIS B N 1
ATOM 3278 C CA . HIS B 1 47 ? 8.859 6.332 18.703 1 98.75 47 HIS B CA 1
ATOM 3279 C C . HIS B 1 47 ? 9.094 5.23 19.734 1 98.75 47 HIS B C 1
ATOM 3281 O O . HIS B 1 47 ? 9.25 5.508 20.922 1 98.75 47 HIS B O 1
ATOM 3287 N N . SER B 1 48 ? 9.055 4.02 19.25 1 98.44 48 SER B N 1
ATOM 3288 C CA . SER B 1 48 ? 9.438 2.84 20.016 1 98.44 48 SER B CA 1
ATOM 3289 C C . SER B 1 48 ? 8.664 2.77 21.328 1 98.44 48 SER B C 1
ATOM 3291 O O . SER B 1 48 ? 9.25 2.529 22.391 1 98.44 48 SER B O 1
ATOM 3293 N N . HIS B 1 49 ? 7.402 3.174 21.266 1 98.75 49 HIS B N 1
ATOM 3294 C CA . HIS B 1 49 ? 6.574 2.967 22.438 1 98.75 49 HIS B CA 1
ATOM 3295 C C . HIS B 1 49 ? 6.641 1.518 22.922 1 98.75 49 HIS B C 1
ATOM 3297 O O . HIS B 1 49 ? 6.461 0.593 22.125 1 98.75 49 HIS B O 1
ATOM 3303 N N . PRO B 1 50 ? 6.84 1.255 24.188 1 98.69 50 PRO B N 1
ATOM 3304 C CA . PRO B 1 50 ? 7.078 -0.112 24.672 1 98.69 50 PRO B CA 1
ATOM 3305 C C . PRO B 1 50 ? 5.934 -1.062 24.312 1 98.69 50 PRO B C 1
ATOM 3307 O O . PRO B 1 50 ? 6.176 -2.221 23.969 1 98.69 50 PRO B O 1
ATOM 3310 N N . ASP B 1 51 ? 4.688 -0.63 24.406 1 98.81 51 ASP B N 1
ATOM 3311 C CA . ASP B 1 51 ? 3.541 -1.479 24.094 1 98.81 51 ASP B CA 1
ATOM 3312 C C . ASP B 1 51 ? 3.514 -1.835 22.609 1 98.81 51 ASP B C 1
ATOM 3314 O O . ASP B 1 51 ? 3.129 -2.945 22.25 1 98.81 51 ASP B O 1
ATOM 3318 N N . VAL B 1 52 ? 3.859 -0.89 21.75 1 98.88 52 VAL B N 1
ATOM 3319 C CA . VAL B 1 52 ? 3.898 -1.135 20.312 1 98.88 52 VAL B CA 1
ATOM 3320 C C . VAL B 1 52 ? 5.016 -2.125 20 1 98.88 52 VAL B C 1
ATOM 3322 O O . VAL B 1 52 ? 4.809 -3.074 19.234 1 98.88 52 VAL B O 1
ATOM 3325 N N . VAL B 1 53 ? 6.215 -1.908 20.594 1 98.88 53 VAL B N 1
ATOM 3326 C CA . VAL B 1 53 ? 7.363 -2.781 20.375 1 98.88 53 VAL B CA 1
ATOM 3327 C C . VAL B 1 53 ? 7.012 -4.207 20.797 1 98.88 53 VAL B C 1
ATOM 3329 O O . VAL B 1 53 ? 7.297 -5.164 20.062 1 98.88 53 VAL B O 1
ATOM 3332 N N . ALA B 1 54 ? 6.371 -4.355 21.922 1 98.88 54 ALA B N 1
ATOM 3333 C CA . ALA B 1 54 ? 5.996 -5.672 22.438 1 98.88 54 ALA B CA 1
ATOM 3334 C C . ALA B 1 54 ? 5.008 -6.359 21.5 1 98.88 54 ALA B C 1
ATOM 3336 O O . ALA B 1 54 ? 5.137 -7.555 21.219 1 98.88 54 ALA B O 1
ATOM 3337 N N . ALA B 1 55 ? 3.996 -5.625 21.062 1 98.88 55 ALA B N 1
ATOM 3338 C CA . ALA B 1 55 ? 2.99 -6.172 20.156 1 98.88 55 ALA B CA 1
ATOM 3339 C C . ALA B 1 55 ? 3.633 -6.676 18.859 1 98.88 55 ALA B C 1
ATOM 3341 O O . ALA B 1 55 ? 3.293 -7.758 18.375 1 98.88 55 ALA B O 1
ATOM 3342 N N . ILE B 1 56 ? 4.555 -5.871 18.328 1 98.88 56 ILE B N 1
ATOM 3343 C CA . ILE B 1 56 ? 5.215 -6.227 17.078 1 98.88 56 ILE B CA 1
ATOM 3344 C C . ILE B 1 56 ? 6.07 -7.473 17.281 1 98.88 56 ILE B C 1
ATOM 3346 O O . ILE B 1 56 ? 5.992 -8.422 16.484 1 98.88 56 ILE B O 1
ATOM 3350 N N . ALA B 1 57 ? 6.867 -7.48 18.312 1 98.81 57 ALA B N 1
ATOM 3351 C CA . ALA B 1 57 ? 7.781 -8.586 18.578 1 98.81 57 ALA B CA 1
ATOM 3352 C C . ALA B 1 57 ? 7.012 -9.891 18.797 1 98.81 57 ALA B C 1
ATOM 3354 O O . ALA B 1 57 ? 7.367 -10.93 18.234 1 98.81 57 ALA B O 1
ATOM 3355 N N . GLU B 1 58 ? 5.973 -9.812 19.594 1 98.81 58 GLU B N 1
ATOM 3356 C CA . GLU B 1 58 ? 5.18 -11 19.906 1 98.81 58 GLU B CA 1
ATOM 3357 C C . GLU B 1 58 ? 4.5 -11.539 18.641 1 98.81 58 GLU B C 1
ATOM 3359 O O . GLU B 1 58 ? 4.555 -12.742 18.375 1 98.81 58 GLU B O 1
ATOM 3364 N N . GLN B 1 59 ? 3.861 -10.68 17.875 1 98.81 59 GLN B N 1
ATOM 3365 C CA . GLN B 1 59 ? 3.115 -11.109 16.703 1 98.81 59 GLN B CA 1
ATOM 3366 C C . GLN B 1 59 ? 4.047 -11.688 15.633 1 98.81 59 GLN B C 1
ATOM 3368 O O . GLN B 1 59 ? 3.672 -12.609 14.906 1 98.81 59 GLN B O 1
ATOM 3373 N N . ALA B 1 60 ? 5.277 -11.109 15.531 1 98.69 60 ALA B N 1
ATOM 3374 C CA . ALA B 1 60 ? 6.266 -11.625 14.594 1 98.69 60 ALA B CA 1
ATOM 3375 C C . ALA B 1 60 ? 6.578 -13.094 14.875 1 98.69 60 ALA B C 1
ATOM 3377 O O . ALA B 1 60 ? 6.84 -13.859 13.945 1 98.69 60 ALA B O 1
ATOM 3378 N N . GLY B 1 61 ? 6.508 -13.461 16.125 1 98.44 61 GLY B N 1
ATOM 3379 C CA . GLY B 1 61 ? 6.812 -14.828 16.516 1 98.44 61 GLY B CA 1
ATOM 3380 C C . GLY B 1 61 ? 5.621 -15.766 16.406 1 98.44 61 GLY B C 1
ATOM 3381 O O . GLY B 1 61 ? 5.773 -16.984 16.5 1 98.44 61 GLY B O 1
ATOM 3382 N N . LEU B 1 62 ? 4.449 -15.227 16.188 1 98.56 62 LEU B N 1
ATOM 3383 C CA . LEU B 1 62 ? 3.23 -16.031 16.109 1 98.56 62 LEU B CA 1
ATOM 3384 C C . LEU B 1 62 ? 2.805 -16.234 14.664 1 98.56 62 LEU B C 1
ATOM 3386 O O . LEU B 1 62 ? 2.818 -17.359 14.164 1 98.56 62 LEU B O 1
ATOM 3390 N N . LEU B 1 63 ? 2.523 -15.102 14 1 98.56 63 LEU B N 1
ATOM 3391 C CA . LEU B 1 63 ? 1.941 -15.203 12.664 1 98.56 63 LEU B CA 1
ATOM 3392 C C . LEU B 1 63 ? 1.924 -13.836 11.984 1 98.56 63 LEU B C 1
ATOM 3394 O O . LEU B 1 63 ? 1.282 -12.898 12.469 1 98.56 63 LEU B O 1
ATOM 3398 N N . LEU B 1 64 ? 2.582 -13.812 10.852 1 98.62 64 LEU B N 1
ATOM 3399 C CA . LEU B 1 64 ? 2.648 -12.539 10.133 1 98.62 64 LEU B CA 1
ATOM 3400 C C . LEU B 1 64 ? 1.598 -12.484 9.031 1 98.62 64 LEU B C 1
ATOM 3402 O O . LEU B 1 64 ? 1.084 -11.414 8.711 1 98.62 64 LEU B O 1
ATOM 3406 N N . HIS B 1 65 ? 1.303 -13.625 8.414 1 98.44 65 HIS B N 1
ATOM 3407 C CA . HIS B 1 65 ? 0.487 -13.586 7.203 1 98.44 65 HIS B CA 1
ATOM 3408 C C . HIS B 1 65 ? -0.124 -14.953 6.91 1 98.44 65 HIS B C 1
ATOM 3410 O O . HIS B 1 65 ? 0.562 -15.977 6.988 1 98.44 65 HIS B O 1
ATOM 3416 N N . THR B 1 66 ? -1.403 -15 6.555 1 96.5 66 THR B N 1
ATOM 3417 C CA . THR B 1 66 ? -2.066 -16.203 6.09 1 96.5 66 THR B CA 1
ATOM 3418 C C . THR B 1 66 ? -2.869 -15.938 4.82 1 96.5 66 THR B C 1
ATOM 3420 O O . THR B 1 66 ? -3.312 -16.859 4.145 1 96.5 66 THR B O 1
ATOM 3423 N N . SER B 1 67 ? -3.064 -14.688 4.434 1 93.88 67 SER B N 1
ATOM 3424 C CA . SER B 1 67 ? -3.957 -14.188 3.391 1 93.88 67 SER B CA 1
ATOM 3425 C C . SER B 1 67 ? -5.387 -14.062 3.898 1 93.88 67 SER B C 1
ATOM 3427 O O . SER B 1 67 ? -5.699 -14.508 5.004 1 93.88 67 SER B O 1
ATOM 3429 N N . ASN B 1 68 ? -6.215 -13.492 3.088 1 94.38 68 ASN B N 1
ATOM 3430 C CA . ASN B 1 68 ? -7.617 -13.289 3.445 1 94.38 68 ASN B CA 1
ATOM 3431 C C . ASN B 1 68 ? -8.484 -14.461 3 1 94.38 68 ASN B C 1
ATOM 3433 O O . ASN B 1 68 ? -9.711 -14.359 3.002 1 94.38 68 ASN B O 1
ATOM 3437 N N . LEU B 1 69 ? -7.82 -15.586 2.623 1 95.88 69 LEU B N 1
ATOM 3438 C CA . LEU B 1 69 ? -8.531 -16.828 2.387 1 95.88 69 LEU B CA 1
ATOM 3439 C C . LEU B 1 69 ? -9.039 -17.422 3.699 1 95.88 69 LEU B C 1
ATOM 3441 O O . LEU B 1 69 ? -9.891 -18.312 3.693 1 95.88 69 LEU B O 1
ATOM 3445 N N . TYR B 1 70 ? -8.484 -16.922 4.777 1 97.5 70 TYR B N 1
ATOM 3446 C CA . TYR B 1 70 ? -8.844 -17.359 6.121 1 97.5 70 TYR B CA 1
ATOM 3447 C C . TYR B 1 70 ? -9.258 -16.172 6.984 1 97.5 70 TYR B C 1
ATOM 3449 O O . TYR B 1 70 ? -8.992 -15.023 6.633 1 97.5 70 TYR B O 1
ATOM 3457 N N . ALA B 1 71 ? -9.938 -16.484 8.062 1 96.81 71 ALA B N 1
ATOM 3458 C CA . ALA B 1 71 ? -10.297 -15.43 9.008 1 96.81 71 ALA B CA 1
ATOM 3459 C C . ALA B 1 71 ? -9.07 -14.953 9.789 1 96.81 71 ALA B C 1
ATOM 3461 O O . ALA B 1 71 ? -8.203 -15.75 10.148 1 96.81 71 ALA B O 1
ATOM 3462 N N . ILE B 1 72 ? -9.008 -13.695 10.062 1 97.44 72 ILE B N 1
ATOM 3463 C CA . ILE B 1 72 ? -7.902 -13.086 10.797 1 97.44 72 ILE B CA 1
ATOM 3464 C C . ILE B 1 72 ? -8.438 -12.359 12.023 1 97.44 72 ILE B C 1
ATOM 3466 O O . ILE B 1 72 ? -9.141 -11.352 11.891 1 97.44 72 ILE B O 1
ATOM 3470 N N . ASP B 1 73 ? -8.094 -12.781 13.148 1 97.25 73 ASP B N 1
ATOM 3471 C CA . ASP B 1 73 ? -8.648 -12.305 14.406 1 97.25 73 ASP B CA 1
ATOM 3472 C C . ASP B 1 73 ? -8.375 -10.812 14.594 1 97.25 73 ASP B C 1
ATOM 3474 O O . ASP B 1 73 ? -9.297 -10.031 14.859 1 97.25 73 ASP B O 1
ATOM 3478 N N . TRP B 1 74 ? -7.152 -10.406 14.43 1 98.5 74 TRP B N 1
ATOM 3479 C CA . TRP B 1 74 ? -6.77 -9.023 14.68 1 98.5 74 TRP B CA 1
ATOM 3480 C C . TRP B 1 74 ? -7.434 -8.078 13.68 1 98.5 74 TRP B C 1
ATOM 3482 O O . TRP B 1 74 ? -7.734 -6.93 14.008 1 98.5 74 TRP B O 1
ATOM 3492 N N . GLN B 1 75 ? -7.684 -8.578 12.453 1 98.38 75 GLN B N 1
ATOM 3493 C CA . GLN B 1 75 ? -8.422 -7.801 11.461 1 98.38 75 GLN B CA 1
ATOM 3494 C C . GLN B 1 75 ? -9.836 -7.484 11.961 1 98.38 75 GLN B C 1
ATOM 3496 O O . GLN B 1 75 ? -10.297 -6.344 11.844 1 98.38 75 GLN B O 1
ATOM 3501 N N . GLN B 1 76 ? -10.484 -8.453 12.516 1 97.94 76 GLN B N 1
ATOM 3502 C CA . GLN B 1 76 ? -11.836 -8.297 13.047 1 97.94 76 GLN B CA 1
ATOM 3503 C C . GLN B 1 76 ? -11.852 -7.367 14.25 1 97.94 76 GLN B C 1
ATOM 3505 O O . GLN B 1 76 ? -12.727 -6.508 14.367 1 97.94 76 GLN B O 1
ATOM 3510 N N . ARG B 1 77 ? -10.883 -7.516 15.125 1 98.62 77 ARG B N 1
ATOM 3511 C CA . ARG B 1 77 ? -10.812 -6.695 16.328 1 98.62 77 ARG B CA 1
ATOM 3512 C C . ARG B 1 77 ? -10.594 -5.227 15.977 1 98.62 77 ARG B C 1
ATOM 3514 O O . ARG B 1 77 ? -11.258 -4.348 16.547 1 98.62 77 ARG B O 1
ATOM 3521 N N . LEU B 1 78 ? -9.703 -4.973 15.047 1 98.88 78 LEU B N 1
ATOM 3522 C CA . LEU B 1 78 ? -9.453 -3.59 14.656 1 98.88 78 LEU B CA 1
ATOM 3523 C C . LEU B 1 78 ? -10.68 -2.992 13.969 1 98.88 78 LEU B C 1
ATOM 3525 O O . LEU B 1 78 ? -11.023 -1.831 14.195 1 98.88 78 LEU B O 1
ATOM 3529 N N . GLY B 1 79 ? -11.32 -3.818 13.055 1 98.81 79 GLY B N 1
ATOM 3530 C CA . GLY B 1 79 ? -12.555 -3.361 12.438 1 98.81 79 GLY B CA 1
ATOM 3531 C C . GLY B 1 79 ? -13.602 -2.943 13.453 1 98.81 79 GLY B C 1
ATOM 3532 O O . GLY B 1 79 ? -14.234 -1.896 13.305 1 98.81 79 GLY B O 1
ATOM 3533 N N . ALA B 1 80 ? -13.734 -3.707 14.492 1 98.75 80 ALA B N 1
ATOM 3534 C CA . ALA B 1 80 ? -14.727 -3.438 15.531 1 98.75 80 ALA B CA 1
ATOM 3535 C C . ALA B 1 80 ? -14.391 -2.158 16.281 1 98.75 80 ALA B C 1
ATOM 3537 O O . ALA B 1 80 ? -15.273 -1.341 16.562 1 98.75 80 ALA B O 1
ATOM 3538 N N . LYS B 1 81 ? -13.156 -1.963 16.672 1 98.88 81 LYS B N 1
ATOM 3539 C CA . LYS B 1 81 ? -12.742 -0.773 17.406 1 98.88 81 LYS B CA 1
ATOM 3540 C C . LYS B 1 81 ? -12.945 0.49 16.578 1 98.88 81 LYS B C 1
ATOM 3542 O O . LYS B 1 81 ? -13.391 1.515 17.094 1 98.88 81 LYS B O 1
ATOM 3547 N N . LEU B 1 82 ? -12.617 0.408 15.305 1 98.94 82 LEU B N 1
ATOM 3548 C CA . LEU B 1 82 ? -12.758 1.568 14.43 1 98.94 82 LEU B CA 1
ATOM 3549 C C . LEU B 1 82 ? -14.234 1.898 14.203 1 98.94 82 LEU B C 1
ATOM 3551 O O . LEU B 1 82 ? -14.602 3.07 14.102 1 98.94 82 LEU B O 1
ATOM 3555 N N . ALA B 1 83 ? -15.016 0.842 14.078 1 98.75 83 ALA B N 1
ATOM 3556 C CA . ALA B 1 83 ? -16.453 1.066 13.953 1 98.75 83 ALA B CA 1
ATOM 3557 C C . ALA B 1 83 ? -17 1.808 15.164 1 98.75 83 ALA B C 1
ATOM 3559 O O . ALA B 1 83 ? -17.781 2.756 15.023 1 98.75 83 ALA B O 1
ATOM 3560 N N . GLU B 1 84 ? -16.609 1.4 16.281 1 98.56 84 GLU B N 1
ATOM 3561 C CA . GLU B 1 84 ? -17.062 2.012 17.531 1 98.56 84 GLU B CA 1
ATOM 3562 C C . GLU B 1 84 ? -16.656 3.482 17.609 1 98.56 84 GLU B C 1
ATOM 3564 O O . GLU B 1 84 ? -17.469 4.34 17.938 1 98.56 84 GLU B O 1
ATOM 3569 N N . LYS B 1 85 ? -15.492 3.799 17.25 1 98.81 85 LYS B N 1
ATOM 3570 C CA . LYS B 1 85 ? -14.945 5.137 17.453 1 98.81 85 LYS B CA 1
ATOM 3571 C C . LYS B 1 85 ? -15.406 6.086 16.344 1 98.81 85 LYS B C 1
ATOM 3573 O O . LYS B 1 85 ? -15.492 7.297 16.562 1 98.81 85 LYS B O 1
ATOM 3578 N N . SER B 1 86 ? -15.695 5.559 15.164 1 98.75 86 SER B N 1
ATOM 3579 C CA . SER B 1 86 ? -16.031 6.402 14.023 1 98.75 86 SER B CA 1
ATOM 3580 C C . SER B 1 86 ? -17.531 6.547 13.859 1 98.75 86 SER B C 1
ATOM 3582 O O . SER B 1 86 ? -18 7.508 13.25 1 98.75 86 SER B O 1
ATOM 3584 N N . GLY B 1 87 ? -18.281 5.586 14.383 1 98.44 87 GLY B N 1
ATOM 3585 C CA . GLY B 1 87 ? -19.719 5.531 14.102 1 98.44 87 GLY B CA 1
ATOM 3586 C C . GLY B 1 87 ? -20.031 4.926 12.75 1 98.44 87 GLY B C 1
ATOM 3587 O O . GLY B 1 87 ? -21.203 4.801 12.383 1 98.44 87 GLY B O 1
ATOM 3588 N N . LEU B 1 88 ? -19.062 4.582 11.984 1 98.56 88 LEU B N 1
ATOM 3589 C CA . LEU B 1 88 ? -19.234 3.83 10.742 1 98.56 88 LEU B CA 1
ATOM 3590 C C . LEU B 1 88 ? -19.266 2.33 11.016 1 98.56 88 LEU B C 1
ATOM 3592 O O . LEU B 1 88 ? -19 1.894 12.141 1 98.56 88 LEU B O 1
ATOM 3596 N N . ALA B 1 89 ? -19.578 1.487 9.992 1 98.31 89 ALA B N 1
ATOM 3597 C CA . ALA B 1 89 ? -19.969 0.113 10.297 1 98.31 89 ALA B CA 1
ATOM 3598 C C . ALA B 1 89 ? -18.922 -0.878 9.805 1 98.31 89 ALA B C 1
ATOM 3600 O O . ALA B 1 89 ? -18.672 -1.901 10.445 1 98.31 89 ALA B O 1
ATOM 3601 N N . LEU B 1 90 ? -18.328 -0.565 8.633 1 98.75 90 LEU B N 1
ATOM 3602 C CA . LEU B 1 90 ? -17.5 -1.578 7.973 1 98.75 90 LEU B CA 1
ATOM 3603 C C . LEU B 1 90 ? -16.141 -1.013 7.582 1 98.75 90 LEU B C 1
ATOM 3605 O O . LEU B 1 90 ? -16.047 0.148 7.18 1 98.75 90 LEU B O 1
ATOM 3609 N N . ALA B 1 91 ? -15.164 -1.833 7.688 1 98.88 91 ALA B N 1
ATOM 3610 C CA . ALA B 1 91 ? -13.805 -1.444 7.312 1 98.88 91 ALA B CA 1
ATOM 3611 C C . ALA B 1 91 ? -13.258 -2.355 6.219 1 98.88 91 ALA B C 1
ATOM 3613 O O . ALA B 1 91 ? -13.57 -3.547 6.18 1 98.88 91 ALA B O 1
ATOM 3614 N N . PHE B 1 92 ? -12.555 -1.833 5.309 1 98.81 92 PHE B N 1
ATOM 3615 C CA . PHE B 1 92 ? -11.586 -2.539 4.469 1 98.81 92 PHE B CA 1
ATOM 3616 C C . PHE B 1 92 ? -10.172 -2.055 4.746 1 98.81 92 PHE B C 1
ATOM 3618 O O . PHE B 1 92 ? -9.906 -0.85 4.746 1 98.81 92 PHE B O 1
ATOM 3625 N N . PHE B 1 93 ? -9.273 -3.006 4.957 1 98.81 93 PHE B N 1
ATOM 3626 C CA . PHE B 1 93 ? -7.91 -2.641 5.32 1 98.81 93 PHE B CA 1
ATOM 3627 C C . PHE B 1 93 ? -6.984 -2.732 4.113 1 98.81 93 PHE B C 1
ATOM 3629 O O . PHE B 1 93 ? -7.078 -3.67 3.32 1 98.81 93 PHE B O 1
ATOM 3636 N N . ASN B 1 94 ? -6.172 -1.685 3.975 1 98.5 94 ASN B N 1
ATOM 3637 C CA . ASN B 1 94 ? -5.145 -1.544 2.947 1 98.5 94 ASN B CA 1
ATOM 3638 C C . ASN B 1 94 ? -3.758 -1.389 3.561 1 98.5 94 ASN B C 1
ATOM 3640 O O . ASN B 1 94 ? -3.553 -1.71 4.734 1 98.5 94 ASN B O 1
ATOM 3644 N N . ASN B 1 95 ? -2.762 -0.947 2.689 1 98.69 95 ASN B N 1
ATOM 3645 C CA . ASN B 1 95 ? -1.383 -0.853 3.156 1 98.69 95 ASN B CA 1
ATOM 3646 C C . ASN B 1 95 ? -0.91 0.597 3.223 1 98.69 95 ASN B C 1
ATOM 3648 O O . ASN B 1 95 ? 0.182 0.876 3.719 1 98.69 95 ASN B O 1
ATOM 3652 N N . SER B 1 96 ? -1.718 1.526 2.711 1 98.81 96 SER B N 1
ATOM 3653 C CA . SER B 1 96 ? -1.353 2.939 2.666 1 98.81 96 SER B CA 1
ATOM 3654 C C . SER B 1 96 ? -2.588 3.824 2.543 1 98.81 96 SER B C 1
ATOM 3656 O O . SER B 1 96 ? -3.695 3.328 2.332 1 98.81 96 SER B O 1
ATOM 3658 N N . GLY B 1 97 ? -2.373 5.133 2.736 1 98.81 97 GLY B N 1
ATOM 3659 C CA . GLY B 1 97 ? -3.447 6.086 2.504 1 98.81 97 GLY B CA 1
ATOM 3660 C C . GLY B 1 97 ? -3.918 6.117 1.061 1 98.81 97 GLY B C 1
ATOM 3661 O O . GLY B 1 97 ? -5.113 6.254 0.794 1 98.81 97 GLY B O 1
ATOM 3662 N N . ALA B 1 98 ? -2.961 6.004 0.111 1 98.69 98 ALA B N 1
ATOM 3663 C CA . ALA B 1 98 ? -3.309 5.977 -1.308 1 98.69 98 ALA B CA 1
ATOM 3664 C C . ALA B 1 98 ? -4.246 4.816 -1.623 1 98.69 98 ALA B C 1
ATOM 3666 O O . ALA B 1 98 ? -5.238 4.988 -2.338 1 98.69 98 ALA B O 1
ATOM 3667 N N . GLU B 1 99 ? -3.975 3.658 -1.072 1 98.88 99 GLU B N 1
ATOM 3668 C CA . GLU B 1 99 ? -4.824 2.496 -1.315 1 98.88 99 GLU B CA 1
ATOM 3669 C C . GLU B 1 99 ? -6.176 2.645 -0.62 1 98.88 99 GLU B C 1
ATOM 3671 O O . GLU B 1 99 ? -7.195 2.182 -1.131 1 98.88 99 GLU B O 1
ATOM 3676 N N . ALA B 1 100 ? -6.18 3.268 0.543 1 98.94 100 ALA B N 1
ATOM 3677 C CA . ALA B 1 100 ? -7.449 3.547 1.21 1 98.94 100 ALA B CA 1
ATOM 3678 C C . ALA B 1 100 ? -8.328 4.461 0.36 1 98.94 100 ALA B C 1
ATOM 3680 O O . ALA B 1 100 ? -9.531 4.23 0.226 1 98.94 100 ALA B O 1
ATOM 3681 N N . ASN B 1 101 ? -7.711 5.484 -0.236 1 98.88 101 ASN B N 1
ATOM 3682 C CA . ASN B 1 101 ? -8.461 6.402 -1.087 1 98.88 101 ASN B CA 1
ATOM 3683 C C . ASN B 1 101 ? -8.859 5.742 -2.404 1 98.88 101 ASN B C 1
ATOM 3685 O O . ASN B 1 101 ? -9.914 6.055 -2.963 1 98.88 101 ASN B O 1
ATOM 3689 N N . GLU B 1 102 ? -8.039 4.793 -2.914 1 98.19 102 GLU B N 1
ATOM 3690 C CA . GLU B 1 102 ? -8.461 3.963 -4.035 1 98.19 102 GLU B CA 1
ATOM 3691 C C . GLU B 1 102 ? -9.75 3.213 -3.713 1 98.19 102 GLU B C 1
ATOM 3693 O O . GLU B 1 102 ? -10.648 3.107 -4.559 1 98.19 102 GLU B O 1
ATOM 3698 N N . THR B 1 103 ? -9.805 2.67 -2.512 1 98.69 103 THR B N 1
ATOM 3699 C CA . THR B 1 103 ? -11 1.959 -2.068 1 98.69 103 THR B CA 1
ATOM 3700 C C . THR B 1 103 ? -12.195 2.9 -2.012 1 98.69 103 THR B C 1
ATOM 3702 O O . THR B 1 103 ? -13.281 2.559 -2.482 1 98.69 103 THR B O 1
ATOM 3705 N N . ALA B 1 104 ? -11.992 4.105 -1.474 1 98.81 104 ALA B N 1
ATOM 3706 C CA . ALA B 1 104 ? -13.062 5.102 -1.375 1 98.81 104 ALA B CA 1
ATOM 3707 C C . ALA B 1 104 ? -13.555 5.512 -2.758 1 98.81 104 ALA B C 1
ATOM 3709 O O . ALA B 1 104 ? -14.766 5.637 -2.98 1 98.81 104 ALA B O 1
ATOM 3710 N N . LEU B 1 105 ? -12.641 5.742 -3.674 1 97.75 105 LEU B N 1
ATOM 3711 C CA . LEU B 1 105 ? -13 6.152 -5.027 1 97.75 105 LEU B CA 1
ATOM 3712 C C . LEU B 1 105 ? -13.789 5.051 -5.734 1 97.75 105 LEU B C 1
ATOM 3714 O O . LEU B 1 105 ? -14.695 5.336 -6.52 1 97.75 105 LEU B O 1
ATOM 3718 N N . LYS B 1 106 ? -13.453 3.811 -5.492 1 97.06 106 LYS B N 1
ATOM 3719 C CA . LYS B 1 106 ? -14.219 2.703 -6.066 1 97.06 106 LYS B CA 1
ATOM 3720 C C . LYS B 1 106 ? -15.617 2.631 -5.469 1 97.06 106 LYS B C 1
ATOM 3722 O O . LYS B 1 106 ? -16.578 2.338 -6.176 1 97.06 106 LYS B O 1
ATOM 3727 N N . LEU B 1 107 ? -15.711 2.887 -4.137 1 98.38 107 LEU B N 1
ATOM 3728 C CA . LEU B 1 107 ? -17.031 2.949 -3.514 1 98.38 107 LEU B CA 1
ATOM 3729 C C . LEU B 1 107 ? -17.891 4.031 -4.16 1 98.38 107 LEU B C 1
ATOM 3731 O O . LEU B 1 107 ? -19.078 3.832 -4.375 1 98.38 107 LEU B O 1
ATOM 3735 N N . ALA B 1 108 ? -17.25 5.191 -4.445 1 98 108 ALA B N 1
ATOM 3736 C CA . ALA B 1 108 ? -17.984 6.277 -5.098 1 98 108 ALA B CA 1
ATOM 3737 C C . ALA B 1 108 ? -18.516 5.84 -6.461 1 98 108 ALA B C 1
ATOM 3739 O O . ALA B 1 108 ? -19.656 6.145 -6.812 1 98 108 ALA B O 1
ATOM 3740 N N . ARG B 1 109 ? -17.703 5.172 -7.234 1 96.62 109 ARG B N 1
ATOM 3741 C CA . ARG B 1 109 ? -18.125 4.668 -8.539 1 96.62 109 ARG B CA 1
ATOM 3742 C C . ARG B 1 109 ? -19.281 3.682 -8.391 1 96.62 109 ARG B C 1
ATOM 3744 O O . ARG B 1 109 ? -20.281 3.768 -9.125 1 96.62 109 ARG B O 1
ATOM 3751 N N . LEU B 1 110 ? -19.125 2.703 -7.477 1 97.31 110 LEU B N 1
ATOM 3752 C CA . LEU B 1 110 ? -20.156 1.707 -7.242 1 97.31 110 LEU B CA 1
ATOM 3753 C C . LEU B 1 110 ? -21.469 2.371 -6.824 1 97.31 110 LEU B C 1
ATOM 3755 O O . LEU B 1 110 ? -22.547 1.976 -7.281 1 97.31 110 LEU B O 1
ATOM 3759 N N . HIS B 1 111 ? -21.328 3.369 -5.965 1 98.19 111 HIS B N 1
ATOM 3760 C CA . HIS B 1 111 ? -22.5 4.117 -5.523 1 98.19 111 HIS B CA 1
ATOM 3761 C C . HIS B 1 111 ? -23.188 4.812 -6.695 1 98.19 111 HIS B C 1
ATOM 3763 O O . HIS B 1 111 ? -24.406 4.715 -6.852 1 98.19 111 HIS B O 1
ATOM 3769 N N . GLY B 1 112 ? -22.406 5.504 -7.516 1 97.75 112 GLY B N 1
ATOM 3770 C CA . GLY B 1 112 ? -22.969 6.148 -8.695 1 97.75 112 GLY B CA 1
ATOM 3771 C C . GLY B 1 112 ? -23.672 5.184 -9.625 1 97.75 112 GLY B C 1
ATOM 3772 O O . GLY B 1 112 ? -24.812 5.441 -10.055 1 97.75 112 GLY B O 1
ATOM 3773 N N . HIS B 1 113 ? -23.062 4.094 -9.883 1 96.25 113 HIS B N 1
ATOM 3774 C CA . HIS B 1 113 ? -23.641 3.104 -10.773 1 96.25 113 HIS B CA 1
ATOM 3775 C C . HIS B 1 113 ? -24.922 2.518 -10.188 1 96.25 113 HIS B C 1
ATOM 3777 O O . HIS B 1 113 ? -25.875 2.256 -10.914 1 96.25 113 HIS B O 1
ATOM 3783 N N . SER B 1 114 ? -24.875 2.285 -8.906 1 95.94 114 SER B N 1
ATOM 3784 C CA . SER B 1 114 ? -26.062 1.749 -8.25 1 95.94 114 SER B CA 1
ATOM 3785 C C . SER B 1 114 ? -27.25 2.711 -8.359 1 95.94 114 SER B C 1
ATOM 3787 O O . SER B 1 114 ? -28.406 2.301 -8.242 1 95.94 114 SER B O 1
ATOM 3789 N N . ARG B 1 115 ? -26.953 3.951 -8.672 1 96.19 115 ARG B N 1
ATOM 3790 C CA . ARG B 1 115 ? -27.984 4.977 -8.797 1 96.19 115 ARG B CA 1
ATOM 3791 C C . ARG B 1 115 ? -28.297 5.262 -10.266 1 96.19 115 ARG B C 1
ATOM 3793 O O . ARG B 1 115 ? -29.031 6.211 -10.578 1 96.19 115 ARG B O 1
ATOM 3800 N N . GLY B 1 116 ? -27.703 4.516 -11.141 1 96 116 GLY B N 1
ATOM 3801 C CA . GLY B 1 116 ? -28 4.617 -12.555 1 96 116 GLY B CA 1
ATOM 3802 C C . GLY B 1 116 ? -27.125 5.625 -13.281 1 96 116 GLY B C 1
ATOM 3803 O O . GLY B 1 116 ? -27.422 5.992 -14.43 1 96 116 GLY B O 1
ATOM 3804 N N . ILE B 1 117 ? -26.078 6.074 -12.648 1 96.38 117 ILE B N 1
ATOM 3805 C CA . ILE B 1 117 ? -25.172 7.02 -13.289 1 96.38 117 ILE B CA 1
ATOM 3806 C C . ILE B 1 117 ? -24.125 6.262 -14.102 1 96.38 117 ILE B C 1
ATOM 3808 O O . ILE B 1 117 ? -23.328 5.504 -13.547 1 96.38 117 ILE B O 1
ATOM 3812 N N . ALA B 1 118 ? -24.031 6.457 -15.359 1 92.81 118 ALA B N 1
ATOM 3813 C CA . ALA B 1 118 ? -23.156 5.699 -16.25 1 92.81 118 ALA B CA 1
ATOM 3814 C C . ALA B 1 118 ? -21.688 6.086 -16.047 1 92.81 118 ALA B C 1
ATOM 3816 O O . ALA B 1 118 ? -20.797 5.23 -16.078 1 92.81 118 ALA B O 1
ATOM 3817 N N . LYS B 1 119 ? -21.438 7.387 -15.844 1 93.06 119 LYS B N 1
ATOM 3818 C CA . LYS B 1 119 ? -20.109 7.938 -15.633 1 93.06 119 LYS B CA 1
ATOM 3819 C C . LYS B 1 119 ? -20.078 8.836 -14.398 1 93.06 119 LYS B C 1
ATOM 3821 O O . LYS B 1 119 ? -20.016 10.062 -14.523 1 93.06 119 LYS B O 1
ATOM 3826 N N . PRO B 1 120 ? -20 8.227 -13.266 1 96.38 120 PRO B N 1
ATOM 3827 C CA . PRO B 1 120 ? -20.078 8.992 -12.023 1 96.38 120 PRO B CA 1
ATOM 3828 C C . PRO B 1 120 ? -18.891 9.938 -11.844 1 96.38 120 PRO B C 1
ATOM 3830 O O . PRO B 1 120 ? -17.781 9.617 -12.242 1 96.38 120 PRO B O 1
ATOM 3833 N N . LEU B 1 121 ? -19.172 11.094 -11.25 1 97.62 121 LEU B N 1
ATOM 3834 C CA . LEU B 1 121 ? -18.156 12.094 -10.938 1 97.62 121 LEU B CA 1
ATOM 3835 C C . LEU B 1 121 ? -17.953 12.227 -9.43 1 97.62 121 LEU B C 1
ATOM 3837 O O . LEU B 1 121 ? -18.906 12.039 -8.664 1 97.62 121 LEU B O 1
ATOM 3841 N N . VAL B 1 122 ? -16.766 12.469 -9.031 1 98.5 122 VAL B N 1
ATOM 3842 C CA . VAL B 1 122 ? -16.438 12.797 -7.648 1 98.5 122 VAL B CA 1
ATOM 3843 C C . VAL B 1 122 ? -15.961 14.242 -7.566 1 98.5 122 VAL B C 1
ATOM 3845 O O . VAL B 1 122 ? -15.031 14.641 -8.281 1 98.5 122 VAL B O 1
ATOM 3848 N N . VAL B 1 123 ? -16.609 15.031 -6.754 1 98.81 123 VAL B N 1
ATOM 3849 C CA . VAL B 1 123 ? -16.156 16.391 -6.484 1 98.81 123 VAL B CA 1
ATOM 3850 C C . VAL B 1 123 ? -14.961 16.344 -5.527 1 98.81 123 VAL B C 1
ATOM 3852 O O . VAL B 1 123 ? -15.039 15.742 -4.453 1 98.81 123 VAL B O 1
ATOM 3855 N N . VAL B 1 124 ? -13.844 16.938 -5.918 1 98.56 124 VAL B N 1
ATOM 3856 C CA . VAL B 1 124 ? -12.648 17.062 -5.082 1 98.56 124 VAL B CA 1
ATOM 3857 C C . VAL B 1 124 ? -12.266 18.531 -4.938 1 98.56 124 VAL B C 1
ATOM 3859 O O . VAL B 1 124 ? -12.953 19.406 -5.449 1 98.56 124 VAL B O 1
ATOM 3862 N N . MET B 1 125 ? -11.188 18.812 -4.211 1 98.75 125 MET B N 1
ATOM 3863 C CA . MET B 1 125 ? -10.914 20.203 -3.834 1 98.75 125 MET B CA 1
ATOM 3864 C C . MET B 1 125 ? -9.617 20.688 -4.477 1 98.75 125 MET B C 1
ATOM 3866 O O . MET B 1 125 ? -8.68 19.906 -4.66 1 98.75 125 MET B O 1
ATOM 3870 N N . ASP B 1 126 ? -9.617 21.969 -4.734 1 97.44 126 ASP B N 1
ATOM 3871 C CA . ASP B 1 126 ? -8.336 22.609 -5.016 1 97.44 126 ASP B CA 1
ATOM 3872 C C . ASP B 1 126 ? -7.348 22.391 -3.869 1 97.44 126 ASP B C 1
ATOM 3874 O O . ASP B 1 126 ? -7.734 22.422 -2.699 1 97.44 126 ASP B O 1
ATOM 3878 N N . ASN B 1 127 ? -6.094 22.062 -4.203 1 95.94 127 ASN B N 1
ATOM 3879 C CA . ASN B 1 127 ? -4.977 21.938 -3.275 1 95.94 127 ASN B CA 1
ATOM 3880 C C . ASN B 1 127 ? -5.059 20.656 -2.463 1 95.94 127 ASN B C 1
ATOM 3882 O O . ASN B 1 127 ? -4.297 20.453 -1.511 1 95.94 127 ASN B O 1
ATOM 3886 N N . ALA B 1 128 ? -5.945 19.75 -2.875 1 97.81 128 ALA B N 1
ATOM 3887 C CA . ALA B 1 128 ? -6.098 18.5 -2.146 1 97.81 128 ALA B CA 1
ATOM 3888 C C . ALA B 1 128 ? -4.926 17.562 -2.422 1 97.81 128 ALA B C 1
ATOM 3890 O O . ALA B 1 128 ? -4.211 17.719 -3.412 1 97.81 128 ALA B O 1
ATOM 3891 N N . PHE B 1 129 ? -4.672 16.672 -1.59 1 97.75 129 PHE B N 1
ATOM 3892 C CA . PHE B 1 129 ? -3.74 15.562 -1.744 1 97.75 129 PHE B CA 1
ATOM 3893 C C . PHE B 1 129 ? -4.352 14.266 -1.232 1 97.75 129 PHE B C 1
ATOM 3895 O O . PHE B 1 129 ? -4.664 14.141 -0.046 1 97.75 129 PHE B O 1
ATOM 3902 N N . HIS B 1 130 ? -4.434 13.242 -2.125 1 98.31 130 HIS B N 1
ATOM 3903 C CA . HIS B 1 130 ? -5.121 12.016 -1.745 1 98.31 130 HIS B CA 1
ATOM 3904 C C . HIS B 1 130 ? -4.258 10.789 -2.031 1 98.31 130 HIS B C 1
ATOM 3906 O O . HIS B 1 130 ? -4.723 9.656 -1.899 1 98.31 130 HIS B O 1
ATOM 3912 N N . GLY B 1 131 ? -3.035 10.969 -2.443 1 97 131 GLY B N 1
ATOM 3913 C CA . GLY B 1 131 ? -2.145 9.844 -2.68 1 97 131 GLY B CA 1
ATOM 3914 C C . GLY B 1 131 ? -1.436 9.914 -4.02 1 97 131 GLY B C 1
ATOM 3915 O O . GLY B 1 131 ? -1.623 10.867 -4.777 1 97 131 GLY B O 1
ATOM 3916 N N . ARG B 1 132 ? -0.63 8.883 -4.336 1 96.38 132 ARG B N 1
ATOM 3917 C CA . ARG B 1 132 ? 0.273 8.961 -5.477 1 96.38 132 ARG B CA 1
ATOM 3918 C C . ARG B 1 132 ? -0.059 7.895 -6.512 1 96.38 132 ARG B C 1
ATOM 3920 O O . ARG B 1 132 ? 0.705 7.676 -7.457 1 96.38 132 ARG B O 1
ATOM 3927 N N . THR B 1 133 ? -1.155 7.113 -6.398 1 96.38 133 THR B N 1
ATOM 3928 C CA . THR B 1 133 ? -1.611 6.32 -7.535 1 96.38 133 THR B CA 1
ATOM 3929 C C . THR B 1 133 ? -2.201 7.219 -8.617 1 96.38 133 THR B C 1
ATOM 3931 O O . THR B 1 133 ? -2.527 8.383 -8.359 1 96.38 133 THR B O 1
ATOM 3934 N N . LEU B 1 134 ? -2.387 6.711 -9.797 1 95.5 134 LEU B N 1
ATOM 3935 C CA . LEU B 1 134 ? -2.889 7.535 -10.891 1 95.5 134 LEU B CA 1
ATOM 3936 C C . LEU B 1 134 ? -4.281 8.062 -10.578 1 95.5 134 LEU B C 1
ATOM 3938 O O . LEU B 1 134 ? -4.574 9.242 -10.82 1 95.5 134 LEU B O 1
ATOM 3942 N N . ALA B 1 135 ? -5.133 7.242 -9.961 1 95.44 135 ALA B N 1
ATOM 3943 C CA . ALA B 1 135 ? -6.488 7.676 -9.633 1 95.44 135 ALA B CA 1
ATOM 3944 C C . ALA B 1 135 ? -6.484 8.688 -8.492 1 95.44 135 ALA B C 1
ATOM 3946 O O . ALA B 1 135 ? -7.223 9.68 -8.531 1 95.44 135 ALA B O 1
ATOM 3947 N N . THR B 1 136 ? -5.641 8.43 -7.484 1 96.81 136 THR B N 1
ATOM 3948 C CA . THR B 1 136 ? -5.613 9.344 -6.352 1 96.81 136 THR B CA 1
ATOM 3949 C C . THR B 1 136 ? -4.934 10.656 -6.734 1 96.81 136 THR B C 1
ATOM 3951 O O . THR B 1 136 ? -5.289 11.719 -6.219 1 96.81 136 THR B O 1
ATOM 3954 N N . LEU B 1 137 ? -4.023 10.633 -7.684 1 95.69 137 LEU B N 1
ATOM 3955 C CA . LEU B 1 137 ? -3.428 11.859 -8.211 1 95.69 137 LEU B CA 1
ATOM 3956 C C . LEU B 1 137 ? -4.477 12.703 -8.922 1 95.69 137 LEU B C 1
ATOM 3958 O O . LEU B 1 137 ? -4.477 13.93 -8.789 1 95.69 137 LEU B O 1
ATOM 3962 N N . ALA B 1 138 ? -5.316 12 -9.664 1 94.69 138 ALA B N 1
ATOM 3963 C CA . ALA B 1 138 ? -6.387 12.711 -10.359 1 94.69 138 ALA B CA 1
ATOM 3964 C C . ALA B 1 138 ? -7.301 13.422 -9.367 1 94.69 138 ALA B C 1
ATOM 3966 O O . ALA B 1 138 ? -7.832 14.5 -9.664 1 94.69 138 ALA B O 1
ATOM 3967 N N . ALA B 1 139 ? -7.418 12.867 -8.188 1 96.56 139 ALA B N 1
ATOM 3968 C CA . ALA B 1 139 ? -8.266 13.438 -7.145 1 96.56 139 ALA B CA 1
ATOM 3969 C C . ALA B 1 139 ? -7.504 14.484 -6.336 1 96.56 139 ALA B C 1
ATOM 3971 O O . ALA B 1 139 ? -8.086 15.18 -5.5 1 96.56 139 ALA B O 1
ATOM 3972 N N . SER B 1 140 ? -6.215 14.555 -6.582 1 96.38 140 SER B N 1
ATOM 3973 C CA . SER B 1 140 ? -5.355 15.531 -5.918 1 96.38 140 SER B CA 1
ATOM 3974 C C . SER B 1 140 ? -5.141 16.766 -6.789 1 96.38 140 SER B C 1
ATOM 3976 O O . SER B 1 140 ? -5.625 16.828 -7.922 1 96.38 140 SER B O 1
ATOM 3978 N N . ASP B 1 141 ? -4.516 17.781 -6.18 1 90.31 141 ASP B N 1
ATOM 3979 C CA . ASP B 1 141 ? -4.219 19 -6.922 1 90.31 141 ASP B CA 1
ATOM 3980 C C . ASP B 1 141 ? -2.768 19.422 -6.727 1 90.31 141 ASP B C 1
ATOM 3982 O O . ASP B 1 141 ? -2.184 19.188 -5.668 1 90.31 141 ASP B O 1
ATOM 3986 N N . GLY B 1 142 ? -2.209 19.969 -7.824 1 79.06 142 GLY B N 1
ATOM 3987 C CA . GLY B 1 142 ? -0.834 20.438 -7.852 1 79.06 142 GLY B CA 1
ATOM 3988 C C . GLY B 1 142 ? -0.086 20.016 -9.102 1 79.06 142 GLY B C 1
ATOM 3989 O O . GLY B 1 142 ? 0.081 18.828 -9.359 1 79.06 142 GLY B O 1
ATOM 3990 N N . ALA B 1 143 ? 0.291 20.938 -9.898 1 74.25 143 ALA B N 1
ATOM 3991 C CA . ALA B 1 143 ? 0.956 20.688 -11.172 1 74.25 143 ALA B CA 1
ATOM 3992 C C . ALA B 1 143 ? 2.211 19.844 -10.977 1 74.25 143 ALA B C 1
ATOM 3994 O O . ALA B 1 143 ? 2.516 18.984 -11.805 1 74.25 143 ALA B O 1
ATOM 3995 N N . HIS B 1 144 ? 2.775 20.016 -9.812 1 77.5 144 HIS B N 1
ATOM 3996 C CA . HIS B 1 144 ? 4.039 19.328 -9.562 1 77.5 144 HIS B CA 1
ATOM 3997 C C . HIS B 1 144 ? 3.818 17.844 -9.273 1 77.5 144 HIS B C 1
ATOM 3999 O O . HIS B 1 144 ? 4.703 17.031 -9.523 1 77.5 144 HIS B O 1
ATOM 4005 N N . LEU B 1 145 ? 2.691 17.469 -8.883 1 80.69 145 LEU B N 1
ATOM 4006 C CA . LEU B 1 145 ? 2.398 16.094 -8.508 1 80.69 145 LEU B CA 1
ATOM 4007 C C . LEU B 1 145 ? 2.24 15.211 -9.75 1 80.69 145 LEU B C 1
ATOM 4009 O O . LEU B 1 145 ? 2.518 14.016 -9.711 1 80.69 145 LEU B O 1
ATOM 4013 N N . SER B 1 146 ? 1.826 15.852 -10.812 1 79.94 146 SER B N 1
ATOM 4014 C CA . SER B 1 146 ? 1.518 15.062 -12.008 1 79.94 146 SER B CA 1
ATOM 4015 C C . SER B 1 146 ? 2.404 15.461 -13.18 1 79.94 146 SER B C 1
ATOM 4017 O O . SER B 1 146 ? 2.115 15.117 -14.328 1 79.94 146 SER B O 1
ATOM 4019 N N . ALA B 1 147 ? 3.381 16.109 -12.875 1 82.19 147 ALA B N 1
ATOM 4020 C CA . ALA B 1 147 ? 4.258 16.578 -13.945 1 82.19 147 ALA B CA 1
ATOM 4021 C C . ALA B 1 147 ? 4.785 15.414 -14.781 1 82.19 147 ALA B C 1
ATOM 4023 O O . ALA B 1 147 ? 5.27 14.422 -14.234 1 82.19 147 ALA B O 1
ATOM 4024 N N . GLY B 1 148 ? 4.555 15.539 -16.047 1 83.62 148 GLY B N 1
ATOM 4025 C CA . GLY B 1 148 ? 5.105 14.555 -16.969 1 83.62 148 GLY B CA 1
ATOM 4026 C C . GLY B 1 148 ? 4.199 13.359 -17.172 1 83.62 148 GLY B C 1
ATOM 4027 O O . GLY B 1 148 ? 4.438 12.539 -18.062 1 83.62 148 GLY B O 1
ATOM 4028 N N . LEU B 1 149 ? 3.125 13.266 -16.453 1 87.75 149 LEU B N 1
ATOM 4029 C CA . LEU B 1 149 ? 2.287 12.07 -16.516 1 87.75 149 LEU B CA 1
ATOM 4030 C C . LEU B 1 149 ? 1.145 12.266 -17.516 1 87.75 149 LEU B C 1
ATOM 4032 O O . LEU B 1 149 ? 0.392 11.328 -1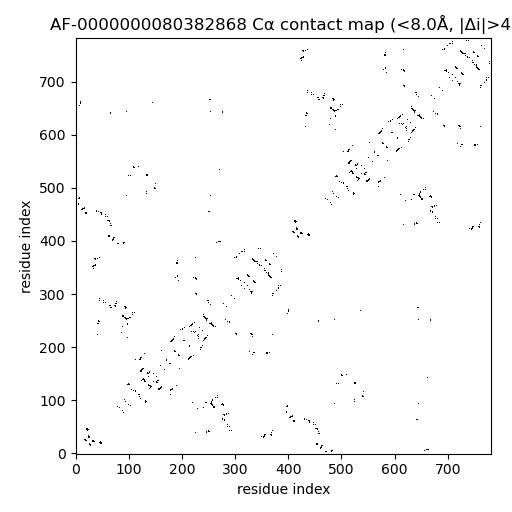7.781 1 87.75 149 LEU B O 1
ATOM 4036 N N . GLY B 1 150 ? 1.068 13.43 -18.047 1 84.94 150 GLY B N 1
ATOM 4037 C CA . GLY B 1 150 ? -0.012 13.703 -18.984 1 84.94 150 GLY B CA 1
ATOM 4038 C C . GLY B 1 150 ? -1.375 13.75 -18.328 1 84.94 150 GLY B C 1
ATOM 4039 O O . GLY B 1 150 ? -1.483 14.078 -17.141 1 84.94 150 GLY B O 1
ATOM 4040 N N . GLN B 1 151 ? -2.361 13.492 -19.125 1 82.69 151 GLN B N 1
ATOM 4041 C CA . GLN B 1 151 ? -3.725 13.531 -18.609 1 82.69 151 GLN B CA 1
ATOM 4042 C C . GLN B 1 151 ? -3.996 12.352 -17.688 1 82.69 151 GLN B C 1
ATOM 4044 O O . GLN B 1 151 ? -3.744 11.203 -18.047 1 82.69 151 GLN B O 1
ATOM 4049 N N . LEU B 1 152 ? -4.41 12.734 -16.516 1 86.38 152 LEU B N 1
ATOM 4050 C CA . LEU B 1 152 ? -4.723 11.688 -15.547 1 86.38 152 LEU B CA 1
ATOM 4051 C C . LEU B 1 152 ? -6.145 11.172 -15.742 1 86.38 152 LEU B C 1
ATOM 4053 O O . LEU B 1 152 ? -7.051 11.945 -16.062 1 86.38 152 LEU B O 1
ATOM 4057 N N . PRO B 1 153 ? -6.203 9.828 -15.539 1 74.06 153 PRO B N 1
ATOM 4058 C CA . PRO B 1 153 ? -7.539 9.242 -15.672 1 74.06 153 PRO B CA 1
ATOM 4059 C C . PRO B 1 153 ? -8.406 9.477 -14.438 1 74.06 153 PRO B C 1
ATOM 4061 O O . PRO B 1 153 ? -7.891 9.531 -13.312 1 74.06 153 PRO B O 1
ATOM 4064 N N . GLY B 1 154 ? -9.625 9.93 -14.641 1 72.56 154 GLY B N 1
ATOM 4065 C CA . GLY B 1 154 ? -10.5 9.969 -13.477 1 72.56 154 GLY B CA 1
ATOM 4066 C C . GLY B 1 154 ? -11.727 10.836 -13.688 1 72.56 154 GLY B C 1
ATOM 4067 O O . GLY B 1 154 ? -11.812 11.57 -14.672 1 72.56 154 GLY B O 1
ATOM 4068 N N . ASP B 1 155 ? -12.586 10.625 -13.023 1 88.44 155 ASP B N 1
ATOM 4069 C CA . ASP B 1 155 ? -13.906 11.258 -13.07 1 88.44 155 ASP B CA 1
ATOM 4070 C C . ASP B 1 155 ? -14.094 12.203 -11.883 1 88.44 155 ASP B C 1
ATOM 4072 O O . ASP B 1 155 ? -15.078 12.094 -11.148 1 88.44 155 ASP B O 1
ATOM 4076 N N . CYS B 1 156 ? -13.086 13.227 -11.859 1 95.56 156 CYS B N 1
ATOM 4077 C CA . CYS B 1 156 ? -13.148 14.172 -10.75 1 95.56 156 CYS B CA 1
ATOM 4078 C C . CYS B 1 156 ? -13.445 15.578 -11.25 1 95.56 156 CYS B C 1
ATOM 4080 O O . CYS B 1 156 ? -13.062 15.938 -12.367 1 95.56 156 CYS B O 1
ATOM 4082 N N . ILE B 1 157 ? -14.172 16.312 -10.531 1 97.19 157 ILE B N 1
ATOM 4083 C CA . ILE B 1 157 ? -14.383 17.75 -10.719 1 97.19 157 ILE B CA 1
ATOM 4084 C C . ILE B 1 157 ? -13.828 18.516 -9.523 1 97.19 157 ILE B C 1
ATOM 4086 O O . ILE B 1 157 ? -14.18 18.219 -8.375 1 97.19 157 ILE B O 1
ATOM 4090 N N . LYS B 1 158 ? -13 19.5 -9.789 1 97.56 158 LYS B N 1
ATOM 4091 C CA . LYS B 1 158 ? -12.344 20.234 -8.711 1 97.56 158 LYS B CA 1
ATOM 4092 C C . LYS B 1 158 ? -13.031 21.562 -8.438 1 97.56 158 LYS B C 1
ATOM 4094 O O . LYS B 1 158 ? -13.414 22.266 -9.375 1 97.56 158 LYS B O 1
ATOM 4099 N N . ILE B 1 159 ? -13.242 21.812 -7.207 1 98.56 159 ILE B N 1
ATOM 4100 C CA . ILE B 1 159 ? -13.781 23.109 -6.809 1 98.56 159 ILE B CA 1
ATOM 4101 C C . ILE B 1 159 ? -12.898 23.719 -5.723 1 98.56 159 ILE B C 1
ATOM 4103 O O . ILE B 1 159 ? -12.078 23.031 -5.121 1 98.56 159 ILE B O 1
ATOM 4107 N N . ARG B 1 160 ? -13.125 25.031 -5.398 1 98.44 160 ARG B N 1
ATOM 4108 C CA . ARG B 1 160 ? -12.359 25.734 -4.367 1 98.44 160 ARG B CA 1
ATOM 4109 C C . ARG B 1 160 ? -12.711 25.203 -2.977 1 98.44 160 ARG B C 1
ATOM 4111 O O . ARG B 1 160 ? -13.891 25.062 -2.645 1 98.44 160 ARG B O 1
ATOM 4118 N N . PHE B 1 161 ? -11.75 25 -2.24 1 98.25 161 PHE B N 1
ATOM 4119 C CA . PHE B 1 161 ? -11.891 24.531 -0.867 1 98.25 161 PHE B CA 1
ATOM 4120 C C . PHE B 1 161 ? -12.641 25.547 -0.018 1 98.25 161 PHE B C 1
ATOM 4122 O O . PHE B 1 161 ? -12.336 26.75 -0.062 1 98.25 161 PHE B O 1
ATOM 4129 N N . GLY B 1 162 ? -13.656 25.047 0.665 1 98.12 162 GLY B N 1
ATOM 4130 C CA . GLY B 1 162 ? -14.406 25.922 1.562 1 98.12 162 GLY B CA 1
ATOM 4131 C C . GLY B 1 162 ? -15.391 26.828 0.838 1 98.12 162 GLY B C 1
ATOM 4132 O O . GLY B 1 162 ? -15.891 27.781 1.417 1 98.12 162 GLY B O 1
ATOM 4133 N N . ASP B 1 163 ? -15.727 26.594 -0.407 1 98.5 163 ASP B N 1
ATOM 4134 C CA . ASP B 1 163 ? -16.531 27.484 -1.239 1 98.5 163 ASP B CA 1
ATOM 4135 C C . ASP B 1 163 ? -17.875 26.859 -1.576 1 98.5 163 ASP B C 1
ATOM 4137 O O . ASP B 1 163 ? -18 26.125 -2.562 1 98.5 163 ASP B O 1
ATOM 4141 N N . LEU B 1 164 ? -18.922 27.297 -0.849 1 98.31 164 LEU B N 1
ATOM 4142 C CA . LEU B 1 164 ? -20.25 26.719 -1.046 1 98.31 164 LEU B CA 1
ATOM 4143 C C . LEU B 1 164 ? -20.859 27.188 -2.359 1 98.31 164 LEU B C 1
ATOM 4145 O O . LEU B 1 164 ? -21.703 26.5 -2.943 1 98.31 164 LEU B O 1
ATOM 4149 N N . ASP B 1 165 ? -20.453 28.344 -2.842 1 98.56 165 ASP B N 1
ATOM 4150 C CA . ASP B 1 165 ? -20.906 28.797 -4.148 1 98.56 165 ASP B CA 1
ATOM 4151 C C . ASP B 1 165 ? -20.375 27.906 -5.266 1 98.56 165 ASP B C 1
ATOM 4153 O O . ASP B 1 165 ? -21.109 27.578 -6.207 1 98.56 165 ASP B O 1
ATOM 4157 N N . ALA B 1 166 ? -19.125 27.562 -5.148 1 98.62 166 ALA B N 1
ATOM 4158 C CA . ALA B 1 166 ? -18.547 26.641 -6.113 1 98.62 166 ALA B CA 1
ATOM 4159 C C . ALA B 1 166 ? -19.266 25.297 -6.098 1 98.62 166 ALA B C 1
ATOM 4161 O O . ALA B 1 166 ? -19.484 24.688 -7.148 1 98.62 166 ALA B O 1
ATOM 4162 N N . LEU B 1 167 ? -19.641 24.859 -4.91 1 98.62 167 LEU B N 1
ATOM 4163 C CA . LEU B 1 167 ? -20.406 23.625 -4.773 1 98.62 167 LEU B CA 1
ATOM 4164 C C . LEU B 1 167 ? -21.766 23.734 -5.469 1 98.62 167 LEU B C 1
ATOM 4166 O O . LEU B 1 167 ? -22.188 22.812 -6.172 1 98.62 167 LEU B O 1
ATOM 4170 N N . ALA B 1 168 ? -22.422 24.828 -5.27 1 98.44 168 ALA B N 1
ATOM 4171 C CA . ALA B 1 168 ? -23.719 25.078 -5.898 1 98.44 168 ALA B CA 1
ATOM 4172 C C . ALA B 1 168 ? -23.594 25.094 -7.422 1 98.44 168 ALA B C 1
ATOM 4174 O O . ALA B 1 168 ? -24.438 24.531 -8.125 1 98.44 168 ALA B O 1
ATOM 4175 N N . ASN B 1 169 ? -22.594 25.703 -7.898 1 98.69 169 ASN B N 1
ATOM 4176 C CA . ASN B 1 169 ? -22.375 25.828 -9.336 1 98.69 169 ASN B CA 1
ATOM 4177 C C . ASN B 1 169 ? -22.156 24.469 -9.984 1 98.69 169 ASN B C 1
ATOM 4179 O O . ASN B 1 169 ? -22.734 24.172 -11.031 1 98.69 169 ASN B O 1
ATOM 4183 N N . VAL B 1 170 ? -21.312 23.656 -9.359 1 98.44 170 VAL B N 1
ATOM 4184 C CA . VAL B 1 170 ? -21.047 22.359 -9.961 1 98.44 170 VAL B CA 1
ATOM 4185 C C . VAL B 1 170 ? -22.281 21.469 -9.844 1 98.44 170 VAL B C 1
ATOM 4187 O O . VAL B 1 170 ? -22.5 20.594 -10.688 1 98.44 170 VAL B O 1
ATOM 4190 N N . THR B 1 171 ? -23.047 21.641 -8.797 1 98.62 171 THR B N 1
ATOM 4191 C CA . THR B 1 171 ? -24.297 20.906 -8.656 1 98.62 171 THR B CA 1
ATOM 4192 C C . THR B 1 171 ? -25.25 21.234 -9.797 1 98.62 171 THR B C 1
ATOM 4194 O O . THR B 1 171 ? -25.875 20.328 -10.367 1 98.62 171 THR B O 1
ATOM 4197 N N . GLN B 1 172 ? -25.344 22.469 -10.125 1 98.38 172 GLN B N 1
ATOM 4198 C CA . GLN B 1 172 ? -26.203 22.891 -11.219 1 98.38 172 GLN B CA 1
ATOM 4199 C C . GLN B 1 172 ? -25.734 22.312 -12.547 1 98.38 172 GLN B C 1
ATOM 4201 O O . GLN B 1 172 ? -26.547 21.859 -13.359 1 98.38 172 GLN B O 1
ATOM 4206 N N . ALA B 1 173 ? -24.5 22.281 -12.742 1 98.19 173 ALA B N 1
ATOM 4207 C CA . ALA B 1 173 ? -23.922 21.891 -14.031 1 98.19 173 ALA B CA 1
ATOM 4208 C C . ALA B 1 173 ? -23.859 20.375 -14.18 1 98.19 173 ALA B C 1
ATOM 4210 O O . ALA B 1 173 ? -24.078 19.844 -15.273 1 98.19 173 ALA B O 1
ATOM 4211 N N . PHE B 1 174 ? -23.531 19.656 -13.008 1 97.75 174 PHE B N 1
ATOM 4212 C CA . PHE B 1 174 ? -23.172 18.25 -13.141 1 97.75 174 PHE B CA 1
ATOM 4213 C C . PHE B 1 174 ? -23.906 17.406 -12.109 1 97.75 174 PHE B C 1
ATOM 4215 O O . PHE B 1 174 ? -23.625 16.219 -11.953 1 97.75 174 PHE B O 1
ATOM 4222 N N . GLY B 1 175 ? -24.828 17.938 -11.414 1 97.38 175 GLY B N 1
ATOM 4223 C CA . GLY B 1 175 ? -25.438 17.328 -10.25 1 97.38 175 GLY B CA 1
ATOM 4224 C C . GLY B 1 175 ? -25.969 15.922 -10.523 1 97.38 175 GLY B C 1
ATOM 4225 O O . GLY B 1 175 ? -25.891 15.047 -9.656 1 97.38 175 GLY B O 1
ATOM 4226 N N . GLN B 1 176 ? -26.391 15.648 -11.688 1 97.06 176 GLN B N 1
ATOM 4227 C CA . GLN B 1 176 ? -26.969 14.367 -12.039 1 97.06 176 GLN B CA 1
ATOM 4228 C C . GLN B 1 176 ? -25.906 13.289 -12.188 1 97.06 176 GLN B C 1
ATOM 4230 O O . GLN B 1 176 ? -26.203 12.094 -12.172 1 97.06 176 GLN B O 1
ATOM 4235 N N . ARG B 1 177 ? -24.688 13.719 -12.273 1 97.62 177 ARG B N 1
ATOM 4236 C CA . ARG B 1 177 ? -23.594 12.773 -12.492 1 97.62 177 ARG B CA 1
ATOM 4237 C C . ARG B 1 177 ? -22.734 12.641 -11.242 1 97.62 177 ARG B C 1
ATOM 4239 O O . ARG B 1 177 ? -21.906 11.719 -11.148 1 97.62 177 ARG B O 1
ATOM 4246 N N . ILE B 1 178 ? -22.906 13.484 -10.289 1 98.69 178 ILE B N 1
ATOM 4247 C CA . ILE B 1 178 ? -22.031 13.484 -9.125 1 98.69 178 ILE B CA 1
ATOM 4248 C C . ILE B 1 178 ? -22.469 12.398 -8.141 1 98.69 178 ILE B C 1
ATOM 4250 O O . ILE B 1 178 ? -23.641 12.32 -7.785 1 98.69 178 ILE B O 1
ATOM 4254 N N . ALA B 1 179 ? -21.453 11.555 -7.75 1 98.44 179 ALA B N 1
ATOM 4255 C CA . ALA B 1 179 ? -21.734 10.438 -6.844 1 98.44 179 ALA B CA 1
ATOM 4256 C C . ALA B 1 179 ? -21.234 10.75 -5.434 1 98.44 179 ALA B C 1
ATOM 4258 O O . ALA B 1 179 ? -21.75 10.195 -4.457 1 98.44 179 ALA B O 1
ATOM 4259 N N . ALA B 1 180 ? -20.219 11.617 -5.352 1 98.88 180 ALA B N 1
ATOM 4260 C CA . ALA B 1 180 ? -19.594 11.797 -4.047 1 98.88 180 ALA B CA 1
ATOM 4261 C C . ALA B 1 180 ? -18.797 13.102 -4.004 1 98.88 180 ALA B C 1
ATOM 4263 O O . ALA B 1 180 ? -18.484 13.688 -5.047 1 98.88 180 ALA B O 1
ATOM 4264 N N . VAL B 1 181 ? -18.547 13.562 -2.83 1 98.94 181 VAL B N 1
ATOM 4265 C CA . VAL B 1 181 ? -17.562 14.594 -2.521 1 98.94 181 VAL B CA 1
ATOM 4266 C C . VAL B 1 181 ? -16.453 14 -1.654 1 98.94 181 VAL B C 1
ATOM 4268 O O . VAL B 1 181 ? -16.734 13.289 -0.689 1 98.94 181 VAL B O 1
ATOM 4271 N N . LEU B 1 182 ? -15.203 14.219 -2.068 1 98.94 182 LEU B N 1
ATOM 4272 C CA . LEU B 1 182 ? -14.031 13.781 -1.318 1 98.94 182 LEU B CA 1
ATOM 4273 C C . LEU B 1 182 ? -13.164 14.969 -0.915 1 98.94 182 LEU B C 1
ATOM 4275 O O . LEU B 1 182 ? -12.773 15.773 -1.763 1 98.94 182 LEU B O 1
ATOM 4279 N N . LEU B 1 183 ? -12.875 15.102 0.371 1 98.88 183 LEU B N 1
ATOM 4280 C CA . LEU B 1 183 ? -12.008 16.188 0.809 1 98.88 183 LEU B CA 1
ATOM 4281 C C . LEU B 1 183 ? -11.32 15.836 2.125 1 98.88 183 LEU B C 1
ATOM 4283 O O . LEU B 1 183 ? -11.742 14.906 2.822 1 98.88 183 LEU B O 1
ATOM 4287 N N . GLU B 1 184 ? -10.266 16.5 2.428 1 98.88 184 GLU B N 1
ATOM 4288 C CA . GLU B 1 184 ? -9.648 16.516 3.75 1 98.88 184 GLU B CA 1
ATOM 4289 C C . GLU B 1 184 ? -10.328 17.531 4.668 1 98.88 184 GLU B C 1
ATOM 4291 O O . GLU B 1 184 ? -10.508 18.703 4.289 1 98.88 184 GLU B O 1
ATOM 4296 N N . PRO B 1 185 ? -10.633 17.125 5.891 1 98.88 185 PRO B N 1
ATOM 4297 C CA . PRO B 1 185 ? -11.148 18.156 6.797 1 98.88 185 PRO B CA 1
ATOM 4298 C C . PRO B 1 185 ? -10.133 19.281 7.062 1 98.88 185 PRO B C 1
ATOM 4300 O O . PRO B 1 185 ? -10.523 20.422 7.312 1 98.88 185 PRO B O 1
ATOM 4303 N N . ILE B 1 186 ? -8.875 18.922 7.117 1 98.88 186 ILE B N 1
ATOM 4304 C CA . ILE B 1 186 ? -7.746 19.844 7.129 1 98.88 186 ILE B CA 1
ATOM 4305 C C . ILE B 1 186 ? -6.77 19.469 6.02 1 98.88 186 ILE B C 1
ATOM 4307 O O . ILE B 1 186 ? -6.246 18.344 5.988 1 98.88 186 ILE B O 1
ATOM 4311 N N . GLN B 1 187 ? -6.582 20.375 5.07 1 98.56 187 GLN B N 1
ATOM 4312 C CA . GLN B 1 187 ? -5.617 20.109 4.008 1 98.56 187 GLN B CA 1
ATOM 4313 C C . GLN B 1 187 ? -4.188 20.266 4.516 1 98.56 187 GLN B C 1
ATOM 4315 O O . GLN B 1 187 ? -3.662 21.375 4.586 1 98.56 187 GLN B O 1
ATOM 4320 N N . GLY B 1 188 ? -3.557 19.156 4.785 1 97.88 188 GLY B N 1
ATOM 4321 C CA . GLY B 1 188 ? -2.236 19.156 5.395 1 97.88 188 GLY B CA 1
ATOM 4322 C C . GLY B 1 188 ? -1.132 19.547 4.43 1 97.88 188 GLY B C 1
ATOM 4323 O O . GLY B 1 188 ? -0.361 20.469 4.695 1 97.88 188 GLY B O 1
ATOM 4324 N N . GLU B 1 189 ? -1.077 18.906 3.275 1 96.06 189 GLU B N 1
ATOM 4325 C CA . GLU B 1 189 ? 0.002 19.078 2.309 1 96.06 189 GLU B CA 1
ATOM 4326 C C . GLU B 1 189 ? 0.022 20.5 1.754 1 96.06 189 GLU B C 1
ATOM 4328 O O . GLU B 1 189 ? 1.084 21.031 1.406 1 96.06 189 GLU B O 1
ATOM 4333 N N . SER B 1 190 ? -1.148 21.141 1.719 1 96.12 190 SER B N 1
ATOM 4334 C CA . SER B 1 190 ? -1.219 22.453 1.075 1 96.12 190 SER B CA 1
ATOM 4335 C C . SER B 1 190 ? -0.954 23.578 2.072 1 96.12 190 SER B C 1
ATOM 4337 O O . SER B 1 190 ? -0.899 24.75 1.695 1 96.12 190 SER B O 1
ATOM 4339 N N . GLY B 1 191 ? -0.779 23.234 3.352 1 97.44 191 GLY B N 1
ATOM 4340 C CA . GLY B 1 191 ? -0.399 24.266 4.293 1 97.44 191 GLY B CA 1
ATOM 4341 C C . GLY B 1 191 ? -1.323 24.359 5.492 1 97.44 191 GLY B C 1
ATOM 4342 O O . GLY B 1 191 ? -1.518 25.438 6.059 1 97.44 191 GLY B O 1
ATOM 4343 N N . VAL B 1 192 ? -1.993 23.25 5.812 1 98.5 192 VAL B N 1
ATOM 4344 C CA . VAL B 1 192 ? -2.832 23.125 7 1 98.5 192 VAL B CA 1
ATOM 4345 C C . VAL B 1 192 ? -4.016 24.078 6.914 1 98.5 192 VAL B C 1
ATOM 4347 O O . VAL B 1 192 ? -4.242 24.875 7.824 1 98.5 192 VAL B O 1
ATOM 4350 N N . HIS B 1 193 ? -4.746 24 5.867 1 98.56 193 HIS B N 1
ATOM 4351 C CA . HIS B 1 193 ? -5.977 24.766 5.723 1 98.56 193 HIS B CA 1
ATOM 4352 C C . HIS B 1 193 ? -7.16 24.031 6.352 1 98.56 193 HIS B C 1
ATOM 4354 O O . HIS B 1 193 ? -7.547 22.953 5.887 1 98.56 193 HIS B O 1
ATOM 4360 N N . VAL B 1 194 ? -7.754 24.641 7.359 1 98.62 194 VAL B N 1
ATOM 4361 C CA . VAL B 1 194 ? -8.789 24 8.164 1 98.62 194 VAL B CA 1
ATOM 4362 C C . VAL B 1 194 ? -10.164 24.328 7.598 1 98.62 194 VAL B C 1
ATOM 4364 O O . VAL B 1 194 ? -10.516 25.484 7.438 1 98.62 194 VAL B O 1
ATOM 4367 N N . ALA B 1 195 ? -10.93 23.297 7.242 1 98.56 195 ALA B N 1
ATOM 4368 C CA . ALA B 1 195 ? -12.336 23.531 6.914 1 98.56 195 ALA B CA 1
ATOM 4369 C C . ALA B 1 195 ? -13.117 23.969 8.141 1 98.56 195 ALA B C 1
ATOM 4371 O O . ALA B 1 195 ? -12.945 23.422 9.234 1 98.56 195 ALA B O 1
ATOM 4372 N N . SER B 1 196 ? -13.961 24.969 7.996 1 98.38 196 SER B N 1
ATOM 4373 C CA . SER B 1 196 ? -14.812 25.359 9.117 1 98.38 196 SER B CA 1
ATOM 4374 C C . SER B 1 196 ? -15.859 24.281 9.398 1 98.38 196 SER B C 1
ATOM 4376 O O . SER B 1 196 ? -16.266 23.547 8.5 1 98.38 196 SER B O 1
ATOM 4378 N N . THR B 1 197 ? -16.281 24.219 10.641 1 98.31 197 THR B N 1
ATOM 4379 C CA . THR B 1 197 ? -17.344 23.281 10.992 1 98.31 197 THR B CA 1
ATOM 4380 C C . THR B 1 197 ? -18.625 23.609 10.25 1 98.31 197 THR B C 1
ATOM 4382 O O . THR B 1 197 ? -19.391 22.703 9.875 1 98.31 197 THR B O 1
ATOM 4385 N N . ALA B 1 198 ? -18.859 24.891 10.008 1 98.5 198 ALA B N 1
ATOM 4386 C CA . ALA B 1 198 ? -20.047 25.312 9.25 1 98.5 198 ALA B CA 1
ATOM 4387 C C . ALA B 1 198 ? -19.984 24.781 7.82 1 98.5 198 ALA B C 1
ATOM 4389 O O . ALA B 1 198 ? -21 24.328 7.281 1 98.5 198 ALA B O 1
ATOM 4390 N N . TYR B 1 199 ? -18.859 24.875 7.207 1 98.62 199 TYR B N 1
ATOM 4391 C CA . TYR B 1 199 ? -18.688 24.359 5.855 1 98.62 199 TYR B CA 1
ATOM 4392 C C . TYR B 1 199 ? -18.922 22.844 5.809 1 98.62 199 TYR B C 1
ATOM 4394 O O . TYR B 1 199 ? -19.625 22.344 4.926 1 98.62 199 TYR B O 1
ATOM 4402 N N . LEU B 1 200 ? -18.344 22.047 6.75 1 98.88 200 LEU B N 1
ATOM 4403 C CA . LEU B 1 200 ? -18.5 20.594 6.801 1 98.88 200 LEU B CA 1
ATOM 4404 C C . LEU B 1 200 ? -19.969 20.219 7.004 1 98.88 200 LEU B C 1
ATOM 4406 O O . LEU B 1 200 ? -20.469 19.266 6.391 1 98.88 200 LEU B O 1
ATOM 4410 N N . ARG B 1 201 ? -20.688 21 7.891 1 98.88 201 ARG B N 1
ATOM 4411 C CA . ARG B 1 201 ? -22.109 20.75 8.109 1 98.88 201 ARG B CA 1
ATOM 4412 C C . ARG B 1 201 ? -22.906 21.016 6.844 1 98.88 201 ARG B C 1
ATOM 4414 O O . ARG B 1 201 ? -23.828 20.25 6.516 1 98.88 201 ARG B O 1
ATOM 4421 N N . ALA B 1 202 ? -22.531 22.062 6.176 1 98.81 202 ALA B N 1
ATOM 4422 C CA . ALA B 1 202 ? -23.219 22.391 4.926 1 98.81 202 ALA B CA 1
ATOM 4423 C C . ALA B 1 202 ? -22.984 21.312 3.871 1 98.81 202 ALA B C 1
ATOM 4425 O O . ALA B 1 202 ? -23.891 20.969 3.113 1 98.81 202 ALA B O 1
ATOM 4426 N N . LEU B 1 203 ? -21.766 20.797 3.752 1 98.75 203 LEU B N 1
ATOM 4427 C CA . LEU B 1 203 ? -21.453 19.719 2.826 1 98.75 203 LEU B CA 1
ATOM 4428 C C . LEU B 1 203 ? -22.281 18.484 3.143 1 98.75 203 LEU B C 1
ATOM 4430 O O . LEU B 1 203 ? -22.797 17.828 2.234 1 98.75 203 LEU B O 1
ATOM 4434 N N . ARG B 1 204 ? -22.328 18.125 4.434 1 98.81 204 ARG B N 1
ATOM 4435 C CA . ARG B 1 204 ? -23.094 16.969 4.855 1 98.81 204 ARG B CA 1
ATOM 4436 C C . ARG B 1 204 ? -24.562 17.094 4.422 1 98.81 204 ARG B C 1
ATOM 4438 O O . ARG B 1 204 ? -25.125 16.141 3.871 1 98.81 204 ARG B O 1
ATOM 4445 N N . GLU B 1 205 ? -25.125 18.266 4.723 1 98.75 205 GLU B N 1
ATOM 4446 C CA . GLU B 1 205 ? -26.516 18.516 4.352 1 98.75 205 GLU B CA 1
ATOM 4447 C C . GLU B 1 205 ? -26.703 18.453 2.84 1 98.75 205 GLU B C 1
ATOM 4449 O O . GLU B 1 205 ? -27.672 17.859 2.354 1 98.75 205 GLU B O 1
ATOM 4454 N N . HIS B 1 206 ? -25.812 19.078 2.125 1 98.81 206 HIS B N 1
ATOM 4455 C CA . HIS B 1 206 ? -25.875 19.109 0.667 1 98.81 206 HIS B CA 1
ATOM 4456 C C . HIS B 1 206 ? -25.812 17.688 0.089 1 98.81 206 HIS B C 1
ATOM 4458 O O . HIS B 1 206 ? -26.594 17.359 -0.804 1 98.81 206 HIS B O 1
ATOM 4464 N N . CYS B 1 207 ? -24.891 16.891 0.583 1 98.75 207 CYS B N 1
ATOM 4465 C CA . CYS B 1 207 ? -24.75 15.516 0.12 1 98.75 207 CYS B CA 1
ATOM 4466 C C . CYS B 1 207 ? -26.016 14.719 0.4 1 98.75 207 CYS B C 1
ATOM 4468 O O . CYS B 1 207 ? -26.469 13.953 -0.449 1 98.75 207 CYS B O 1
ATOM 4470 N N . ASP B 1 208 ? -26.625 14.914 1.583 1 98.5 208 ASP B N 1
ATOM 4471 C CA . ASP B 1 208 ? -27.875 14.242 1.928 1 98.5 208 ASP B CA 1
ATOM 4472 C C . ASP B 1 208 ? -28.984 14.602 0.943 1 98.5 208 ASP B C 1
ATOM 4474 O O . ASP B 1 208 ? -29.719 13.727 0.484 1 98.5 208 ASP B O 1
ATOM 4478 N N . ASN B 1 209 ? -29.031 15.836 0.626 1 98.38 209 ASN B N 1
ATOM 4479 C CA . ASN B 1 209 ? -30.109 16.344 -0.218 1 98.38 209 ASN B CA 1
ATOM 4480 C C . ASN B 1 209 ? -29.984 15.836 -1.653 1 98.38 209 ASN B C 1
ATOM 4482 O O . ASN B 1 209 ? -30.969 15.828 -2.4 1 98.38 209 ASN B O 1
ATOM 4486 N N . HIS B 1 210 ? -28.828 15.398 -2.086 1 98.44 210 HIS B N 1
ATOM 4487 C CA . HIS B 1 210 ? -28.625 15.055 -3.486 1 98.44 210 HIS B CA 1
ATOM 4488 C C . HIS B 1 210 ? -28.266 13.578 -3.646 1 98.44 210 HIS B C 1
ATOM 4490 O O . HIS B 1 210 ? -28.016 13.117 -4.762 1 98.44 210 HIS B O 1
ATOM 4496 N N . GLY B 1 211 ? -28.172 12.867 -2.525 1 98.19 211 GLY B N 1
ATOM 4497 C CA . GLY B 1 211 ? -27.797 11.461 -2.574 1 98.19 211 GLY B CA 1
ATOM 4498 C C . GLY B 1 211 ? -26.328 11.234 -2.875 1 98.19 211 GLY B C 1
ATOM 4499 O O . GLY B 1 211 ? -25.969 10.227 -3.49 1 98.19 211 GLY B O 1
ATOM 4500 N N . TRP B 1 212 ? -25.438 12.234 -2.621 1 98.81 212 TRP B N 1
ATOM 4501 C CA . TRP B 1 212 ? -24 12.102 -2.781 1 98.81 212 TRP B CA 1
ATOM 4502 C C . TRP B 1 212 ? -23.359 11.492 -1.535 1 98.81 212 TRP B C 1
ATOM 4504 O O . TRP B 1 212 ? -23.875 11.648 -0.428 1 98.81 212 TRP B O 1
ATOM 4514 N N . LEU B 1 213 ? -22.297 10.727 -1.706 1 98.94 213 LEU B N 1
ATOM 4515 C CA . LEU B 1 213 ? -21.516 10.312 -0.551 1 98.94 213 LEU B CA 1
ATOM 4516 C C . LEU B 1 213 ? -20.625 11.453 -0.058 1 98.94 213 LEU B C 1
ATOM 4518 O O . LEU B 1 213 ? -20 12.148 -0.858 1 98.94 213 LEU B O 1
ATOM 4522 N N . LEU B 1 214 ? -20.625 11.695 1.218 1 98.94 214 LEU B N 1
ATOM 4523 C CA . LEU B 1 214 ? -19.594 12.508 1.838 1 98.94 214 LEU B CA 1
ATOM 4524 C C . LEU B 1 214 ? -18.422 11.641 2.281 1 98.94 214 LEU B C 1
ATOM 4526 O O . LEU B 1 214 ? -18.547 10.844 3.213 1 98.94 214 LEU B O 1
ATOM 4530 N N . MET B 1 215 ? -17.297 11.781 1.619 1 99 215 MET B N 1
ATOM 4531 C CA . MET B 1 215 ? -16.094 11.016 1.912 1 99 215 MET B CA 1
ATOM 4532 C C . MET B 1 215 ? -14.992 11.922 2.475 1 99 215 MET B C 1
ATOM 4534 O O . MET B 1 215 ? -14.641 12.93 1.86 1 99 215 MET B O 1
ATOM 4538 N N . LEU B 1 216 ? -14.484 11.547 3.605 1 99 216 LEU B N 1
ATOM 4539 C CA . LEU B 1 216 ? -13.477 12.383 4.254 1 99 216 LEU B CA 1
ATOM 4540 C C . LEU B 1 216 ? -12.141 11.656 4.344 1 99 216 LEU B C 1
ATOM 4542 O O . LEU B 1 216 ? -12.062 10.555 4.902 1 99 216 LEU B O 1
ATOM 4546 N N . ASP B 1 217 ? -11.141 12.258 3.758 1 98.94 217 ASP B N 1
ATOM 4547 C CA . ASP B 1 217 ? -9.758 11.805 3.889 1 98.94 217 ASP B CA 1
ATOM 4548 C C . ASP B 1 217 ? -9.156 12.25 5.223 1 98.94 217 ASP B C 1
ATOM 4550 O O . ASP B 1 217 ? -8.688 13.375 5.352 1 98.94 217 ASP B O 1
ATOM 4554 N N . GLU B 1 218 ? -9.156 11.359 6.188 1 98.94 218 GLU B N 1
ATOM 4555 C CA . GLU B 1 218 ? -8.656 11.641 7.527 1 98.94 218 GLU B CA 1
ATOM 4556 C C . GLU B 1 218 ? -7.324 10.938 7.777 1 98.94 218 GLU B C 1
ATOM 4558 O O . GLU B 1 218 ? -7.027 10.547 8.906 1 98.94 218 GLU B O 1
ATOM 4563 N N . ILE B 1 219 ? -6.582 10.766 6.762 1 98.94 219 ILE B N 1
ATOM 4564 C CA . ILE B 1 219 ? -5.293 10.086 6.828 1 98.94 219 ILE B CA 1
ATOM 4565 C C . ILE B 1 219 ? -4.34 10.867 7.727 1 98.94 219 ILE B C 1
ATOM 4567 O O . ILE B 1 219 ? -3.609 10.273 8.531 1 98.94 219 ILE B O 1
ATOM 4571 N N . GLN B 1 220 ? -4.34 12.195 7.652 1 98.75 220 GLN B N 1
ATOM 4572 C CA . GLN B 1 220 ? -3.477 12.984 8.523 1 98.75 220 GLN B CA 1
ATOM 4573 C C . GLN B 1 220 ? -4.207 13.398 9.797 1 98.75 220 GLN B C 1
ATOM 4575 O O . GLN B 1 220 ? -3.613 13.438 10.875 1 98.75 220 GLN B O 1
ATOM 4580 N N . THR B 1 221 ? -5.523 13.648 9.734 1 98.88 221 THR B N 1
ATOM 4581 C CA . THR B 1 221 ? -6.266 14.242 10.836 1 98.88 221 THR B CA 1
ATOM 4582 C C . THR B 1 221 ? -6.762 13.164 11.797 1 98.88 221 THR B C 1
ATOM 4584 O O . THR B 1 221 ? -6.969 13.422 12.984 1 98.88 221 THR B O 1
ATOM 4587 N N . GLY B 1 222 ? -6.969 11.961 11.281 1 98.5 222 GLY B N 1
ATOM 4588 C CA . GLY B 1 222 ? -7.586 10.914 12.078 1 98.5 222 GLY B CA 1
ATOM 4589 C C . GLY B 1 222 ? -6.672 10.375 13.164 1 98.5 222 GLY B C 1
ATOM 4590 O O . GLY B 1 222 ? -5.496 10.742 13.234 1 98.5 222 GLY B O 1
ATOM 4591 N N . ILE B 1 223 ? -7.254 9.648 14 1 98.81 223 ILE B N 1
ATOM 4592 C CA . ILE B 1 223 ? -6.613 8.93 15.102 1 98.81 223 ILE B CA 1
ATOM 4593 C C . ILE B 1 223 ? -6.023 9.922 16.094 1 98.81 223 ILE B C 1
ATOM 4595 O O . ILE B 1 223 ? -4.844 9.836 16.453 1 98.81 223 ILE B O 1
ATOM 4599 N N . GLY B 1 224 ? -6.758 10.977 16.438 1 98.88 224 GLY B N 1
ATOM 4600 C CA . GLY B 1 224 ? -6.504 11.766 17.625 1 98.88 224 GLY B CA 1
ATOM 4601 C C . GLY B 1 224 ? -5.805 13.086 17.344 1 98.88 224 GLY B C 1
ATOM 4602 O O . GLY B 1 224 ? -5.621 13.906 18.234 1 98.88 224 GLY B O 1
ATOM 4603 N N . ARG B 1 225 ? -5.426 13.398 16.078 1 98.88 225 ARG B N 1
ATOM 4604 C CA . ARG B 1 225 ? -4.555 14.508 15.703 1 98.88 225 ARG B CA 1
ATOM 4605 C C . ARG B 1 225 ? -5.156 15.844 16.109 1 98.88 225 ARG B C 1
ATOM 4607 O O . ARG B 1 225 ? -4.438 16.75 16.547 1 98.88 225 ARG B O 1
ATOM 4614 N N . THR B 1 226 ? -6.527 15.969 16.094 1 98.81 226 THR B N 1
ATOM 4615 C CA . THR B 1 226 ? -7.184 17.266 16.281 1 98.81 226 THR B CA 1
ATOM 4616 C C . THR B 1 226 ? -7.828 17.328 17.672 1 98.81 226 THR B C 1
ATOM 4618 O O . THR B 1 226 ? -8.531 18.297 17.984 1 98.81 226 THR B O 1
ATOM 4621 N N . GLY B 1 227 ? -7.613 16.312 18.438 1 98.81 227 GLY B N 1
ATOM 4622 C CA . GLY B 1 227 ? -8.188 16.297 19.766 1 98.81 227 GLY B CA 1
ATOM 4623 C C . GLY B 1 227 ? -9.422 15.422 19.875 1 98.81 227 GLY B C 1
ATOM 4624 O O . GLY B 1 227 ? -9.93 15.188 20.969 1 98.81 227 GLY B O 1
ATOM 4625 N N . GLN B 1 228 ? -9.961 14.977 18.797 1 98.81 228 GLN B N 1
ATOM 4626 C CA . GLN B 1 228 ? -10.977 13.938 18.672 1 98.81 228 GLN B CA 1
ATOM 4627 C C . GLN B 1 228 ? -10.438 12.742 17.875 1 98.81 228 GLN B C 1
ATOM 4629 O O . GLN B 1 228 ? -9.391 12.836 17.234 1 98.81 228 GLN B O 1
ATOM 4634 N N . TRP B 1 229 ? -11.109 11.594 17.969 1 98.94 229 TRP B N 1
ATOM 4635 C CA . TRP B 1 229 ? -10.656 10.461 17.172 1 98.94 229 TRP B CA 1
ATOM 4636 C C . TRP B 1 229 ? -10.555 10.828 15.703 1 98.94 229 TRP B C 1
ATOM 4638 O O . TRP B 1 229 ? -9.594 10.445 15.023 1 98.94 229 TRP B O 1
ATOM 4648 N N . PHE B 1 230 ? -11.578 11.586 15.25 1 98.94 230 PHE B N 1
ATOM 4649 C CA . PHE B 1 230 ? -11.648 12.062 13.875 1 98.94 230 PHE B CA 1
ATOM 4650 C C . PHE B 1 230 ? -12.07 13.523 13.828 1 98.94 230 PHE B C 1
ATOM 4652 O O . PHE B 1 230 ? -12.906 13.961 14.617 1 98.94 230 PHE B O 1
ATOM 4659 N N . ALA B 1 231 ? -11.523 14.266 12.867 1 98.94 231 ALA B N 1
ATOM 4660 C CA . ALA B 1 231 ? -11.727 15.703 12.781 1 98.94 231 ALA B CA 1
ATOM 4661 C C . ALA B 1 231 ? -13.195 16.047 12.539 1 98.94 231 ALA B C 1
ATOM 4663 O O . ALA B 1 231 ? -13.703 17.047 13.047 1 98.94 231 ALA B O 1
ATOM 4664 N N . TYR B 1 232 ? -13.914 15.211 11.75 1 98.88 232 TYR B N 1
ATOM 4665 C CA . TYR B 1 232 ? -15.297 15.516 11.406 1 98.88 232 TYR B CA 1
ATOM 4666 C C . TYR B 1 232 ? -16.172 15.562 12.648 1 98.88 232 TYR B C 1
ATOM 4668 O O . TYR B 1 232 ? -17.266 16.141 12.617 1 98.88 232 TYR B O 1
ATOM 4676 N N . GLN B 1 233 ? -15.727 14.961 13.719 1 98.88 233 GLN B N 1
ATOM 4677 C CA . GLN B 1 233 ? -16.5 14.906 14.945 1 98.88 233 GLN B CA 1
ATOM 4678 C C . GLN B 1 233 ? -16.656 16.297 15.57 1 98.88 233 GLN B C 1
ATOM 4680 O O . GLN B 1 233 ? -17.625 16.562 16.281 1 98.88 233 GLN B O 1
ATOM 4685 N N . HIS B 1 234 ? -15.688 17.188 15.305 1 98.81 234 HIS B N 1
ATOM 4686 C CA . HIS B 1 234 ? -15.797 18.562 15.773 1 98.81 234 HIS B CA 1
ATOM 4687 C C . HIS B 1 234 ? -17 19.266 15.164 1 98.81 234 HIS B C 1
ATOM 4689 O O . HIS B 1 234 ? -17.547 20.203 15.758 1 98.81 234 HIS B O 1
ATOM 4695 N N . ALA B 1 235 ? -17.422 18.812 13.961 1 98.75 235 ALA B N 1
ATOM 4696 C CA . ALA B 1 235 ? -18.547 19.422 13.266 1 98.75 235 ALA B CA 1
ATOM 4697 C C . ALA B 1 235 ? -19.859 18.719 13.625 1 98.75 235 ALA B C 1
ATOM 4699 O O . ALA B 1 235 ? -20.938 19.156 13.211 1 98.75 235 ALA B O 1
ATOM 4700 N N . GLY B 1 236 ? -19.797 17.609 14.367 1 98.56 236 GLY B N 1
ATOM 4701 C CA . GLY B 1 236 ? -20.984 16.875 14.75 1 98.56 236 GLY B CA 1
ATOM 4702 C C . GLY B 1 236 ? -21.688 16.219 13.578 1 98.56 236 GLY B C 1
ATOM 4703 O O . GLY B 1 236 ? -22.906 16.078 13.562 1 98.56 236 GLY B O 1
ATOM 4704 N N . ILE B 1 237 ? -20.953 15.836 12.547 1 98.75 237 ILE B N 1
ATOM 4705 C CA . ILE B 1 237 ? -21.547 15.203 11.375 1 98.75 237 ILE B CA 1
ATOM 4706 C C . ILE B 1 237 ? -21.109 13.742 11.305 1 98.75 237 ILE B C 1
ATOM 4708 O O . ILE B 1 237 ? -20.219 13.312 12.047 1 98.75 237 ILE B O 1
ATOM 4712 N N . GLN B 1 238 ? -21.75 12.969 10.461 1 98.69 238 GLN B N 1
ATOM 4713 C CA . GLN B 1 238 ? -21.406 11.586 10.148 1 98.69 238 GLN B CA 1
ATOM 4714 C C . GLN B 1 238 ? -21.141 11.406 8.656 1 98.69 238 GLN B C 1
ATOM 4716 O O . GLN B 1 238 ? -22.078 11.469 7.848 1 98.69 238 GLN B O 1
ATOM 4721 N N . PRO B 1 239 ? -19.906 11.227 8.273 1 98.88 239 PRO B N 1
ATOM 4722 C CA . PRO B 1 239 ? -19.641 10.953 6.859 1 98.88 239 PRO B CA 1
ATOM 4723 C C . PRO B 1 239 ? -20.094 9.555 6.434 1 98.88 239 PRO B C 1
ATOM 4725 O O . PRO B 1 239 ? -20.469 8.742 7.281 1 98.88 239 PRO B O 1
ATOM 4728 N N . ASP B 1 240 ? -20.094 9.312 5.113 1 98.94 240 ASP B N 1
ATOM 4729 C CA . ASP B 1 240 ? -20.406 7.992 4.586 1 98.94 240 ASP B CA 1
ATOM 4730 C C . ASP B 1 240 ? -19.156 7.117 4.5 1 98.94 240 ASP B C 1
ATOM 4732 O O . ASP B 1 240 ? -19.25 5.891 4.574 1 98.94 240 ASP B O 1
ATOM 4736 N N . VAL B 1 241 ? -18.047 7.758 4.254 1 98.94 241 VAL B N 1
ATOM 4737 C CA . VAL B 1 241 ? -16.75 7.086 4.078 1 98.94 241 VAL B CA 1
ATOM 4738 C C . VAL B 1 241 ? -15.648 7.902 4.75 1 98.94 241 VAL B C 1
ATOM 4740 O O . VAL B 1 241 ? -15.641 9.133 4.668 1 98.94 241 VAL B O 1
ATOM 4743 N N . VAL B 1 242 ? -14.75 7.246 5.438 1 99 242 VAL B N 1
ATOM 4744 C CA . VAL B 1 242 ? -13.57 7.859 6.031 1 99 242 VAL B CA 1
ATOM 4745 C C . VAL B 1 242 ? -12.336 7.012 5.719 1 99 242 VAL B C 1
ATOM 4747 O O . VAL B 1 242 ? -12.367 5.785 5.859 1 99 242 VAL B O 1
ATOM 4750 N N . THR B 1 243 ? -11.297 7.641 5.246 1 98.94 243 THR B N 1
ATOM 4751 C CA . THR B 1 243 ? -10.062 6.91 4.992 1 98.94 243 THR B CA 1
ATOM 4752 C C . THR B 1 243 ? -9.008 7.25 6.043 1 98.94 243 THR B C 1
ATOM 4754 O O . THR B 1 243 ? -8.93 8.391 6.508 1 98.94 243 THR B O 1
ATOM 4757 N N . LEU B 1 244 ? -8.258 6.238 6.453 1 98.94 244 LEU B N 1
ATOM 4758 C CA . LEU B 1 244 ? -7.246 6.328 7.508 1 98.94 244 LEU B CA 1
ATOM 4759 C C . LEU B 1 244 ? -5.93 5.715 7.051 1 98.94 244 LEU B C 1
ATOM 4761 O O . LEU B 1 244 ? -5.91 4.863 6.16 1 98.94 244 LEU B O 1
ATOM 4765 N N . ALA B 1 245 ? -4.855 6.113 7.629 1 98.88 245 ALA B N 1
ATOM 4766 C CA . ALA B 1 245 ? -3.52 5.531 7.539 1 98.88 245 ALA B CA 1
ATOM 4767 C C . ALA B 1 245 ? -2.59 6.125 8.594 1 98.88 245 ALA B C 1
ATOM 4769 O O . ALA B 1 245 ? -2.973 6.262 9.758 1 98.88 245 ALA B O 1
ATOM 4770 N N . LYS B 1 246 ? -1.424 6.281 8.312 1 98.69 246 LYS B N 1
ATOM 4771 C CA . LYS B 1 246 ? -0.396 6.984 9.078 1 98.69 246 LYS B CA 1
ATOM 4772 C C . LYS B 1 246 ? -0.486 6.648 10.562 1 98.69 246 LYS B C 1
ATOM 4774 O O . LYS B 1 246 ? -0.111 5.551 10.977 1 98.69 246 LYS B O 1
ATOM 4779 N N . ALA B 1 247 ? -1.104 7.492 11.383 1 98.88 247 ALA B N 1
ATOM 4780 C CA . ALA B 1 247 ? -1.155 7.355 12.836 1 98.88 247 ALA B CA 1
ATOM 4781 C C . ALA B 1 247 ? -1.744 6.004 13.242 1 98.88 247 ALA B C 1
ATOM 4783 O O . ALA B 1 247 ? -1.448 5.492 14.32 1 98.88 247 ALA B O 1
ATOM 4784 N N . LEU B 1 248 ? -2.49 5.402 12.375 1 98.88 248 LEU B N 1
ATOM 4785 C CA . LEU B 1 248 ? -3.172 4.145 12.672 1 98.88 248 LEU B CA 1
ATOM 4786 C C . LEU B 1 248 ? -2.17 3.053 13.023 1 98.88 248 LEU B C 1
ATOM 4788 O O . LEU B 1 248 ? -2.439 2.209 13.883 1 98.88 248 LEU B O 1
ATOM 4792 N N . GLY B 1 249 ? -1.018 3.072 12.367 1 98.69 249 GLY B N 1
ATOM 4793 C CA . GLY B 1 249 ? -0.059 1.991 12.539 1 98.69 249 GLY B CA 1
ATOM 4794 C C . GLY B 1 249 ? 1.206 2.424 13.25 1 98.69 249 GLY B C 1
ATOM 4795 O O . GLY B 1 249 ? 2.105 1.612 13.484 1 98.69 249 GLY B O 1
ATOM 4796 N N . ASN B 1 250 ? 1.362 3.752 13.5 1 98.81 250 ASN B N 1
ATOM 4797 C CA . ASN B 1 250 ? 2.52 4.309 14.195 1 98.81 250 ASN B CA 1
ATOM 4798 C C . ASN B 1 250 ? 3.828 3.842 13.562 1 98.81 250 ASN B C 1
ATOM 4800 O O . ASN B 1 250 ? 4.789 3.539 14.273 1 98.81 250 ASN B O 1
ATOM 4804 N N . GLY B 1 251 ? 3.871 3.725 12.336 1 98.5 251 GLY B N 1
ATOM 4805 C CA . GLY B 1 251 ? 5.094 3.352 11.641 1 98.5 251 GLY B CA 1
ATOM 4806 C C . GLY B 1 251 ? 4.949 2.084 10.82 1 98.5 251 GLY B C 1
ATOM 4807 O O . GLY B 1 251 ? 5.672 1.888 9.844 1 98.5 251 GLY B O 1
ATOM 4808 N N . ILE B 1 252 ? 4.043 1.172 11.164 1 98.75 252 ILE B N 1
ATOM 4809 C CA . ILE B 1 252 ? 3.725 -0.022 10.391 1 98.75 252 ILE B CA 1
ATOM 4810 C C . ILE B 1 252 ? 2.797 0.346 9.234 1 98.75 252 ILE B C 1
ATOM 4812 O O . ILE B 1 252 ? 1.771 1 9.438 1 98.75 252 ILE B O 1
ATOM 4816 N N . PRO B 1 253 ? 3.119 -0.082 8 1 98.69 253 PRO B N 1
ATOM 4817 C CA . PRO B 1 253 ? 2.244 0.231 6.867 1 98.69 253 PRO B CA 1
ATOM 4818 C C . PRO B 1 253 ? 0.825 -0.299 7.055 1 98.69 253 PRO B C 1
ATOM 4820 O O . PRO B 1 253 ? 0.636 -1.49 7.312 1 98.69 253 PRO B O 1
ATOM 4823 N N . ILE B 1 254 ? -0.174 0.575 6.953 1 98.88 254 ILE B N 1
ATOM 4824 C CA . ILE B 1 254 ? -1.585 0.221 7.062 1 98.88 254 ILE B CA 1
ATOM 4825 C C . ILE B 1 254 ? -2.445 1.36 6.52 1 98.88 254 ILE B C 1
ATOM 4827 O O . ILE B 1 254 ? -2.07 2.531 6.621 1 98.88 254 ILE B O 1
ATOM 4831 N N . GLY B 1 255 ? -3.457 1.084 5.824 1 98.81 255 GLY B N 1
ATOM 4832 C CA . GLY B 1 255 ? -4.57 1.95 5.469 1 98.81 255 GLY B CA 1
ATOM 4833 C C . GLY B 1 255 ? -5.922 1.328 5.746 1 98.81 255 GLY B C 1
ATOM 4834 O O . GLY B 1 255 ? -6.039 0.107 5.875 1 98.81 255 GLY B O 1
ATOM 4835 N N . ALA B 1 256 ? -6.902 2.137 5.91 1 98.94 256 ALA B N 1
ATOM 4836 C CA . ALA B 1 256 ? -8.266 1.653 6.109 1 98.94 256 ALA B CA 1
ATOM 4837 C C . ALA B 1 256 ? -9.281 2.564 5.422 1 98.94 256 ALA B C 1
ATOM 4839 O O . ALA B 1 256 ? -9.094 3.783 5.375 1 98.94 256 ALA B O 1
ATOM 4840 N N . CYS B 1 257 ? -10.211 2.002 4.855 1 98.94 257 CYS B N 1
ATOM 4841 C CA . CYS B 1 257 ? -11.414 2.684 4.379 1 98.94 257 CYS B CA 1
ATOM 4842 C C . CYS B 1 257 ? -12.641 2.252 5.18 1 98.94 257 CYS B C 1
ATOM 4844 O O . CYS B 1 257 ? -13.016 1.08 5.156 1 98.94 257 CYS B O 1
ATOM 4846 N N . LEU B 1 258 ? -13.188 3.137 5.934 1 98.94 258 LEU B N 1
ATOM 4847 C CA . LEU B 1 258 ? -14.398 2.895 6.711 1 98.94 258 LEU B CA 1
ATOM 4848 C C . LEU B 1 258 ? -15.633 3.381 5.957 1 98.94 258 LEU B C 1
ATOM 4850 O O . LEU B 1 258 ? -15.57 4.387 5.246 1 98.94 258 LEU B O 1
ATOM 4854 N N . ALA B 1 259 ? -16.734 2.68 6.145 1 98.94 259 ALA B N 1
ATOM 4855 C CA . ALA B 1 259 ? -17.969 3.09 5.469 1 98.94 259 ALA B CA 1
ATOM 4856 C C . ALA B 1 259 ? -19.203 2.68 6.273 1 98.94 259 ALA B C 1
ATOM 4858 O O . ALA B 1 259 ? -19.125 1.795 7.129 1 98.94 259 ALA B O 1
ATOM 4859 N N . SER B 1 260 ? -20.297 3.361 6.031 1 98.62 260 SER B N 1
ATOM 4860 C CA . SER B 1 260 ? -21.594 2.883 6.516 1 98.62 260 SER B CA 1
ATOM 4861 C C . SER B 1 260 ? -21.906 1.5 5.957 1 98.62 260 SER B C 1
ATOM 4863 O O . SER B 1 260 ? -21.281 1.05 5 1 98.62 260 SER B O 1
ATOM 4865 N N . THR B 1 261 ? -22.859 0.839 6.598 1 97.94 261 THR B N 1
ATOM 4866 C CA . THR B 1 261 ? -23.25 -0.5 6.164 1 97.94 261 THR B CA 1
ATOM 4867 C C . THR B 1 261 ? -23.688 -0.494 4.703 1 97.94 261 THR B C 1
ATOM 4869 O O . THR B 1 261 ? -23.234 -1.325 3.912 1 97.94 261 THR B O 1
ATOM 4872 N N . THR B 1 262 ? -24.5 0.473 4.348 1 98 262 THR B N 1
ATOM 4873 C CA . THR B 1 262 ? -25.062 0.539 3.006 1 98 262 THR B CA 1
ATOM 4874 C C . THR B 1 262 ? -23.969 0.732 1.967 1 98 262 THR B C 1
ATOM 4876 O O . THR B 1 262 ? -23.969 0.081 0.919 1 98 262 THR B O 1
ATOM 4879 N N . VAL B 1 263 ? -23.016 1.607 2.264 1 98.56 263 VAL B N 1
ATOM 4880 C CA . VAL B 1 263 ? -21.969 1.934 1.306 1 98.56 263 VAL B CA 1
ATOM 4881 C C . VAL B 1 263 ? -20.953 0.792 1.241 1 98.56 263 VAL B C 1
ATOM 4883 O O . VAL B 1 263 ? -20.547 0.386 0.154 1 98.56 263 VAL B O 1
ATOM 4886 N N . GLY B 1 264 ? -20.562 0.263 2.406 1 98.25 264 GLY B N 1
ATOM 4887 C CA . GLY B 1 264 ? -19.578 -0.809 2.447 1 98.25 264 GLY B CA 1
ATOM 4888 C C . GLY B 1 264 ? -20.047 -2.072 1.751 1 98.25 264 GLY B C 1
ATOM 4889 O O . GLY B 1 264 ? -19.234 -2.812 1.185 1 98.25 264 GLY B O 1
ATOM 4890 N N . ARG B 1 265 ? -21.328 -2.336 1.731 1 97.56 265 ARG B N 1
ATOM 4891 C CA . ARG B 1 265 ? -21.891 -3.561 1.173 1 97.56 265 ARG B CA 1
ATOM 4892 C C . ARG B 1 265 ? -22.031 -3.463 -0.344 1 97.56 265 ARG B C 1
ATOM 4894 O O . ARG B 1 265 ? -22.469 -4.41 -0.998 1 97.56 265 ARG B O 1
ATOM 4901 N N . LEU B 1 266 ? -21.641 -2.303 -0.882 1 97.31 266 LEU B N 1
ATOM 4902 C CA . LEU B 1 266 ? -21.562 -2.217 -2.336 1 97.31 266 LEU B CA 1
ATOM 4903 C C . LEU B 1 266 ? -20.469 -3.129 -2.877 1 97.31 266 LEU B C 1
ATOM 4905 O O . LEU B 1 266 ? -20.5 -3.531 -4.043 1 97.31 266 LEU B O 1
ATOM 4909 N N . PHE B 1 267 ? -19.469 -3.387 -2.039 1 96.5 267 PHE B N 1
ATOM 4910 C CA . PHE B 1 267 ? -18.484 -4.395 -2.4 1 96.5 267 PHE B CA 1
ATOM 4911 C C . PHE B 1 267 ? -19.047 -5.797 -2.199 1 96.5 267 PHE B C 1
ATOM 4913 O O . PHE B 1 267 ? -19.844 -6.027 -1.285 1 96.5 267 PHE B O 1
ATOM 4920 N N . THR B 1 268 ? -18.625 -6.676 -3.033 1 94.06 268 THR B N 1
ATOM 4921 C CA . THR B 1 268 ? -19 -8.086 -2.967 1 94.06 268 THR B CA 1
ATOM 4922 C C . THR B 1 268 ? -17.766 -8.977 -2.996 1 94.06 268 THR B C 1
ATOM 4924 O O . THR B 1 268 ? -16.656 -8.508 -3.289 1 94.06 268 THR B O 1
ATOM 4927 N N . PRO B 1 269 ? -17.891 -10.211 -2.658 1 91.88 269 PRO B N 1
ATOM 4928 C CA . PRO B 1 269 ? -16.734 -11.102 -2.676 1 91.88 269 PRO B CA 1
ATOM 4929 C C . PRO B 1 269 ? -16 -11.094 -4.02 1 91.88 269 PRO B C 1
ATOM 4931 O O . PRO B 1 269 ? -16.641 -11.289 -5.066 1 91.88 269 PRO B O 1
ATOM 4934 N N . GLY B 1 270 ? -14.742 -10.797 -3.932 1 90.44 270 GLY B N 1
ATOM 4935 C CA . GLY B 1 270 ? -13.922 -10.797 -5.137 1 90.44 270 GLY B CA 1
ATOM 4936 C C . GLY B 1 270 ? -13.828 -9.43 -5.793 1 90.44 270 GLY B C 1
ATOM 4937 O O . GLY B 1 270 ? -12.961 -9.203 -6.637 1 90.44 270 GLY B O 1
ATOM 4938 N N . SER B 1 271 ? -14.641 -8.469 -5.402 1 92.38 271 SER B N 1
ATOM 4939 C CA . SER B 1 271 ? -14.711 -7.18 -6.078 1 92.38 271 SER B CA 1
ATOM 4940 C C . SER B 1 271 ? -13.523 -6.293 -5.699 1 92.38 271 SER B C 1
ATOM 4942 O O . SER B 1 271 ? -13.203 -5.344 -6.418 1 92.38 271 SER B O 1
ATOM 4944 N N . HIS B 1 272 ? -12.992 -6.559 -4.602 1 95.62 272 HIS B N 1
ATOM 4945 C CA . HIS B 1 272 ? -11.805 -5.855 -4.125 1 95.62 272 HIS B CA 1
ATOM 4946 C C . HIS B 1 272 ? -10.977 -6.738 -3.203 1 95.62 272 HIS B C 1
ATOM 4948 O O . HIS B 1 272 ? -11.414 -7.824 -2.812 1 95.62 272 HIS B O 1
ATOM 4954 N N . GLY B 1 273 ? -9.727 -6.293 -3.029 1 96 273 GLY B N 1
ATOM 4955 C CA . GLY B 1 273 ? -8.859 -7.102 -2.189 1 96 273 GLY B CA 1
ATOM 4956 C C . GLY B 1 273 ? -7.453 -6.535 -2.066 1 96 273 GLY B C 1
ATOM 4957 O O . GLY B 1 273 ? -7.102 -5.578 -2.762 1 96 273 GLY B O 1
ATOM 4958 N N . SER B 1 274 ? -6.754 -7.074 -1.188 1 97.62 274 SER B N 1
ATOM 4959 C CA . SER B 1 274 ? -5.359 -6.754 -0.905 1 97.62 274 SER B CA 1
ATOM 4960 C C . SER B 1 274 ? -4.641 -7.938 -0.269 1 97.62 274 SER B C 1
ATOM 4962 O O . SER B 1 274 ? -5.141 -8.539 0.682 1 97.62 274 SER B O 1
ATOM 4964 N N . THR B 1 275 ? -3.465 -8.273 -0.792 1 97.44 275 THR B N 1
ATOM 4965 C CA . THR B 1 275 ? -2.707 -9.391 -0.243 1 97.44 275 THR B CA 1
ATOM 4966 C C . THR B 1 275 ? -2.357 -9.141 1.221 1 97.44 275 THR B C 1
ATOM 4968 O O . THR B 1 275 ? -2.611 -9.992 2.08 1 97.44 275 THR B O 1
ATOM 4971 N N . PHE B 1 276 ? -1.89 -7.984 1.525 1 98.12 276 PHE B N 1
ATOM 4972 C CA . PHE B 1 276 ? -1.368 -7.695 2.857 1 98.12 276 PHE B CA 1
ATOM 4973 C C . PHE B 1 276 ? -2.439 -7.051 3.729 1 98.12 276 PHE B C 1
ATOM 4975 O O . PHE B 1 276 ? -2.291 -6.977 4.949 1 98.12 276 PHE B O 1
ATOM 4982 N N . GLY B 1 277 ? -3.467 -6.453 3.045 1 98.25 277 GLY B N 1
ATOM 4983 C CA . GLY B 1 277 ? -4.457 -5.691 3.791 1 98.25 277 GLY B CA 1
ATOM 4984 C C . GLY B 1 277 ? -5.117 -6.492 4.898 1 98.25 277 GLY B C 1
ATOM 4985 O O . GLY B 1 277 ? -5.672 -7.562 4.648 1 98.25 277 GLY B O 1
ATOM 4986 N N . GLY B 1 278 ? -5.016 -6.02 6.117 1 98.19 278 GLY B N 1
ATOM 4987 C CA . GLY B 1 278 ? -5.66 -6.672 7.246 1 98.19 278 GLY B CA 1
ATOM 4988 C C . GLY B 1 278 ? -4.801 -7.746 7.883 1 98.19 278 GLY B C 1
ATOM 4989 O O . GLY B 1 278 ? -5.301 -8.578 8.641 1 98.19 278 GLY B O 1
ATOM 4990 N N . ASN B 1 279 ? -3.506 -7.793 7.609 1 98.5 279 ASN B N 1
ATOM 4991 C CA . ASN B 1 279 ? -2.629 -8.812 8.18 1 98.5 279 ASN B CA 1
ATOM 4992 C C . ASN B 1 279 ? -2.582 -8.711 9.703 1 98.5 279 ASN B C 1
ATOM 4994 O O . ASN B 1 279 ? -2.836 -7.648 10.273 1 98.5 279 ASN B O 1
ATOM 4998 N N . PRO B 1 280 ? -2.213 -9.805 10.367 1 98.69 280 PRO B N 1
ATOM 4999 C CA . PRO B 1 280 ? -2.26 -9.867 11.828 1 98.69 280 PRO B CA 1
ATOM 5000 C C . PRO B 1 280 ? -1.387 -8.805 12.492 1 98.69 280 PRO B C 1
ATOM 5002 O O . PRO B 1 280 ? -1.816 -8.156 13.453 1 98.69 280 PRO B O 1
ATOM 5005 N N . LEU B 1 281 ? -0.241 -8.547 11.992 1 98.81 281 LEU B N 1
ATOM 5006 C CA . LEU B 1 281 ? 0.699 -7.641 12.641 1 98.81 281 LEU B CA 1
ATOM 5007 C C . LEU B 1 281 ? 0.188 -6.203 12.594 1 98.81 281 LEU B C 1
ATOM 5009 O O . LEU B 1 281 ? 0.103 -5.539 13.633 1 98.81 281 LEU B O 1
ATOM 5013 N N . ALA B 1 282 ? -0.146 -5.715 11.414 1 98.88 282 ALA B N 1
ATOM 5014 C CA . ALA B 1 282 ? -0.597 -4.336 11.258 1 98.88 282 ALA B CA 1
ATOM 5015 C C . ALA B 1 282 ? -1.869 -4.078 12.062 1 98.88 282 ALA B C 1
ATOM 5017 O O . ALA B 1 282 ? -2.004 -3.031 12.703 1 98.88 282 ALA B O 1
ATOM 5018 N N . CYS B 1 283 ? -2.773 -5.035 12.031 1 98.88 283 CYS B N 1
ATOM 5019 C CA . CYS B 1 283 ? -4.047 -4.852 12.727 1 98.88 283 CYS B CA 1
ATOM 5020 C C . CYS B 1 283 ? -3.854 -4.887 14.234 1 98.88 283 CYS B C 1
ATOM 5022 O O . CYS B 1 283 ? -4.508 -4.141 14.969 1 98.88 283 CYS B O 1
ATOM 5024 N N . ARG B 1 284 ? -2.988 -5.785 14.688 1 98.88 284 ARG B N 1
ATOM 5025 C CA . ARG B 1 284 ? -2.693 -5.812 16.109 1 98.88 284 ARG B CA 1
ATOM 5026 C C . ARG B 1 284 ? -2.066 -4.496 16.578 1 98.88 284 ARG B C 1
ATOM 5028 O O . ARG B 1 284 ? -2.4 -3.98 17.641 1 98.88 284 ARG B O 1
ATOM 5035 N N . VAL B 1 285 ? -1.157 -3.984 15.812 1 98.94 285 VAL B N 1
ATOM 5036 C CA . VAL B 1 285 ? -0.53 -2.707 16.125 1 98.94 285 VAL B CA 1
ATOM 5037 C C . VAL B 1 285 ? -1.582 -1.601 16.141 1 98.94 285 VAL B C 1
ATOM 5039 O O . VAL B 1 285 ? -1.591 -0.747 17.031 1 98.94 285 VAL B O 1
ATOM 5042 N N . GLY B 1 286 ? -2.477 -1.629 15.086 1 98.94 286 GLY B N 1
ATOM 5043 C CA . GLY B 1 286 ? -3.568 -0.668 15.078 1 98.94 286 GLY B CA 1
ATOM 5044 C C . GLY B 1 286 ? -4.391 -0.69 16.359 1 98.94 286 GLY B C 1
ATOM 5045 O O . GLY B 1 286 ? -4.68 0.361 16.938 1 98.94 286 GLY B O 1
ATOM 5046 N N . CYS B 1 287 ? -4.738 -1.868 16.812 1 98.94 287 CYS B N 1
ATOM 5047 C CA . CYS B 1 287 ? -5.469 -2.016 18.062 1 98.94 287 CYS B CA 1
ATOM 5048 C C . CYS B 1 287 ? -4.664 -1.456 19.234 1 98.94 287 CYS B C 1
ATOM 5050 O O . CYS B 1 287 ? -5.211 -0.759 20.094 1 98.94 287 CYS B O 1
ATOM 5052 N N . THR B 1 288 ? -3.385 -1.771 19.25 1 98.94 288 THR B N 1
ATOM 5053 C CA . THR B 1 288 ? -2.502 -1.343 20.328 1 98.94 288 THR B CA 1
ATOM 5054 C C . THR B 1 288 ? -2.404 0.179 20.391 1 98.94 288 THR B C 1
ATOM 5056 O O . THR B 1 288 ? -2.438 0.774 21.469 1 98.94 288 THR B O 1
ATOM 5059 N N . VAL B 1 289 ? -2.32 0.813 19.25 1 98.94 289 VAL B N 1
ATOM 5060 C CA . VAL B 1 289 ? -2.234 2.268 19.172 1 98.94 289 VAL B CA 1
ATOM 5061 C C . VAL B 1 289 ? -3.508 2.895 19.734 1 98.94 289 VAL B C 1
ATOM 5063 O O . VAL B 1 289 ? -3.441 3.834 20.531 1 98.94 289 VAL B O 1
ATOM 5066 N N . LEU B 1 290 ? -4.664 2.391 19.297 1 98.94 290 LEU B N 1
ATOM 5067 C CA . LEU B 1 290 ? -5.934 2.908 19.797 1 98.94 290 LEU B CA 1
ATOM 5068 C C . LEU B 1 290 ? -6.027 2.76 21.312 1 98.94 290 LEU B C 1
ATOM 5070 O O . LEU B 1 290 ? -6.496 3.67 22 1 98.94 290 LEU B O 1
ATOM 5074 N N . ASP B 1 291 ? -5.566 1.633 21.828 1 98.94 291 ASP B N 1
ATOM 5075 C CA . ASP B 1 291 ? -5.582 1.388 23.266 1 98.94 291 ASP B CA 1
ATOM 5076 C C . ASP B 1 291 ? -4.688 2.383 24.016 1 98.94 291 ASP B C 1
ATOM 5078 O O . ASP B 1 291 ? -5.051 2.883 25.078 1 98.94 291 ASP B O 1
ATOM 5082 N N . ILE B 1 292 ? -3.523 2.65 23.484 1 98.94 292 ILE B N 1
ATOM 5083 C CA . ILE B 1 292 ? -2.576 3.582 24.094 1 98.94 292 ILE B CA 1
ATOM 5084 C C . ILE B 1 292 ? -3.199 4.973 24.172 1 98.94 292 ILE B C 1
ATOM 5086 O O . ILE B 1 292 ? -3.133 5.633 25.203 1 98.94 292 ILE B O 1
ATOM 5090 N N . ILE B 1 293 ? -3.809 5.418 23.078 1 98.94 293 ILE B N 1
ATOM 5091 C CA . ILE B 1 293 ? -4.391 6.754 23 1 98.94 293 ILE B CA 1
ATOM 5092 C C . ILE B 1 293 ? -5.473 6.91 24.062 1 98.94 293 ILE B C 1
ATOM 5094 O O . ILE B 1 293 ? -5.547 7.941 24.734 1 98.94 293 ILE B O 1
ATOM 5098 N N . GLU B 1 294 ? -6.258 5.855 24.203 1 98.69 294 GLU B N 1
ATOM 5099 C CA . GLU B 1 294 ? -7.312 5.879 25.203 1 98.69 294 GLU B CA 1
ATOM 5100 C C . GLU B 1 294 ? -6.723 5.855 26.609 1 98.69 294 GLU B C 1
ATOM 5102 O O . GLU B 1 294 ? -7.066 6.691 27.453 1 98.69 294 GLU B O 1
ATOM 5107 N N . ARG B 1 295 ? -5.863 4.938 26.844 1 98.69 295 ARG B N 1
ATOM 5108 C CA . ARG B 1 295 ? -5.316 4.707 28.188 1 98.69 295 ARG B CA 1
ATOM 5109 C C . ARG B 1 295 ? -4.512 5.91 28.656 1 98.69 295 ARG B C 1
ATOM 5111 O O . ARG B 1 295 ? -4.574 6.285 29.828 1 98.69 295 ARG B O 1
ATOM 5118 N N . GLU B 1 296 ? -3.795 6.535 27.734 1 98.69 296 GLU B N 1
ATOM 5119 C CA . GLU B 1 296 ? -2.893 7.621 28.109 1 98.69 296 GLU B CA 1
ATOM 5120 C C . GLU B 1 296 ? -3.541 8.984 27.875 1 98.69 296 GLU B C 1
ATOM 5122 O O . GLU B 1 296 ? -2.883 10.016 28 1 98.69 296 GLU B O 1
ATOM 5127 N N . GLN B 1 297 ? -4.789 9 27.562 1 98.75 297 GLN B N 1
ATOM 5128 C CA . GLN B 1 297 ? -5.598 10.203 27.406 1 98.75 297 GLN B CA 1
ATOM 5129 C C . GLN B 1 297 ? -4.953 11.18 26.422 1 98.75 297 GLN B C 1
ATOM 5131 O O . GLN B 1 297 ? -4.812 12.367 26.719 1 98.75 297 GLN B O 1
ATOM 5136 N N . LEU B 1 298 ? -4.582 10.633 25.297 1 98.94 298 LEU B N 1
ATOM 5137 C CA . LEU B 1 298 ? -3.797 11.414 24.359 1 98.94 298 LEU B CA 1
ATOM 5138 C C . LEU B 1 298 ? -4.691 12.352 23.547 1 98.94 298 LEU B C 1
ATOM 5140 O O . LEU B 1 298 ? -4.215 13.336 22.984 1 98.94 298 LEU B O 1
ATOM 5144 N N . LEU B 1 299 ? -6.027 12.094 23.438 1 98.88 299 LEU B N 1
ATOM 5145 C CA . LEU B 1 299 ? -6.934 13.055 22.828 1 98.88 299 LEU B CA 1
ATOM 5146 C C . LEU B 1 299 ? -6.957 14.359 23.609 1 98.88 299 LEU B C 1
ATOM 5148 O O . LEU B 1 299 ? -6.852 15.445 23.031 1 98.88 299 LEU B O 1
ATOM 5152 N N . GLU B 1 300 ? -7.066 14.195 24.891 1 98.81 300 GLU B N 1
ATOM 5153 C CA . GLU B 1 300 ? -7.055 15.359 25.766 1 98.81 300 GLU B CA 1
ATOM 5154 C C . GLU B 1 300 ? -5.719 16.094 25.688 1 98.81 300 GLU B C 1
ATOM 5156 O O . GLU B 1 300 ? -5.684 17.328 25.688 1 98.81 300 GLU B O 1
ATOM 5161 N N . ASN B 1 301 ? -4.68 15.312 25.656 1 98.88 301 ASN B N 1
ATOM 5162 C CA . ASN B 1 301 ? -3.363 15.938 25.547 1 98.88 301 ASN B CA 1
ATOM 5163 C C . ASN B 1 301 ? -3.203 16.703 24.234 1 98.88 301 ASN B C 1
ATOM 5165 O O . ASN B 1 301 ? -2.619 17.781 24.219 1 98.88 301 ASN B O 1
ATOM 5169 N N . ALA B 1 302 ? -3.668 16.109 23.125 1 98.88 302 ALA B N 1
ATOM 5170 C CA . ALA B 1 302 ? -3.609 16.797 21.844 1 98.88 302 ALA B CA 1
ATOM 5171 C C . ALA B 1 302 ? -4.363 18.109 21.891 1 98.88 302 ALA B C 1
ATOM 5173 O O . ALA B 1 302 ? -3.926 19.109 21.297 1 98.88 302 ALA B O 1
ATOM 5174 N N . THR B 1 303 ? -5.484 18.125 22.547 1 98.81 303 THR B N 1
ATOM 5175 C CA . THR B 1 303 ? -6.273 19.344 22.703 1 98.81 303 THR B CA 1
ATOM 5176 C C . THR B 1 303 ? -5.508 20.375 23.531 1 98.81 303 THR B C 1
ATOM 5178 O O . THR B 1 303 ? -5.359 21.531 23.109 1 98.81 303 THR B O 1
ATOM 5181 N N . ARG B 1 304 ? -5.027 19.938 24.641 1 98.81 304 ARG B N 1
ATOM 5182 C CA . ARG B 1 304 ? -4.348 20.828 25.578 1 98.81 304 ARG B CA 1
ATOM 5183 C C . ARG B 1 304 ? -3.07 21.391 24.969 1 98.81 3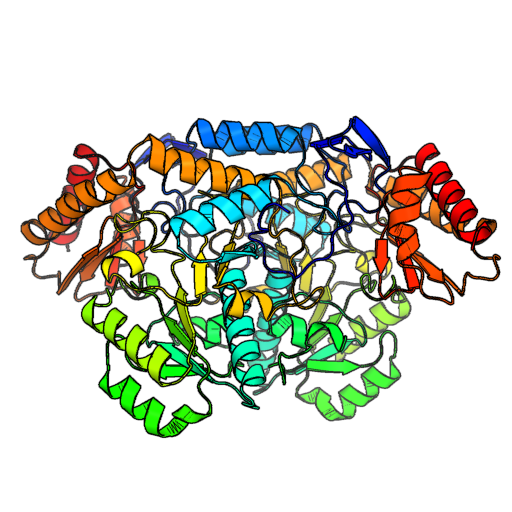04 ARG B C 1
ATOM 5185 O O . ARG B 1 304 ? -2.869 22.609 24.938 1 98.81 304 ARG B O 1
ATOM 5192 N N . GLN B 1 305 ? -2.197 20.5 24.516 1 98.88 305 GLN B N 1
ATOM 5193 C CA . GLN B 1 305 ? -0.922 20.922 23.938 1 98.88 305 GLN B CA 1
ATOM 5194 C C . GLN B 1 305 ? -1.131 21.688 22.641 1 98.88 305 GLN B C 1
ATOM 5196 O O . GLN B 1 305 ? -0.357 22.594 22.312 1 98.88 305 GLN B O 1
ATOM 5201 N N . GLY B 1 306 ? -2.193 21.281 21.859 1 98.81 306 GLY B N 1
ATOM 5202 C CA . GLY B 1 306 ? -2.525 22.016 20.656 1 98.81 306 GLY B CA 1
ATOM 5203 C C . GLY B 1 306 ? -2.9 23.469 20.938 1 98.81 306 GLY B C 1
ATOM 5204 O O . GLY B 1 306 ? -2.455 24.375 20.234 1 98.81 306 GLY B O 1
ATOM 5205 N N . HIS B 1 307 ? -3.725 23.688 21.953 1 98.75 307 HIS B N 1
ATOM 5206 C CA . HIS B 1 307 ? -4.098 25.047 22.359 1 98.75 307 HIS B CA 1
ATOM 5207 C C . HIS B 1 307 ? -2.881 25.844 22.797 1 98.75 307 HIS B C 1
ATOM 5209 O O . HIS B 1 307 ? -2.727 27.016 22.422 1 98.75 307 HIS B O 1
ATOM 5215 N N . ALA B 1 308 ? -2.045 25.203 23.578 1 98.88 308 ALA B N 1
ATOM 5216 C CA . ALA B 1 308 ? -0.849 25.859 24.078 1 98.88 308 ALA B CA 1
ATOM 5217 C C . ALA B 1 308 ? 0.094 26.234 22.938 1 98.88 308 ALA B C 1
ATOM 5219 O O . ALA B 1 308 ? 0.591 27.359 22.891 1 98.88 308 ALA B O 1
ATOM 5220 N N . LEU B 1 309 ? 0.37 25.297 22.094 1 98.88 309 LEU B N 1
ATOM 5221 C CA . LEU B 1 309 ? 1.299 25.5 20.984 1 98.88 309 LEU B CA 1
ATOM 5222 C C . LEU B 1 309 ? 0.779 26.562 20.016 1 98.88 309 LEU B C 1
ATOM 5224 O O . LEU B 1 309 ? 1.508 27.484 19.672 1 98.88 309 LEU B O 1
ATOM 5228 N N . LEU B 1 310 ? -0.487 26.406 19.594 1 98.69 310 LEU B N 1
ATOM 5229 C CA . LEU B 1 310 ? -1.11 27.375 18.688 1 98.69 310 LEU B CA 1
ATOM 5230 C C . LEU B 1 310 ? -1.171 28.75 19.312 1 98.69 310 LEU B C 1
ATOM 5232 O O . LEU B 1 310 ? -0.874 29.75 18.656 1 98.69 310 LEU B O 1
ATOM 5236 N N . GLY B 1 311 ? -1.61 28.797 20.562 1 98.62 311 GLY B N 1
ATOM 5237 C CA . GLY B 1 311 ? -1.692 30.062 21.266 1 98.62 311 GLY B CA 1
ATOM 5238 C C . GLY B 1 311 ? -0.361 30.781 21.344 1 98.62 311 GLY B C 1
ATOM 5239 O O . GLY B 1 311 ? -0.281 31.984 21.078 1 98.62 311 GLY B O 1
ATOM 5240 N N . ARG B 1 312 ? 0.664 30.094 21.719 1 98.69 312 ARG B N 1
ATOM 5241 C CA . ARG B 1 312 ? 1.989 30.688 21.859 1 98.69 312 ARG B CA 1
ATOM 5242 C C . ARG B 1 312 ? 2.545 31.109 20.5 1 98.69 312 ARG B C 1
ATOM 5244 O O . ARG B 1 312 ? 3.166 32.156 20.375 1 98.69 312 ARG B O 1
ATOM 5251 N N . LEU B 1 313 ? 2.363 30.25 19.484 1 98.88 313 LEU B N 1
ATOM 5252 C CA . LEU B 1 313 ? 2.824 30.625 18.141 1 98.88 313 LEU B CA 1
ATOM 5253 C C . LEU B 1 313 ? 2.131 31.891 17.656 1 98.88 313 LEU B C 1
ATOM 5255 O O . LEU B 1 313 ? 2.762 32.75 17.047 1 98.88 313 LEU B O 1
ATOM 5259 N N . ARG B 1 314 ? 0.848 32.062 17.922 1 98.56 314 ARG B N 1
ATOM 5260 C CA . ARG B 1 314 ? 0.106 33.25 17.531 1 98.56 314 ARG B CA 1
ATOM 5261 C C . ARG B 1 314 ? 0.604 34.469 18.281 1 98.56 314 ARG B C 1
ATOM 5263 O O . ARG B 1 314 ? 0.777 35.562 17.688 1 98.56 314 ARG B O 1
ATOM 5270 N N . SER B 1 315 ? 0.898 34.281 19.5 1 98.12 315 SER B N 1
ATOM 5271 C CA . SER B 1 315 ? 1.26 35.438 20.344 1 98.12 315 SER B CA 1
ATOM 5272 C C . SER B 1 315 ? 2.725 35.812 20.141 1 98.12 315 SER B C 1
ATOM 5274 O O . SER B 1 315 ? 3.064 37 20.109 1 98.12 315 SER B O 1
ATOM 5276 N N . GLU B 1 316 ? 3.57 34.812 19.984 1 97.69 316 GLU B N 1
ATOM 5277 C CA . GLU B 1 316 ? 5.004 35.062 20.016 1 97.69 316 GLU B CA 1
ATOM 5278 C C . GLU B 1 316 ? 5.578 35.156 18.609 1 97.69 316 GLU B C 1
ATOM 5280 O O . GLU B 1 316 ? 6.625 35.781 18.391 1 97.69 316 GLU B O 1
ATOM 5285 N N . VAL B 1 317 ? 4.938 34.531 17.641 1 97.38 317 VAL B N 1
ATOM 5286 C CA . VAL B 1 317 ? 5.508 34.406 16.312 1 97.38 317 VAL B CA 1
ATOM 5287 C C . VAL B 1 317 ? 4.605 35.094 15.281 1 97.38 317 VAL B C 1
ATOM 5289 O O . VAL B 1 317 ? 5.078 35.594 14.258 1 97.38 317 VAL B O 1
ATOM 5292 N N . GLY B 1 318 ? 3.35 35.156 15.523 1 97.38 318 GLY B N 1
ATOM 5293 C CA . GLY B 1 318 ? 2.34 35.594 14.578 1 97.38 318 GLY B CA 1
ATOM 5294 C C . GLY B 1 318 ? 2.525 37.062 14.164 1 97.38 318 GLY B C 1
ATOM 5295 O O . GLY B 1 318 ? 2.133 37.438 13.062 1 97.38 318 GLY B O 1
ATOM 5296 N N . SER B 1 319 ? 3.205 37.844 15.008 1 95.56 319 SER B N 1
ATOM 5297 C CA . SER B 1 319 ? 3.324 39.281 14.727 1 95.56 319 SER B CA 1
ATOM 5298 C C . SER B 1 319 ? 4.629 39.594 14 1 95.56 319 SER B C 1
ATOM 5300 O O . SER B 1 319 ? 4.855 40.719 13.586 1 95.56 319 SER B O 1
ATOM 5302 N N . LEU B 1 320 ? 5.387 38.594 13.828 1 97.06 320 LEU B N 1
ATOM 5303 C CA . LEU B 1 320 ? 6.633 38.844 13.109 1 97.06 320 LEU B CA 1
ATOM 5304 C C . LEU B 1 320 ? 6.355 39.188 11.648 1 97.06 320 LEU B C 1
ATOM 5306 O O . LEU B 1 320 ? 5.438 38.625 11.039 1 97.06 320 LEU B O 1
ATOM 5310 N N . PRO B 1 321 ? 7.109 40.062 11.039 1 95.25 321 PRO B N 1
ATOM 5311 C CA . PRO B 1 321 ? 6.824 40.594 9.711 1 95.25 321 PRO B CA 1
ATOM 5312 C C . PRO B 1 321 ? 6.746 39.5 8.641 1 95.25 321 PRO B C 1
ATOM 5314 O O . PRO B 1 321 ? 5.957 39.625 7.699 1 95.25 321 PRO B O 1
ATOM 5317 N N . ALA B 1 322 ? 7.453 38.438 8.82 1 96.44 322 ALA B N 1
ATOM 5318 C CA . ALA B 1 322 ? 7.516 37.406 7.781 1 96.44 322 ALA B CA 1
ATOM 5319 C C . ALA B 1 322 ? 6.312 36.469 7.863 1 96.44 322 ALA B C 1
ATOM 5321 O O . ALA B 1 322 ? 6.043 35.719 6.922 1 96.44 322 ALA B O 1
ATOM 5322 N N . VAL B 1 323 ? 5.539 36.531 8.938 1 98.56 323 VAL B N 1
ATOM 5323 C CA . VAL B 1 323 ? 4.492 35.531 9.18 1 98.56 323 VAL B CA 1
ATOM 5324 C C . VAL B 1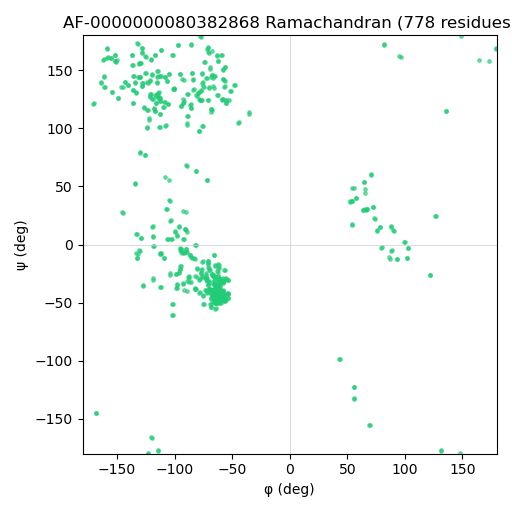 323 ? 3.17 36.031 8.586 1 98.56 323 VAL B C 1
ATOM 5326 O O . VAL B 1 323 ? 2.705 37.125 8.914 1 98.56 323 VAL B O 1
ATOM 5329 N N . LYS B 1 324 ? 2.572 35.219 7.734 1 98.5 324 LYS B N 1
ATOM 5330 C CA . LYS B 1 324 ? 1.297 35.562 7.102 1 98.5 324 LYS B CA 1
ATOM 5331 C C . LYS B 1 324 ? 0.127 35.031 7.922 1 98.5 324 LYS B C 1
ATOM 5333 O O . LYS B 1 324 ? -0.923 35.656 8.008 1 98.5 324 LYS B O 1
ATOM 5338 N N . ALA B 1 325 ? 0.311 33.844 8.445 1 98.5 325 ALA B N 1
ATOM 5339 C CA . ALA B 1 325 ? -0.788 33.219 9.172 1 98.5 325 ALA B CA 1
ATOM 5340 C C . ALA B 1 325 ? -0.275 32.094 10.086 1 98.5 325 ALA B C 1
ATOM 5342 O O . ALA B 1 325 ? 0.74 31.469 9.789 1 98.5 325 ALA B O 1
ATOM 5343 N N . VAL B 1 326 ? -0.871 31.953 11.18 1 98.75 326 VAL B N 1
ATOM 5344 C CA . VAL B 1 326 ? -0.753 30.797 12.062 1 98.75 326 VAL B CA 1
ATOM 5345 C C . VAL B 1 326 ? -2.109 30.109 12.195 1 98.75 326 VAL B C 1
ATOM 5347 O O . VAL B 1 326 ? -3.08 30.719 12.656 1 98.75 326 VAL B O 1
ATOM 5350 N N . ARG B 1 327 ? -2.209 28.875 11.703 1 98.5 327 ARG B N 1
ATOM 5351 C CA . ARG B 1 327 ? -3.484 28.172 11.672 1 98.5 327 ARG B CA 1
ATOM 5352 C C . ARG B 1 327 ? -3.314 26.719 12.102 1 98.5 327 ARG B C 1
ATOM 5354 O O . ARG B 1 327 ? -2.193 26.203 12.18 1 98.5 327 ARG B O 1
ATOM 5361 N N . GLY B 1 328 ? -4.457 26.094 12.438 1 98.44 328 GLY B N 1
ATOM 5362 C CA . GLY B 1 328 ? -4.438 24.672 12.742 1 98.44 328 GLY B CA 1
ATOM 5363 C C . GLY B 1 328 ? -5.469 24.266 13.781 1 98.44 328 GLY B C 1
ATOM 5364 O O . GLY B 1 328 ? -6.305 25.078 14.18 1 98.44 328 GLY B O 1
ATOM 5365 N N . MET B 1 329 ? -5.473 23.062 14.078 1 98.62 329 MET B N 1
ATOM 5366 C CA . MET B 1 329 ? -6.316 22.438 15.086 1 98.62 329 MET B CA 1
ATOM 5367 C C . MET B 1 329 ? -5.586 21.281 15.766 1 98.62 329 MET B C 1
ATOM 5369 O O . MET B 1 329 ? -4.949 20.469 15.094 1 98.62 329 MET B O 1
ATOM 5373 N N . GLY B 1 330 ? -5.68 21.203 17.141 1 98.75 330 GLY B N 1
ATOM 5374 C CA . GLY B 1 330 ? -4.895 20.203 17.844 1 98.75 330 GLY B CA 1
ATOM 5375 C C . GLY B 1 330 ? -3.41 20.297 17.547 1 98.75 330 GLY B C 1
ATOM 5376 O O . GLY B 1 330 ? -2.818 21.375 17.641 1 98.75 330 GLY B O 1
ATOM 5377 N N . LEU B 1 331 ? -2.801 19.203 17.25 1 98.88 331 LEU B N 1
ATOM 5378 C CA . LEU B 1 331 ? -1.365 19.156 17 1 98.88 331 LEU B CA 1
ATOM 5379 C C . LEU B 1 331 ? -1.078 19.016 15.508 1 98.88 331 LEU B C 1
ATOM 5381 O O . LEU B 1 331 ? -0.211 18.234 15.109 1 98.88 331 LEU B O 1
ATOM 5385 N N . MET B 1 332 ? -1.847 19.672 14.742 1 98.88 332 MET B N 1
ATOM 5386 C CA . MET B 1 332 ? -1.67 19.922 13.312 1 98.88 332 MET B CA 1
ATOM 5387 C C . MET B 1 332 ? -1.696 21.406 13.016 1 98.88 332 MET B C 1
ATOM 5389 O O . MET B 1 332 ? -2.768 22.016 12.938 1 98.88 332 MET B O 1
ATOM 5393 N N . ILE B 1 333 ? -0.486 22 12.844 1 98.88 333 ILE B N 1
ATOM 5394 C CA . ILE B 1 333 ? -0.36 23.453 12.867 1 98.88 333 ILE B CA 1
ATOM 5395 C C . ILE B 1 333 ? 0.511 23.922 11.703 1 98.88 333 ILE B C 1
ATOM 5397 O O . ILE B 1 333 ? 1.492 23.266 11.352 1 98.88 333 ILE B O 1
ATOM 5401 N N . GLY B 1 334 ? 0.13 25 11.062 1 98.81 334 GLY B N 1
ATOM 5402 C CA . GLY B 1 334 ? 0.898 25.641 10 1 98.81 334 GLY B CA 1
ATOM 5403 C C . GLY B 1 334 ? 1.257 27.078 10.312 1 98.81 334 GLY B C 1
ATOM 5404 O O . GLY B 1 334 ? 0.428 27.844 10.82 1 98.81 334 GLY B O 1
ATOM 5405 N N . VAL B 1 335 ? 2.477 27.438 10.188 1 98.88 335 VAL B N 1
ATOM 5406 C CA . VAL B 1 335 ? 2.955 28.828 10.211 1 98.88 335 VAL B CA 1
ATOM 5407 C C . VAL B 1 335 ? 3.379 29.25 8.805 1 98.88 335 VAL B C 1
ATOM 5409 O O . VAL B 1 335 ? 4.453 28.859 8.336 1 98.88 335 VAL B O 1
ATOM 5412 N N . GLU B 1 336 ? 2.576 29.984 8.148 1 98.81 336 GLU B N 1
ATOM 5413 C CA . GLU B 1 336 ? 2.816 30.391 6.766 1 98.81 336 GLU B CA 1
ATOM 5414 C C . GLU B 1 336 ? 3.633 31.688 6.703 1 98.81 336 GLU B C 1
ATOM 5416 O O . GLU B 1 336 ? 3.309 32.656 7.379 1 98.81 336 GLU B O 1
ATOM 5421 N N . LEU B 1 337 ? 4.648 31.656 5.949 1 98.75 337 LEU B N 1
ATOM 5422 C CA . LEU B 1 337 ? 5.484 32.812 5.73 1 98.75 337 LEU B CA 1
ATOM 5423 C C . LEU B 1 337 ? 5.176 33.469 4.383 1 98.75 337 LEU B C 1
ATOM 5425 O O . LEU B 1 337 ? 4.539 32.844 3.525 1 98.75 337 LEU B O 1
ATOM 5429 N N . ASP B 1 338 ? 5.578 34.688 4.152 1 98.12 338 ASP B N 1
ATOM 5430 C CA . ASP B 1 338 ? 5.348 35.438 2.922 1 98.12 338 ASP B CA 1
ATOM 5431 C C . ASP B 1 338 ? 6.473 35.219 1.917 1 98.12 338 ASP B C 1
ATOM 5433 O O . ASP B 1 338 ? 6.602 35.938 0.938 1 98.12 338 ASP B O 1
ATOM 5437 N N . ARG B 1 339 ? 7.332 34.219 2.184 1 97.69 339 ARG B N 1
ATOM 5438 C CA . ARG B 1 339 ? 8.5 33.906 1.362 1 97.69 339 ARG B CA 1
ATOM 5439 C C . ARG B 1 339 ? 8.844 32.438 1.441 1 97.69 339 ARG B C 1
ATOM 5441 O O . ARG B 1 339 ? 8.414 31.734 2.365 1 97.69 339 ARG B O 1
ATOM 5448 N N . PRO B 1 340 ? 9.539 31.953 0.43 1 97.69 340 PRO B N 1
ATOM 5449 C CA . PRO B 1 340 ? 10.039 30.578 0.547 1 97.69 340 PRO B CA 1
ATOM 5450 C C . PRO B 1 340 ? 10.898 30.359 1.79 1 97.69 340 PRO B C 1
ATOM 5452 O O . PRO B 1 340 ? 11.672 31.25 2.168 1 97.69 340 PRO B O 1
ATOM 5455 N N . CYS B 1 341 ? 10.734 29.203 2.42 1 97.88 341 CYS B N 1
ATOM 5456 C CA . CYS B 1 341 ? 11.453 29.016 3.672 1 97.88 341 CYS B CA 1
ATOM 5457 C C . CYS B 1 341 ? 11.883 27.547 3.828 1 97.88 341 CYS B C 1
ATOM 5459 O O . CYS B 1 341 ? 11.938 27.031 4.945 1 97.88 341 CYS B O 1
ATOM 5461 N N . ARG B 1 342 ? 12.086 26.844 2.797 1 96.69 342 ARG B N 1
ATOM 5462 C CA . ARG B 1 342 ? 12.461 25.438 2.836 1 96.69 342 ARG B CA 1
ATOM 5463 C C . ARG B 1 342 ? 13.742 25.234 3.637 1 96.69 342 ARG B C 1
ATOM 5465 O O . ARG B 1 342 ? 13.922 24.188 4.281 1 96.69 342 ARG B O 1
ATOM 5472 N N . GLU B 1 343 ? 14.578 26.188 3.598 1 97.12 343 GLU B N 1
ATOM 5473 C CA . GLU B 1 343 ? 15.875 26.078 4.258 1 97.12 343 GLU B CA 1
ATOM 5474 C C . GLU B 1 343 ? 15.727 25.969 5.77 1 97.12 343 GLU B C 1
ATOM 5476 O O . GLU B 1 343 ? 16.641 25.547 6.469 1 97.12 343 GLU B O 1
ATOM 5481 N N . LEU B 1 344 ? 14.555 26.359 6.289 1 98.25 344 LEU B N 1
ATOM 5482 C CA . LEU B 1 344 ? 14.328 26.359 7.73 1 98.25 344 LEU B CA 1
ATOM 5483 C C . LEU B 1 344 ? 14.312 24.938 8.273 1 98.25 344 LEU B C 1
ATOM 5485 O O . LEU B 1 344 ? 14.602 24.703 9.453 1 98.25 344 LEU B O 1
ATOM 5489 N N . MET B 1 345 ? 13.984 23.953 7.43 1 98.25 345 MET B N 1
ATOM 5490 C CA . MET B 1 345 ? 14.039 22.562 7.867 1 98.25 345 MET B CA 1
ATOM 5491 C C . MET B 1 345 ? 15.461 22.172 8.289 1 98.25 345 MET B C 1
ATOM 5493 O O . MET B 1 345 ? 15.664 21.641 9.375 1 98.25 345 MET B O 1
ATOM 5497 N N . GLN B 1 346 ? 16.391 22.5 7.414 1 97.88 346 GLN B N 1
ATOM 5498 C CA . GLN B 1 346 ? 17.781 22.188 7.688 1 97.88 346 GLN B CA 1
ATOM 5499 C C . GLN B 1 346 ? 18.312 23 8.867 1 97.88 346 GLN B C 1
ATOM 5501 O O . GLN B 1 346 ? 19.016 22.484 9.727 1 97.88 346 GLN B O 1
ATOM 5506 N N . ARG B 1 347 ? 17.984 24.281 8.953 1 98.31 347 ARG B N 1
ATOM 5507 C CA . ARG B 1 347 ? 18.469 25.156 10.023 1 98.31 347 ARG B CA 1
ATOM 5508 C C . ARG B 1 347 ? 17.922 24.719 11.375 1 98.31 347 ARG B C 1
ATOM 5510 O O . ARG B 1 347 ? 18.656 24.672 12.359 1 98.31 347 ARG B O 1
ATOM 5517 N N . ALA B 1 348 ? 16.625 24.406 11.375 1 98.69 348 ALA B N 1
ATOM 5518 C CA . ALA B 1 348 ? 16.031 23.953 12.625 1 98.69 348 ALA B CA 1
ATOM 5519 C C . ALA B 1 348 ? 16.719 22.688 13.141 1 98.69 348 ALA B C 1
ATOM 5521 O O . ALA B 1 348 ? 17 22.578 14.336 1 98.69 348 ALA B O 1
ATOM 5522 N N . ALA B 1 349 ? 17 21.781 12.242 1 98.44 349 ALA B N 1
ATOM 5523 C CA . ALA B 1 349 ? 17.641 20.531 12.609 1 98.44 349 ALA B CA 1
ATOM 5524 C C . ALA B 1 349 ? 19.094 20.766 13.055 1 98.44 349 ALA B C 1
ATOM 5526 O O . ALA B 1 349 ? 19.516 20.281 14.109 1 98.44 349 ALA B O 1
ATOM 5527 N N . GLN B 1 350 ? 19.828 21.531 12.32 1 97.38 350 GLN B N 1
ATOM 5528 C CA . GLN B 1 350 ? 21.266 21.688 12.531 1 97.38 350 GLN B CA 1
ATOM 5529 C C . GLN B 1 350 ? 21.531 22.625 13.703 1 97.38 350 GLN B C 1
ATOM 5531 O O . GLN B 1 350 ? 22.422 22.375 14.516 1 97.38 350 GLN B O 1
ATOM 5536 N N . GLU B 1 351 ? 20.766 23.672 13.766 1 97.94 351 GLU B N 1
ATOM 5537 C CA . GLU B 1 351 ? 21.062 24.703 14.758 1 97.94 351 GLU B CA 1
ATOM 5538 C C . GLU B 1 351 ? 20.375 24.406 16.094 1 97.94 351 GLU B C 1
ATOM 5540 O O . GLU B 1 351 ? 20.891 24.766 17.156 1 97.94 351 GLU B O 1
ATOM 5545 N N . HIS B 1 352 ? 19.25 23.703 16.016 1 98.38 352 HIS B N 1
ATOM 5546 C CA . HIS B 1 352 ? 18.453 23.656 17.234 1 98.38 352 HIS B CA 1
ATOM 5547 C C . HIS B 1 352 ? 18.062 22.219 17.578 1 98.38 352 HIS B C 1
ATOM 5549 O O . HIS B 1 352 ? 17.469 21.969 18.625 1 98.38 352 HIS B O 1
ATOM 5555 N N . GLY B 1 353 ? 18.359 21.234 16.734 1 98.62 353 GLY B N 1
ATOM 5556 C CA . GLY B 1 353 ? 17.953 19.859 16.984 1 98.62 353 GLY B CA 1
ATOM 5557 C C . GLY B 1 353 ? 16.453 19.656 16.938 1 98.62 353 GLY B C 1
ATOM 5558 O O . GLY B 1 353 ? 15.906 18.891 17.734 1 98.62 353 GLY B O 1
ATOM 5559 N N . LEU B 1 354 ? 15.789 20.453 16.141 1 98.88 354 LEU B N 1
ATOM 5560 C CA . LEU B 1 354 ? 14.344 20.375 15.977 1 98.88 354 LEU B CA 1
ATOM 5561 C C . LEU B 1 354 ? 13.984 19.938 14.562 1 98.88 354 LEU B C 1
ATOM 5563 O O . LEU B 1 354 ? 14.484 20.516 13.586 1 98.88 354 LEU B O 1
ATOM 5567 N N . LEU B 1 355 ? 13.188 18.891 14.438 1 98.88 355 LEU B N 1
ATOM 5568 C CA . LEU B 1 355 ? 12.742 18.422 13.125 1 98.88 355 LEU B CA 1
ATOM 5569 C C . LEU B 1 355 ? 11.383 19.016 12.773 1 98.88 355 LEU B C 1
ATOM 5571 O O . LEU B 1 355 ? 10.406 18.797 13.5 1 98.88 355 LEU B O 1
ATOM 5575 N N . ILE B 1 356 ? 11.305 19.766 11.695 1 98.69 356 ILE B N 1
ATOM 5576 C CA . ILE B 1 356 ? 10.062 20.344 11.203 1 98.69 356 ILE B CA 1
ATOM 5577 C C . ILE B 1 356 ? 9.938 20.094 9.703 1 98.69 356 ILE B C 1
ATOM 5579 O O . ILE B 1 356 ? 10.844 19.531 9.078 1 98.69 356 ILE B O 1
ATOM 5583 N N . ASN B 1 357 ? 8.836 20.422 9.148 1 97.62 357 ASN B N 1
ATOM 5584 C CA . ASN B 1 357 ? 8.555 20.328 7.723 1 97.62 357 ASN B CA 1
ATOM 5585 C C . ASN B 1 357 ? 8.141 21.672 7.141 1 97.62 357 ASN B C 1
ATOM 5587 O O . ASN B 1 357 ? 7.5 22.484 7.82 1 97.62 357 ASN B O 1
ATOM 5591 N N . VAL B 1 358 ? 8.633 21.984 5.965 1 97.94 358 VAL B N 1
ATOM 5592 C CA . VAL B 1 358 ? 8.07 23.078 5.18 1 97.94 358 VAL B CA 1
ATOM 5593 C C . VAL B 1 358 ? 7.324 22.516 3.971 1 97.94 358 VAL B C 1
ATOM 5595 O O . VAL B 1 358 ? 7.918 21.844 3.121 1 97.94 358 VAL B O 1
ATOM 5598 N N . THR B 1 359 ? 6.078 22.766 3.924 1 95.81 359 THR B N 1
ATOM 5599 C CA . THR B 1 359 ? 5.27 22.297 2.801 1 95.81 359 THR B CA 1
ATOM 5600 C C . THR B 1 359 ? 4.941 23.453 1.856 1 95.81 359 THR B C 1
ATOM 5602 O O . THR B 1 359 ? 4.871 24.609 2.279 1 95.81 359 THR B O 1
ATOM 5605 N N . ARG B 1 360 ? 4.84 23.188 0.549 1 93.81 360 ARG B N 1
ATOM 5606 C CA . ARG B 1 360 ? 4.559 24.125 -0.521 1 93.81 360 ARG B CA 1
ATOM 5607 C C . ARG B 1 360 ? 5.543 25.297 -0.497 1 93.81 360 ARG B C 1
ATOM 5609 O O . ARG B 1 360 ? 5.211 26.406 -0.917 1 93.81 360 ARG B O 1
ATOM 5616 N N . GLY B 1 361 ? 6.602 25.109 0.172 1 95.62 361 GLY B N 1
ATOM 5617 C CA . GLY B 1 361 ? 7.742 26 0.121 1 95.62 361 GLY B CA 1
ATOM 5618 C C . GLY B 1 361 ? 7.629 27.172 1.093 1 95.62 361 GLY B C 1
ATOM 5619 O O . GLY B 1 361 ? 8.625 27.828 1.39 1 95.62 361 GLY B O 1
ATOM 5620 N N . THR B 1 362 ? 6.398 27.359 1.713 1 98.12 362 THR B N 1
ATOM 5621 C CA . THR B 1 362 ? 6.254 28.609 2.453 1 98.12 362 THR B CA 1
ATOM 5622 C C . THR B 1 362 ? 5.648 28.359 3.83 1 98.12 362 THR B C 1
ATOM 5624 O O . THR B 1 362 ? 5.605 29.266 4.672 1 98.12 362 THR B O 1
ATOM 5627 N N . THR B 1 363 ? 5.203 27.141 4.113 1 98.69 363 THR B N 1
ATOM 5628 C CA . THR B 1 363 ? 4.496 26.906 5.367 1 98.69 363 THR B CA 1
ATOM 5629 C C . THR B 1 363 ? 5.254 25.906 6.234 1 98.69 363 THR B C 1
ATOM 5631 O O . THR B 1 363 ? 5.461 24.766 5.832 1 98.69 363 THR B O 1
ATOM 5634 N N . ILE B 1 364 ? 5.684 26.375 7.402 1 98.81 364 ILE B N 1
ATOM 5635 C CA . ILE B 1 364 ? 6.176 25.438 8.414 1 98.81 364 ILE B CA 1
ATOM 5636 C C . ILE B 1 364 ? 5.016 24.594 8.938 1 98.81 364 ILE B C 1
ATOM 5638 O O . ILE B 1 364 ? 4.02 25.125 9.43 1 98.81 364 ILE B O 1
ATOM 5642 N N . ARG B 1 365 ? 5.051 23.344 8.742 1 98.69 365 ARG B N 1
ATOM 5643 C CA . ARG B 1 365 ? 4.02 22.422 9.195 1 98.69 365 ARG B CA 1
ATOM 5644 C C . ARG B 1 365 ? 4.504 21.609 10.398 1 98.69 365 ARG B C 1
ATOM 5646 O O . ARG B 1 365 ? 5.555 20.969 10.336 1 98.69 365 ARG B O 1
ATOM 5653 N N . LEU B 1 366 ? 3.797 21.719 11.492 1 98.88 366 LEU B N 1
ATOM 5654 C CA . LEU B 1 366 ? 4.102 21.016 12.734 1 98.88 366 LEU B CA 1
ATOM 5655 C C . LEU B 1 366 ? 3.088 19.906 13.008 1 98.88 366 LEU B C 1
ATOM 5657 O O . LEU B 1 366 ? 1.881 20.156 13.031 1 98.88 366 LEU B O 1
ATOM 5661 N N . LEU B 1 367 ? 3.57 18.672 13.148 1 98.81 367 LEU B N 1
ATOM 5662 C CA . LEU B 1 367 ? 2.775 17.484 13.414 1 98.81 367 LEU B CA 1
ATOM 5663 C C . LEU B 1 367 ? 3.408 16.641 14.523 1 98.81 367 LEU B C 1
ATOM 5665 O O . LEU B 1 367 ? 3.613 15.445 14.352 1 98.81 367 LEU B O 1
ATOM 5669 N N . PRO B 1 368 ? 3.723 17.219 15.695 1 98.81 368 PRO B N 1
ATOM 5670 C CA . PRO B 1 368 ? 4.414 16.438 16.719 1 98.81 368 PRO B CA 1
ATOM 5671 C C . PRO B 1 368 ? 3.59 15.25 17.219 1 98.81 368 PRO B C 1
ATOM 5673 O O . PRO B 1 368 ? 2.377 15.195 17 1 98.81 368 PRO B O 1
ATOM 5676 N N . PRO B 1 369 ? 4.234 14.25 17.891 1 98.88 369 PRO B N 1
ATOM 5677 C CA . PRO B 1 369 ? 3.475 13.18 18.531 1 98.88 369 PRO B CA 1
ATOM 5678 C C . PRO B 1 369 ? 2.445 13.695 19.531 1 98.88 369 PRO B C 1
ATOM 5680 O O . PRO B 1 369 ? 2.631 14.773 20.109 1 98.88 369 PRO B O 1
ATOM 5683 N N . LEU B 1 370 ? 1.407 12.898 19.703 1 98.94 370 LEU B N 1
ATOM 5684 C CA . LEU B 1 370 ? 0.327 13.281 20.609 1 98.94 370 LEU B CA 1
ATOM 5685 C C . LEU B 1 370 ? 0.814 13.336 22.047 1 98.94 370 LEU B C 1
ATOM 5687 O O . LEU B 1 370 ? 0.141 13.891 22.922 1 98.94 370 LEU B O 1
ATOM 5691 N N . THR B 1 371 ? 2.012 12.883 22.312 1 98.88 371 THR B N 1
ATOM 5692 C CA . THR B 1 371 ? 2.559 12.781 23.656 1 98.88 371 THR B CA 1
ATOM 5693 C C . THR B 1 371 ? 3.346 14.039 24.016 1 98.88 371 THR B C 1
ATOM 5695 O O . THR B 1 371 ? 3.973 14.102 25.078 1 98.88 371 THR B O 1
ATOM 5698 N N . LEU B 1 372 ? 3.346 15.016 23.172 1 98.75 372 LEU B N 1
ATOM 5699 C CA . LEU B 1 372 ? 4.043 16.281 23.375 1 98.75 372 LEU B CA 1
ATOM 5700 C C . LEU B 1 372 ? 3.756 16.844 24.75 1 98.75 372 LEU B C 1
ATOM 5702 O O . LEU B 1 372 ? 2.615 16.812 25.219 1 98.75 372 LEU B O 1
ATOM 5706 N N . ASP B 1 373 ? 4.773 17.344 25.391 1 98.62 373 ASP B N 1
ATOM 5707 C CA . ASP B 1 373 ? 4.559 17.922 26.719 1 98.62 373 ASP B CA 1
ATOM 5708 C C . ASP B 1 373 ? 4.828 19.422 26.703 1 98.62 373 ASP B C 1
ATOM 5710 O O . ASP B 1 373 ? 5.148 20 25.656 1 98.62 373 ASP B O 1
ATOM 5714 N N . ASP B 1 374 ? 4.711 20.062 27.875 1 98.75 374 ASP B N 1
ATOM 5715 C CA . ASP B 1 374 ? 4.773 21.516 28 1 98.75 374 ASP B CA 1
ATOM 5716 C C . ASP B 1 374 ? 6.168 22.031 27.641 1 98.75 374 ASP B C 1
ATOM 5718 O O . ASP B 1 374 ? 6.305 23.062 26.984 1 98.75 374 ASP B O 1
ATOM 5722 N N . ALA B 1 375 ? 7.156 21.344 28.125 1 98.81 375 ALA B N 1
ATOM 5723 C CA . ALA B 1 375 ? 8.531 21.766 27.859 1 98.81 375 ALA B CA 1
ATOM 5724 C C . ALA B 1 375 ? 8.852 21.719 26.375 1 98.81 375 ALA B C 1
ATOM 5726 O O . ALA B 1 375 ? 9.57 22.578 25.859 1 98.81 375 ALA B O 1
ATOM 5727 N N . GLU B 1 376 ? 8.367 20.734 25.75 1 98.88 376 GLU B N 1
ATOM 5728 C CA . GLU B 1 376 ? 8.594 20.562 24.312 1 98.88 376 GLU B CA 1
ATOM 5729 C C . GLU B 1 376 ? 7.84 21.625 23.516 1 98.88 376 GLU B C 1
ATOM 5731 O O . GLU B 1 376 ? 8.344 22.125 22.5 1 98.88 376 GLU B O 1
ATOM 5736 N N . VAL B 1 377 ? 6.617 21.953 23.953 1 98.88 377 VAL B N 1
ATOM 5737 C CA . VAL B 1 377 ? 5.887 23.062 23.344 1 98.88 377 VAL B CA 1
ATOM 5738 C C . VAL B 1 377 ? 6.73 24.328 23.391 1 98.88 377 VAL B C 1
ATOM 5740 O O . VAL B 1 377 ? 6.887 25.016 22.391 1 98.88 377 VAL B O 1
ATOM 5743 N N . GLN B 1 378 ? 7.293 24.609 24.531 1 98.62 378 GLN B N 1
ATOM 5744 C CA . GLN B 1 378 ? 8.125 25.797 24.719 1 98.62 378 GLN B CA 1
ATOM 5745 C C . GLN B 1 378 ? 9.344 25.75 23.797 1 98.62 378 GLN B C 1
ATOM 5747 O O . GLN B 1 378 ? 9.703 26.766 23.188 1 98.62 378 GLN B O 1
ATOM 5752 N N . ARG B 1 379 ? 9.938 24.609 23.703 1 98.69 379 ARG B N 1
ATOM 5753 C CA . ARG B 1 379 ? 11.117 24.453 22.875 1 98.69 379 ARG B CA 1
ATOM 5754 C C . ARG B 1 379 ? 10.789 24.688 21.406 1 98.69 379 ARG B C 1
ATOM 5756 O O . ARG B 1 379 ? 11.539 25.344 20.688 1 98.69 379 ARG B O 1
ATOM 5763 N N . ILE B 1 380 ? 9.656 24.141 20.938 1 98.94 380 ILE B N 1
ATOM 5764 C CA . ILE B 1 380 ? 9.242 24.297 19.547 1 98.94 380 ILE B CA 1
ATOM 5765 C C . ILE B 1 380 ? 8.992 25.766 19.25 1 98.94 380 ILE B C 1
ATOM 5767 O O . ILE B 1 380 ? 9.531 26.312 18.297 1 98.94 380 ILE B O 1
ATOM 5771 N N . VAL B 1 381 ? 8.242 26.438 20.141 1 98.81 381 VAL B N 1
ATOM 5772 C CA . VAL B 1 381 ? 7.891 27.844 19.922 1 98.81 381 VAL B CA 1
ATOM 5773 C C . VAL B 1 381 ? 9.148 28.703 19.953 1 98.81 381 VAL B C 1
ATOM 5775 O O . VAL B 1 381 ? 9.344 29.562 19.094 1 98.81 381 VAL B O 1
ATOM 5778 N N . GLY B 1 382 ? 9.992 28.469 20.953 1 98.62 382 GLY B N 1
ATOM 5779 C CA . GLY B 1 382 ? 11.227 29.219 21.062 1 98.62 382 GLY B CA 1
ATOM 5780 C C . GLY B 1 382 ? 12.125 29.078 19.859 1 98.62 382 GLY B C 1
ATOM 5781 O O . GLY B 1 382 ? 12.711 30.062 19.391 1 98.62 382 GLY B O 1
ATOM 5782 N N . THR B 1 383 ? 12.25 27.875 19.328 1 98.75 383 THR B N 1
ATOM 5783 C CA . THR B 1 383 ? 13.086 27.609 18.172 1 98.75 383 THR B CA 1
ATOM 5784 C C . THR B 1 383 ? 12.523 28.312 16.922 1 98.75 383 THR B C 1
ATOM 5786 O O . THR B 1 383 ? 13.258 28.938 16.172 1 98.75 383 THR B O 1
ATOM 5789 N N . ILE B 1 384 ? 11.195 28.188 16.719 1 98.69 384 ILE B N 1
ATOM 5790 C CA . ILE B 1 384 ? 10.57 28.797 15.555 1 98.69 384 ILE B CA 1
ATOM 5791 C C . ILE B 1 384 ? 10.727 30.312 15.617 1 98.69 384 ILE B C 1
ATOM 5793 O O . ILE B 1 384 ? 11.047 30.953 14.617 1 98.69 384 ILE B O 1
ATOM 5797 N N . ARG B 1 385 ? 10.508 30.875 16.781 1 98.31 385 ARG B N 1
ATOM 5798 C CA . ARG B 1 385 ? 10.688 32.312 16.984 1 98.31 385 ARG B CA 1
ATOM 5799 C C . ARG B 1 385 ? 12.109 32.719 16.625 1 98.31 385 ARG B C 1
ATOM 5801 O O . ARG B 1 385 ? 12.312 33.688 15.891 1 98.31 385 ARG B O 1
ATOM 5808 N N . ALA B 1 386 ? 13.078 32 17.094 1 98.12 386 ALA B N 1
ATOM 5809 C CA . ALA B 1 386 ? 14.484 32.344 16.859 1 98.12 386 ALA B CA 1
ATOM 5810 C C . ALA B 1 386 ? 14.805 32.281 15.367 1 98.12 386 ALA B C 1
ATOM 5812 O O . ALA B 1 386 ? 15.5 33.125 14.836 1 98.12 386 ALA B O 1
ATOM 5813 N N . LEU B 1 387 ? 14.352 31.203 14.719 1 98 387 LEU B N 1
ATOM 5814 C CA . LEU B 1 387 ? 14.602 31.016 13.289 1 98 387 LEU B CA 1
ATOM 5815 C C . LEU B 1 387 ? 14.008 32.156 12.477 1 98 387 LEU B C 1
ATOM 5817 O O . LEU B 1 387 ? 14.633 32.656 11.539 1 98 387 LEU B O 1
ATOM 5821 N N . LEU B 1 388 ? 12.797 32.594 12.836 1 97.81 388 LEU B N 1
ATOM 5822 C CA . LEU B 1 388 ? 12.086 33.594 12.047 1 97.81 388 LEU B CA 1
ATOM 5823 C C . LEU B 1 388 ? 12.641 35 12.32 1 97.81 388 LEU B C 1
ATOM 5825 O O . LEU B 1 388 ? 12.633 35.844 11.438 1 97.81 388 LEU B O 1
ATOM 5829 N N . GLN B 1 389 ? 13.148 35.219 13.531 1 96.25 389 GLN B N 1
ATOM 5830 C CA . GLN B 1 389 ? 13.75 36.5 13.852 1 96.25 389 GLN B CA 1
ATOM 5831 C C . GLN B 1 389 ? 15.07 36.688 13.109 1 96.25 389 GLN B C 1
ATOM 5833 O O . GLN B 1 389 ? 15.5 37.844 12.867 1 96.25 389 GLN B O 1
ATOM 5838 N N . ALA B 1 390 ? 15.633 35.594 12.711 1 93.38 390 ALA B N 1
ATOM 5839 C CA . ALA B 1 390 ? 16.922 35.625 12.031 1 93.38 390 ALA B CA 1
ATOM 5840 C C . ALA B 1 390 ? 16.734 35.75 10.516 1 93.38 390 ALA B C 1
ATOM 5842 O O . ALA B 1 390 ? 17.719 35.812 9.773 1 93.38 390 ALA B O 1
ATOM 5843 N N . LEU B 1 391 ? 15.523 35.688 10.047 1 90.38 391 LEU B N 1
ATOM 5844 C CA . LEU B 1 391 ? 15.266 35.844 8.617 1 90.38 391 LEU B CA 1
ATOM 5845 C C . LEU B 1 391 ? 15.438 37.281 8.164 1 90.38 391 LEU B C 1
ATOM 5847 O O . LEU B 1 391 ? 14.977 38.188 8.828 1 90.38 391 LEU B O 1
#

Organism: NCBI:txid216142

InterPro domains:
  IPR004636 Acetylornithine/Succinylornithine transaminase family [MF_01107] (5-391)
  IPR004636 Acetylornithine/Succinylornithine transaminase family [TIGR00707] (6-388)
  IPR005814 Aminotransferase class-III [PF00202] (10-386)
  IPR005814 Aminotransferase class-III [PIRSF000521] (17-390)
  IPR005814 Aminotransferase class-III [cd00610] (2-388)
  IPR015421 Pyridoxal phosphate-dependent transferase, major domain [G3DSA:3.40.640.10] (49-296)
  IPR015422 Pyridoxal phosphate-dependent transferase, small domain [G3DSA:3.90.1150.10] (19-380)
  IPR015424 Pyridoxal phosphate-dependent transferase [SSF53383] (4-389)
  IPR049704 Aminotransferases class-III pyridoxal-phosphate attachment site [PS00600] (214-251)
  IPR050103 Class-III Pyridoxal-phosphate-dependent Aminotransferase [PTHR11986] (3-389)

pLDDT: mean 96.98, std 6.0, range [31.77, 99.0]

Sequence (782 aa):
MSAHHLMPTYQPLPLMFSHGRGTRLWDTAGREYLDALAGVAVTSVGHSHPDVVAAIAEQAGLLLHTSNLYAIDWQQRLGAKLAEKSGLALAFFNNSGAEANETALKLARLHGHSRGIAKPLVVVMDNAFHGRTLATLAASDGAHLSAGLGQLPGDCIKIRFGDLDALANVTQAFGQRIAAVLLEPIQGESGVHVASTAYLRALREHCDNHGWLLMLDEIQTGIGRTGQWFAYQHAGIQPDVVTLAKALGNGIPIGACLASTTVGRLFTPGSHGSTFGGNPLACRVGCTVLDIIEREQLLENATRQGHALLGRLRSEVGSLPAVKAVRGMGLMIGVELDRPCRELMQRAAQEHGLLINVTRGTTIRLLPPLTLDDAEVQRIVGTIRALLQALMSAHHLMPTYQPLPLMFSHGRGTRLWDTAGREYLDALAGVAVTSVGHSHPDVVAAIAEQAGLLLHTSNLYAIDWQQRLGAKLAEKSGLALAFFNNSGAEANETALKLARLHGHSRGIAKPLVVVMDNAFHGRTLATLAASDGAHLSAGLGQLPGDCIKIRFGDLDALANVTQAFGQRIAAVLLEPIQGESGVHVASTAYLRALREHCDNHGWLLMLDEIQTGIGRTGQWFAYQHAGIQPDVVTLAKALGNGIPIGACLASTTVGRLFTPGSHGSTFGGNPLACRVGCTVLDIIEREQLLENATRQGHALLGRLRSEVGSLPAVKAVRGMGLMIGVELDRPCRELMQRAAQEHGLLINVTRGTTIRLLPPLTLDDAEVQRIVGTIRALLQAL

Foldseek 3Di:
DPDDPDDPPDDDDPFAFDFWFFQWTATPVGDIFGEQQLVPQFQQRTTPDVLLVVLQVVCVVPFWADFPVDDADLLVVLQVVCCVQQVARGKWKDQAQLVLVVVVQVLLVLQLVVVVAPQAAEEAEEQAQRDLDLARVLNHYDCVSCPPVPDGDYRYDYDYPQDVVRVVVCCVVQLSRYAAYEYECFRQQSFGRHHDLVSLVVRLVVCVVSVHFYEYECQNPACQQQLGNGPNVVSVHRGQKYKYFRHLQSPGGMIMITGHPVSVVSDDPPNDDDRNTSTNSSSSSSVSSSVSCVVVVLSNLLQVLQCVLLVLCCVQPVPQPQWDDWDHGRSWIKTFGPAFDQCVQVCCCPVQSYHWGDHPRGITIGRGHSPDDDVNSVSVSVSNSVSSVVD/DPDDPDDPPDDDDPFAFDFWFFQWTATPVGDIFGEQQLVPQFQQRTTPDVLLVVLLVVCVVPFFADFPVDDADLLVVLQVVCCVQQVAHGKWKDQAQLVLVVVVQVLLVLQLVVVVAPQAEEEAEEQAQRDLDLARVLRHYDCVSCPPVPDGDYRYDYDYPQDVVRVVVCCVVQLSRYAAYEYECFRQQSFGRHHDLVSLVVRLVVCVVSVHFYEYECQNPACQQQLGNGPNVVSVHRGAKYKYFRHLQSPGGMIMITGHPVSVVSDDPPNDGDGNTSTNSSSSSSVSSSVSCVVVVLSNLLQVLQCVLLVLCCVQPVPQPQWDDWDHGRSWIKTFGPAFDQCVQVCCCPVQSYHWGDHPRGITIGRGHSVDDDVNSVSVSVSVSVSSVVD